Protein AF-A0A4U0XTA6-F1 (afdb_monomer_lite)

Structure (mmCIF, N/CA/C/O backbone):
data_AF-A0A4U0XTA6-F1
#
_entry.id   AF-A0A4U0XTA6-F1
#
loop_
_atom_site.group_PDB
_atom_site.id
_atom_site.type_symbol
_atom_site.label_atom_id
_atom_site.label_alt_id
_atom_site.label_comp_id
_atom_site.label_asym_id
_atom_site.label_entity_id
_atom_site.label_seq_id
_atom_site.pdbx_PDB_ins_code
_atom_site.Cartn_x
_atom_site.Cartn_y
_atom_site.Cartn_z
_atom_site.occupancy
_atom_site.B_iso_or_equiv
_atom_site.auth_seq_id
_atom_site.auth_comp_id
_atom_site.auth_asym_id
_atom_site.auth_atom_id
_atom_site.pdbx_PDB_model_num
ATOM 1 N N . MET A 1 1 ? -24.189 -21.232 44.451 1.00 81.25 1 MET A N 1
ATOM 2 C CA . MET A 1 1 ? -23.775 -22.317 43.530 1.00 81.25 1 MET A CA 1
ATOM 3 C C . MET A 1 1 ? -22.870 -21.786 42.425 1.00 81.25 1 MET A C 1
ATOM 5 O O . MET A 1 1 ? -21.719 -22.190 42.386 1.00 81.25 1 MET A O 1
ATOM 9 N N . LEU A 1 2 ? -23.329 -20.846 41.589 1.00 87.31 2 LEU A N 1
ATOM 10 C CA . LEU A 1 2 ? -22.527 -20.268 40.496 1.00 87.31 2 LEU A CA 1
ATOM 11 C C . LEU A 1 2 ? -21.192 -19.651 40.963 1.00 87.31 2 LEU A C 1
ATOM 13 O O . LEU A 1 2 ? -20.152 -19.949 40.386 1.00 87.31 2 LEU A O 1
ATOM 17 N N . SER A 1 3 ? -21.190 -18.903 42.074 1.00 89.94 3 SER A N 1
ATOM 18 C CA . SER A 1 3 ? -19.958 -18.363 42.677 1.00 89.94 3 SER A CA 1
ATOM 19 C C . SER A 1 3 ? -18.941 -19.439 43.090 1.00 89.94 3 SER A C 1
ATOM 21 O O . SER A 1 3 ? -17.740 -19.189 43.048 1.00 89.94 3 SER A O 1
ATOM 23 N N . ALA A 1 4 ? -19.397 -20.651 43.430 1.00 89.00 4 ALA A N 1
ATOM 24 C CA . ALA A 1 4 ? -18.523 -21.782 43.742 1.00 89.00 4 ALA A CA 1
ATOM 25 C C . ALA A 1 4 ? -17.889 -22.380 42.478 1.00 89.00 4 ALA A C 1
ATOM 27 O O . ALA A 1 4 ? -16.714 -22.726 42.490 1.00 89.00 4 ALA A O 1
ATOM 28 N N . ILE A 1 5 ? -18.649 -22.469 41.380 1.00 89.69 5 ILE A N 1
ATOM 29 C CA . ILE A 1 5 ? -18.156 -22.979 40.092 1.00 89.69 5 ILE A CA 1
ATOM 30 C C . ILE A 1 5 ? -17.034 -22.075 39.566 1.00 89.69 5 ILE A C 1
ATOM 32 O O . ILE A 1 5 ? -15.959 -22.573 39.241 1.00 89.69 5 ILE A O 1
ATOM 36 N N . VAL A 1 6 ? -17.244 -20.753 39.564 1.00 91.50 6 VAL A N 1
ATOM 37 C CA . VAL A 1 6 ? -16.234 -19.760 39.141 1.00 91.50 6 VAL A CA 1
ATOM 38 C C . VAL A 1 6 ? -14.964 -19.865 39.991 1.00 91.50 6 VAL A C 1
ATOM 40 O O . VAL A 1 6 ? -13.862 -19.911 39.448 1.00 91.50 6 VAL A O 1
ATOM 43 N N . LEU A 1 7 ? -15.103 -19.989 41.315 1.00 92.62 7 LEU A N 1
ATOM 44 C CA . LEU A 1 7 ? -13.967 -20.166 42.223 1.00 92.62 7 LEU A CA 1
ATOM 45 C C . LEU A 1 7 ? -13.195 -21.470 41.948 1.00 92.62 7 LEU A C 1
ATOM 47 O O . LEU A 1 7 ? -11.966 -21.465 41.940 1.00 92.62 7 LEU A O 1
ATOM 51 N N . ILE A 1 8 ? -13.891 -22.581 41.688 1.00 91.50 8 ILE A N 1
ATOM 52 C CA . ILE A 1 8 ? -13.255 -23.867 41.363 1.00 91.50 8 ILE A CA 1
ATOM 53 C C . ILE A 1 8 ? -12.500 -23.788 40.032 1.00 91.50 8 ILE A C 1
ATOM 55 O O . ILE A 1 8 ? -11.383 -24.300 39.945 1.00 91.50 8 ILE A O 1
ATOM 59 N N . ILE A 1 9 ? -13.073 -23.148 39.007 1.00 91.12 9 ILE A N 1
ATOM 60 C CA . ILE A 1 9 ? -12.408 -22.984 37.705 1.00 91.12 9 ILE A CA 1
ATOM 61 C C . ILE A 1 9 ? -11.150 -22.127 37.856 1.00 91.12 9 ILE A C 1
ATOM 63 O O . ILE A 1 9 ? -10.099 -22.521 37.351 1.00 91.12 9 ILE A O 1
ATOM 67 N N . ALA A 1 10 ? -11.228 -21.020 38.603 1.00 92.19 10 ALA A N 1
ATOM 68 C CA . ALA A 1 10 ? -10.068 -20.188 38.907 1.00 92.19 10 ALA A CA 1
ATOM 69 C C . ALA A 1 10 ? -8.959 -21.013 39.582 1.00 92.19 10 ALA A C 1
ATOM 71 O O . ALA A 1 10 ? -7.831 -21.030 39.107 1.00 92.19 10 ALA A O 1
ATOM 72 N N . LEU A 1 11 ? -9.282 -21.766 40.642 1.00 91.00 11 LEU A N 1
ATOM 73 C CA . LEU A 1 11 ? -8.295 -22.553 41.394 1.00 91.00 11 LEU A CA 1
ATOM 74 C C . LEU A 1 11 ? -7.689 -23.705 40.586 1.00 91.00 11 LEU A C 1
ATOM 76 O O . LEU A 1 11 ? -6.507 -24.010 40.734 1.00 91.00 11 LEU A O 1
ATOM 80 N N . ARG A 1 12 ? -8.497 -24.378 39.760 1.00 90.31 12 ARG A N 1
ATOM 81 C CA . ARG A 1 12 ? -8.040 -25.523 38.965 1.00 90.31 12 ARG A CA 1
ATOM 82 C C . ARG A 1 12 ? -7.239 -25.091 37.739 1.00 90.31 12 ARG A C 1
ATOM 84 O O . ARG A 1 12 ? -6.388 -25.856 37.295 1.00 90.31 12 ARG A O 1
ATOM 91 N N . GLY A 1 13 ? -7.533 -23.914 37.184 1.00 89.00 13 GLY A N 1
ATOM 92 C CA . GLY A 1 13 ? -6.906 -23.391 35.973 1.00 89.00 13 GLY A CA 1
ATOM 93 C C . GLY A 1 13 ? -6.897 -24.391 34.811 1.00 89.00 13 GLY A C 1
ATOM 94 O O . GLY A 1 13 ? -5.815 -24.735 34.323 1.00 89.00 13 GLY A O 1
ATOM 95 N N . PRO A 1 14 ? -8.063 -24.942 34.405 1.00 89.56 14 PRO A N 1
ATOM 96 C CA . PRO A 1 14 ? -8.117 -25.925 33.333 1.00 89.56 14 PRO A CA 1
ATOM 97 C C . PRO A 1 14 ? -7.529 -25.355 32.039 1.00 89.56 14 PRO A C 1
ATOM 99 O O . PRO A 1 14 ? -7.710 -24.182 31.711 1.00 89.56 14 PRO A O 1
ATOM 102 N N . ARG A 1 15 ? -6.823 -26.218 31.308 1.00 87.88 15 ARG A N 1
ATOM 103 C CA . ARG A 1 15 ? -6.346 -25.954 29.950 1.00 87.88 15 ARG A CA 1
ATOM 104 C C . ARG A 1 15 ? -7.394 -26.453 28.973 1.00 87.88 15 ARG A C 1
ATOM 106 O O . ARG A 1 15 ? -7.881 -27.572 29.129 1.00 87.88 15 ARG A O 1
ATOM 113 N N . TYR A 1 16 ? -7.722 -25.635 27.986 1.00 85.75 16 TYR A N 1
ATOM 114 C CA . TYR A 1 16 ? -8.823 -25.922 27.075 1.00 85.75 16 TYR A CA 1
ATOM 115 C C . TYR A 1 16 ? -8.363 -26.679 25.823 1.00 85.75 16 TYR A C 1
ATOM 117 O O . TYR A 1 16 ? -9.127 -27.469 25.270 1.00 85.75 16 TYR A O 1
ATOM 125 N N . GLY A 1 17 ? -7.094 -26.557 25.419 1.00 81.06 17 GLY A N 1
ATOM 126 C CA . GLY A 1 17 ? -6.573 -27.265 24.246 1.00 81.06 17 GLY A CA 1
ATOM 127 C C . GLY A 1 17 ? -7.493 -27.062 23.037 1.00 81.06 17 GLY A C 1
ATOM 128 O O . GLY A 1 17 ? -7.861 -25.936 22.729 1.00 81.06 17 GLY A O 1
ATOM 129 N N . LYS A 1 18 ? -7.938 -28.150 22.394 1.00 77.88 18 LYS A N 1
ATOM 130 C CA . LYS A 1 18 ? -8.824 -28.093 21.215 1.00 77.88 18 LYS A CA 1
ATOM 131 C C . LYS A 1 18 ? -10.286 -27.706 21.505 1.00 77.88 18 LYS A C 1
ATOM 133 O O . LYS A 1 18 ? -11.083 -27.686 20.576 1.00 77.88 18 LYS A O 1
ATOM 138 N N . THR A 1 19 ? -10.695 -27.421 22.745 1.00 83.69 19 THR A N 1
ATOM 139 C CA . THR A 1 19 ? -12.064 -26.912 22.982 1.00 83.69 19 THR A CA 1
ATOM 140 C C . THR A 1 19 ? -12.185 -25.411 22.756 1.00 83.69 19 THR A C 1
ATOM 142 O O . THR A 1 19 ? -13.241 -24.983 22.303 1.00 83.69 19 THR A O 1
ATOM 145 N N . ILE A 1 20 ? -11.122 -24.637 23.009 1.00 84.69 20 ILE A N 1
ATOM 146 C CA . ILE A 1 20 ? -11.091 -23.187 22.769 1.00 84.69 20 ILE A CA 1
ATOM 147 C C . ILE A 1 20 ? -9.981 -22.869 21.775 1.00 84.69 20 ILE A C 1
ATOM 149 O O . ILE A 1 20 ? -8.809 -22.859 22.144 1.00 84.69 20 ILE A O 1
ATOM 153 N N . HIS A 1 21 ? -10.369 -22.665 20.519 1.00 84.56 21 HIS A N 1
ATOM 154 C CA . HIS A 1 21 ? -9.490 -22.350 19.390 1.00 84.56 21 HIS A CA 1
ATOM 155 C C . HIS A 1 21 ? -10.343 -21.767 18.243 1.00 84.56 21 HIS A C 1
ATOM 157 O O . HIS A 1 21 ? -11.571 -21.866 18.299 1.00 84.56 21 HIS A O 1
ATOM 163 N N . THR A 1 22 ? -9.731 -21.163 17.224 1.00 81.50 22 THR A N 1
ATOM 164 C CA . THR A 1 22 ? -10.423 -20.386 16.171 1.00 81.50 22 THR A CA 1
ATOM 165 C C . THR A 1 22 ? -11.502 -21.184 15.437 1.00 81.50 22 THR A C 1
ATOM 167 O O . THR A 1 22 ? -12.612 -20.698 15.252 1.00 81.50 22 THR A O 1
ATOM 170 N N . ASN A 1 23 ? -11.215 -22.446 15.106 1.00 79.69 23 ASN A N 1
ATOM 171 C CA . ASN A 1 23 ? -12.141 -23.356 14.414 1.00 79.69 23 ASN A CA 1
ATOM 172 C C . ASN A 1 23 ? -12.866 -24.325 15.368 1.00 79.69 23 ASN A C 1
ATOM 174 O O . ASN A 1 23 ? -13.412 -25.348 14.953 1.00 79.69 23 ASN A O 1
ATOM 178 N N . GLY A 1 24 ? -12.822 -24.039 16.670 1.00 77.81 24 GLY A N 1
ATOM 179 C CA . GLY A 1 24 ? -13.351 -24.906 17.709 1.00 77.81 24 GLY A CA 1
ATOM 180 C C . GLY A 1 24 ? -14.828 -24.716 18.017 1.00 77.81 24 GLY A C 1
ATOM 181 O O . GLY A 1 24 ? -15.467 -23.786 17.533 1.00 77.81 24 GLY A O 1
ATOM 182 N N . PRO A 1 25 ? -15.376 -25.566 18.904 1.00 81.81 25 PRO A N 1
ATOM 183 C CA . PRO A 1 25 ? -16.745 -25.408 19.390 1.00 81.81 25 PRO A CA 1
ATOM 184 C C . PRO A 1 25 ? -16.955 -24.091 20.160 1.00 81.81 25 PRO A C 1
ATOM 186 O O . PRO A 1 25 ? -18.089 -23.637 20.285 1.00 81.81 25 PRO A O 1
ATOM 189 N N . LEU A 1 26 ? -15.883 -23.486 20.685 1.00 85.06 26 LEU A N 1
ATOM 190 C CA . LEU A 1 26 ? -15.876 -22.169 21.317 1.00 85.06 26 LEU A CA 1
ATOM 191 C C . LEU A 1 26 ? -14.652 -21.379 20.836 1.00 85.06 26 LEU A C 1
ATOM 193 O O . LEU A 1 26 ? -13.523 -21.834 21.002 1.00 85.06 26 LEU A O 1
ATOM 197 N N . THR A 1 27 ? -14.862 -20.175 20.304 1.00 87.56 27 THR A N 1
ATOM 198 C CA . THR A 1 27 ? -13.766 -19.234 20.023 1.00 87.56 27 THR A CA 1
ATOM 199 C C . THR A 1 27 ? -13.294 -18.554 21.312 1.00 87.56 27 THR A C 1
ATOM 201 O O . THR A 1 27 ? -14.035 -18.491 22.302 1.00 87.56 27 THR A O 1
ATOM 204 N N . ALA A 1 28 ? -12.073 -18.009 21.321 1.00 84.25 28 ALA A N 1
ATOM 205 C CA . ALA A 1 28 ? -11.547 -17.283 22.479 1.00 84.25 28 ALA A CA 1
ATOM 206 C C . ALA A 1 28 ? -12.430 -16.076 22.847 1.00 84.25 28 ALA A C 1
ATOM 208 O O . ALA A 1 28 ? -12.752 -15.872 24.021 1.00 84.25 28 ALA A O 1
ATOM 209 N N . SER A 1 29 ? -12.906 -15.339 21.837 1.00 85.50 29 SER A N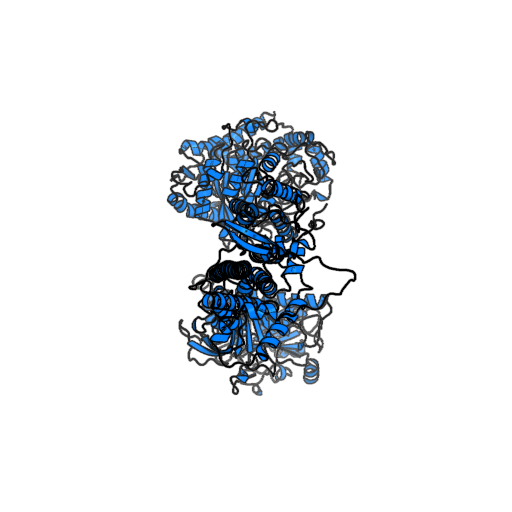 1
ATOM 210 C CA . SER A 1 29 ? -13.852 -14.229 21.996 1.00 85.50 29 SER A CA 1
ATOM 211 C C . SER A 1 29 ? -15.192 -14.676 22.594 1.00 85.50 29 SER A C 1
ATOM 213 O O . SER A 1 29 ? -15.672 -14.066 23.551 1.00 85.50 29 SER A O 1
ATOM 215 N N . SER A 1 30 ? -15.761 -15.786 22.114 1.00 87.06 30 SER A N 1
ATOM 216 C CA . SER A 1 30 ? -17.017 -16.343 22.641 1.00 87.06 30 SER A CA 1
ATOM 217 C C . SER A 1 30 ? -16.875 -16.799 24.093 1.00 87.06 30 SER A C 1
ATOM 219 O O . SER A 1 30 ? -17.759 -16.560 24.918 1.00 87.06 30 SER A O 1
ATOM 221 N N . ALA A 1 31 ? -15.748 -17.425 24.440 1.00 87.44 31 ALA A N 1
ATOM 222 C CA . ALA A 1 31 ? -15.479 -17.867 25.803 1.00 87.44 31 ALA A CA 1
ATOM 223 C C . ALA A 1 31 ? -15.239 -16.691 26.767 1.00 87.44 31 ALA A C 1
ATOM 225 O O . ALA A 1 31 ? -15.689 -16.731 27.918 1.00 87.44 31 ALA A O 1
ATOM 226 N N . ALA A 1 32 ? -14.582 -15.624 26.303 1.00 87.38 32 ALA A N 1
ATOM 227 C CA . ALA A 1 32 ? -14.429 -14.385 27.061 1.00 87.38 32 ALA A CA 1
ATOM 228 C C . ALA A 1 32 ? -15.777 -13.688 27.294 1.00 87.38 32 ALA A C 1
ATOM 230 O O . ALA A 1 32 ? -16.089 -13.298 28.425 1.00 87.38 32 ALA A O 1
ATOM 231 N N . PHE A 1 33 ? -16.616 -13.612 26.257 1.00 88.69 33 PHE A N 1
ATOM 232 C CA . PHE A 1 33 ? -17.972 -13.082 26.360 1.00 88.69 33 PHE A CA 1
ATOM 233 C C . PHE A 1 33 ? -18.814 -13.878 27.367 1.00 88.69 33 PHE A C 1
ATOM 235 O O . PHE A 1 33 ? -19.369 -13.297 28.301 1.00 88.69 33 PHE A O 1
ATOM 242 N N . LEU A 1 34 ? -18.835 -15.212 27.255 1.00 88.44 34 LEU A N 1
ATOM 243 C CA . LEU A 1 34 ? -19.572 -16.086 28.173 1.00 88.44 34 LEU A CA 1
ATOM 244 C C . LEU A 1 34 ? -19.110 -15.912 29.626 1.00 88.44 34 LEU A C 1
ATOM 246 O O . LEU A 1 34 ? -19.936 -15.835 30.537 1.00 88.44 34 LEU A O 1
ATOM 250 N N . THR A 1 35 ? -17.797 -15.809 29.846 1.00 89.38 35 THR A N 1
ATOM 251 C CA . THR A 1 35 ? -17.225 -15.583 31.181 1.00 89.38 35 THR A CA 1
ATOM 252 C C . THR A 1 35 ? -17.678 -14.244 31.758 1.00 89.38 35 THR A C 1
ATOM 254 O O . THR A 1 35 ? -18.075 -14.182 32.922 1.00 89.38 35 THR A O 1
ATOM 257 N N . SER A 1 36 ? -17.681 -13.191 30.940 1.00 90.06 36 SER A N 1
ATOM 258 C CA . SER A 1 36 ? -18.083 -11.838 31.343 1.00 90.06 36 SER A CA 1
ATOM 259 C C . SER A 1 36 ? -19.576 -11.758 31.680 1.00 90.06 36 SER A C 1
ATOM 261 O O . SER A 1 36 ? -19.951 -11.200 32.712 1.00 90.06 36 SER A O 1
ATOM 263 N N . VAL A 1 37 ? -20.433 -12.386 30.867 1.00 88.50 37 VAL A N 1
ATOM 264 C CA . VAL A 1 37 ? -21.881 -12.478 31.122 1.00 88.50 37 VAL A CA 1
ATOM 265 C C . VAL A 1 37 ? -22.162 -13.237 32.421 1.00 88.50 37 VAL A C 1
ATOM 267 O O . VAL A 1 37 ? -22.907 -12.747 33.272 1.00 88.50 37 VAL A O 1
ATOM 270 N N . LEU A 1 38 ? -21.539 -14.405 32.620 1.00 89.88 38 LEU A N 1
ATOM 271 C CA . LEU A 1 38 ? -21.697 -15.186 33.852 1.00 89.88 38 LEU A CA 1
ATOM 272 C C . LEU A 1 38 ? -21.199 -14.419 35.080 1.00 89.88 38 LEU A C 1
ATOM 274 O O . LEU A 1 38 ? -21.866 -14.429 36.116 1.00 89.88 38 LEU A O 1
ATOM 278 N N . ALA A 1 39 ? -20.063 -13.729 34.969 1.00 92.25 39 ALA A N 1
ATOM 279 C CA . ALA A 1 39 ? -19.526 -12.910 36.046 1.00 92.25 39 ALA A CA 1
ATOM 280 C C . ALA A 1 39 ? -20.498 -11.792 36.442 1.00 92.25 39 ALA A C 1
ATOM 282 O O . ALA A 1 39 ? -20.789 -11.632 37.630 1.00 92.25 39 ALA A O 1
ATOM 283 N N . LYS A 1 40 ? -21.079 -11.088 35.461 1.00 92.31 40 LYS A N 1
ATOM 284 C CA . LYS A 1 40 ? -22.016 -9.994 35.730 1.00 92.31 40 LYS A CA 1
ATOM 285 C C . LYS A 1 40 ? -23.337 -10.475 36.325 1.00 92.31 40 LYS A C 1
ATOM 287 O O . LYS A 1 40 ? -23.860 -9.846 37.243 1.00 92.31 40 LYS A O 1
ATOM 292 N N . LEU A 1 41 ? -23.852 -11.616 35.865 1.00 91.19 41 LEU A N 1
ATOM 293 C CA . LEU A 1 41 ? -25.031 -12.251 36.460 1.00 91.19 41 LEU A CA 1
ATOM 294 C C . LEU A 1 41 ? -24.791 -12.613 37.929 1.00 91.19 41 LEU A C 1
ATOM 296 O O . LEU A 1 41 ? -25.642 -12.348 38.781 1.00 91.19 41 LEU A O 1
ATOM 300 N N . ILE A 1 42 ? -23.622 -13.179 38.244 1.00 91.94 42 ILE A N 1
ATOM 301 C CA . ILE A 1 42 ? -23.268 -13.509 39.626 1.00 91.94 42 ILE A CA 1
ATOM 302 C C . ILE A 1 42 ? -23.133 -12.235 40.460 1.00 91.94 42 ILE A C 1
ATOM 304 O O . ILE A 1 42 ? -23.688 -12.197 41.553 1.00 91.94 42 ILE A O 1
ATOM 308 N N . GLU A 1 43 ? -22.475 -11.194 39.951 1.00 93.19 43 GLU A N 1
ATOM 309 C CA . GLU A 1 43 ? -22.327 -9.906 40.639 1.00 93.19 43 GLU A CA 1
ATOM 310 C C . GLU A 1 43 ? -23.686 -9.283 40.998 1.00 93.19 43 GLU A C 1
ATOM 312 O O . GLU A 1 43 ? -23.937 -8.977 42.164 1.00 93.19 43 GLU A O 1
ATOM 317 N N . LEU A 1 44 ? -24.602 -9.167 40.029 1.00 90.69 44 LEU A N 1
ATOM 318 C CA . LEU A 1 44 ? -25.938 -8.597 40.247 1.00 90.69 44 LEU A CA 1
ATOM 319 C C . LEU A 1 44 ? -26.777 -9.458 41.206 1.00 90.69 44 LEU A C 1
ATOM 321 O O . LEU A 1 44 ? -27.453 -8.938 42.101 1.00 90.69 44 LEU A O 1
ATOM 325 N N . SER A 1 45 ? -26.703 -10.787 41.072 1.00 92.25 45 SER A N 1
ATOM 326 C CA . SER A 1 45 ? -27.377 -11.706 41.999 1.00 92.25 45 SER A CA 1
ATOM 327 C C . SER A 1 45 ? -26.800 -11.625 43.419 1.00 92.25 45 SER A C 1
ATOM 329 O O . SER A 1 45 ? -27.531 -11.699 44.400 1.00 92.25 45 SER A O 1
ATOM 331 N N . PHE A 1 46 ? -25.492 -11.409 43.552 1.00 93.81 46 PHE A N 1
ATOM 332 C CA . PHE A 1 46 ? -24.827 -11.254 44.837 1.00 93.81 46 PHE A CA 1
ATOM 333 C C . PHE A 1 46 ? -25.243 -9.951 45.527 1.00 93.81 46 PHE A C 1
ATOM 335 O O . PHE A 1 46 ? -25.596 -9.978 46.705 1.00 93.81 46 PHE A O 1
ATOM 342 N N . VAL A 1 47 ? -25.272 -8.833 44.792 1.00 92.44 47 VAL A N 1
ATOM 343 C CA . VAL A 1 47 ? -25.734 -7.530 45.301 1.00 92.44 47 VAL A CA 1
ATOM 344 C C . VAL A 1 47 ? -27.163 -7.628 45.832 1.00 92.44 47 VAL A C 1
ATOM 346 O O . VAL A 1 47 ? -27.429 -7.210 46.958 1.00 92.44 47 VAL A O 1
ATOM 349 N N . THR A 1 48 ? -28.075 -8.230 45.068 1.00 90.56 48 THR A N 1
ATOM 350 C CA . THR A 1 48 ? -29.484 -8.376 45.474 1.00 90.56 48 THR A CA 1
ATOM 351 C C . THR A 1 48 ? -29.646 -9.254 46.717 1.00 90.56 48 THR A C 1
ATOM 353 O O . THR A 1 48 ? -30.328 -8.854 47.662 1.00 90.56 48 THR A O 1
ATOM 356 N N . VAL A 1 49 ? -28.969 -10.406 46.768 1.00 91.00 49 VAL A N 1
ATOM 357 C CA . VAL A 1 49 ? -28.976 -11.305 47.936 1.00 91.00 49 VAL A CA 1
ATOM 358 C C . VAL A 1 49 ? -28.405 -10.615 49.176 1.00 91.00 49 VAL A C 1
ATOM 360 O O . VAL A 1 49 ? -28.961 -10.747 50.268 1.00 91.00 49 VAL A O 1
ATOM 363 N N . LEU A 1 50 ? -27.315 -9.859 49.024 1.00 91.38 50 LEU A N 1
ATOM 364 C CA . LEU A 1 50 ? -26.659 -9.186 50.141 1.00 91.38 50 LEU A CA 1
ATOM 365 C C . LEU A 1 50 ? -27.482 -8.004 50.674 1.00 91.38 50 LEU A C 1
ATOM 367 O O . LEU A 1 50 ? -27.591 -7.836 51.890 1.00 91.38 50 LEU A O 1
ATOM 371 N N . VAL A 1 51 ? -28.102 -7.223 49.785 1.00 90.88 51 VAL A N 1
ATOM 372 C CA . VAL A 1 51 ? -29.030 -6.146 50.161 1.00 90.88 51 VAL A CA 1
ATOM 373 C C . VAL A 1 51 ? -30.235 -6.718 50.904 1.00 90.88 51 VAL A C 1
ATOM 375 O O . VAL A 1 51 ? -30.561 -6.226 51.981 1.00 90.88 51 VAL A O 1
ATOM 378 N N . ALA A 1 52 ? -30.839 -7.799 50.399 1.00 89.44 52 ALA A N 1
ATOM 379 C CA . ALA A 1 52 ? -31.942 -8.471 51.083 1.00 89.44 52 ALA A CA 1
ATOM 380 C C . ALA A 1 52 ? -31.524 -8.980 52.473 1.00 89.44 52 ALA A C 1
ATOM 382 O O . ALA A 1 52 ? -32.255 -8.811 53.446 1.00 89.44 52 ALA A O 1
ATOM 383 N N . PHE A 1 53 ? -30.326 -9.557 52.595 1.00 90.75 53 PHE A N 1
ATOM 384 C CA . PHE A 1 53 ? -29.784 -10.015 53.875 1.00 90.75 53 PHE A CA 1
ATOM 385 C C . PHE A 1 53 ? -29.628 -8.866 54.885 1.00 90.75 53 PHE A C 1
ATOM 387 O O . PHE A 1 53 ? -30.036 -9.008 56.041 1.00 90.75 53 PHE A O 1
ATOM 394 N N . ILE A 1 54 ? -29.087 -7.718 54.463 1.00 89.56 54 ILE A N 1
ATOM 395 C CA . ILE A 1 54 ? -28.945 -6.537 55.328 1.00 89.56 54 ILE A CA 1
ATOM 396 C C . ILE A 1 54 ? -30.310 -5.966 55.702 1.00 89.56 54 ILE A C 1
ATOM 398 O O . ILE A 1 54 ? -30.536 -5.692 56.880 1.00 89.56 54 ILE A O 1
ATOM 402 N N . GLY A 1 55 ? -31.231 -5.859 54.743 1.00 87.25 55 GLY A N 1
ATOM 403 C CA . GLY A 1 55 ? -32.598 -5.401 54.975 1.00 87.25 55 GLY A CA 1
ATOM 404 C C . GLY A 1 55 ? -33.331 -6.250 56.013 1.00 87.25 55 GLY A C 1
ATOM 405 O O . GLY A 1 55 ? -33.859 -5.721 56.989 1.00 87.25 55 GLY A O 1
ATOM 406 N N . GLN A 1 56 ? -33.268 -7.581 55.888 1.00 87.00 56 GLN A N 1
ATOM 407 C CA . GLN A 1 56 ? -33.843 -8.505 56.874 1.00 87.00 56 GLN A CA 1
ATOM 408 C C . GLN A 1 56 ? -33.165 -8.382 58.249 1.00 87.00 56 GLN A C 1
ATOM 410 O O . GLN A 1 56 ? -33.837 -8.379 59.285 1.00 87.00 56 GLN A O 1
ATOM 415 N N . ALA A 1 57 ? -31.837 -8.232 58.283 1.00 85.88 57 ALA A N 1
ATOM 416 C CA . ALA A 1 57 ? -31.094 -8.071 59.529 1.00 85.88 57 ALA A CA 1
ATOM 417 C C . ALA A 1 57 ? -31.435 -6.762 60.262 1.00 85.88 57 ALA A C 1
ATOM 419 O O . ALA A 1 57 ? -31.556 -6.774 61.491 1.00 85.88 57 ALA A O 1
ATOM 420 N N . LEU A 1 58 ? -31.602 -5.655 59.532 1.00 85.75 58 LEU A N 1
ATOM 421 C CA . LEU A 1 58 ? -31.985 -4.353 60.083 1.00 85.75 58 LEU A CA 1
ATOM 422 C C . LEU A 1 58 ? -33.465 -4.319 60.474 1.00 85.75 58 LEU A C 1
ATOM 424 O O . LEU A 1 58 ? -33.772 -3.945 61.604 1.00 85.75 58 LEU A O 1
ATOM 428 N N . GLY A 1 59 ? -34.369 -4.791 59.610 1.00 82.56 59 GLY A N 1
ATOM 429 C CA . GLY A 1 59 ? -35.805 -4.862 59.896 1.00 82.56 59 GLY A CA 1
ATOM 430 C C . GLY A 1 59 ? -36.085 -5.659 61.169 1.00 82.56 59 GLY A C 1
ATOM 431 O O . GLY A 1 59 ? -36.747 -5.180 62.089 1.00 82.56 59 GLY A O 1
ATOM 432 N N . ARG A 1 60 ? -35.455 -6.829 61.316 1.00 81.81 60 ARG A N 1
ATOM 433 C CA . ARG A 1 60 ? -35.587 -7.641 62.531 1.00 81.81 60 ARG A CA 1
ATOM 434 C C . ARG A 1 60 ? -35.029 -6.967 63.788 1.00 81.81 60 ARG A C 1
ATOM 436 O O . ARG A 1 60 ? -35.533 -7.209 64.887 1.00 81.81 60 ARG A O 1
ATOM 443 N N . ARG A 1 61 ? -33.978 -6.147 63.663 1.00 81.19 61 ARG A N 1
ATOM 444 C CA . ARG A 1 61 ? -33.455 -5.346 64.787 1.00 81.19 61 ARG A CA 1
ATOM 445 C C . ARG A 1 61 ? -34.413 -4.225 65.172 1.00 81.19 61 ARG A C 1
ATOM 447 O O . ARG A 1 61 ? -34.559 -3.972 66.364 1.00 81.19 61 ARG A O 1
ATOM 454 N N . ALA A 1 62 ? -35.079 -3.614 64.198 1.00 79.19 62 ALA A N 1
ATOM 455 C CA . ALA A 1 62 ? -36.018 -2.526 64.426 1.00 79.19 62 ALA A CA 1
ATOM 456 C C . ALA A 1 62 ? -37.312 -2.975 65.142 1.00 79.19 62 ALA A C 1
ATOM 458 O O . ALA A 1 62 ? -37.835 -2.207 65.945 1.00 79.19 62 ALA A O 1
ATOM 459 N N . PHE A 1 63 ? -37.792 -4.212 64.933 1.00 75.62 63 PHE A N 1
ATOM 460 C CA . PHE A 1 63 ? -39.037 -4.730 65.544 1.00 75.62 63 PHE A CA 1
ATOM 461 C C . PHE A 1 63 ? -38.903 -5.370 66.941 1.00 75.62 63 PHE A C 1
ATOM 463 O O . PHE A 1 63 ? -39.911 -5.635 67.601 1.00 75.62 63 PHE A O 1
ATOM 470 N N . LYS A 1 64 ? -37.694 -5.671 67.436 1.00 72.94 64 LYS A N 1
ATOM 471 C CA . LYS A 1 64 ? -37.532 -6.367 68.732 1.00 72.94 64 LYS A CA 1
ATOM 472 C C . LYS A 1 64 ? -37.821 -5.445 69.930 1.00 72.94 64 LYS A C 1
ATOM 474 O O . LYS A 1 64 ? -36.918 -4.799 70.456 1.00 72.94 64 LYS A O 1
ATOM 479 N N . ARG A 1 65 ? -39.069 -5.483 70.420 1.00 56.84 65 ARG A N 1
ATOM 480 C CA . ARG A 1 65 ? -39.639 -4.616 71.477 1.00 56.84 65 ARG A CA 1
ATOM 481 C C . ARG A 1 65 ? -38.978 -4.648 72.871 1.00 56.84 65 ARG A C 1
ATOM 483 O O . ARG A 1 65 ? -39.174 -3.696 73.611 1.00 56.84 65 ARG A O 1
ATOM 490 N N . GLN A 1 66 ? -38.231 -5.689 73.262 1.00 49.34 66 GLN A N 1
ATOM 491 C CA . GLN A 1 66 ? -37.799 -5.864 74.670 1.00 49.34 66 GLN A CA 1
ATOM 492 C C . GLN A 1 66 ? -36.276 -5.915 74.929 1.00 49.34 66 GLN A C 1
ATOM 494 O O . GLN A 1 66 ? -35.881 -6.009 76.085 1.00 49.34 66 GLN A O 1
ATOM 499 N N . ALA A 1 67 ? -35.401 -5.842 73.910 1.00 51.06 67 ALA A N 1
ATOM 500 C CA . ALA A 1 67 ? -33.937 -5.898 74.131 1.00 51.06 67 ALA A CA 1
ATOM 501 C C . ALA A 1 67 ? -33.052 -5.355 72.976 1.00 51.06 67 ALA A C 1
ATOM 503 O O . ALA A 1 67 ? -31.866 -5.679 72.902 1.00 51.06 67 ALA A O 1
ATOM 504 N N . GLY A 1 68 ? -33.601 -4.602 72.015 1.00 55.81 68 GLY A N 1
ATOM 505 C CA . GLY A 1 68 ? -32.854 -4.128 70.842 1.00 55.81 68 GLY A CA 1
ATOM 506 C C . GLY A 1 68 ? -32.299 -2.709 71.005 1.00 55.81 68 GLY A C 1
ATOM 507 O O . GLY A 1 68 ? -33.018 -1.820 71.436 1.00 55.81 68 GLY A O 1
ATOM 508 N N . ARG A 1 69 ? -31.053 -2.469 70.568 1.00 68.88 69 ARG A N 1
ATOM 509 C CA . ARG A 1 69 ? -30.401 -1.136 70.484 1.00 68.88 69 ARG A CA 1
ATOM 510 C C . ARG A 1 69 ? -31.070 -0.171 69.474 1.00 68.88 69 ARG A C 1
ATOM 512 O O . ARG A 1 69 ? -30.579 0.937 69.285 1.00 68.88 69 ARG A O 1
ATOM 519 N N . GLY A 1 70 ? -32.134 -0.599 68.790 1.00 74.69 70 GLY A N 1
ATOM 520 C CA . GLY A 1 70 ? -32.682 0.082 67.615 1.00 74.69 70 GLY A CA 1
ATOM 521 C C . GLY A 1 70 ? -31.764 -0.004 66.385 1.00 74.69 70 GLY A C 1
ATOM 522 O O . GLY A 1 70 ? -30.750 -0.708 66.399 1.00 74.69 70 GLY A O 1
ATOM 523 N N . VAL A 1 71 ? -32.143 0.703 65.322 1.00 84.38 71 VAL A N 1
ATOM 524 C CA . VAL A 1 71 ? -31.398 0.886 64.063 1.00 84.38 71 VAL A CA 1
ATOM 525 C C . VAL A 1 71 ? -31.025 2.362 63.943 1.00 84.38 71 VAL A C 1
ATOM 527 O O . VAL A 1 71 ? -31.841 3.219 64.271 1.00 84.38 71 VAL A O 1
ATOM 530 N N . THR A 1 72 ? -29.807 2.681 63.501 1.00 86.25 72 THR A N 1
ATOM 531 C CA . THR A 1 72 ? -29.382 4.080 63.304 1.00 86.25 72 THR A CA 1
ATOM 532 C C . THR A 1 72 ? -29.483 4.541 61.848 1.00 86.25 72 THR A C 1
ATOM 534 O O . THR A 1 72 ? -29.442 3.734 60.921 1.00 86.25 72 THR A O 1
ATOM 537 N N . LEU A 1 73 ? -29.531 5.861 61.628 1.00 81.62 73 LEU A N 1
ATOM 538 C CA . LEU A 1 73 ? -29.457 6.472 60.289 1.00 81.62 73 LEU A CA 1
ATOM 539 C C . LEU A 1 73 ? -28.192 6.045 59.520 1.00 81.62 73 LEU A C 1
ATOM 541 O O . LEU A 1 73 ? -28.257 5.764 58.325 1.00 81.62 73 LEU A O 1
ATOM 545 N N . ALA A 1 74 ? -27.050 5.921 60.208 1.00 84.94 74 ALA A N 1
ATOM 546 C CA . ALA A 1 74 ? -25.830 5.387 59.601 1.00 84.94 74 ALA A CA 1
ATOM 547 C C . ALA A 1 74 ? -25.981 3.916 59.165 1.00 84.94 74 ALA A C 1
ATOM 549 O O . ALA A 1 74 ? -25.485 3.538 58.108 1.00 84.94 74 ALA A O 1
ATOM 550 N N . GLU A 1 75 ? -26.678 3.084 59.942 1.00 86.88 75 GLU A N 1
ATOM 551 C CA . GLU A 1 75 ? -26.914 1.676 59.598 1.00 86.88 75 GLU A CA 1
ATOM 552 C C . GLU A 1 75 ? -27.901 1.525 58.421 1.00 86.88 75 GLU A C 1
ATOM 554 O O . GLU A 1 75 ? -27.710 0.656 57.572 1.00 86.88 75 GLU A O 1
ATOM 559 N N . LEU A 1 76 ? -28.902 2.404 58.302 1.00 85.56 76 LEU A N 1
ATOM 560 C CA . LEU A 1 76 ? -29.838 2.418 57.166 1.00 85.56 76 LEU A CA 1
ATOM 561 C C . LEU A 1 76 ? -29.154 2.752 55.831 1.00 85.56 76 LEU A C 1
ATOM 563 O O . LEU A 1 76 ? -29.573 2.263 54.783 1.00 85.56 76 LEU A O 1
ATOM 567 N N . SER A 1 77 ? -28.058 3.515 55.864 1.00 86.69 77 SER A N 1
ATOM 568 C CA . SER A 1 77 ? -27.276 3.841 54.664 1.00 86.69 77 SER A CA 1
ATOM 569 C C . SER A 1 77 ? -26.473 2.659 54.094 1.00 86.69 77 SER A C 1
ATOM 571 O O . SER A 1 77 ? -26.050 2.714 52.946 1.00 86.69 77 SER A O 1
ATOM 573 N N . MET A 1 78 ? -26.314 1.546 54.828 1.00 89.50 78 MET A N 1
ATOM 574 C CA . MET A 1 78 ? -25.515 0.393 54.370 1.00 89.50 78 MET A CA 1
ATOM 575 C C . MET A 1 78 ? -26.035 -0.237 53.073 1.00 89.50 78 MET A C 1
ATOM 577 O O . MET A 1 78 ? -25.256 -0.802 52.305 1.00 89.50 78 MET A O 1
ATOM 581 N N . ARG A 1 79 ? -27.342 -0.121 52.803 1.00 88.69 79 ARG A N 1
ATOM 582 C CA . ARG A 1 79 ? -27.936 -0.534 51.527 1.00 88.69 79 ARG A CA 1
ATOM 583 C C . ARG A 1 79 ? -27.318 0.231 50.355 1.00 88.69 79 ARG A C 1
ATOM 585 O O . ARG A 1 79 ? -26.961 -0.390 49.355 1.00 88.69 79 ARG A O 1
ATOM 592 N N . SER A 1 80 ? -27.152 1.549 50.495 1.00 86.62 80 SER A N 1
ATOM 593 C CA . SER A 1 80 ? -26.618 2.398 49.428 1.00 86.62 80 SER A CA 1
ATOM 594 C C . SER A 1 80 ? -25.149 2.098 49.145 1.00 86.62 80 SER A C 1
ATOM 596 O O . SER A 1 80 ? -24.737 2.203 47.997 1.00 86.62 80 SER A O 1
ATOM 598 N N . TRP A 1 81 ? -24.374 1.653 50.140 1.00 88.75 81 TRP A N 1
ATOM 599 C CA . TRP A 1 81 ? -22.969 1.269 49.952 1.00 88.75 81 TRP A CA 1
ATOM 600 C C . TRP A 1 81 ? -22.807 0.079 49.002 1.00 88.75 81 TRP A C 1
ATOM 602 O O . TRP A 1 81 ? -21.802 -0.025 48.311 1.00 88.75 81 TRP A O 1
ATOM 612 N N . ILE A 1 82 ? -23.784 -0.829 48.957 1.00 88.06 82 ILE A N 1
ATOM 613 C CA . ILE A 1 82 ? -23.717 -2.030 48.114 1.00 88.06 82 ILE A CA 1
ATOM 614 C C . ILE A 1 82 ? -24.330 -1.759 46.743 1.00 88.06 82 ILE A C 1
ATOM 616 O O . ILE A 1 82 ? -23.772 -2.176 45.733 1.00 88.06 82 ILE A O 1
ATOM 620 N N . THR A 1 83 ? -25.463 -1.051 46.685 1.00 87.06 83 THR A N 1
ATOM 621 C CA . THR A 1 83 ? -26.116 -0.728 45.406 1.00 87.06 83 THR A CA 1
ATOM 622 C C . THR A 1 83 ? -25.392 0.371 44.635 1.00 87.06 83 THR A C 1
ATOM 624 O O . THR A 1 83 ? -25.459 0.409 43.412 1.00 87.06 83 THR A O 1
ATOM 627 N N . GLN A 1 84 ? -24.736 1.290 45.344 1.00 88.38 84 GLN A N 1
ATOM 628 C CA . GLN A 1 84 ? -24.037 2.451 44.795 1.00 88.38 84 GLN A CA 1
ATOM 629 C C . GLN A 1 84 ? -22.740 2.693 45.584 1.00 88.38 84 GLN A C 1
ATOM 631 O O . GLN A 1 84 ? -22.665 3.642 46.361 1.00 88.38 84 GLN A O 1
ATOM 636 N N . PRO A 1 85 ? -21.691 1.877 45.390 1.00 83.19 85 PRO A N 1
ATOM 637 C CA . PRO A 1 85 ? -20.467 1.950 46.195 1.00 83.19 85 PRO A CA 1
ATOM 638 C C . PRO A 1 85 ? -19.783 3.323 46.243 1.00 83.19 85 PRO A C 1
ATOM 640 O O . PRO A 1 85 ? -19.151 3.662 47.243 1.00 83.19 85 PRO A O 1
ATOM 643 N N . GLY A 1 86 ? -19.966 4.161 45.215 1.00 80.31 86 GLY A N 1
ATOM 644 C CA . GLY A 1 86 ? -19.501 5.553 45.222 1.00 80.31 86 GLY A CA 1
ATOM 645 C C . GLY A 1 86 ? -20.087 6.410 46.357 1.00 80.31 86 GLY A C 1
ATOM 646 O O . GLY A 1 86 ? -19.451 7.376 46.775 1.00 80.31 86 GLY A O 1
ATOM 647 N N . SER A 1 87 ? -21.240 6.033 46.924 1.00 82.56 87 SER A N 1
ATOM 648 C CA . SER A 1 87 ? -21.846 6.724 48.069 1.00 82.56 87 SER A CA 1
ATOM 649 C C . SER A 1 87 ? -20.976 6.673 49.325 1.00 82.56 87 SER A C 1
ATOM 651 O O . SER A 1 87 ? -21.051 7.572 50.157 1.00 82.56 87 SER A O 1
ATOM 653 N N . MET A 1 88 ? -20.098 5.674 49.459 1.00 86.56 88 MET A N 1
ATOM 654 C CA . MET A 1 88 ? -19.175 5.578 50.594 1.00 86.56 88 MET A CA 1
ATOM 655 C C . MET A 1 88 ? -18.165 6.731 50.609 1.00 86.56 88 MET A C 1
ATOM 657 O O . MET A 1 88 ? -17.758 7.172 51.684 1.00 86.56 88 MET A O 1
ATOM 661 N N . LEU A 1 89 ? -17.778 7.224 49.426 1.00 82.25 89 LEU A N 1
ATOM 662 C CA . LEU A 1 89 ? -16.869 8.361 49.275 1.00 82.25 89 LEU A CA 1
ATOM 663 C C . LEU A 1 89 ? -17.599 9.681 49.530 1.00 82.25 89 LEU A C 1
ATOM 665 O O . LEU A 1 89 ? -17.094 10.533 50.257 1.00 82.25 89 LEU A O 1
ATOM 669 N N . THR A 1 90 ? -18.806 9.839 48.979 1.00 83.19 90 THR A N 1
ATOM 670 C CA . THR A 1 90 ? -19.582 11.083 49.110 1.00 83.19 90 THR A CA 1
ATOM 671 C C . THR A 1 90 ? -20.261 11.228 50.475 1.00 83.19 90 THR A C 1
ATOM 673 O O . THR A 1 90 ? -20.470 12.344 50.939 1.00 83.19 90 THR A O 1
ATOM 676 N N . GLN A 1 91 ? -20.558 10.120 51.162 1.00 83.56 91 GLN A N 1
ATOM 677 C CA . GLN A 1 91 ? -21.216 10.074 52.474 1.00 83.56 91 GLN A CA 1
ATOM 678 C C . GLN A 1 91 ? -20.324 9.430 53.546 1.00 83.56 91 GLN A C 1
ATOM 680 O O . GLN A 1 91 ? -20.802 8.666 54.392 1.00 83.56 91 GLN A O 1
ATOM 685 N N . TRP A 1 92 ? -19.028 9.762 53.557 1.00 85.56 92 TRP A N 1
ATOM 686 C CA . TRP A 1 92 ? -18.028 9.198 54.481 1.00 85.56 92 TRP A CA 1
ATOM 687 C C . TRP A 1 92 ? -18.439 9.244 55.965 1.00 85.56 92 TRP A C 1
ATOM 689 O O . TRP A 1 92 ? -18.101 8.358 56.757 1.00 85.56 92 TRP A O 1
ATOM 699 N N . HIS A 1 93 ? -19.223 10.253 56.353 1.00 82.06 93 HIS A N 1
ATOM 700 C CA . HIS A 1 93 ? -19.755 10.389 57.708 1.00 82.06 93 HIS A CA 1
ATOM 701 C C . HIS A 1 93 ? -20.581 9.169 58.146 1.00 82.06 93 HIS A C 1
ATOM 703 O O . HIS A 1 93 ? -20.443 8.726 59.285 1.00 82.06 93 HIS A O 1
ATOM 709 N N . THR A 1 94 ? -21.370 8.566 57.255 1.00 84.06 94 THR A N 1
ATOM 710 C CA . THR A 1 94 ? -22.168 7.368 57.570 1.00 84.06 94 THR A CA 1
ATOM 711 C C . THR A 1 94 ? -21.289 6.130 57.774 1.00 84.06 94 THR A C 1
ATOM 713 O O . THR A 1 94 ? -21.468 5.384 58.744 1.00 84.06 94 THR A O 1
ATOM 716 N N . VAL A 1 95 ? -20.267 5.965 56.926 1.00 86.31 95 VAL A N 1
ATOM 717 C CA . VAL A 1 95 ? -19.282 4.875 56.991 1.00 86.31 95 VAL A CA 1
ATOM 718 C C . VAL A 1 95 ? -18.508 4.918 58.306 1.00 86.31 95 VAL A C 1
ATOM 720 O O . VAL A 1 95 ? -18.343 3.888 58.961 1.00 86.31 95 VAL A O 1
ATOM 723 N N . ARG A 1 96 ? -18.110 6.112 58.763 1.00 85.25 96 ARG A N 1
ATOM 724 C CA . ARG A 1 96 ? -17.398 6.304 60.038 1.00 85.25 96 ARG A CA 1
ATOM 725 C C . ARG A 1 96 ? -18.167 5.756 61.247 1.00 85.25 96 ARG A C 1
ATOM 727 O O . ARG A 1 96 ? -17.542 5.279 62.194 1.00 85.25 96 ARG A O 1
ATOM 734 N N . TYR A 1 97 ? -19.499 5.831 61.237 1.00 83.56 97 TYR A N 1
ATOM 735 C CA . TYR A 1 97 ? -20.331 5.414 62.370 1.00 83.56 97 TYR A CA 1
ATOM 736 C C . TYR A 1 97 ? -20.827 3.967 62.270 1.00 83.56 97 TYR A C 1
ATOM 738 O O . TYR A 1 97 ? -20.856 3.276 63.289 1.00 83.56 97 TYR A O 1
ATOM 746 N N . ALA A 1 98 ? -21.192 3.490 61.076 1.00 84.38 98 ALA A N 1
ATOM 747 C CA . ALA A 1 98 ? -21.729 2.138 60.892 1.00 84.38 98 ALA A CA 1
ATOM 748 C C . ALA A 1 98 ? -20.680 1.101 60.446 1.00 84.38 98 ALA A C 1
ATOM 750 O O . ALA A 1 98 ? -20.828 -0.079 60.768 1.00 84.38 98 ALA A O 1
ATOM 751 N N . GLY A 1 99 ? -19.587 1.511 59.792 1.00 81.31 99 GLY A N 1
ATOM 752 C CA . GLY A 1 99 ? -18.575 0.616 59.211 1.00 81.31 99 GLY A CA 1
ATOM 753 C C . GLY A 1 99 ? -17.788 -0.218 60.228 1.00 81.31 99 GLY A C 1
ATOM 754 O O . GLY A 1 99 ? -17.352 -1.321 59.918 1.00 81.31 99 GLY A O 1
ATOM 755 N N . ILE A 1 100 ? -17.672 0.254 61.474 1.00 82.19 100 ILE A N 1
ATOM 756 C CA . ILE A 1 100 ? -17.018 -0.479 62.577 1.00 82.19 100 ILE A CA 1
ATOM 757 C C . ILE A 1 100 ? -17.906 -1.563 63.212 1.00 82.19 100 ILE A C 1
ATOM 759 O O . ILE A 1 100 ? -17.459 -2.299 64.094 1.00 82.19 100 ILE A O 1
ATOM 763 N N . THR A 1 101 ? -19.176 -1.657 62.812 1.00 84.12 101 THR A N 1
ATOM 764 C CA . THR A 1 101 ? -20.083 -2.711 63.284 1.00 84.12 101 THR A CA 1
ATOM 765 C C . THR A 1 101 ? -19.871 -4.000 62.486 1.00 84.12 101 THR A C 1
ATOM 767 O O . THR A 1 101 ? -19.412 -3.962 61.351 1.00 84.12 101 THR A O 1
ATOM 770 N N . LEU A 1 102 ? -20.249 -5.160 63.038 1.00 81.69 102 LEU A N 1
ATOM 771 C CA . LEU A 1 102 ? -20.165 -6.437 62.308 1.00 81.69 102 LEU A CA 1
ATOM 772 C C . LEU A 1 102 ? -20.953 -6.397 60.985 1.00 81.69 102 LEU A C 1
ATOM 774 O O . LEU A 1 102 ? -20.481 -6.901 59.972 1.00 81.69 102 LEU A O 1
ATOM 778 N N . LEU A 1 103 ? -22.142 -5.784 60.997 1.00 84.00 103 LEU A N 1
ATOM 779 C CA . LEU A 1 103 ? -22.999 -5.682 59.813 1.00 84.00 103 LEU A CA 1
ATOM 780 C C . LEU A 1 103 ? -22.435 -4.669 58.803 1.00 84.00 103 LEU A C 1
ATOM 782 O O . LEU A 1 103 ? -22.442 -4.948 57.610 1.00 84.00 103 LEU A O 1
ATOM 786 N N . GLY A 1 104 ? -21.858 -3.561 59.282 1.00 84.75 104 GLY A N 1
ATOM 787 C CA . GLY A 1 104 ? -21.154 -2.588 58.444 1.00 84.75 104 GLY A CA 1
ATOM 788 C C . GLY A 1 104 ? -19.875 -3.134 57.821 1.00 84.75 104 GLY A C 1
ATOM 789 O O . GLY A 1 104 ? -19.645 -2.912 56.641 1.00 84.75 104 GLY A O 1
ATOM 790 N N . GLY A 1 105 ? -19.086 -3.923 58.554 1.00 85.12 105 GLY A N 1
ATOM 791 C CA . GLY A 1 105 ? -17.909 -4.601 58.007 1.00 85.12 105 GLY A CA 1
ATOM 792 C C . GLY A 1 105 ? -18.268 -5.612 56.912 1.00 85.12 105 GLY A C 1
ATOM 793 O O . GLY A 1 105 ? -17.595 -5.669 55.886 1.00 85.12 105 GLY A O 1
ATOM 794 N N . LEU A 1 106 ? -19.364 -6.364 57.087 1.00 87.75 106 LEU A N 1
ATOM 795 C CA . LEU A 1 106 ? -19.896 -7.253 56.046 1.00 87.75 106 LEU A CA 1
ATOM 796 C C . LEU A 1 106 ? -20.421 -6.472 54.832 1.00 87.75 106 LEU A C 1
ATOM 798 O O . LEU A 1 106 ? -20.195 -6.901 53.703 1.00 87.75 106 LEU A O 1
ATOM 802 N N . ALA A 1 107 ? -21.076 -5.327 55.049 1.00 88.38 107 ALA A N 1
ATOM 803 C CA . ALA A 1 107 ? -21.555 -4.460 53.975 1.00 88.38 107 ALA A CA 1
ATOM 804 C C . ALA A 1 107 ? -20.399 -3.833 53.176 1.00 88.38 107 ALA A C 1
ATOM 806 O O . ALA A 1 107 ? -20.443 -3.839 51.951 1.00 88.38 107 ALA A O 1
ATOM 807 N N . LEU A 1 108 ? -19.336 -3.373 53.847 1.00 89.75 108 LEU A N 1
ATOM 808 C CA . LEU A 1 108 ? -18.127 -2.840 53.207 1.00 89.75 108 LEU A CA 1
ATOM 809 C C . LEU A 1 108 ? -17.386 -3.912 52.403 1.00 89.75 108 LEU A C 1
ATOM 811 O O . LEU A 1 108 ? -17.048 -3.691 51.241 1.00 89.75 108 LEU A O 1
ATOM 815 N N . LEU A 1 109 ? -17.175 -5.095 52.991 1.00 89.50 109 LEU A N 1
ATOM 816 C CA . LEU A 1 109 ? -16.568 -6.221 52.280 1.00 89.50 109 LEU A CA 1
ATOM 817 C C . LEU A 1 109 ? -17.418 -6.622 51.071 1.00 89.50 109 LEU A C 1
ATOM 819 O O . LEU A 1 109 ? -16.877 -6.903 50.005 1.00 89.50 109 LEU A O 1
ATOM 823 N N . GLY A 1 110 ? -18.742 -6.623 51.226 1.00 90.00 110 GLY A N 1
ATOM 824 C CA . GLY A 1 110 ? -19.683 -6.900 50.152 1.00 90.00 110 GLY A CA 1
ATOM 825 C C . GLY A 1 110 ? -19.665 -5.861 49.035 1.00 90.00 110 GLY A C 1
ATOM 826 O O . GLY A 1 110 ? -19.655 -6.247 47.873 1.00 90.00 110 GLY A O 1
ATOM 827 N N . ALA A 1 111 ? -19.580 -4.571 49.365 1.00 89.94 111 ALA A N 1
ATOM 828 C CA . ALA A 1 111 ? -19.461 -3.489 48.390 1.00 89.94 111 ALA A CA 1
ATOM 829 C C . ALA A 1 111 ? -18.169 -3.610 47.566 1.00 89.94 111 ALA A C 1
ATOM 831 O O . ALA A 1 111 ? -18.224 -3.629 46.340 1.00 89.94 111 ALA A O 1
ATOM 832 N N . ILE A 1 112 ? -17.018 -3.795 48.226 1.00 90.12 112 ILE A N 1
ATOM 833 C CA . ILE A 1 112 ? -15.722 -4.006 47.552 1.00 90.12 112 ILE A CA 1
ATOM 834 C C . ILE A 1 112 ? -15.765 -5.266 46.684 1.00 90.12 112 ILE A C 1
ATOM 836 O O . ILE A 1 112 ? -15.312 -5.263 45.539 1.00 90.12 112 ILE A O 1
ATOM 840 N N . SER A 1 113 ? -16.337 -6.346 47.220 1.00 91.31 113 SER A N 1
ATOM 841 C CA . SER A 1 113 ? -16.448 -7.607 46.496 1.00 91.31 113 SER A CA 1
ATOM 842 C C . SER A 1 113 ? -17.341 -7.469 45.265 1.00 91.31 113 SER A C 1
ATOM 844 O O . SER A 1 113 ? -16.981 -7.990 44.221 1.00 91.31 113 SER A O 1
ATOM 846 N N . ALA A 1 114 ? -18.459 -6.742 45.354 1.00 90.00 114 ALA A N 1
ATOM 847 C CA . ALA A 1 114 ? -19.341 -6.473 44.222 1.00 90.00 114 ALA A CA 1
ATOM 848 C C . ALA A 1 114 ? -18.651 -5.617 43.150 1.00 90.00 114 ALA A C 1
ATOM 850 O O . ALA A 1 114 ? -18.720 -5.959 41.977 1.00 90.00 114 ALA A O 1
ATOM 851 N N . MET A 1 115 ? -17.925 -4.565 43.546 1.00 89.88 115 MET A N 1
ATOM 852 C CA . MET A 1 115 ? -17.188 -3.705 42.608 1.00 89.88 115 MET A CA 1
ATOM 853 C C . MET A 1 115 ? -16.127 -4.463 41.808 1.00 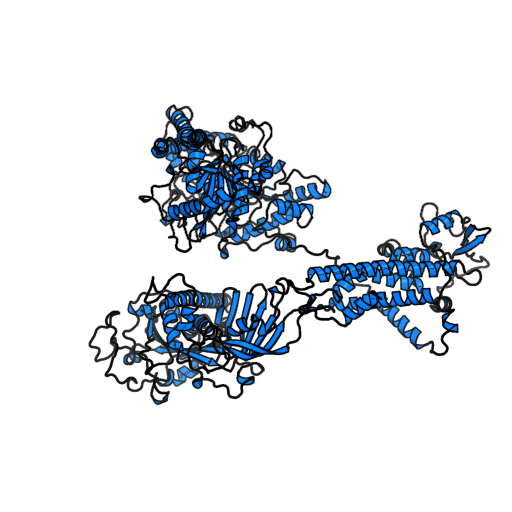89.88 115 MET A C 1
ATOM 855 O O . MET A 1 115 ? -15.900 -4.161 40.641 1.00 89.88 115 MET A O 1
ATOM 859 N N . LEU A 1 116 ? -15.445 -5.415 42.448 1.00 92.06 116 LEU A N 1
ATOM 860 C CA . LEU A 1 116 ? -14.286 -6.092 41.870 1.00 92.06 116 LEU A CA 1
ATOM 861 C C . LEU A 1 116 ? -14.600 -7.494 41.340 1.00 92.06 116 LEU A C 1
ATOM 863 O O . LEU A 1 116 ? -13.707 -8.120 40.775 1.00 92.06 116 LEU A O 1
ATOM 867 N N . TYR A 1 117 ? -15.821 -8.017 41.512 1.00 93.56 117 TYR A N 1
ATOM 868 C CA . TYR A 1 117 ? -16.122 -9.409 41.166 1.00 93.56 117 TYR A CA 1
ATOM 869 C C . TYR A 1 117 ? -15.976 -9.684 39.672 1.00 93.56 117 TYR A C 1
ATOM 871 O O . TYR A 1 117 ? -15.316 -10.657 39.305 1.00 93.56 117 TYR A O 1
ATOM 879 N N . THR A 1 118 ? -16.551 -8.834 38.813 1.00 91.94 118 THR A N 1
ATOM 880 C CA . THR A 1 118 ? -16.424 -9.017 37.361 1.00 91.94 118 THR A CA 1
ATOM 881 C C . THR A 1 118 ? -14.959 -8.967 36.936 1.00 91.94 118 THR A C 1
ATOM 883 O O . THR A 1 118 ? -14.508 -9.882 36.255 1.00 91.94 118 THR A O 1
ATOM 886 N N . SER A 1 119 ? -14.185 -7.998 37.434 1.00 92.50 119 SER A N 1
ATOM 887 C CA . SER A 1 119 ? -12.742 -7.901 37.167 1.00 92.50 119 SER A CA 1
ATOM 888 C C . SER A 1 119 ? -11.957 -9.110 37.687 1.00 92.50 119 SER A C 1
ATOM 890 O O . SER A 1 119 ? -11.035 -9.588 37.034 1.00 92.50 119 SER A O 1
ATOM 892 N N . ALA A 1 120 ? -12.330 -9.650 38.850 1.00 92.25 120 ALA A N 1
ATOM 893 C CA . ALA A 1 120 ? -11.706 -10.841 39.416 1.00 92.25 120 ALA A CA 1
ATOM 894 C C . ALA A 1 120 ? -11.991 -12.094 38.577 1.00 92.25 120 ALA A C 1
ATOM 896 O O . ALA A 1 120 ? -11.102 -12.920 38.358 1.00 92.25 120 ALA A O 1
ATOM 897 N N . ALA A 1 121 ? -13.228 -12.240 38.103 1.00 92.06 121 ALA A N 1
ATOM 898 C CA . ALA A 1 121 ? -13.640 -13.352 37.260 1.00 92.06 121 ALA A CA 1
ATOM 899 C C . ALA A 1 121 ? -13.014 -13.267 35.859 1.00 92.06 121 ALA A C 1
ATOM 901 O O . ALA A 1 121 ? -12.531 -14.282 35.362 1.00 92.06 121 ALA A O 1
ATOM 902 N N . THR A 1 122 ? -12.938 -12.086 35.240 1.00 90.00 122 THR A N 1
ATOM 903 C CA . THR A 1 122 ? -12.244 -11.923 33.952 1.00 90.00 122 THR A CA 1
ATOM 904 C C . THR A 1 122 ? -10.742 -12.159 34.097 1.00 90.00 122 THR A C 1
ATOM 906 O O . THR A 1 122 ? -10.157 -12.880 33.297 1.00 90.00 122 THR A O 1
ATOM 909 N N . ALA A 1 123 ? -10.110 -11.678 35.170 1.00 91.06 123 ALA A N 1
ATOM 910 C CA . ALA A 1 123 ? -8.682 -11.896 35.396 1.00 91.06 123 ALA A CA 1
ATOM 911 C C . ALA A 1 123 ? -8.310 -13.376 35.615 1.00 91.06 123 ALA A C 1
ATOM 913 O O . ALA A 1 123 ? -7.246 -13.809 35.174 1.00 91.06 123 ALA A O 1
ATOM 914 N N . LEU A 1 124 ? -9.155 -14.153 36.307 1.00 93.12 124 LEU A N 1
ATOM 915 C CA . LEU A 1 124 ? -8.803 -15.508 36.758 1.00 93.12 124 LEU A CA 1
ATOM 916 C C . LEU A 1 124 ? -9.527 -16.644 36.037 1.00 93.12 124 LEU A C 1
ATOM 918 O O . LEU A 1 124 ? -9.018 -17.762 36.020 1.00 93.12 124 LEU A O 1
ATOM 922 N N . VAL A 1 125 ? -10.709 -16.411 35.475 1.00 92.56 125 VAL A N 1
ATOM 923 C CA . VAL A 1 125 ? -11.527 -17.464 34.851 1.00 92.56 125 VAL A CA 1
ATOM 924 C C . VAL A 1 125 ? -11.532 -17.357 33.336 1.00 92.56 125 VAL A C 1
ATOM 926 O O . VAL A 1 125 ? -11.573 -18.397 32.679 1.00 92.56 125 VAL A O 1
ATOM 929 N N . GLN A 1 126 ? -11.410 -16.154 32.774 1.00 92.56 126 GLN A N 1
ATOM 930 C CA . GLN A 1 126 ? -11.343 -15.984 31.325 1.00 92.56 126 GLN A CA 1
ATOM 931 C C . GLN A 1 126 ? -10.164 -16.784 30.745 1.00 92.56 126 GLN A C 1
ATOM 933 O O . GLN A 1 126 ? -9.064 -16.727 31.303 1.00 92.56 126 GLN A O 1
ATOM 938 N N . PRO A 1 127 ? -10.364 -17.530 29.645 1.00 90.38 127 PRO A N 1
ATOM 939 C CA . PRO A 1 127 ? -9.273 -18.231 28.984 1.00 90.38 127 PRO A CA 1
ATOM 940 C C . PRO A 1 127 ? -8.226 -17.238 28.463 1.00 90.38 127 PRO A C 1
ATOM 942 O O . PRO A 1 127 ? -8.550 -16.333 27.699 1.00 90.38 127 PRO A O 1
ATOM 945 N N . GLN A 1 128 ? -6.970 -17.418 28.868 1.00 89.88 128 GLN A N 1
ATOM 946 C CA . GLN A 1 128 ? -5.823 -16.608 28.443 1.00 89.88 128 GLN A CA 1
ATOM 947 C C . GLN A 1 128 ? -4.708 -17.528 27.926 1.00 89.88 128 GLN A C 1
ATOM 949 O O . GLN A 1 128 ? -4.588 -18.670 28.381 1.00 89.88 128 GLN A O 1
ATOM 954 N N . LEU A 1 129 ? -3.900 -17.059 26.969 1.00 88.94 129 LEU A N 1
ATOM 955 C CA . LEU A 1 129 ? -2.780 -17.838 26.430 1.00 88.94 129 LEU A CA 1
ATOM 956 C C . LEU A 1 129 ? -1.715 -18.052 27.508 1.00 88.94 129 LEU A C 1
ATOM 958 O O . LEU A 1 129 ? -1.233 -17.105 28.127 1.00 88.94 129 LEU A O 1
ATOM 962 N N . LYS A 1 130 ? -1.341 -19.312 27.739 1.00 87.94 130 LYS A N 1
ATOM 963 C CA . LYS A 1 130 ? -0.369 -19.681 28.770 1.00 87.94 130 LYS A CA 1
ATOM 964 C C . LYS A 1 130 ? 0.653 -20.673 28.241 1.00 87.94 130 LYS A C 1
ATOM 966 O O . LYS A 1 130 ? 0.301 -21.675 27.617 1.00 87.94 130 LYS A O 1
ATOM 971 N N . TRP A 1 131 ? 1.918 -20.434 28.579 1.00 85.81 131 TRP A N 1
ATOM 972 C CA . TRP A 1 131 ? 2.996 -21.380 28.314 1.00 85.81 131 TRP A CA 1
ATOM 973 C C . TRP A 1 131 ? 2.822 -22.660 29.139 1.00 85.81 131 TRP A C 1
ATOM 975 O O . TRP A 1 131 ? 2.731 -22.597 30.375 1.00 85.81 131 TRP A O 1
ATOM 985 N N . PRO A 1 132 ? 2.795 -23.847 28.507 1.00 84.81 132 PRO A N 1
ATOM 986 C CA . PRO A 1 132 ? 2.970 -25.084 29.240 1.00 84.81 132 PRO A CA 1
ATOM 987 C C . PRO A 1 132 ? 4.438 -25.254 29.651 1.00 84.81 132 PRO A C 1
ATOM 989 O O . PRO A 1 132 ? 5.341 -24.580 29.153 1.00 84.81 132 PRO A O 1
ATOM 992 N N . LYS A 1 133 ? 4.672 -26.191 30.574 1.00 87.44 133 LYS A N 1
ATOM 993 C CA . LYS A 1 133 ? 6.027 -26.680 30.835 1.00 87.44 133 LYS A CA 1
ATOM 994 C C . LYS A 1 133 ? 6.522 -27.422 29.590 1.00 87.44 133 LYS A C 1
ATOM 996 O O . LYS A 1 133 ? 5.710 -27.896 28.798 1.00 87.44 133 LYS A O 1
ATOM 1001 N N . TRP A 1 134 ? 7.836 -27.526 29.441 1.00 89.06 134 TRP A N 1
ATOM 1002 C CA . TRP A 1 134 ? 8.435 -28.383 28.424 1.00 89.06 134 TRP A CA 1
ATOM 1003 C C . TRP A 1 134 ? 7.998 -29.835 28.628 1.00 89.06 134 TRP A C 1
ATOM 1005 O O . TRP A 1 134 ? 7.957 -30.323 29.762 1.00 89.06 134 TRP A O 1
ATOM 1015 N N . HIS A 1 135 ? 7.644 -30.501 27.532 1.00 89.69 135 HIS A N 1
ATOM 1016 C CA . HIS A 1 135 ? 7.242 -31.898 27.525 1.00 89.69 135 HIS A CA 1
ATOM 1017 C C . HIS A 1 135 ? 8.055 -32.655 26.475 1.00 89.69 135 HIS A C 1
ATOM 1019 O O . HIS A 1 135 ? 7.953 -32.357 25.285 1.00 89.69 135 HIS A O 1
ATOM 1025 N N . SER A 1 136 ? 8.831 -33.645 26.917 1.00 91.00 136 SER A N 1
ATOM 1026 C CA . SER A 1 136 ? 9.542 -34.561 26.024 1.00 91.00 136 SER A CA 1
ATOM 1027 C C . SER A 1 136 ? 8.547 -35.466 25.298 1.00 91.00 136 SER A C 1
ATOM 1029 O O . SER A 1 136 ? 7.630 -36.020 25.913 1.00 91.00 136 SER A O 1
ATOM 1031 N N . ARG A 1 137 ? 8.711 -35.606 23.984 1.00 90.62 137 ARG A N 1
ATOM 1032 C CA . ARG A 1 137 ? 7.846 -36.395 23.111 1.00 90.62 137 ARG A CA 1
ATOM 1033 C C . ARG A 1 137 ? 8.618 -36.869 21.881 1.00 90.62 137 ARG A C 1
ATOM 1035 O O . ARG A 1 137 ? 9.477 -36.163 21.374 1.00 90.62 137 ARG A O 1
ATOM 1042 N N . VAL A 1 138 ? 8.265 -38.044 21.371 1.00 93.38 138 VAL A N 1
ATOM 1043 C CA . VAL A 1 138 ? 8.739 -38.514 20.064 1.00 93.38 138 VAL A CA 1
ATOM 1044 C C . VAL A 1 138 ? 7.873 -37.885 18.972 1.00 93.38 138 VAL A C 1
ATOM 1046 O O . VAL A 1 138 ? 6.644 -38.014 19.013 1.00 93.38 138 VAL A O 1
ATOM 1049 N N . MET A 1 139 ? 8.506 -37.183 18.036 1.00 94.44 139 MET A N 1
ATOM 1050 C CA . MET A 1 139 ? 7.870 -36.606 16.852 1.00 94.44 139 MET A CA 1
ATOM 1051 C C . MET A 1 139 ? 8.154 -37.470 15.625 1.00 94.44 139 MET A C 1
ATOM 1053 O O . MET A 1 139 ? 9.130 -38.215 15.602 1.00 94.44 139 MET A O 1
ATOM 1057 N N . ALA A 1 140 ? 7.284 -37.382 14.624 1.00 93.94 140 ALA A N 1
ATOM 1058 C CA . ALA A 1 140 ? 7.457 -38.034 13.332 1.00 93.94 140 ALA A CA 1
ATOM 1059 C C . ALA A 1 140 ? 7.569 -36.982 12.227 1.00 93.94 140 ALA A C 1
ATOM 1061 O O . ALA A 1 140 ? 6.794 -36.029 12.222 1.00 93.94 140 ALA A O 1
ATOM 1062 N N . GLY A 1 141 ? 8.491 -37.152 11.290 1.00 93.00 141 GLY A N 1
ATOM 1063 C CA . GLY A 1 141 ? 8.571 -36.331 10.085 1.00 93.00 141 GLY A CA 1
ATOM 1064 C C . GLY A 1 141 ? 8.588 -37.208 8.840 1.00 93.00 141 GLY A C 1
ATOM 1065 O O . GLY A 1 141 ? 9.000 -38.370 8.897 1.00 93.00 141 GLY A O 1
ATOM 1066 N N . LEU A 1 142 ? 8.100 -36.663 7.731 1.00 92.69 142 LEU A N 1
ATOM 1067 C CA . LEU A 1 142 ? 8.052 -37.363 6.457 1.00 92.69 142 LEU A CA 1
ATOM 1068 C C . LEU A 1 142 ? 9.401 -37.241 5.740 1.00 92.69 142 LEU A C 1
ATOM 1070 O O . LEU A 1 142 ? 9.915 -36.141 5.584 1.00 92.69 142 LEU A O 1
ATOM 1074 N N . VAL A 1 143 ? 9.945 -38.369 5.294 1.00 93.19 143 VAL A N 1
ATOM 1075 C CA . VAL A 1 143 ? 11.211 -38.461 4.555 1.00 93.19 143 VAL A CA 1
ATOM 1076 C C . VAL A 1 143 ? 10.925 -39.012 3.164 1.00 93.19 143 VAL A C 1
ATOM 1078 O O . VAL A 1 143 ? 10.138 -39.955 3.023 1.00 93.19 143 VAL A O 1
ATOM 1081 N N . LYS A 1 144 ? 11.541 -38.430 2.133 1.00 92.75 144 LYS A N 1
ATOM 1082 C CA . LYS A 1 144 ? 11.316 -38.807 0.730 1.00 92.75 144 LYS A CA 1
ATOM 1083 C C . LYS A 1 144 ? 12.588 -38.953 -0.091 1.00 92.75 144 LYS A C 1
ATOM 1085 O O . LYS A 1 144 ? 12.552 -39.702 -1.057 1.00 92.75 144 LYS A O 1
ATOM 1090 N N . THR A 1 145 ? 13.685 -38.300 0.267 1.00 92.50 145 THR A N 1
ATOM 1091 C CA . THR A 1 145 ? 14.924 -38.347 -0.520 1.00 92.50 145 THR A CA 1
ATOM 1092 C C . THR A 1 145 ? 16.138 -38.494 0.377 1.00 92.50 145 THR A C 1
ATOM 1094 O O . THR A 1 145 ? 16.073 -38.159 1.558 1.00 92.50 145 THR A O 1
ATOM 1097 N N . GLU A 1 146 ? 17.242 -38.988 -0.168 1.00 90.62 146 GLU A N 1
ATOM 1098 C CA . GLU A 1 146 ? 18.540 -38.858 0.485 1.00 90.62 146 GLU A CA 1
ATOM 1099 C C . GLU A 1 146 ? 19.018 -37.397 0.513 1.00 90.62 146 GLU A C 1
ATOM 1101 O O . GLU A 1 146 ? 18.550 -36.552 -0.256 1.00 90.62 146 GLU A O 1
ATOM 1106 N N . PHE A 1 147 ? 19.924 -37.098 1.443 1.00 91.06 147 PHE A N 1
ATOM 1107 C CA . PHE A 1 147 ? 20.495 -35.764 1.618 1.00 91.06 147 PHE A CA 1
ATOM 1108 C C . PHE A 1 147 ? 21.347 -35.367 0.403 1.00 91.06 147 PHE A C 1
ATOM 1110 O O . PHE A 1 147 ? 22.139 -36.172 -0.073 1.00 91.06 147 PHE A O 1
ATOM 1117 N N . ALA A 1 148 ? 21.229 -34.111 -0.044 1.00 88.81 148 ALA A N 1
ATOM 1118 C CA . ALA A 1 148 ? 21.962 -33.560 -1.196 1.00 88.81 148 ALA A CA 1
ATOM 1119 C C . ALA A 1 148 ? 21.679 -34.253 -2.550 1.00 88.81 148 ALA A C 1
ATOM 1121 O O . ALA A 1 148 ? 22.546 -34.286 -3.419 1.00 88.81 148 ALA A O 1
ATOM 1122 N N . ASN A 1 149 ? 20.458 -34.761 -2.754 1.00 88.88 149 ASN A N 1
ATOM 1123 C CA . ASN A 1 149 ? 20.009 -35.314 -4.035 1.00 88.88 149 ASN A CA 1
ATOM 1124 C C . ASN A 1 149 ? 19.510 -34.196 -4.985 1.00 88.88 149 ASN A C 1
ATOM 1126 O O . ASN A 1 149 ? 18.396 -33.698 -4.783 1.00 88.88 149 ASN A O 1
ATOM 1130 N N . PRO A 1 150 ? 20.276 -33.803 -6.024 1.00 85.38 150 PRO A N 1
ATOM 1131 C CA . PRO A 1 150 ? 19.889 -32.713 -6.922 1.00 85.38 150 PRO A CA 1
ATOM 1132 C C . PRO A 1 150 ? 18.628 -33.035 -7.723 1.00 85.38 150 PRO A C 1
ATOM 1134 O O . PRO A 1 150 ? 17.739 -32.196 -7.797 1.00 85.38 150 PRO A O 1
ATOM 1137 N N . VAL A 1 151 ? 18.488 -34.268 -8.219 1.00 85.50 151 VAL A N 1
ATOM 1138 C CA . VAL A 1 151 ? 17.354 -34.690 -9.059 1.00 85.50 151 VAL A CA 1
ATOM 1139 C C . VAL A 1 151 ? 16.029 -34.513 -8.319 1.00 85.50 151 VAL A C 1
ATOM 1141 O O . VAL A 1 151 ? 15.036 -34.062 -8.888 1.00 85.50 151 VAL A O 1
ATOM 1144 N N . TYR A 1 152 ? 15.999 -34.844 -7.025 1.00 88.19 152 TYR A N 1
ATOM 1145 C CA . TYR A 1 152 ? 14.806 -34.638 -6.210 1.00 88.19 152 TYR A CA 1
ATOM 1146 C C . TYR A 1 152 ? 14.504 -33.153 -5.992 1.00 88.19 152 TYR A C 1
ATOM 1148 O O . TYR A 1 152 ? 13.343 -32.748 -6.066 1.00 88.19 152 TYR A O 1
ATOM 1156 N N . ILE A 1 153 ? 15.520 -32.341 -5.694 1.00 87.69 153 ILE A N 1
ATOM 1157 C CA . ILE A 1 153 ? 15.333 -30.910 -5.424 1.00 87.69 153 ILE A CA 1
ATOM 1158 C C . ILE A 1 153 ? 14.845 -30.202 -6.691 1.00 87.69 153 ILE A C 1
ATOM 1160 O O . ILE A 1 153 ? 13.867 -29.460 -6.631 1.00 87.69 153 ILE A O 1
ATOM 1164 N N . GLU A 1 154 ? 15.455 -30.502 -7.836 1.00 85.88 154 GLU A N 1
ATOM 1165 C CA . GLU A 1 154 ? 15.070 -29.990 -9.150 1.00 85.88 154 GLU A CA 1
ATOM 1166 C C . GLU A 1 154 ? 13.619 -30.345 -9.498 1.00 85.88 154 GLU A C 1
ATOM 1168 O O . GLU A 1 154 ? 12.815 -29.452 -9.760 1.00 85.88 154 GLU A O 1
ATOM 1173 N N . ALA A 1 155 ? 13.232 -31.621 -9.370 1.00 83.19 155 ALA A N 1
ATOM 1174 C CA . ALA A 1 155 ? 11.875 -32.078 -9.679 1.00 83.19 155 ALA A CA 1
ATOM 1175 C C . ALA A 1 155 ? 10.785 -31.459 -8.779 1.00 83.19 155 ALA A C 1
ATOM 1177 O O . ALA A 1 155 ? 9.611 -31.409 -9.156 1.00 83.19 155 ALA A O 1
ATOM 1178 N N . ASN A 1 156 ? 11.144 -31.012 -7.570 1.00 83.81 156 ASN A N 1
ATOM 1179 C CA . ASN A 1 156 ? 10.226 -30.328 -6.655 1.00 83.81 156 ASN A CA 1
ATOM 1180 C C . ASN A 1 156 ? 10.293 -28.795 -6.765 1.00 83.81 156 ASN A C 1
ATOM 1182 O O . ASN A 1 156 ? 9.459 -28.107 -6.163 1.00 83.81 156 ASN A O 1
ATOM 1186 N N . CYS A 1 157 ? 11.233 -28.256 -7.543 1.00 81.56 157 CYS A N 1
ATOM 1187 C CA . CYS A 1 157 ? 11.376 -26.829 -7.779 1.00 81.56 157 CYS A CA 1
ATOM 1188 C C . CYS A 1 157 ? 10.345 -26.359 -8.818 1.00 81.56 157 CYS A C 1
ATOM 1190 O O . CYS A 1 157 ? 10.194 -26.924 -9.900 1.00 81.56 157 CYS A O 1
ATOM 1192 N N . LYS A 1 158 ? 9.571 -25.320 -8.488 1.00 79.88 158 LYS A N 1
ATOM 1193 C CA . LYS A 1 158 ? 8.461 -24.860 -9.337 1.00 79.88 158 LYS A CA 1
ATOM 1194 C C . LYS A 1 158 ? 8.930 -23.797 -10.325 1.00 79.88 158 LYS A C 1
ATOM 1196 O O . LYS A 1 158 ? 9.014 -22.625 -9.972 1.00 79.88 158 LYS A O 1
ATOM 1201 N N . THR A 1 159 ? 9.128 -24.189 -11.580 1.00 77.88 159 THR A N 1
ATOM 1202 C CA . THR A 1 159 ? 9.425 -23.273 -12.690 1.00 77.88 159 THR A CA 1
ATOM 1203 C C . THR A 1 159 ? 8.415 -23.426 -13.836 1.00 77.88 159 THR A C 1
ATOM 1205 O O . THR A 1 159 ? 7.945 -24.532 -14.103 1.00 77.88 159 THR A O 1
ATOM 1208 N N . PRO A 1 160 ? 8.045 -22.336 -14.540 1.00 75.88 160 PRO A N 1
ATOM 1209 C CA . PRO A 1 160 ? 7.260 -22.426 -15.772 1.00 75.88 160 PRO A CA 1
ATOM 1210 C C . PRO A 1 160 ? 8.075 -22.965 -16.967 1.00 75.88 160 PRO A C 1
ATOM 1212 O O . PRO A 1 160 ? 7.504 -23.211 -18.034 1.00 75.88 160 PRO A O 1
ATOM 1215 N N . VAL A 1 161 ? 9.400 -23.118 -16.826 1.00 76.56 161 VAL A N 1
ATOM 1216 C CA . VAL A 1 161 ? 10.275 -23.707 -17.849 1.00 76.56 161 VAL A CA 1
ATOM 1217 C C . VAL A 1 161 ? 10.095 -25.222 -17.831 1.00 76.56 161 VAL A C 1
ATOM 1219 O O . VAL A 1 161 ? 10.391 -25.885 -16.849 1.00 76.56 161 VAL A O 1
ATOM 1222 N N . THR A 1 162 ? 9.567 -25.764 -18.925 1.00 80.38 162 THR A N 1
ATOM 1223 C CA . THR A 1 162 ? 9.344 -27.207 -19.087 1.00 80.38 162 THR A CA 1
ATOM 1224 C C . THR A 1 162 ? 10.479 -27.833 -19.889 1.00 80.38 162 THR A C 1
ATOM 1226 O O . THR A 1 162 ? 11.126 -27.135 -20.672 1.00 80.38 162 THR A O 1
ATOM 1229 N N . GLU A 1 163 ? 10.647 -29.152 -19.785 1.00 80.44 163 GLU A N 1
ATOM 1230 C CA . GLU A 1 163 ? 11.576 -29.950 -20.607 1.00 80.44 163 GLU A CA 1
ATOM 1231 C C . GLU A 1 163 ? 11.435 -29.664 -22.113 1.00 80.44 163 GLU A C 1
ATOM 1233 O O . GLU A 1 163 ? 12.413 -29.614 -22.849 1.00 80.44 163 GLU A O 1
ATOM 1238 N N . LEU A 1 164 ? 10.218 -29.377 -22.591 1.00 83.88 164 LEU A N 1
ATOM 1239 C CA . LEU A 1 164 ? 9.974 -29.009 -23.992 1.00 83.88 164 LEU A CA 1
ATOM 1240 C C . LEU A 1 164 ? 10.613 -27.672 -24.402 1.00 83.88 164 LEU A C 1
ATOM 1242 O O . LEU A 1 164 ? 10.889 -27.471 -25.584 1.00 83.88 164 LEU A O 1
ATOM 1246 N N . ARG A 1 165 ? 10.775 -26.733 -23.462 1.00 83.94 165 ARG A N 1
ATOM 1247 C CA . ARG A 1 165 ? 11.355 -25.404 -23.720 1.00 83.94 165 ARG A CA 1
ATOM 1248 C C . ARG A 1 165 ? 12.864 -25.390 -23.533 1.00 83.94 165 ARG A C 1
ATOM 1250 O O . ARG A 1 165 ? 13.544 -24.733 -24.315 1.00 83.94 165 ARG A O 1
ATOM 1257 N N . ASP A 1 166 ? 13.357 -26.099 -22.526 1.00 82.31 166 ASP A N 1
ATOM 1258 C CA . ASP A 1 166 ? 14.783 -26.283 -22.289 1.00 82.31 166 ASP A CA 1
ATOM 1259 C C . ASP A 1 166 ? 15.068 -27.761 -21.994 1.00 82.31 166 ASP A C 1
ATOM 1261 O O . ASP A 1 166 ? 15.090 -28.167 -20.836 1.00 82.31 166 ASP A O 1
ATOM 1265 N N . PRO A 1 167 ? 15.304 -28.589 -23.021 1.00 81.88 167 PRO A N 1
ATOM 1266 C CA . PRO A 1 167 ? 15.514 -30.022 -22.828 1.00 81.88 167 PRO A CA 1
ATOM 1267 C C . PRO A 1 167 ? 16.826 -30.351 -22.108 1.00 81.88 167 PRO A C 1
ATOM 1269 O O . PRO A 1 167 ? 17.082 -31.517 -21.832 1.00 81.88 167 PRO A O 1
ATOM 1272 N N . THR A 1 168 ? 17.683 -29.355 -21.855 1.00 79.19 168 THR A N 1
ATOM 1273 C CA . THR A 1 168 ? 19.017 -29.567 -21.281 1.00 79.19 168 THR A CA 1
ATOM 1274 C C . THR A 1 168 ? 19.092 -29.108 -19.826 1.00 79.19 168 THR A C 1
ATOM 1276 O O . THR A 1 168 ? 19.752 -29.774 -19.036 1.00 79.19 168 THR A O 1
ATOM 1279 N N . TYR A 1 169 ? 18.418 -28.009 -19.461 1.00 81.12 169 TYR A N 1
ATOM 1280 C CA . TYR A 1 169 ? 18.552 -27.383 -18.136 1.00 81.12 169 TYR A CA 1
ATOM 1281 C C . TYR A 1 169 ? 17.225 -26.995 -17.462 1.00 81.12 169 TYR A C 1
ATOM 1283 O O . TYR A 1 169 ? 17.249 -26.246 -16.483 1.00 81.12 169 TYR A O 1
ATOM 1291 N N . TYR A 1 170 ? 16.059 -27.454 -17.943 1.00 73.12 170 TYR A N 1
ATOM 1292 C CA . TYR A 1 170 ? 14.763 -27.060 -17.358 1.00 73.12 170 TYR A CA 1
ATOM 1293 C C . TYR A 1 170 ? 14.671 -27.308 -15.841 1.00 73.12 170 TYR A C 1
ATOM 1295 O O . TYR A 1 170 ? 14.219 -26.428 -15.108 1.00 73.12 170 TYR A O 1
ATOM 1303 N N . ASP A 1 171 ? 15.146 -28.469 -15.390 1.00 72.75 171 ASP A N 1
ATOM 1304 C CA . ASP A 1 171 ? 15.129 -28.912 -13.994 1.00 72.75 171 ASP A CA 1
ATOM 1305 C C . ASP A 1 171 ? 16.168 -28.147 -13.142 1.00 72.75 171 ASP A C 1
ATOM 1307 O O . ASP A 1 171 ? 15.844 -27.636 -12.065 1.00 72.75 171 ASP A O 1
ATOM 1311 N N . SER A 1 172 ? 17.384 -27.937 -13.665 1.00 81.31 172 SER A N 1
ATOM 1312 C CA . SER A 1 172 ? 18.473 -27.268 -12.934 1.00 81.31 172 SER A CA 1
ATOM 1313 C C . SER A 1 172 ? 18.369 -25.734 -12.897 1.00 81.31 172 SER A C 1
ATOM 1315 O O . SER A 1 172 ? 18.860 -25.080 -11.974 1.00 81.31 172 SER A O 1
ATOM 1317 N N . THR A 1 173 ? 17.675 -25.115 -13.858 1.00 85.50 173 THR A N 1
ATOM 1318 C CA . THR A 1 173 ? 17.505 -23.650 -13.911 1.00 85.50 173 THR A CA 1
ATOM 1319 C C . THR A 1 173 ? 16.829 -23.118 -12.647 1.00 85.50 173 THR A C 1
ATOM 1321 O O . THR A 1 173 ? 17.243 -22.098 -12.095 1.00 85.50 173 THR A O 1
ATOM 1324 N N . CYS A 1 174 ? 15.797 -23.814 -12.167 1.00 85.62 174 CYS A N 1
ATOM 1325 C CA . CYS A 1 174 ? 15.017 -23.386 -11.008 1.00 85.62 174 CYS A CA 1
ATOM 1326 C C . CYS A 1 174 ? 15.868 -23.355 -9.731 1.00 85.62 174 CYS A C 1
ATOM 1328 O O . CYS A 1 174 ? 15.908 -22.340 -9.031 1.00 85.62 174 CYS A O 1
ATOM 1330 N N . ILE A 1 175 ? 16.614 -24.431 -9.473 1.00 87.88 175 ILE A N 1
ATOM 1331 C CA . ILE A 1 175 ? 17.474 -24.524 -8.294 1.00 87.88 175 ILE A CA 1
ATOM 1332 C C . ILE A 1 175 ? 18.647 -23.538 -8.361 1.00 87.88 175 ILE A C 1
ATOM 1334 O O . ILE A 1 175 ? 18.986 -22.919 -7.352 1.00 87.88 175 ILE A O 1
ATOM 1338 N N . GLN A 1 176 ? 19.232 -23.309 -9.542 1.00 89.19 176 GLN A N 1
ATOM 1339 C CA . GLN A 1 176 ? 20.279 -22.299 -9.705 1.00 89.19 176 GLN A CA 1
ATOM 1340 C C . GLN A 1 176 ? 19.758 -20.888 -9.392 1.00 89.19 176 GLN A C 1
ATOM 1342 O O . GLN A 1 176 ? 20.446 -20.111 -8.728 1.00 89.19 176 GLN A O 1
ATOM 1347 N N . MET A 1 177 ? 18.532 -20.549 -9.806 1.00 87.88 177 MET A N 1
ATOM 1348 C CA . MET A 1 177 ? 17.917 -19.267 -9.444 1.00 87.88 177 MET A CA 1
ATOM 1349 C C . MET A 1 177 ? 17.749 -19.123 -7.926 1.00 87.88 177 MET A C 1
ATOM 1351 O O . MET A 1 177 ? 18.073 -18.069 -7.375 1.00 87.88 177 MET A O 1
ATOM 1355 N N . GLU A 1 178 ? 17.293 -20.175 -7.243 1.00 87.75 178 GLU A N 1
ATOM 1356 C CA . GLU A 1 178 ? 17.133 -20.184 -5.785 1.00 87.75 178 GLU A CA 1
ATOM 1357 C C . GLU A 1 178 ? 18.485 -20.050 -5.063 1.00 87.75 178 GLU A C 1
ATOM 1359 O O . GLU A 1 178 ? 18.642 -19.196 -4.187 1.00 87.75 178 GLU A O 1
ATOM 1364 N N . HIS A 1 179 ? 19.500 -20.810 -5.488 1.00 91.06 179 HIS A N 1
ATOM 1365 C CA . HIS A 1 179 ? 20.863 -20.715 -4.963 1.00 91.06 179 HIS A CA 1
ATOM 1366 C C . HIS A 1 179 ? 21.467 -19.319 -5.156 1.00 91.06 179 HIS A C 1
ATOM 1368 O O . HIS A 1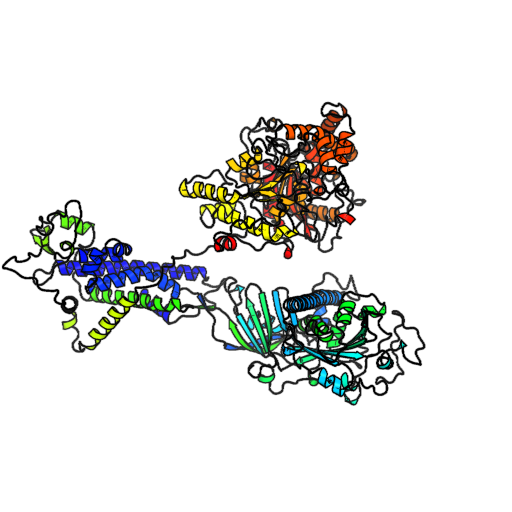 179 ? 22.097 -18.797 -4.235 1.00 91.06 179 HIS A O 1
ATOM 1374 N N . ALA A 1 180 ? 21.270 -18.692 -6.320 1.00 91.50 180 ALA A N 1
ATOM 1375 C CA . ALA A 1 180 ? 21.734 -17.331 -6.565 1.00 91.50 180 ALA A CA 1
ATOM 1376 C C . ALA A 1 180 ? 21.015 -16.323 -5.655 1.00 91.50 180 ALA A C 1
ATOM 1378 O O . ALA A 1 180 ? 21.668 -15.540 -4.964 1.00 91.50 180 ALA A O 1
ATOM 1379 N N . ALA A 1 181 ? 19.681 -16.368 -5.602 1.00 88.94 181 ALA A N 1
ATOM 1380 C CA . ALA A 1 181 ? 18.884 -15.440 -4.804 1.00 88.94 181 ALA A CA 1
ATOM 1381 C C . ALA A 1 181 ? 19.209 -15.543 -3.304 1.00 88.94 181 ALA A C 1
ATOM 1383 O O . ALA A 1 181 ? 19.551 -14.545 -2.665 1.00 88.94 181 ALA A O 1
ATOM 1384 N N . MET A 1 182 ? 19.156 -16.755 -2.746 1.00 89.50 182 MET A N 1
ATOM 1385 C CA . MET A 1 182 ? 19.369 -16.985 -1.317 1.00 89.50 182 MET A CA 1
ATOM 1386 C C . MET A 1 182 ? 20.841 -16.877 -0.924 1.00 89.50 182 MET A C 1
ATOM 1388 O O . MET A 1 182 ? 21.153 -16.300 0.117 1.00 89.50 182 MET A O 1
ATOM 1392 N N . GLY A 1 183 ? 21.759 -17.382 -1.752 1.00 90.31 183 GLY A N 1
ATOM 1393 C CA . GLY A 1 183 ? 23.196 -17.313 -1.493 1.00 90.31 183 GLY A CA 1
ATOM 1394 C C . GLY A 1 183 ? 23.688 -15.869 -1.411 1.00 90.31 183 GLY A C 1
ATOM 1395 O O . GLY A 1 183 ? 24.402 -15.511 -0.468 1.00 90.31 183 GLY A O 1
ATOM 1396 N N . TYR A 1 184 ? 23.247 -15.006 -2.337 1.00 90.94 184 TYR A N 1
ATOM 1397 C CA . TYR A 1 184 ? 23.563 -13.578 -2.282 1.00 90.94 184 TYR A CA 1
ATOM 1398 C C . TYR A 1 184 ? 22.850 -12.858 -1.144 1.00 90.94 184 TYR A C 1
ATOM 1400 O O . TYR A 1 184 ? 23.481 -12.033 -0.484 1.00 90.94 184 TYR A O 1
ATOM 1408 N N . HIS A 1 185 ? 21.585 -13.181 -0.864 1.00 91.19 185 HIS A N 1
ATOM 1409 C CA . HIS A 1 185 ? 20.870 -12.601 0.272 1.00 91.19 185 HIS A CA 1
ATOM 1410 C C . HIS A 1 185 ? 21.577 -12.903 1.602 1.00 91.19 185 HIS A C 1
ATOM 1412 O O . HIS A 1 185 ? 21.859 -11.990 2.378 1.00 91.19 185 HIS A O 1
ATOM 1418 N N . ASN A 1 186 ? 21.933 -14.168 1.841 1.00 92.12 186 ASN A N 1
ATOM 1419 C CA . ASN A 1 186 ? 22.626 -14.596 3.053 1.00 92.12 186 ASN A CA 1
ATOM 1420 C C . ASN A 1 186 ? 23.972 -13.885 3.203 1.00 92.12 186 ASN A C 1
ATOM 1422 O O . ASN A 1 186 ? 24.290 -13.368 4.276 1.00 92.12 186 ASN A O 1
ATOM 1426 N N . TYR A 1 187 ? 24.745 -13.821 2.117 1.00 92.44 187 TYR A N 1
ATOM 1427 C CA . TYR A 1 187 ? 26.045 -13.164 2.128 1.00 92.44 187 TYR A CA 1
ATOM 1428 C C . TYR A 1 187 ? 25.933 -11.659 2.364 1.00 92.44 187 TYR A C 1
ATOM 1430 O O . TYR A 1 187 ? 26.657 -11.115 3.195 1.00 92.44 187 TYR A O 1
ATOM 1438 N N . PHE A 1 188 ? 24.994 -10.989 1.696 1.00 92.44 188 PHE A N 1
ATOM 1439 C CA . PHE A 1 188 ? 24.775 -9.557 1.859 1.00 92.44 188 PHE A CA 1
ATOM 1440 C C . PHE A 1 188 ? 24.330 -9.206 3.286 1.00 92.44 188 PHE A C 1
ATOM 1442 O O . PHE A 1 188 ? 24.902 -8.308 3.899 1.00 92.44 188 PHE A O 1
ATOM 1449 N N . SER A 1 189 ? 23.388 -9.960 3.859 1.00 92.88 189 SER A N 1
ATOM 1450 C CA . SER A 1 189 ? 22.946 -9.790 5.253 1.00 92.88 189 SER A CA 1
ATOM 1451 C C . SER A 1 189 ? 24.081 -10.028 6.257 1.00 92.88 189 SER A C 1
ATOM 1453 O O . SER A 1 189 ? 24.237 -9.288 7.234 1.00 92.88 189 SER A O 1
ATOM 1455 N N . TYR A 1 190 ? 24.931 -11.023 5.994 1.00 93.50 190 TYR A N 1
ATOM 1456 C CA . TYR A 1 190 ? 26.114 -11.292 6.808 1.00 93.50 190 TYR A CA 1
ATOM 1457 C C . TYR A 1 190 ? 27.134 -10.144 6.741 1.00 93.50 190 TYR A C 1
ATOM 1459 O O . TYR A 1 190 ? 27.628 -9.697 7.776 1.00 93.50 190 TYR A O 1
ATOM 1467 N N . LEU A 1 191 ? 27.396 -9.595 5.550 1.00 92.69 191 LEU A N 1
ATOM 1468 C CA . LEU A 1 191 ? 28.243 -8.410 5.372 1.00 92.69 191 LEU A CA 1
ATOM 1469 C C . LEU A 1 191 ? 27.645 -7.149 6.016 1.00 92.69 191 LEU A C 1
ATOM 1471 O O . LEU A 1 191 ? 28.391 -6.327 6.549 1.00 92.69 191 LEU A O 1
ATOM 1475 N N . GLY A 1 192 ? 26.318 -7.003 6.020 1.00 92.31 192 GLY A N 1
ATOM 1476 C CA . GLY A 1 192 ? 25.621 -5.941 6.753 1.00 92.31 192 GLY A CA 1
ATOM 1477 C C . GLY A 1 192 ? 25.919 -6.000 8.253 1.00 92.31 192 GLY A C 1
ATOM 1478 O O . GLY A 1 192 ? 26.326 -5.003 8.842 1.00 92.31 192 GLY A O 1
ATOM 1479 N N . THR A 1 193 ? 25.867 -7.200 8.841 1.00 91.50 193 THR A N 1
ATOM 1480 C CA . THR A 1 193 ? 26.229 -7.413 10.256 1.00 91.50 193 THR A CA 1
ATOM 1481 C C . THR A 1 193 ? 27.689 -7.035 10.531 1.00 91.50 193 THR A C 1
ATOM 1483 O O . THR A 1 193 ? 28.002 -6.409 11.544 1.00 91.50 193 THR A O 1
ATOM 1486 N N . TRP A 1 194 ? 28.600 -7.375 9.615 1.00 92.88 194 TRP A N 1
ATOM 1487 C CA . TRP A 1 194 ? 29.998 -6.943 9.695 1.00 92.88 194 TRP A CA 1
ATOM 1488 C C . TRP A 1 194 ? 30.151 -5.422 9.600 1.00 92.88 194 TRP A C 1
ATOM 1490 O O . TRP A 1 194 ? 30.925 -4.846 10.360 1.00 92.88 194 TRP A O 1
ATOM 1500 N N . THR A 1 195 ? 29.383 -4.761 8.735 1.00 90.75 195 THR A N 1
ATOM 1501 C CA . THR A 1 195 ? 29.374 -3.294 8.607 1.00 90.75 195 THR A CA 1
ATOM 1502 C C . THR A 1 195 ? 28.975 -2.623 9.923 1.00 90.75 195 THR A C 1
ATOM 1504 O O . THR A 1 195 ? 29.634 -1.679 10.362 1.00 90.75 195 THR A O 1
ATOM 1507 N N . ASP A 1 196 ? 27.960 -3.154 10.606 1.00 89.19 196 ASP A N 1
ATOM 1508 C CA . ASP A 1 196 ? 27.535 -2.653 11.916 1.00 89.19 196 ASP A CA 1
ATOM 1509 C C . ASP A 1 196 ? 28.618 -2.842 12.988 1.00 89.19 196 ASP A C 1
ATOM 1511 O O . ASP A 1 196 ? 28.867 -1.938 13.791 1.00 89.19 196 ASP A O 1
ATOM 1515 N N . LEU A 1 197 ? 29.316 -3.984 12.988 1.00 88.06 197 LEU A N 1
ATOM 1516 C CA . LEU A 1 197 ? 30.436 -4.225 13.904 1.00 88.06 197 LEU A CA 1
ATOM 1517 C C . LEU A 1 197 ? 31.615 -3.280 13.661 1.00 88.06 197 LEU A C 1
ATOM 1519 O O . LEU A 1 197 ? 32.229 -2.827 14.630 1.00 88.06 197 LEU A O 1
ATOM 1523 N N . ILE A 1 198 ? 31.925 -2.976 12.396 1.00 86.69 198 ILE A N 1
ATOM 1524 C CA . ILE A 1 198 ? 32.965 -2.005 12.028 1.00 86.69 198 ILE A CA 1
ATOM 1525 C C . ILE A 1 198 ? 32.598 -0.626 12.578 1.00 86.69 198 ILE A C 1
ATOM 1527 O O . ILE A 1 198 ? 33.421 0.008 13.236 1.00 86.69 198 ILE A O 1
ATOM 1531 N N . ASN A 1 199 ? 31.356 -0.186 12.358 1.00 87.25 199 ASN A N 1
ATOM 1532 C CA . ASN A 1 199 ? 30.877 1.121 12.809 1.00 87.25 199 ASN A CA 1
ATOM 1533 C C . ASN A 1 199 ? 30.886 1.254 14.340 1.00 87.25 199 ASN A C 1
ATOM 1535 O O . ASN A 1 199 ? 31.195 2.323 14.865 1.00 87.25 199 ASN A O 1
ATOM 1539 N N . ASN A 1 200 ? 30.594 0.166 15.057 1.00 86.69 200 ASN A N 1
ATOM 1540 C CA . ASN A 1 200 ? 30.565 0.141 16.520 1.00 86.69 200 ASN A CA 1
ATOM 1541 C C . ASN A 1 200 ? 31.930 -0.163 17.164 1.00 86.69 200 ASN A C 1
ATOM 1543 O O . ASN A 1 200 ? 32.079 -0.014 18.377 1.00 86.69 200 ASN A O 1
ATOM 1547 N N . GLY A 1 201 ? 32.925 -0.598 16.384 1.00 84.56 201 GLY A N 1
ATOM 1548 C CA . GLY A 1 201 ? 34.256 -0.963 16.879 1.00 84.56 201 GLY A CA 1
ATOM 1549 C C . GLY A 1 201 ? 34.280 -2.212 17.772 1.00 84.56 201 GLY A C 1
ATOM 1550 O O . GLY A 1 201 ? 35.195 -2.364 18.578 1.00 84.56 201 GLY A O 1
ATOM 1551 N N . THR A 1 202 ? 33.288 -3.100 17.658 1.00 87.19 202 THR A N 1
ATOM 1552 C CA . THR A 1 202 ? 33.106 -4.287 18.523 1.00 87.19 202 THR A CA 1
ATOM 1553 C C . THR A 1 202 ? 33.523 -5.604 17.857 1.00 87.19 202 THR A C 1
ATOM 1555 O O . THR A 1 202 ? 33.073 -6.675 18.256 1.00 87.19 202 THR A O 1
ATOM 1558 N N . GLY A 1 203 ? 34.338 -5.539 16.806 1.00 86.56 203 GLY A N 1
ATOM 1559 C CA . GLY A 1 203 ? 34.831 -6.711 16.085 1.00 86.56 203 GLY A CA 1
ATOM 1560 C C . GLY A 1 203 ? 35.826 -7.562 16.889 1.00 86.56 203 GLY A C 1
ATOM 1561 O O . GLY A 1 203 ? 36.486 -7.066 17.803 1.00 86.56 203 GLY A O 1
ATOM 1562 N N . SER A 1 204 ? 35.951 -8.848 16.545 1.00 88.38 204 SER A N 1
ATOM 1563 C CA . SER A 1 204 ? 36.822 -9.805 17.247 1.00 88.38 204 SER A CA 1
ATOM 1564 C C . SER A 1 204 ? 37.585 -10.708 16.278 1.00 88.38 204 SER A C 1
ATOM 1566 O O . SER A 1 204 ? 37.041 -11.147 15.261 1.00 88.38 204 SER A O 1
ATOM 1568 N N . SER A 1 205 ? 38.842 -11.011 16.607 1.00 87.50 205 SER A N 1
ATOM 1569 C CA . SER A 1 205 ? 39.658 -12.028 15.928 1.00 87.50 205 SER A CA 1
ATOM 1570 C C . SER A 1 205 ? 39.412 -13.449 16.458 1.00 87.50 205 SER A C 1
ATOM 1572 O O . SER A 1 205 ? 39.898 -14.407 15.866 1.00 87.50 205 SER A O 1
ATOM 1574 N N . ASP A 1 206 ? 38.647 -13.603 17.544 1.00 87.50 206 ASP A N 1
ATOM 1575 C CA . ASP A 1 206 ? 38.232 -14.903 18.081 1.00 87.50 206 ASP A CA 1
ATOM 1576 C C . ASP A 1 206 ? 37.009 -15.439 17.324 1.00 87.50 206 ASP A C 1
ATOM 1578 O O . ASP A 1 206 ? 35.946 -14.813 17.349 1.00 87.50 206 ASP A O 1
ATOM 1582 N N . GLN A 1 207 ? 37.144 -16.615 16.698 1.00 83.88 207 GLN A N 1
ATOM 1583 C CA . GLN A 1 207 ? 36.093 -17.258 15.903 1.00 83.88 207 GLN A CA 1
ATOM 1584 C C . GLN A 1 207 ? 34.780 -17.445 16.678 1.00 83.88 207 GLN A C 1
ATOM 1586 O O . GLN A 1 207 ? 33.705 -17.271 16.102 1.00 83.88 207 GLN A O 1
ATOM 1591 N N . ALA A 1 208 ? 34.841 -17.716 17.986 1.00 82.88 208 ALA A N 1
ATOM 1592 C CA . ALA A 1 208 ? 33.655 -17.936 18.814 1.00 82.88 208 ALA A CA 1
ATOM 1593 C C . ALA A 1 208 ? 32.814 -16.665 19.028 1.00 82.88 208 ALA A C 1
ATOM 1595 O O . ALA A 1 208 ? 31.610 -16.750 19.277 1.00 82.88 208 ALA A O 1
ATOM 1596 N N . GLN A 1 209 ? 33.447 -15.489 18.963 1.00 86.88 209 GLN A N 1
ATOM 1597 C CA . GLN A 1 209 ? 32.818 -14.187 19.223 1.00 86.88 209 GLN A CA 1
ATOM 1598 C C . GLN A 1 209 ? 32.405 -13.458 17.939 1.00 86.88 209 GLN A C 1
ATOM 1600 O O . GLN A 1 209 ? 31.846 -12.362 17.999 1.00 86.88 209 GLN A O 1
ATOM 1605 N N . ARG A 1 210 ? 32.693 -14.038 16.771 1.00 90.31 210 ARG A N 1
ATOM 1606 C CA . ARG A 1 210 ? 32.335 -13.466 15.470 1.00 90.31 210 ARG A CA 1
ATOM 1607 C C . ARG A 1 210 ? 30.850 -13.691 15.160 1.00 90.31 210 ARG A C 1
ATOM 1609 O O . ARG A 1 210 ? 30.235 -14.608 15.713 1.00 90.31 210 ARG A O 1
ATOM 1616 N N . PRO A 1 211 ? 30.250 -12.876 14.271 1.00 92.44 211 PRO A N 1
ATOM 1617 C CA . PRO A 1 211 ? 28.878 -13.072 13.821 1.00 92.44 211 PRO A CA 1
ATOM 1618 C C . PRO A 1 211 ? 28.619 -14.508 13.380 1.00 92.44 211 PRO A C 1
ATOM 1620 O O . PRO A 1 211 ? 29.386 -15.079 12.600 1.00 92.44 211 PRO A O 1
ATOM 1623 N N . LYS A 1 212 ? 27.520 -15.076 13.875 1.00 92.19 212 LYS A N 1
ATOM 1624 C CA . LYS A 1 212 ? 27.017 -16.386 13.456 1.00 92.19 212 LYS A CA 1
ATOM 1625 C C . LYS A 1 212 ? 26.557 -16.332 12.000 1.00 92.19 212 LYS A C 1
ATOM 1627 O O . LYS A 1 212 ? 26.196 -15.265 11.503 1.00 92.19 212 LYS A O 1
ATOM 1632 N N . GLY A 1 213 ? 26.542 -17.482 11.333 1.00 90.50 213 GLY A N 1
ATOM 1633 C CA . GLY A 1 213 ? 25.991 -17.578 9.988 1.00 90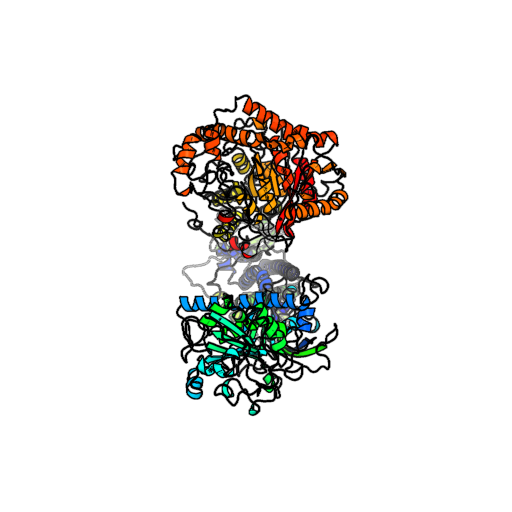.50 213 GLY A CA 1
ATOM 1634 C C . GLY A 1 213 ? 24.504 -17.227 9.981 1.00 90.50 213 GLY A C 1
ATOM 1635 O O . GLY A 1 213 ? 23.761 -17.588 10.900 1.00 90.50 213 GLY A O 1
ATOM 1636 N N . TYR A 1 214 ? 24.091 -16.518 8.937 1.00 90.44 214 TYR A N 1
ATOM 1637 C CA . TYR A 1 214 ? 22.715 -16.099 8.714 1.00 90.44 214 TYR A CA 1
ATOM 1638 C C . TYR A 1 214 ? 22.162 -16.797 7.475 1.00 90.44 214 TYR A C 1
ATOM 1640 O O . TYR A 1 214 ? 22.845 -16.879 6.453 1.00 90.44 214 TYR A O 1
ATOM 1648 N N . ALA A 1 215 ? 20.924 -17.272 7.567 1.00 92.00 215 ALA A N 1
ATOM 1649 C CA . ALA A 1 215 ? 20.167 -17.722 6.412 1.00 92.00 215 ALA A CA 1
ATOM 1650 C C . ALA A 1 215 ? 18.675 -17.408 6.569 1.00 92.00 215 ALA A C 1
ATOM 1652 O O . ALA A 1 215 ? 18.191 -17.143 7.671 1.00 92.00 215 ALA A O 1
ATOM 1653 N N . MET A 1 216 ? 17.945 -17.468 5.463 1.00 87.75 216 MET A N 1
ATOM 1654 C CA . MET A 1 216 ? 16.485 -17.416 5.436 1.00 87.75 216 MET A CA 1
ATOM 1655 C C . MET A 1 216 ? 15.930 -18.705 4.839 1.00 87.75 216 MET A C 1
ATOM 1657 O O . MET A 1 216 ? 16.583 -19.342 4.019 1.00 87.75 216 MET A O 1
ATOM 1661 N N . LEU A 1 217 ? 14.724 -19.088 5.253 1.00 86.00 217 LEU A N 1
ATOM 1662 C CA . LEU A 1 217 ? 13.960 -20.179 4.655 1.00 86.00 217 LEU A CA 1
ATOM 1663 C C . LEU A 1 217 ? 12.503 -19.740 4.478 1.00 86.00 217 LEU A C 1
ATOM 1665 O O . LEU A 1 217 ? 11.865 -19.295 5.439 1.00 86.00 217 LEU A O 1
ATOM 1669 N N . ASN A 1 218 ? 11.978 -19.891 3.258 1.00 78.69 218 ASN A N 1
ATOM 1670 C CA . ASN A 1 218 ? 10.610 -19.523 2.869 1.00 78.69 218 ASN A CA 1
ATOM 1671 C C . ASN A 1 218 ? 10.224 -18.066 3.216 1.00 78.69 218 ASN A C 1
ATOM 1673 O O . ASN A 1 218 ? 9.086 -17.823 3.607 1.00 78.69 218 ASN A O 1
ATOM 1677 N N . ASP A 1 219 ? 11.174 -17.123 3.170 1.00 77.25 219 ASP A N 1
ATOM 1678 C CA . ASP A 1 219 ? 11.024 -15.671 3.427 1.00 77.25 219 ASP A CA 1
ATOM 1679 C C . ASP A 1 219 ? 10.501 -15.228 4.810 1.00 77.25 219 ASP A C 1
ATOM 1681 O O . ASP A 1 219 ? 10.586 -14.053 5.159 1.00 77.25 219 ASP A O 1
ATOM 1685 N N . ILE A 1 220 ? 10.017 -16.152 5.643 1.00 82.12 220 ILE A N 1
ATOM 1686 C CA . ILE A 1 220 ? 9.421 -15.863 6.960 1.00 82.12 220 ILE A CA 1
ATOM 1687 C C . ILE A 1 220 ? 10.179 -16.507 8.123 1.00 82.12 220 ILE A C 1
ATOM 1689 O O . ILE A 1 220 ? 9.916 -16.187 9.285 1.00 82.12 220 ILE A O 1
ATOM 1693 N N . THR A 1 221 ? 11.084 -17.454 7.843 1.00 89.06 221 THR A N 1
ATOM 1694 C CA . THR A 1 221 ? 11.867 -18.138 8.879 1.00 89.06 221 THR A CA 1
ATOM 1695 C C . THR A 1 221 ? 13.320 -17.705 8.816 1.00 89.06 221 THR A C 1
ATOM 1697 O O . THR A 1 221 ? 14.038 -18.035 7.876 1.00 89.06 221 THR A O 1
ATOM 1700 N N . THR A 1 222 ? 13.758 -17.003 9.857 1.00 92.62 222 THR A N 1
ATOM 1701 C CA . THR A 1 222 ? 15.164 -16.617 10.028 1.00 92.62 222 THR A CA 1
ATOM 1702 C C . THR A 1 222 ? 15.959 -17.773 10.618 1.00 92.62 222 THR A C 1
ATOM 1704 O O . THR A 1 222 ? 15.490 -18.476 11.521 1.00 92.62 222 THR A O 1
ATOM 1707 N N . ILE A 1 223 ? 17.170 -17.975 10.108 1.00 93.88 223 ILE A N 1
ATOM 1708 C CA . ILE A 1 223 ? 18.059 -19.060 10.507 1.00 93.88 223 ILE A CA 1
ATOM 1709 C C . ILE A 1 223 ? 19.342 -18.495 11.093 1.00 93.88 223 ILE A C 1
ATOM 1711 O O . ILE A 1 223 ? 19.978 -17.610 10.524 1.00 93.88 223 ILE A O 1
ATOM 1715 N N . THR A 1 224 ? 19.728 -19.031 12.249 1.00 91.94 224 THR A N 1
ATOM 1716 C CA . THR A 1 224 ? 21.007 -18.728 12.896 1.00 91.94 224 THR A CA 1
ATOM 1717 C C . THR A 1 224 ? 21.846 -19.994 13.003 1.00 91.94 224 THR A C 1
ATOM 1719 O O . THR A 1 224 ? 21.436 -20.969 13.638 1.00 91.94 224 THR A O 1
ATOM 1722 N N . ALA A 1 225 ? 23.040 -19.954 12.420 1.00 92.44 225 ALA A N 1
ATOM 1723 C CA . ALA A 1 225 ? 23.955 -21.083 12.331 1.00 92.44 225 ALA A CA 1
ATOM 1724 C C . ALA A 1 225 ? 25.237 -20.812 13.140 1.00 92.44 225 ALA A C 1
ATOM 1726 O O . ALA A 1 225 ? 25.947 -19.844 12.851 1.00 92.44 225 ALA A O 1
ATOM 1727 N N . PRO A 1 226 ? 25.539 -21.590 14.196 1.00 93.19 226 PRO A N 1
ATOM 1728 C CA . PRO A 1 226 ? 26.776 -21.432 14.951 1.00 93.19 226 PRO A CA 1
ATOM 1729 C C . PRO A 1 226 ? 27.993 -21.962 14.178 1.00 93.19 226 PRO A C 1
ATOM 1731 O O . PRO A 1 226 ? 27.896 -22.930 13.420 1.00 93.19 226 PRO A O 1
ATOM 1734 N N . TRP A 1 227 ? 29.151 -21.348 14.432 1.00 92.62 227 TRP A N 1
ATOM 1735 C CA . TRP A 1 227 ? 30.453 -21.905 14.063 1.00 92.62 227 TRP A CA 1
ATOM 1736 C C . TRP A 1 227 ? 30.784 -23.081 14.983 1.00 92.62 227 TRP A C 1
ATOM 1738 O O . TRP A 1 227 ? 30.656 -22.957 16.201 1.00 92.62 227 TRP A O 1
ATOM 1748 N N . VAL A 1 228 ? 31.214 -24.196 14.401 1.00 90.56 228 VAL A N 1
ATOM 1749 C CA . VAL A 1 228 ? 31.603 -25.428 15.103 1.00 90.56 228 VAL A CA 1
ATOM 1750 C C . VAL A 1 228 ? 33.008 -25.847 14.681 1.00 90.56 228 VAL A C 1
ATOM 1752 O O . VAL A 1 228 ? 33.524 -25.354 13.679 1.00 90.56 228 VAL A O 1
ATOM 1755 N N . GLU A 1 229 ? 33.634 -26.747 15.441 1.00 85.75 229 GLU A N 1
ATOM 1756 C CA . GLU A 1 229 ? 34.954 -27.318 15.109 1.00 85.75 229 GLU A CA 1
ATOM 1757 C C . GLU A 1 229 ? 36.028 -26.239 14.868 1.00 85.75 229 GLU A C 1
ATOM 1759 O O . GLU A 1 229 ? 36.811 -26.288 13.919 1.00 85.75 229 GLU A O 1
ATOM 1764 N N . GLN A 1 230 ? 36.037 -25.220 15.727 1.00 81.00 230 GLN A N 1
ATOM 1765 C CA . GLN A 1 230 ? 36.876 -24.035 15.561 1.00 81.00 230 GLN A CA 1
ATOM 1766 C C . GLN A 1 230 ? 38.368 -24.388 15.647 1.00 81.00 230 GLN A C 1
ATOM 1768 O O . GLN A 1 230 ? 38.811 -25.080 16.567 1.00 81.00 230 GLN A O 1
ATOM 1773 N N . THR A 1 231 ? 39.163 -23.870 14.709 1.00 83.31 231 THR A N 1
ATOM 1774 C CA . THR A 1 231 ? 40.608 -24.124 14.638 1.00 83.31 231 THR A CA 1
ATOM 1775 C C . THR A 1 231 ? 41.425 -22.859 14.894 1.00 83.31 231 THR A C 1
ATOM 1777 O O . THR A 1 231 ? 41.014 -21.747 14.568 1.00 83.31 231 THR A O 1
ATOM 1780 N N . ASN A 1 232 ? 42.608 -23.015 15.498 1.00 85.88 232 ASN A N 1
ATOM 1781 C CA . ASN A 1 232 ? 43.515 -21.898 15.756 1.00 85.88 232 ASN A CA 1
ATOM 1782 C C . ASN A 1 232 ? 44.493 -21.716 14.582 1.00 85.88 232 ASN A C 1
ATOM 1784 O O . ASN A 1 232 ? 45.426 -22.506 14.413 1.00 85.88 232 ASN A O 1
ATOM 1788 N N . ILE A 1 233 ? 44.296 -20.649 13.803 1.00 89.44 233 ILE A N 1
ATOM 1789 C CA . ILE A 1 233 ? 45.081 -20.335 12.596 1.00 89.44 233 ILE A CA 1
ATOM 1790 C C . ILE A 1 233 ? 46.572 -20.180 12.906 1.00 89.44 233 ILE A C 1
ATOM 1792 O O . ILE A 1 233 ? 47.416 -20.677 12.161 1.00 89.44 233 ILE A O 1
ATOM 1796 N N . THR A 1 234 ? 46.922 -19.541 14.023 1.00 88.00 234 THR A N 1
ATOM 1797 C CA . THR A 1 234 ? 48.321 -19.317 14.406 1.00 88.00 234 THR A CA 1
ATOM 1798 C C . THR A 1 234 ? 49.041 -20.638 14.692 1.00 88.00 234 THR A C 1
ATOM 1800 O O . THR A 1 234 ? 50.204 -20.806 14.322 1.00 88.00 234 THR A O 1
ATOM 1803 N N . ALA A 1 235 ? 48.345 -21.610 15.291 1.00 87.31 235 ALA A N 1
ATOM 1804 C CA . ALA A 1 235 ? 48.885 -22.949 15.531 1.00 87.31 235 ALA A CA 1
ATOM 1805 C C . ALA A 1 235 ? 49.053 -23.758 14.228 1.00 87.31 235 ALA A C 1
ATOM 1807 O O . ALA A 1 235 ? 50.067 -24.439 14.048 1.00 87.31 235 ALA A O 1
ATOM 1808 N N . LEU A 1 236 ? 48.096 -23.650 13.299 1.00 87.81 236 LEU A N 1
ATOM 1809 C CA . LEU A 1 236 ? 48.186 -24.287 11.979 1.00 87.81 236 LEU A CA 1
ATOM 1810 C C . LEU A 1 236 ? 49.330 -23.701 11.143 1.00 87.81 236 LEU A C 1
ATOM 1812 O O . LEU A 1 236 ? 50.099 -24.454 10.547 1.00 87.81 236 LEU A O 1
ATOM 1816 N N . TYR A 1 237 ? 49.507 -22.377 11.169 1.00 89.81 237 TYR A N 1
ATOM 1817 C CA . TYR A 1 237 ? 50.612 -21.707 10.484 1.00 89.81 237 TYR A CA 1
ATOM 1818 C C . TYR A 1 237 ? 51.978 -22.163 11.009 1.00 89.81 237 TYR A C 1
ATOM 1820 O O . TYR A 1 237 ? 52.880 -22.439 10.220 1.00 89.81 237 TYR A O 1
ATOM 1828 N N . ALA A 1 238 ? 52.123 -22.318 12.331 1.00 89.12 238 ALA A N 1
ATOM 1829 C CA . ALA A 1 238 ? 53.353 -22.829 12.937 1.00 89.12 238 ALA A CA 1
ATOM 1830 C C . ALA A 1 238 ? 53.693 -24.267 12.498 1.00 89.12 238 ALA A C 1
ATOM 1832 O O . ALA A 1 238 ? 54.864 -24.640 12.487 1.00 89.12 238 ALA A O 1
ATOM 1833 N N . THR A 1 239 ? 52.682 -25.060 12.131 1.00 87.00 239 THR A N 1
ATOM 1834 C CA . THR A 1 239 ? 52.849 -26.463 11.725 1.00 87.00 239 THR A CA 1
ATOM 1835 C C . THR A 1 239 ? 53.126 -26.592 10.227 1.00 87.00 239 THR A C 1
ATOM 1837 O O . THR A 1 239 ? 54.056 -27.288 9.832 1.00 87.00 239 THR A O 1
ATOM 1840 N N . HIS A 1 240 ? 52.354 -25.898 9.387 1.00 85.31 240 HIS A N 1
ATOM 1841 C CA . HIS A 1 240 ? 52.383 -26.081 7.932 1.00 85.31 240 HIS A CA 1
ATOM 1842 C C . HIS A 1 240 ? 53.163 -24.998 7.174 1.00 85.31 240 HIS A C 1
ATOM 1844 O O . HIS A 1 240 ? 53.394 -25.140 5.978 1.00 85.31 240 HIS A O 1
ATOM 1850 N N . SER A 1 241 ? 53.578 -23.912 7.841 1.00 87.88 241 SER A N 1
ATOM 1851 C CA . SER A 1 241 ? 54.213 -22.736 7.211 1.00 87.88 241 SER A CA 1
ATOM 1852 C C . SER A 1 241 ? 53.374 -22.091 6.091 1.00 87.88 241 SER A C 1
ATOM 1854 O O . SER A 1 241 ? 53.902 -21.398 5.223 1.00 87.88 241 SER A O 1
ATOM 1856 N N . VAL A 1 242 ? 52.059 -22.320 6.112 1.00 90.00 242 VAL A N 1
ATOM 1857 C CA . VAL A 1 242 ? 51.055 -21.805 5.172 1.00 90.00 242 VAL A CA 1
ATOM 1858 C C . VAL A 1 242 ? 49.883 -21.282 5.997 1.00 90.00 242 VAL A C 1
ATOM 1860 O O . VAL A 1 242 ? 49.529 -21.881 7.014 1.00 90.00 242 VAL A O 1
ATOM 1863 N N . VAL A 1 243 ? 49.296 -20.143 5.612 1.00 92.50 243 VAL A N 1
ATOM 1864 C CA . VAL A 1 243 ? 48.118 -19.605 6.312 1.00 92.50 243 VAL A CA 1
ATOM 1865 C C . VAL A 1 243 ? 46.922 -20.475 5.950 1.00 92.50 243 VAL A C 1
ATOM 1867 O O . VAL A 1 243 ? 46.505 -20.495 4.794 1.00 92.50 243 VAL A O 1
ATOM 1870 N N . VAL A 1 244 ? 46.398 -21.201 6.935 1.00 93.31 244 VAL A N 1
ATOM 1871 C CA . VAL A 1 244 ? 45.267 -22.119 6.777 1.00 93.31 244 VAL A CA 1
ATOM 1872 C C . VAL A 1 244 ? 44.120 -21.648 7.655 1.00 93.31 244 VAL A C 1
ATOM 1874 O O . VAL A 1 244 ? 44.276 -21.496 8.865 1.00 93.31 244 VAL A O 1
ATOM 1877 N N . ASN A 1 245 ? 42.963 -21.443 7.039 1.00 93.38 245 ASN A N 1
ATOM 1878 C CA . ASN A 1 245 ? 41.727 -21.100 7.715 1.00 93.38 245 ASN A CA 1
ATOM 1879 C C . ASN A 1 245 ? 40.712 -22.223 7.523 1.00 93.38 245 ASN A C 1
ATOM 1881 O O . ASN A 1 245 ? 40.290 -22.480 6.395 1.00 93.38 245 ASN A O 1
ATOM 1885 N N . ASN A 1 246 ? 40.354 -22.893 8.615 1.00 93.75 246 ASN A N 1
ATOM 1886 C CA . ASN A 1 246 ? 39.417 -24.007 8.620 1.00 93.75 246 ASN A CA 1
ATOM 1887 C C . ASN A 1 246 ? 38.212 -23.647 9.491 1.00 93.75 246 ASN A C 1
ATOM 1889 O O . ASN A 1 246 ? 38.335 -23.569 10.719 1.00 93.75 246 ASN A O 1
ATOM 1893 N N . VAL A 1 247 ? 37.070 -23.415 8.843 1.00 93.38 247 VAL A N 1
ATOM 1894 C CA . VAL A 1 247 ? 35.815 -23.045 9.501 1.00 93.38 247 VAL A CA 1
ATOM 1895 C C . VAL A 1 247 ? 34.726 -24.045 9.159 1.00 93.38 247 VAL A C 1
ATOM 1897 O O . VAL A 1 247 ? 34.606 -24.484 8.013 1.00 93.38 247 VAL A O 1
ATOM 1900 N N . SER A 1 248 ? 33.896 -24.357 10.149 1.00 93.94 248 SER A N 1
ATOM 1901 C CA . SER A 1 248 ? 32.736 -25.222 9.963 1.00 93.94 248 SER A CA 1
ATOM 1902 C C . SER A 1 248 ? 31.477 -24.520 10.461 1.00 93.94 248 SER A C 1
ATOM 1904 O O . SER A 1 248 ? 31.470 -23.941 11.548 1.00 93.94 248 SER A O 1
ATOM 1906 N N . LEU A 1 249 ? 30.412 -24.543 9.662 1.00 94.06 249 LEU A N 1
ATOM 1907 C CA . LEU A 1 249 ? 29.144 -23.877 9.965 1.00 94.06 249 LEU A CA 1
ATOM 1908 C C . LEU A 1 249 ? 28.021 -24.911 10.033 1.00 94.06 249 LEU A C 1
ATOM 1910 O O . LEU A 1 249 ? 27.748 -25.587 9.042 1.00 94.06 249 LEU A O 1
ATOM 1914 N N . ALA A 1 250 ? 27.364 -25.021 11.190 1.00 94.44 250 ALA A N 1
ATOM 1915 C CA . ALA A 1 250 ? 26.288 -25.984 11.407 1.00 94.44 250 ALA A CA 1
ATOM 1916 C C . ALA A 1 250 ? 24.913 -25.362 11.132 1.00 94.44 250 ALA A C 1
ATOM 1918 O O . ALA A 1 250 ? 24.485 -24.433 11.820 1.00 94.44 250 ALA A O 1
ATOM 1919 N N . MET A 1 251 ? 24.194 -25.902 10.152 1.00 95.31 251 MET A N 1
ATOM 1920 C CA . MET A 1 251 ? 22.822 -25.516 9.839 1.00 95.31 251 MET A CA 1
ATOM 1921 C C . MET A 1 251 ? 21.818 -26.399 10.607 1.00 95.31 251 MET A C 1
ATOM 1923 O O . MET A 1 251 ? 22.062 -27.585 10.848 1.00 95.31 251 MET A O 1
ATOM 1927 N N . PRO A 1 252 ? 20.676 -25.847 11.051 1.00 95.62 252 PRO A N 1
ATOM 1928 C CA . PRO A 1 252 ? 19.606 -26.648 11.639 1.00 95.62 252 PRO A CA 1
ATOM 1929 C C . PRO A 1 252 ? 18.900 -27.504 10.584 1.00 95.62 252 PRO A C 1
ATOM 1931 O O . PRO A 1 252 ? 18.869 -27.146 9.410 1.00 95.62 252 PRO A O 1
ATOM 1934 N N . HIS A 1 253 ? 18.264 -28.597 11.008 1.00 94.88 253 HIS A N 1
ATOM 1935 C CA . HIS A 1 253 ? 17.520 -29.465 10.096 1.00 94.88 253 HIS A CA 1
ATOM 1936 C C . HIS A 1 253 ? 16.122 -28.874 9.786 1.00 94.88 253 HIS A C 1
ATOM 1938 O O . HIS A 1 253 ? 15.251 -28.859 10.666 1.00 94.88 253 HIS A O 1
ATOM 1944 N N . PRO A 1 254 ? 15.832 -28.426 8.549 1.00 93.25 254 PRO A N 1
ATOM 1945 C CA . PRO A 1 254 ? 14.583 -27.740 8.204 1.00 93.25 254 PRO A CA 1
ATOM 1946 C C . PRO A 1 254 ? 13.355 -28.659 8.242 1.00 93.25 254 PRO A C 1
ATOM 1948 O O . PRO A 1 254 ? 12.253 -28.191 8.525 1.00 93.25 254 PRO A O 1
ATOM 1951 N N . GLY A 1 255 ? 13.530 -29.977 8.075 1.00 92.31 255 GLY A N 1
ATOM 1952 C CA . GLY A 1 255 ? 12.456 -30.969 8.250 1.00 92.31 255 GLY A CA 1
ATOM 1953 C C . GLY A 1 255 ? 11.732 -30.916 9.610 1.00 92.31 255 GLY A C 1
ATOM 1954 O O . GLY A 1 255 ? 10.592 -31.368 9.719 1.00 92.31 255 GLY A O 1
ATOM 1955 N N . VAL A 1 256 ? 12.328 -30.304 10.646 1.00 94.06 256 VAL A N 1
ATOM 1956 C CA . VAL A 1 256 ? 11.651 -30.064 11.938 1.00 94.06 256 VAL A CA 1
ATOM 1957 C C . VAL A 1 256 ? 10.434 -29.146 11.776 1.00 94.06 256 VAL A C 1
ATOM 1959 O O . VAL A 1 256 ? 9.435 -29.338 12.468 1.00 94.06 256 VAL A O 1
ATOM 1962 N N . ILE A 1 257 ? 10.481 -28.191 10.841 1.00 92.69 257 ILE A N 1
ATOM 1963 C CA . ILE A 1 257 ? 9.364 -27.284 10.541 1.00 92.69 257 ILE A CA 1
ATOM 1964 C C . ILE A 1 257 ? 8.199 -28.072 9.941 1.00 92.69 257 ILE A C 1
ATOM 1966 O O . ILE A 1 257 ? 7.070 -27.972 10.418 1.00 92.69 257 ILE A O 1
ATOM 1970 N N . GLN A 1 258 ? 8.476 -28.913 8.942 1.00 90.25 258 GLN A N 1
ATOM 1971 C CA . GLN A 1 258 ? 7.454 -29.757 8.324 1.00 90.25 258 GLN A CA 1
ATOM 1972 C C . GLN A 1 258 ? 6.839 -30.724 9.345 1.00 90.25 258 GLN A C 1
ATOM 1974 O O . GLN A 1 258 ? 5.618 -30.831 9.440 1.00 90.25 258 GLN A O 1
ATOM 1979 N N . ALA A 1 259 ? 7.665 -31.359 10.187 1.00 92.81 259 ALA A N 1
ATOM 1980 C CA . ALA A 1 259 ? 7.180 -32.205 11.275 1.00 92.81 259 ALA A CA 1
ATOM 1981 C C . ALA A 1 259 ? 6.311 -31.417 12.276 1.00 92.81 259 ALA A C 1
ATOM 1983 O O . ALA A 1 259 ? 5.324 -31.940 12.791 1.00 92.81 259 ALA A O 1
ATOM 1984 N N . ALA A 1 260 ? 6.633 -30.150 12.551 1.00 91.81 260 ALA A N 1
ATOM 1985 C CA . ALA A 1 260 ? 5.833 -29.305 13.434 1.00 91.81 260 ALA A CA 1
ATOM 1986 C C . ALA A 1 260 ? 4.435 -29.001 12.873 1.00 91.81 260 ALA A C 1
ATOM 1988 O O . ALA A 1 260 ? 3.474 -28.913 13.643 1.00 91.81 260 ALA A O 1
ATOM 1989 N N . MET A 1 261 ? 4.331 -28.855 11.551 1.00 89.94 261 MET A N 1
ATOM 1990 C CA . MET A 1 261 ? 3.083 -28.585 10.833 1.00 89.94 261 MET A CA 1
ATOM 1991 C C . MET A 1 261 ? 2.269 -29.858 10.546 1.00 89.94 261 MET A C 1
ATOM 1993 O O . MET A 1 261 ? 1.062 -29.770 10.324 1.00 89.94 261 MET A O 1
ATOM 1997 N N . ASP A 1 262 ? 2.891 -31.042 10.591 1.00 90.88 262 ASP A N 1
ATOM 1998 C CA . ASP A 1 262 ? 2.213 -32.306 10.301 1.00 90.88 262 ASP A CA 1
ATOM 1999 C C . ASP A 1 262 ? 1.141 -32.656 11.366 1.00 90.88 262 ASP A C 1
ATOM 2001 O O . ASP A 1 262 ? 1.437 -32.734 12.574 1.00 90.88 262 ASP A O 1
ATOM 2005 N N . PRO A 1 263 ? -0.113 -32.938 10.952 1.00 88.38 263 PRO A N 1
ATOM 2006 C CA . PRO A 1 263 ? -1.194 -33.330 11.853 1.00 88.38 263 PRO A CA 1
ATOM 2007 C C . PRO A 1 263 ? -0.884 -34.532 12.763 1.00 88.38 263 PRO A C 1
ATOM 2009 O O . PRO A 1 263 ? -1.460 -34.624 13.857 1.00 88.38 263 PRO A O 1
ATOM 2012 N N . ILE A 1 264 ? 0.020 -35.440 12.367 1.00 90.06 264 ILE A N 1
ATOM 2013 C CA . ILE A 1 264 ? 0.412 -36.628 13.145 1.00 90.06 264 ILE A CA 1
ATOM 2014 C C . ILE A 1 264 ? 0.979 -36.248 14.518 1.00 90.06 264 ILE A C 1
ATOM 2016 O O . ILE A 1 264 ? 0.704 -36.909 15.530 1.00 90.06 264 ILE A O 1
ATOM 2020 N N . ASN A 1 265 ? 1.695 -35.122 14.588 1.00 91.06 265 ASN A N 1
ATOM 2021 C CA . ASN A 1 265 ? 2.327 -34.647 15.811 1.00 91.06 265 ASN A CA 1
ATOM 2022 C C . ASN A 1 265 ? 1.352 -33.901 16.724 1.00 91.06 265 ASN A C 1
ATOM 2024 O O . ASN A 1 265 ? 1.626 -33.759 17.917 1.00 91.06 265 ASN A O 1
ATOM 2028 N N . LYS A 1 266 ? 0.157 -33.533 16.245 1.00 88.75 266 LYS A N 1
ATOM 2029 C CA . LYS A 1 266 ? -0.909 -32.900 17.046 1.00 88.75 266 LYS A CA 1
ATOM 2030 C C . LYS A 1 266 ? -0.430 -31.640 17.789 1.00 88.75 266 LYS A C 1
ATOM 2032 O O . LYS A 1 266 ? -0.809 -31.434 18.944 1.00 88.75 266 LYS A O 1
ATOM 2037 N N . ILE A 1 267 ? 0.420 -30.836 17.152 1.00 88.62 267 ILE A N 1
ATOM 2038 C CA . ILE A 1 267 ? 0.870 -29.538 17.669 1.00 88.62 267 ILE A CA 1
ATOM 2039 C C . ILE A 1 267 ? -0.125 -28.475 17.210 1.00 88.62 267 ILE A C 1
ATOM 2041 O O . ILE A 1 267 ? -0.547 -28.470 16.056 1.00 88.62 267 ILE A O 1
ATOM 2045 N N . MET A 1 268 ? -0.542 -27.619 18.139 1.00 85.25 268 MET A N 1
ATOM 2046 C CA . MET A 1 268 ? -1.449 -26.513 17.848 1.00 85.25 268 MET A CA 1
ATOM 2047 C C . MET A 1 268 ? -0.683 -25.411 17.127 1.00 85.25 268 MET A C 1
ATOM 2049 O O . MET A 1 268 ? 0.359 -24.975 17.620 1.00 85.25 268 MET A O 1
ATOM 2053 N N . GLN A 1 269 ? -1.190 -24.988 15.975 1.00 88.38 269 GLN A N 1
ATOM 2054 C CA . GLN A 1 269 ? -0.529 -23.979 15.161 1.00 88.38 269 GLN A CA 1
ATOM 2055 C C . GLN A 1 269 ? -0.933 -22.568 15.618 1.00 88.38 269 GLN A C 1
ATOM 2057 O O . GLN A 1 269 ? -2.022 -22.392 16.167 1.00 88.38 269 GLN A O 1
ATOM 2062 N N . PRO A 1 270 ? -0.101 -21.537 15.374 1.00 85.75 270 PRO A N 1
ATOM 2063 C CA . PRO A 1 270 ? -0.449 -20.138 15.624 1.00 85.75 270 PRO A CA 1
ATOM 2064 C C . PRO A 1 270 ? -1.811 -19.730 15.053 1.00 85.75 270 PRO A C 1
ATOM 2066 O O . PRO A 1 270 ? -2.580 -19.040 15.722 1.00 85.75 270 PRO A O 1
ATOM 2069 N N . ALA A 1 271 ? -2.131 -20.219 13.851 1.00 82.31 271 ALA A N 1
ATOM 2070 C CA . ALA A 1 271 ? -3.401 -19.978 13.169 1.00 82.31 271 ALA A CA 1
ATOM 2071 C C . ALA A 1 271 ? -4.618 -20.578 13.897 1.00 82.31 271 ALA A C 1
ATOM 2073 O O . ALA A 1 271 ? -5.716 -20.046 13.777 1.00 82.31 271 ALA A O 1
ATOM 2074 N N . ASP A 1 272 ? -4.438 -21.636 14.697 1.00 82.56 272 ASP A N 1
ATOM 2075 C CA . ASP A 1 272 ? -5.522 -22.211 15.504 1.00 82.56 272 ASP A CA 1
ATOM 2076 C C . ASP A 1 272 ? -5.882 -21.319 16.710 1.00 82.56 272 ASP A C 1
ATOM 2078 O O . ASP A 1 272 ? -6.898 -21.540 17.364 1.00 82.56 272 ASP A O 1
ATOM 2082 N N . LEU A 1 273 ? -5.046 -20.333 17.047 1.00 84.19 273 LEU A N 1
ATOM 2083 C CA . LEU A 1 273 ? -5.159 -19.487 18.239 1.00 84.19 273 LEU A CA 1
ATOM 2084 C C . LEU A 1 273 ? -5.328 -18.006 17.869 1.00 84.19 273 LEU A C 1
ATOM 2086 O O . LEU A 1 273 ? -4.656 -17.145 18.433 1.00 84.19 273 LEU A O 1
ATOM 2090 N N . ASP A 1 274 ? -6.190 -17.725 16.891 1.00 76.75 274 ASP A N 1
ATOM 2091 C CA . ASP A 1 274 ? -6.489 -16.387 16.352 1.00 76.75 274 ASP A CA 1
ATOM 2092 C C . ASP A 1 274 ? -5.229 -15.636 15.876 1.00 76.75 274 ASP A C 1
ATOM 2094 O O . ASP A 1 274 ? -5.138 -14.415 15.968 1.00 76.75 274 ASP A O 1
ATOM 2098 N N . GLY A 1 275 ? -4.209 -16.369 15.412 1.00 74.25 275 GLY A N 1
ATOM 2099 C CA . GLY A 1 275 ? -2.933 -15.779 15.000 1.00 74.25 275 GLY A CA 1
ATOM 2100 C C . GLY A 1 275 ? -2.102 -15.219 16.160 1.00 74.25 275 GLY A C 1
ATOM 2101 O O . GLY A 1 275 ? -1.139 -14.500 15.927 1.00 74.25 275 GLY A O 1
ATOM 2102 N N . LEU A 1 276 ? -2.432 -15.535 17.413 1.00 79.06 276 LEU A N 1
ATOM 2103 C CA . LEU A 1 276 ? -1.665 -15.123 18.597 1.00 79.06 276 LEU A CA 1
ATOM 2104 C C . LEU A 1 276 ? -0.859 -16.276 19.209 1.00 79.06 276 LEU A C 1
ATOM 2106 O O . LEU A 1 276 ? -0.066 -16.072 20.128 1.00 79.06 276 LEU A O 1
ATOM 2110 N N . GLY A 1 277 ? -1.075 -17.502 18.727 1.00 80.44 277 GLY A N 1
ATOM 2111 C CA . GLY A 1 277 ? -0.394 -18.685 19.231 1.00 80.44 277 GLY A CA 1
ATOM 2112 C C . GLY A 1 277 ? 1.095 -18.695 18.903 1.00 80.44 277 GLY A C 1
ATOM 2113 O O . GLY A 1 277 ? 1.521 -18.275 17.831 1.00 80.44 277 GLY A O 1
ATOM 2114 N N . THR A 1 278 ? 1.886 -19.240 19.820 1.00 89.19 278 THR A N 1
ATOM 2115 C CA . THR A 1 278 ? 3.309 -19.508 19.597 1.00 89.19 278 THR A CA 1
ATOM 2116 C C . THR A 1 278 ? 3.673 -20.897 20.111 1.00 89.19 278 THR A C 1
ATOM 2118 O O . THR A 1 278 ? 3.071 -21.406 21.068 1.00 89.19 278 THR A O 1
ATOM 2121 N N . TYR A 1 279 ? 4.661 -21.532 19.483 1.00 92.06 279 TYR A N 1
ATOM 2122 C CA . TYR A 1 279 ? 5.219 -22.792 19.967 1.00 92.06 279 TYR A CA 1
ATOM 2123 C C . TYR A 1 279 ? 6.733 -22.849 19.804 1.00 92.06 279 TYR A C 1
ATOM 2125 O O . TYR A 1 279 ? 7.315 -22.201 18.937 1.00 92.06 279 TYR A O 1
ATOM 2133 N N . ASN A 1 280 ? 7.364 -23.657 20.655 1.00 94.38 280 ASN A N 1
ATOM 2134 C CA . ASN A 1 280 ? 8.795 -23.907 20.633 1.00 94.38 280 ASN A CA 1
ATOM 2135 C C . ASN A 1 280 ? 9.036 -25.413 20.634 1.00 94.38 280 ASN A C 1
ATOM 2137 O O . ASN A 1 280 ? 8.422 -26.155 21.412 1.00 94.38 280 ASN A O 1
ATOM 2141 N N . ILE A 1 281 ? 9.967 -25.839 19.795 1.00 94.94 281 ILE A N 1
ATOM 2142 C CA . ILE A 1 281 ? 10.385 -27.223 19.619 1.00 94.94 281 ILE A CA 1
ATOM 2143 C C . ILE A 1 281 ? 11.901 -27.263 19.740 1.00 94.94 281 ILE A C 1
ATOM 2145 O O . ILE A 1 281 ? 12.597 -26.445 19.150 1.00 94.94 281 ILE A O 1
ATOM 2149 N N . ARG A 1 282 ? 12.411 -28.226 20.500 1.00 94.50 282 ARG A N 1
ATOM 2150 C CA . ARG A 1 282 ? 13.813 -28.643 20.459 1.00 94.50 282 ARG A CA 1
ATOM 2151 C C . ARG A 1 282 ? 13.848 -30.085 19.991 1.00 94.50 282 ARG A C 1
ATOM 2153 O O . ARG A 1 282 ? 13.210 -30.924 20.619 1.00 94.50 282 ARG A O 1
ATOM 2160 N N . ALA A 1 283 ? 14.522 -30.358 18.888 1.00 95.00 283 ALA A N 1
ATOM 2161 C CA . ALA A 1 283 ? 14.539 -31.647 18.219 1.00 95.00 283 ALA A CA 1
ATOM 2162 C C . ALA A 1 283 ? 15.956 -32.224 18.200 1.00 95.00 283 ALA A C 1
ATOM 2164 O O . ALA A 1 283 ? 16.920 -31.527 17.888 1.00 95.00 283 ALA A O 1
ATOM 2165 N N . SER A 1 284 ? 16.047 -33.510 18.515 1.00 94.62 284 SER A N 1
ATOM 2166 C CA . SER A 1 284 ? 17.264 -34.308 18.463 1.00 94.62 284 SER A CA 1
ATOM 2167 C C . SER A 1 284 ? 17.364 -34.934 17.076 1.00 94.62 284 SER A C 1
ATOM 2169 O O . SER A 1 284 ? 16.825 -36.014 16.837 1.00 94.62 284 SER A O 1
ATOM 2171 N N . VAL A 1 285 ? 17.975 -34.199 16.147 1.00 94.00 285 VAL A N 1
ATOM 2172 C CA . VAL A 1 285 ? 18.121 -34.544 14.723 1.00 94.00 285 VAL A CA 1
ATOM 2173 C C . VAL A 1 285 ? 19.522 -34.138 14.254 1.00 94.00 285 VAL A C 1
ATOM 2175 O O . VAL A 1 285 ? 20.047 -33.154 14.783 1.00 94.00 285 VAL A O 1
ATOM 2178 N N . PRO A 1 286 ? 20.138 -34.868 13.307 1.00 92.00 286 PRO A N 1
ATOM 2179 C CA . PRO A 1 286 ? 21.467 -34.530 12.811 1.00 92.00 286 PRO A CA 1
ATOM 2180 C C . PRO A 1 286 ? 21.439 -33.183 12.082 1.00 92.00 286 PRO A C 1
ATOM 2182 O O . PRO A 1 286 ? 20.484 -32.870 11.369 1.00 92.00 286 PRO A O 1
ATOM 2185 N N . SER A 1 287 ? 22.489 -32.386 12.264 1.00 93.56 287 SER A N 1
ATOM 2186 C CA . SER A 1 287 ? 22.625 -31.076 11.621 1.00 93.56 287 SER A CA 1
ATOM 2187 C C . SER A 1 287 ? 23.592 -31.156 10.439 1.00 93.56 287 SER A C 1
ATOM 2189 O O . SER A 1 287 ? 24.701 -31.656 10.624 1.00 93.56 287 SER A O 1
ATOM 2191 N N . PRO A 1 288 ? 23.240 -30.649 9.247 1.00 94.31 288 PRO A N 1
ATOM 2192 C CA . PRO A 1 288 ? 24.204 -30.493 8.160 1.00 94.31 288 PRO A CA 1
ATOM 2193 C C . PRO A 1 288 ? 25.261 -29.437 8.506 1.00 94.31 288 PRO A C 1
ATOM 2195 O O . PRO A 1 288 ? 24.940 -28.341 8.968 1.00 94.31 288 PRO A O 1
ATOM 2198 N N . VAL A 1 289 ? 26.528 -29.762 8.268 1.00 94.12 289 VAL A N 1
ATOM 2199 C CA . VAL A 1 289 ? 27.682 -28.895 8.524 1.00 94.12 289 VAL A CA 1
ATOM 2200 C C . VAL A 1 289 ? 28.474 -28.728 7.242 1.00 94.12 289 VAL A C 1
ATOM 2202 O O . VAL A 1 289 ? 28.874 -29.715 6.629 1.00 94.12 289 VAL A O 1
ATOM 2205 N N . VAL A 1 290 ? 28.729 -27.481 6.849 1.00 94.75 290 VAL A N 1
ATOM 2206 C CA . VAL A 1 290 ? 29.664 -27.174 5.763 1.00 94.75 290 VAL A CA 1
ATOM 2207 C C . VAL A 1 290 ? 31.022 -26.872 6.361 1.00 94.75 290 VAL A C 1
ATOM 2209 O O . VAL A 1 290 ? 31.135 -26.024 7.243 1.00 94.75 290 VAL A O 1
ATOM 2212 N N . HIS A 1 291 ? 32.040 -27.570 5.876 1.00 94.56 291 HIS A N 1
ATOM 2213 C CA . HIS A 1 291 ? 33.433 -27.365 6.233 1.00 94.56 291 HIS A CA 1
ATOM 2214 C C . HIS A 1 291 ? 34.121 -26.663 5.068 1.00 94.56 291 HIS A C 1
ATOM 2216 O O . HIS A 1 291 ? 34.134 -27.182 3.947 1.00 94.56 291 HIS A O 1
ATOM 2222 N N . VAL A 1 292 ? 34.691 -25.491 5.336 1.00 95.50 292 VAL A N 1
ATOM 2223 C CA . VAL A 1 292 ? 35.443 -24.710 4.357 1.00 95.50 292 VAL A CA 1
ATOM 2224 C C . VAL A 1 292 ? 36.869 -24.537 4.854 1.00 95.50 292 VAL A C 1
ATOM 2226 O O . VAL A 1 292 ? 37.124 -23.875 5.861 1.00 95.50 292 VAL A O 1
ATOM 2229 N N . LEU A 1 293 ? 37.799 -25.125 4.111 1.00 95.62 293 LEU A N 1
ATOM 2230 C CA . LEU A 1 293 ? 39.227 -25.071 4.379 1.00 95.62 293 LEU A CA 1
ATOM 2231 C C . LEU A 1 293 ? 39.903 -24.255 3.283 1.00 95.62 293 LEU A C 1
ATOM 2233 O O . LEU A 1 293 ? 39.936 -24.698 2.142 1.00 95.62 293 LEU A O 1
ATOM 2237 N N . CYS A 1 294 ? 40.458 -23.093 3.615 1.00 96.06 294 CYS A N 1
ATOM 2238 C CA . CYS A 1 294 ? 41.188 -22.243 2.674 1.00 96.06 294 CYS A CA 1
ATOM 2239 C C . CYS A 1 294 ? 42.661 -22.116 3.072 1.00 96.06 294 CYS A C 1
ATOM 2241 O O . CYS A 1 294 ? 42.962 -21.745 4.207 1.00 96.06 294 CYS A O 1
ATOM 2243 N N . ALA A 1 295 ? 43.570 -22.361 2.127 1.00 95.31 295 ALA A N 1
ATOM 2244 C CA . ALA A 1 295 ? 45.008 -22.157 2.286 1.00 95.31 295 ALA A CA 1
ATOM 2245 C C . ALA A 1 295 ? 45.507 -21.032 1.366 1.00 95.31 295 ALA A C 1
ATOM 2247 O O . ALA A 1 295 ? 45.190 -21.017 0.173 1.00 95.31 295 ALA A O 1
ATOM 2248 N N . THR A 1 296 ? 46.304 -20.108 1.907 1.00 94.69 296 THR A N 1
ATOM 2249 C CA . THR A 1 296 ? 46.911 -19.011 1.136 1.00 94.69 296 THR A CA 1
ATOM 2250 C C . THR A 1 296 ? 48.259 -19.437 0.564 1.00 94.69 296 THR A C 1
ATOM 2252 O O . THR A 1 296 ? 49.187 -19.741 1.308 1.00 94.69 296 THR A O 1
ATOM 2255 N N . LEU A 1 297 ? 48.380 -19.436 -0.761 1.00 93.62 297 LEU A N 1
ATOM 2256 C CA . LEU A 1 297 ? 49.488 -20.025 -1.509 1.00 93.62 297 LEU A CA 1
ATOM 2257 C C . LEU A 1 297 ? 50.167 -19.003 -2.424 1.00 93.62 297 LEU A C 1
ATOM 2259 O O . LEU A 1 297 ? 49.568 -18.020 -2.867 1.00 93.62 297 LEU A O 1
ATOM 2263 N N . THR A 1 298 ? 51.427 -19.271 -2.752 1.00 91.69 298 THR A N 1
ATOM 2264 C CA . THR A 1 298 ? 52.171 -18.574 -3.811 1.00 91.69 298 THR A CA 1
ATOM 2265 C C . THR A 1 298 ? 52.018 -19.296 -5.150 1.00 91.69 298 THR A C 1
ATOM 2267 O O . THR A 1 298 ? 51.707 -20.486 -5.201 1.00 91.69 298 THR A O 1
ATOM 2270 N N . GLN A 1 299 ? 52.300 -18.603 -6.257 1.00 90.06 299 GLN A N 1
ATOM 2271 C CA . GLN A 1 299 ? 52.242 -19.203 -7.595 1.00 90.06 299 GLN A CA 1
ATOM 2272 C C . GLN A 1 299 ? 53.138 -20.448 -7.737 1.00 90.06 299 GLN A C 1
ATOM 2274 O O . GLN A 1 299 ? 52.744 -21.413 -8.385 1.00 90.06 299 GLN A O 1
ATOM 2279 N N . ALA A 1 300 ? 54.318 -20.455 -7.104 1.00 87.69 300 ALA A N 1
ATOM 2280 C CA . ALA A 1 300 ? 55.236 -21.595 -7.147 1.00 87.69 300 ALA A CA 1
ATOM 2281 C C . ALA A 1 300 ? 54.641 -22.850 -6.486 1.00 87.69 300 ALA A C 1
ATOM 2283 O O . ALA A 1 300 ? 54.820 -23.955 -6.989 1.00 87.69 300 ALA A O 1
ATOM 2284 N N . GLN A 1 301 ? 53.891 -22.678 -5.395 1.00 89.00 301 GLN A N 1
ATOM 2285 C CA . GLN A 1 301 ? 53.222 -23.777 -4.690 1.00 89.00 301 GLN A CA 1
ATOM 2286 C C . GLN A 1 301 ? 52.009 -24.322 -5.458 1.00 89.00 301 GLN A C 1
ATOM 2288 O O . GLN A 1 301 ? 51.604 -25.455 -5.222 1.00 89.00 301 GLN A O 1
ATOM 2293 N N . LEU A 1 302 ? 51.442 -23.540 -6.383 1.00 89.19 302 LEU A N 1
ATOM 2294 C CA . LEU A 1 302 ? 50.323 -23.955 -7.233 1.00 89.19 302 LEU A CA 1
ATOM 2295 C C . LEU A 1 302 ? 50.748 -24.723 -8.487 1.00 89.19 302 LEU A C 1
ATOM 2297 O O . LEU A 1 302 ? 49.889 -25.292 -9.156 1.00 89.19 302 LEU A O 1
ATOM 2301 N N . GLN A 1 303 ? 52.045 -24.754 -8.805 1.00 87.69 303 GLN A N 1
ATOM 2302 C CA . GLN A 1 303 ? 52.569 -25.394 -10.012 1.00 87.69 303 GLN A CA 1
ATOM 2303 C C . GLN A 1 303 ? 52.062 -26.839 -10.210 1.00 87.69 303 GLN A C 1
ATOM 2305 O O . GLN A 1 303 ? 51.642 -27.134 -11.328 1.00 87.69 303 GLN A O 1
ATOM 2310 N N . PRO A 1 304 ? 51.985 -27.712 -9.181 1.00 85.44 304 PRO A N 1
ATOM 2311 C CA . PRO A 1 304 ? 51.471 -29.073 -9.358 1.00 85.44 304 PRO A CA 1
ATOM 2312 C C . PRO A 1 304 ? 49.982 -29.123 -9.730 1.00 85.44 304 PRO A C 1
ATOM 2314 O O . PRO A 1 304 ? 49.558 -30.021 -10.447 1.00 85.44 304 PRO A O 1
ATOM 2317 N N . PHE A 1 305 ? 49.190 -28.138 -9.303 1.00 84.81 305 PHE A N 1
ATOM 2318 C CA . PHE A 1 305 ? 47.725 -28.145 -9.405 1.00 84.81 305 PHE A CA 1
ATOM 2319 C C . PHE A 1 305 ? 47.186 -27.375 -10.611 1.00 84.81 305 PHE A C 1
ATOM 2321 O O . PHE A 1 305 ? 45.978 -27.371 -10.837 1.00 84.81 305 PHE A O 1
ATOM 2328 N N . VAL A 1 306 ? 48.045 -26.690 -11.371 1.00 86.25 306 VAL A N 1
ATOM 2329 C CA . VAL A 1 306 ? 47.633 -25.856 -12.505 1.00 86.25 306 VAL A CA 1
ATOM 2330 C C . VAL A 1 306 ? 48.312 -26.333 -13.781 1.00 86.25 306 VAL A C 1
ATOM 2332 O O . VAL A 1 306 ? 49.515 -26.145 -13.949 1.00 86.25 306 VAL A O 1
ATOM 2335 N N . TYR A 1 307 ? 47.527 -26.896 -14.702 1.00 81.00 307 TYR A N 1
ATOM 2336 C CA . TYR A 1 307 ? 48.023 -27.524 -15.931 1.00 81.00 307 TYR A CA 1
ATOM 2337 C C . TYR A 1 307 ? 48.905 -26.591 -16.776 1.00 81.00 307 TYR A C 1
ATOM 2339 O O . TYR A 1 307 ? 49.964 -27.003 -17.238 1.00 81.00 307 TYR A O 1
ATOM 2347 N N . GLU A 1 308 ? 48.525 -25.318 -16.936 1.00 83.81 308 GLU A N 1
ATOM 2348 C CA . GLU A 1 308 ? 49.314 -24.308 -17.667 1.00 83.81 308 GLU A CA 1
ATOM 2349 C C . GLU A 1 308 ? 50.751 -24.136 -17.133 1.00 83.81 308 GLU A C 1
ATOM 2351 O O . GLU A 1 308 ? 51.649 -23.755 -17.882 1.00 83.81 308 GLU A O 1
ATOM 2356 N N . LEU A 1 309 ? 50.990 -24.426 -15.850 1.00 84.94 309 LEU A N 1
ATOM 2357 C CA . LEU A 1 309 ? 52.305 -24.291 -15.222 1.00 84.94 309 LEU A CA 1
ATOM 2358 C C . LEU A 1 309 ? 53.167 -25.559 -15.349 1.00 84.94 309 LEU A C 1
ATOM 2360 O O . LEU A 1 309 ? 54.299 -25.588 -14.855 1.00 84.94 309 LEU A O 1
ATOM 2364 N N . TRP A 1 310 ? 52.661 -26.630 -15.963 1.00 83.56 310 TRP A N 1
ATOM 2365 C CA . TRP A 1 310 ? 53.395 -27.884 -16.119 1.00 83.56 310 TRP A CA 1
ATOM 2366 C C . TRP A 1 310 ? 54.432 -27.794 -17.238 1.00 83.56 310 TRP A C 1
ATOM 2368 O O . TRP A 1 310 ? 54.168 -27.287 -18.325 1.00 83.56 310 TRP A O 1
ATOM 2378 N N . VAL A 1 311 ? 55.611 -28.374 -17.004 1.00 76.69 311 VAL A N 1
ATOM 2379 C CA . VAL A 1 311 ? 56.733 -28.369 -17.966 1.00 76.69 311 VAL A CA 1
ATOM 2380 C C . VAL A 1 311 ? 56.358 -29.029 -19.307 1.00 76.69 311 VAL A C 1
ATOM 2382 O O . VAL A 1 311 ? 56.920 -28.682 -20.342 1.00 76.69 311 VAL A O 1
ATOM 2385 N N . ASN A 1 312 ? 55.368 -29.932 -19.301 1.00 71.44 312 ASN A N 1
ATOM 2386 C CA . ASN A 1 312 ? 54.898 -30.689 -20.466 1.00 71.44 312 ASN A CA 1
ATOM 2387 C C . ASN A 1 312 ? 53.528 -30.212 -21.003 1.00 71.44 312 ASN A C 1
ATOM 2389 O O . ASN A 1 312 ? 52.873 -30.953 -21.740 1.00 71.44 312 ASN A O 1
ATOM 2393 N N . ALA A 1 313 ? 53.061 -29.012 -20.639 1.00 67.50 313 ALA A N 1
ATOM 2394 C CA . ALA A 1 313 ? 51.802 -28.467 -21.150 1.00 67.50 313 ALA A CA 1
ATOM 2395 C C . ALA A 1 313 ? 51.920 -28.154 -22.656 1.00 67.50 313 ALA A C 1
ATOM 2397 O O . ALA A 1 313 ? 52.567 -27.192 -23.066 1.00 67.50 313 ALA A O 1
ATOM 2398 N N . THR A 1 314 ? 51.324 -28.994 -23.506 1.00 63.59 314 THR A N 1
ATOM 2399 C CA . THR A 1 314 ? 51.441 -28.898 -24.977 1.00 63.59 314 THR A CA 1
ATOM 2400 C C . THR A 1 314 ? 50.273 -28.170 -25.639 1.00 63.59 314 THR A C 1
ATOM 2402 O O . THR A 1 314 ? 50.366 -27.801 -26.810 1.00 63.59 314 THR A O 1
ATOM 2405 N N . THR A 1 315 ? 49.178 -27.942 -24.907 1.00 64.69 315 THR A N 1
ATOM 2406 C CA . THR A 1 315 ? 47.959 -27.315 -25.429 1.00 64.69 315 THR A CA 1
ATOM 2407 C C . THR A 1 315 ? 47.622 -26.037 -24.656 1.00 64.69 315 THR A C 1
ATOM 2409 O O . THR A 1 315 ? 47.534 -26.075 -23.429 1.00 64.69 315 THR A O 1
ATOM 2412 N N . PRO A 1 316 ? 47.422 -24.891 -25.339 1.00 63.31 316 PRO A N 1
ATOM 2413 C CA . PRO A 1 316 ? 46.875 -23.699 -24.705 1.00 63.31 316 PRO A CA 1
ATOM 2414 C C . PRO A 1 316 ? 45.454 -23.984 -24.221 1.00 63.31 316 PRO A C 1
ATOM 2416 O O . PRO A 1 316 ? 44.575 -24.331 -25.016 1.00 63.31 316 PRO A O 1
ATOM 2419 N N . VAL A 1 317 ? 45.227 -23.828 -22.921 1.00 64.81 317 VAL A N 1
ATOM 2420 C CA . VAL A 1 317 ? 43.911 -24.039 -22.324 1.00 64.81 317 VAL A CA 1
ATOM 2421 C C . VAL A 1 317 ? 43.011 -22.851 -22.653 1.00 64.81 317 VAL A C 1
ATOM 2423 O O . VAL A 1 317 ? 43.271 -21.719 -22.250 1.00 64.81 317 VAL A O 1
ATOM 2426 N N . ASN A 1 318 ? 41.918 -23.122 -23.359 1.00 59.56 318 ASN A N 1
ATOM 2427 C CA . ASN A 1 318 ? 40.814 -22.186 -23.562 1.00 59.56 318 ASN A CA 1
ATOM 2428 C C . ASN A 1 318 ? 39.507 -22.846 -23.099 1.00 59.56 318 ASN A C 1
ATOM 2430 O O . ASN A 1 318 ? 39.466 -24.063 -22.932 1.00 59.56 318 ASN A O 1
ATOM 2434 N N . MET A 1 319 ? 38.432 -22.074 -22.932 1.00 55.47 319 MET A N 1
ATOM 2435 C CA . MET A 1 319 ? 37.124 -22.571 -22.474 1.00 55.47 319 MET A CA 1
ATOM 2436 C C . MET A 1 319 ? 36.598 -23.738 -23.330 1.00 55.47 319 MET A C 1
ATOM 2438 O O . MET A 1 319 ? 35.936 -24.632 -22.820 1.00 55.47 319 MET A O 1
ATOM 2442 N N . SER A 1 320 ? 36.947 -23.752 -24.620 1.00 53.09 320 SER A N 1
ATOM 2443 C CA . SER A 1 320 ? 36.571 -24.784 -25.597 1.00 53.09 320 SER A CA 1
ATOM 2444 C C . SER A 1 320 ? 37.488 -26.016 -25.607 1.00 53.09 320 SER A C 1
ATOM 2446 O O . SER A 1 320 ? 37.122 -27.032 -26.188 1.00 53.09 320 SER A O 1
ATOM 2448 N N . ASN A 1 321 ? 38.680 -25.920 -25.006 1.00 56.84 321 ASN A N 1
ATOM 2449 C CA . ASN A 1 321 ? 39.765 -26.904 -25.105 1.00 56.84 321 ASN A CA 1
ATOM 2450 C C . ASN A 1 321 ? 40.290 -27.310 -23.717 1.00 56.84 321 ASN A C 1
ATOM 2452 O O . ASN A 1 321 ? 41.477 -27.600 -23.571 1.00 56.84 321 ASN A O 1
ATOM 2456 N N . LEU A 1 322 ? 39.438 -27.276 -22.687 1.00 56.22 322 LEU A N 1
ATOM 2457 C CA . LEU A 1 322 ? 39.782 -27.772 -21.355 1.00 56.22 322 LEU A CA 1
ATOM 2458 C C . LEU A 1 322 ? 40.230 -29.240 -21.486 1.00 56.22 322 LEU A C 1
ATOM 2460 O O . LEU A 1 322 ? 39.423 -30.068 -21.911 1.00 56.22 322 LEU A O 1
ATOM 2464 N N . PRO A 1 323 ? 41.498 -29.580 -21.189 1.00 50.94 323 PRO A N 1
ATOM 2465 C CA . PRO A 1 323 ? 41.995 -30.933 -21.377 1.00 50.94 323 PRO A CA 1
ATOM 2466 C C . PRO A 1 323 ? 41.381 -31.838 -20.309 1.00 50.94 323 PRO A C 1
ATOM 2468 O O . PRO A 1 323 ? 41.871 -31.917 -19.187 1.00 50.94 323 PRO A O 1
ATOM 2471 N N . LEU A 1 324 ? 40.293 -32.520 -20.660 1.00 54.91 324 LEU A N 1
ATOM 2472 C CA . LEU A 1 324 ? 39.797 -33.685 -19.938 1.00 54.91 324 LEU A CA 1
ATOM 2473 C C . LEU A 1 324 ? 39.487 -34.798 -20.951 1.00 54.91 324 LEU A C 1
ATOM 2475 O O . LEU A 1 324 ? 38.845 -34.512 -21.965 1.00 54.91 324 LEU A O 1
ATOM 2479 N N . PRO A 1 325 ? 39.922 -36.051 -20.702 1.00 54.03 325 PRO A N 1
ATOM 2480 C CA . PRO A 1 325 ? 40.672 -36.540 -19.537 1.00 54.03 325 PRO A CA 1
ATOM 2481 C C . PRO A 1 325 ? 42.201 -36.517 -19.748 1.00 54.03 325 PRO A C 1
ATOM 2483 O O . PRO A 1 325 ? 42.701 -36.928 -20.795 1.00 54.03 325 PRO A O 1
ATOM 2486 N N . LEU A 1 326 ? 42.958 -36.123 -18.717 1.00 54.75 326 LEU A N 1
ATOM 2487 C CA . LEU A 1 326 ? 44.406 -36.369 -18.617 1.00 54.75 326 LEU A CA 1
ATOM 2488 C C . LEU A 1 326 ? 44.639 -37.848 -18.243 1.00 54.75 326 LEU A C 1
ATOM 2490 O O . LEU A 1 326 ? 44.944 -38.168 -17.102 1.00 54.75 326 LEU A O 1
ATOM 2494 N N . GLY A 1 327 ? 44.423 -38.757 -19.197 1.00 47.16 327 GLY A N 1
ATOM 2495 C CA . GLY A 1 327 ? 44.379 -40.212 -18.976 1.00 47.16 327 GLY A CA 1
ATOM 2496 C C . GLY A 1 327 ? 45.701 -40.919 -18.636 1.00 47.16 327 GLY A C 1
ATOM 2497 O O . GLY A 1 327 ? 45.671 -42.126 -18.440 1.00 47.16 327 GLY A O 1
ATOM 2498 N N . ASP A 1 328 ? 46.828 -40.206 -18.542 1.00 50.88 328 ASP A N 1
ATOM 2499 C CA . ASP A 1 328 ? 48.171 -40.792 -18.344 1.00 50.88 328 ASP A CA 1
ATOM 2500 C C . ASP A 1 328 ? 48.992 -40.124 -17.211 1.00 50.88 328 ASP A C 1
ATOM 2502 O O . ASP A 1 328 ? 50.197 -40.352 -17.106 1.00 50.88 328 ASP A O 1
ATOM 2506 N N . TYR A 1 329 ? 48.385 -39.277 -16.366 1.00 57.06 329 TYR A N 1
ATOM 2507 C CA . TYR A 1 329 ? 49.096 -38.572 -15.283 1.00 57.06 329 TYR A CA 1
ATOM 2508 C C . TYR A 1 329 ? 48.873 -39.249 -13.921 1.00 57.06 329 TYR A C 1
ATOM 2510 O O . TYR A 1 329 ? 47.761 -39.698 -13.643 1.00 57.06 329 TYR A O 1
ATOM 2518 N N . ASP A 1 330 ? 49.903 -39.308 -13.064 1.00 61.25 330 ASP A N 1
ATOM 2519 C CA . ASP A 1 330 ? 49.745 -39.773 -11.678 1.00 61.25 330 ASP A CA 1
ATOM 2520 C C . ASP A 1 330 ? 48.723 -38.868 -10.960 1.00 61.25 330 ASP A C 1
ATOM 2522 O O . ASP A 1 330 ? 48.962 -37.657 -10.852 1.00 61.25 330 ASP A O 1
ATOM 2526 N N . PRO A 1 331 ? 47.585 -39.407 -10.481 1.00 61.50 331 PRO A N 1
ATOM 2527 C CA . PRO A 1 331 ? 46.542 -38.603 -9.857 1.00 61.50 331 PRO A CA 1
ATOM 2528 C C . PRO A 1 331 ? 46.980 -37.958 -8.534 1.00 61.50 331 PRO A C 1
ATOM 2530 O O . PRO A 1 331 ? 46.268 -37.087 -8.047 1.00 61.50 331 PRO A O 1
ATOM 2533 N N . TYR A 1 332 ? 48.116 -38.355 -7.948 1.00 67.19 332 TYR A N 1
ATOM 2534 C CA . TYR A 1 332 ? 48.577 -37.902 -6.630 1.00 67.19 332 TYR A CA 1
ATOM 2535 C C . TYR A 1 332 ? 49.746 -36.901 -6.659 1.00 67.19 332 TYR A C 1
ATOM 2537 O O . TYR A 1 332 ? 50.193 -36.476 -5.596 1.00 67.19 332 TYR A O 1
ATOM 2545 N N . LEU A 1 333 ? 50.214 -36.484 -7.843 1.00 70.31 333 LEU A N 1
ATOM 2546 C CA . LEU A 1 333 ? 51.173 -35.376 -8.028 1.00 70.31 333 LEU A CA 1
ATOM 2547 C C . LEU A 1 333 ? 52.483 -35.469 -7.196 1.00 70.31 333 LEU A C 1
ATOM 2549 O O . LEU A 1 333 ? 53.029 -34.440 -6.800 1.00 70.31 333 LEU A O 1
ATOM 2553 N N . ASP A 1 334 ? 53.005 -36.679 -6.953 1.00 65.06 334 ASP A N 1
ATOM 2554 C CA . ASP A 1 334 ? 54.304 -36.954 -6.297 1.00 65.06 334 ASP A CA 1
ATOM 2555 C C . ASP A 1 334 ? 54.509 -36.386 -4.868 1.00 65.06 334 ASP A C 1
ATOM 2557 O O . ASP A 1 334 ? 55.646 -36.261 -4.406 1.00 65.06 334 ASP A O 1
ATOM 2561 N N . GLY A 1 335 ? 53.436 -36.105 -4.118 1.00 68.06 335 GLY A N 1
ATOM 2562 C CA . GLY A 1 335 ? 53.521 -35.722 -2.703 1.00 68.06 335 GLY A CA 1
ATOM 2563 C C . GLY A 1 335 ? 53.847 -34.241 -2.487 1.00 68.06 335 GLY A C 1
ATOM 2564 O O . GLY A 1 335 ? 55.008 -33.827 -2.512 1.00 68.06 335 GLY A O 1
ATOM 2565 N N . THR A 1 336 ? 52.828 -33.425 -2.216 1.00 77.88 336 THR A N 1
ATOM 2566 C CA . THR A 1 336 ? 52.984 -31.990 -1.930 1.00 77.88 336 THR A CA 1
ATOM 2567 C C . THR A 1 336 ? 52.817 -31.678 -0.437 1.00 77.88 336 THR A C 1
ATOM 2569 O O . THR A 1 336 ? 52.092 -32.380 0.264 1.00 77.88 336 THR A O 1
ATOM 2572 N N . PRO A 1 337 ? 53.387 -30.571 0.084 1.00 76.81 337 PRO A N 1
ATOM 2573 C CA . PRO A 1 337 ? 53.116 -30.121 1.457 1.00 76.81 337 PRO A CA 1
ATOM 2574 C C . PRO A 1 337 ? 51.639 -29.794 1.749 1.00 76.81 337 PRO A C 1
ATOM 2576 O O . PRO A 1 337 ? 51.284 -29.570 2.905 1.00 76.81 337 PRO A O 1
ATOM 2579 N N . LEU A 1 338 ? 50.788 -29.709 0.717 1.00 86.31 338 LEU A N 1
ATOM 2580 C CA . LEU A 1 338 ? 49.355 -29.437 0.844 1.00 86.31 338 LEU A CA 1
ATOM 2581 C C . LEU A 1 338 ? 48.522 -30.714 0.995 1.00 86.31 338 LEU A C 1
ATOM 2583 O O . LEU A 1 338 ? 47.375 -30.628 1.433 1.00 86.31 338 LEU A O 1
ATOM 2587 N N . ASP A 1 339 ? 49.095 -31.877 0.686 1.00 86.69 339 ASP A N 1
ATOM 2588 C CA . ASP A 1 339 ? 48.396 -33.162 0.728 1.00 86.69 339 ASP A CA 1
ATOM 2589 C C . ASP A 1 339 ? 47.902 -33.465 2.145 1.00 86.69 339 ASP A C 1
ATOM 2591 O O . ASP A 1 339 ? 46.734 -33.800 2.334 1.00 86.69 339 ASP A O 1
ATOM 2595 N N . ASP A 1 340 ? 48.739 -33.216 3.157 1.00 86.81 340 ASP A N 1
ATOM 2596 C CA . ASP A 1 340 ? 48.369 -33.395 4.563 1.00 86.81 340 ASP A CA 1
ATOM 2597 C C . ASP A 1 340 ? 47.319 -32.373 5.039 1.00 86.81 340 ASP A C 1
ATOM 2599 O O . ASP A 1 340 ? 46.539 -32.661 5.948 1.00 86.81 340 ASP A O 1
ATOM 2603 N N . ILE A 1 341 ? 47.286 -31.175 4.436 1.00 89.50 341 ILE A N 1
ATOM 2604 C CA . ILE A 1 341 ? 46.352 -30.095 4.800 1.00 89.50 341 ILE A CA 1
ATOM 2605 C C . ILE A 1 341 ? 44.949 -30.416 4.280 1.00 89.50 341 ILE A C 1
ATOM 2607 O O . ILE A 1 341 ? 43.978 -30.338 5.031 1.00 89.50 341 ILE A O 1
ATOM 2611 N N . PHE A 1 342 ? 44.840 -30.782 3.001 1.00 89.25 342 PHE A N 1
ATOM 2612 C CA . PHE A 1 342 ? 43.561 -31.056 2.337 1.00 89.25 342 PHE A CA 1
ATOM 2613 C C . PHE A 1 342 ? 43.140 -32.534 2.389 1.00 89.25 342 PHE A C 1
ATOM 2615 O O . PHE A 1 342 ? 42.023 -32.870 1.980 1.00 89.25 342 PHE A O 1
ATOM 2622 N N . GLY A 1 343 ? 44.004 -33.409 2.912 1.00 87.69 343 GLY A N 1
ATOM 2623 C CA . GLY A 1 343 ? 43.771 -34.846 3.031 1.00 87.69 343 GLY A CA 1
ATOM 2624 C C . GLY A 1 343 ? 43.784 -35.562 1.682 1.00 87.69 343 GLY A C 1
ATOM 2625 O O . GLY A 1 343 ? 42.881 -36.355 1.404 1.00 87.69 343 GLY A O 1
ATOM 2626 N N . TRP A 1 344 ? 44.763 -35.256 0.830 1.00 86.44 344 TRP A N 1
ATOM 2627 C CA . TRP A 1 344 ? 44.969 -35.905 -0.467 1.00 86.44 344 TRP A CA 1
ATOM 2628 C C . TRP A 1 344 ? 45.991 -37.030 -0.367 1.00 86.44 344 TRP A C 1
ATOM 2630 O O . TRP A 1 344 ? 46.956 -36.943 0.382 1.00 86.44 344 TRP A O 1
ATOM 2640 N N . GLY A 1 345 ? 45.796 -38.094 -1.140 1.00 80.62 345 GLY A N 1
ATOM 2641 C CA . GLY A 1 345 ? 46.698 -39.240 -1.138 1.00 80.62 345 GLY A CA 1
ATOM 2642 C C . GLY A 1 345 ? 46.037 -40.536 -0.674 1.00 80.62 345 GLY A C 1
ATOM 2643 O O . GLY A 1 345 ? 45.026 -40.523 0.033 1.00 80.62 345 GLY A O 1
ATOM 2644 N N . PRO A 1 346 ? 46.632 -41.688 -1.025 1.00 76.06 346 PRO A N 1
ATOM 2645 C CA . PRO A 1 346 ? 46.080 -43.003 -0.704 1.00 76.06 346 PRO A CA 1
ATOM 2646 C C . PRO A 1 346 ? 45.987 -43.272 0.807 1.00 76.06 346 PRO A C 1
ATOM 2648 O O . PRO A 1 346 ? 45.193 -44.107 1.230 1.00 76.06 346 PRO A O 1
ATOM 2651 N N . ILE A 1 347 ? 46.754 -42.552 1.636 1.00 81.81 347 ILE A N 1
ATOM 2652 C CA . ILE A 1 347 ? 46.711 -42.681 3.102 1.00 81.81 347 ILE A CA 1
ATOM 2653 C C . ILE A 1 347 ? 45.442 -42.082 3.731 1.00 81.81 347 ILE A C 1
ATOM 2655 O O . ILE A 1 347 ? 45.089 -42.457 4.847 1.00 81.81 347 ILE A O 1
ATOM 2659 N N . TYR A 1 348 ? 44.747 -41.184 3.024 1.00 78.12 348 TYR A N 1
ATOM 2660 C CA . TYR A 1 348 ? 43.528 -40.517 3.499 1.00 78.12 348 TYR A CA 1
ATOM 2661 C C . TYR A 1 348 ? 42.237 -41.149 2.956 1.00 78.12 348 TYR A C 1
ATOM 2663 O O . TYR A 1 348 ? 41.145 -40.800 3.412 1.00 78.12 348 TYR A O 1
ATOM 2671 N N . GLY A 1 349 ? 42.351 -42.092 2.015 1.00 73.75 349 GLY A N 1
ATOM 2672 C CA . GLY A 1 349 ? 41.240 -42.858 1.447 1.00 73.75 349 GLY A CA 1
ATOM 2673 C C . GLY A 1 349 ? 41.305 -42.991 -0.077 1.00 73.75 349 GLY A C 1
ATOM 2674 O O . GLY A 1 349 ? 42.013 -42.254 -0.764 1.00 73.75 349 GLY A O 1
ATOM 2675 N N . GLU A 1 350 ? 40.541 -43.938 -0.621 1.00 70.00 350 GLU A N 1
ATOM 2676 C CA . GLU A 1 350 ? 40.352 -44.074 -2.071 1.00 70.00 350 GLU A CA 1
ATOM 2677 C C . GLU A 1 350 ? 39.607 -42.847 -2.636 1.00 70.00 350 GLU A C 1
ATOM 2679 O O . GLU A 1 350 ? 38.712 -42.306 -1.988 1.00 70.00 350 GLU A O 1
ATOM 2684 N N . GLY A 1 351 ? 40.001 -42.371 -3.826 1.00 68.50 351 GLY A N 1
ATOM 2685 C CA . GLY A 1 351 ? 39.386 -41.202 -4.483 1.00 68.50 351 GLY A CA 1
ATOM 2686 C C . GLY A 1 351 ? 39.781 -39.827 -3.914 1.00 68.50 351 GLY A C 1
ATOM 2687 O O . GLY A 1 351 ? 39.250 -38.803 -4.344 1.00 68.50 351 GLY A O 1
ATOM 2688 N N . LYS A 1 352 ? 40.722 -39.764 -2.960 1.00 79.06 352 LYS A N 1
ATOM 2689 C CA . LYS A 1 352 ? 41.235 -38.515 -2.366 1.00 79.06 352 LYS A CA 1
ATOM 2690 C C . LYS A 1 352 ? 42.304 -37.852 -3.228 1.00 79.06 352 LYS A C 1
ATOM 2692 O O . LYS A 1 352 ? 43.488 -37.864 -2.892 1.00 79.06 352 LYS A O 1
ATOM 2697 N N . TRP A 1 353 ? 41.877 -37.298 -4.356 1.00 78.88 353 TRP A N 1
ATOM 2698 C CA . TRP A 1 353 ? 42.772 -36.683 -5.333 1.00 78.88 353 TRP A CA 1
ATOM 2699 C C . TRP A 1 353 ? 42.806 -35.153 -5.223 1.00 78.88 353 TRP A C 1
ATOM 2701 O O . TRP A 1 353 ? 41.755 -34.537 -4.991 1.00 78.88 353 TRP A O 1
ATOM 2711 N N . PRO A 1 354 ? 43.980 -34.531 -5.427 1.00 82.88 354 PRO A N 1
ATOM 2712 C CA . PRO A 1 354 ? 44.094 -33.087 -5.559 1.00 82.88 354 PRO A CA 1
ATOM 2713 C C . PRO A 1 354 ? 43.323 -32.546 -6.778 1.00 82.88 354 PRO A C 1
ATOM 2715 O O . PRO A 1 354 ? 43.171 -33.242 -7.786 1.00 82.88 354 PRO A O 1
ATOM 2718 N N . PRO A 1 355 ? 42.817 -31.299 -6.727 1.00 84.06 355 PRO A N 1
ATOM 2719 C CA . PRO A 1 355 ? 42.187 -30.664 -7.877 1.00 84.06 355 PRO A CA 1
ATOM 2720 C C . PRO A 1 355 ? 43.224 -30.253 -8.925 1.00 84.06 355 PRO A C 1
ATOM 2722 O O . PRO A 1 355 ? 44.294 -29.747 -8.592 1.00 84.06 355 PRO A O 1
ATOM 2725 N N . ILE A 1 356 ? 42.862 -30.392 -10.202 1.00 81.38 356 ILE A N 1
ATOM 2726 C CA . ILE A 1 356 ? 43.650 -29.872 -11.324 1.00 81.38 356 ILE A CA 1
ATOM 2727 C C . ILE A 1 356 ? 42.870 -28.725 -11.967 1.00 81.38 356 ILE A C 1
ATOM 2729 O O . ILE A 1 356 ? 41.810 -28.923 -12.561 1.00 81.38 356 ILE A O 1
ATOM 2733 N N . PHE A 1 357 ? 43.388 -27.508 -11.846 1.00 83.94 357 PHE A N 1
ATOM 2734 C CA . PHE A 1 357 ? 42.871 -26.329 -12.527 1.00 83.94 357 PHE A CA 1
ATOM 2735 C C . PHE A 1 357 ? 43.564 -26.169 -13.872 1.00 83.94 357 PHE A C 1
ATOM 2737 O O . PHE A 1 357 ? 44.750 -26.447 -14.034 1.00 83.94 357 PHE A O 1
ATOM 2744 N N . ALA A 1 358 ? 42.822 -25.698 -14.863 1.00 79.38 358 ALA A N 1
ATOM 2745 C CA . ALA A 1 358 ? 43.346 -25.667 -16.216 1.00 79.38 358 ALA A CA 1
ATOM 2746 C C . ALA A 1 358 ? 44.302 -24.476 -16.462 1.00 79.38 358 ALA A C 1
ATOM 2748 O O . ALA A 1 358 ? 45.249 -24.598 -17.234 1.00 79.38 358 ALA A O 1
ATOM 2749 N N . LYS A 1 359 ? 44.097 -23.350 -15.766 1.00 85.69 359 LYS A N 1
ATOM 2750 C CA . LYS A 1 359 ? 44.934 -22.138 -15.822 1.00 85.69 359 LYS A CA 1
ATOM 2751 C C . LYS A 1 359 ? 44.917 -21.387 -14.486 1.00 85.69 359 LYS A C 1
ATOM 2753 O O . LYS A 1 359 ? 44.099 -21.706 -13.622 1.00 85.69 359 LYS A O 1
ATOM 2758 N N . LEU A 1 360 ? 45.761 -20.366 -14.329 1.00 89.12 360 LEU A N 1
ATOM 2759 C CA . LEU A 1 360 ? 45.668 -19.449 -13.183 1.00 89.12 360 LEU A CA 1
ATOM 2760 C C . LEU A 1 360 ? 44.504 -18.446 -13.351 1.00 89.12 360 LEU A C 1
ATOM 2762 O O . LEU A 1 360 ? 44.268 -17.958 -14.462 1.00 89.12 360 LEU A O 1
ATOM 2766 N N . PRO A 1 361 ? 43.785 -18.087 -12.269 1.00 91.31 361 PRO A N 1
ATOM 2767 C CA . PRO A 1 361 ? 42.829 -16.987 -12.313 1.00 91.31 361 PRO A CA 1
ATOM 2768 C C . PRO A 1 361 ? 43.556 -15.638 -12.402 1.00 91.31 361 PRO A C 1
ATOM 2770 O O . PRO A 1 361 ? 44.570 -15.428 -11.736 1.00 91.31 361 PRO A O 1
ATOM 2773 N N . GLY A 1 362 ? 43.018 -14.700 -13.189 1.00 90.19 362 GLY A N 1
ATOM 2774 C CA . GLY A 1 362 ? 43.473 -13.307 -13.179 1.00 90.19 362 GLY A CA 1
ATOM 2775 C C . GLY A 1 362 ? 43.134 -12.580 -11.870 1.00 90.19 362 GLY A C 1
ATOM 2776 O O . GLY A 1 362 ? 42.384 -13.086 -11.036 1.00 90.19 362 GLY A O 1
ATOM 2777 N N . ASN A 1 363 ? 43.651 -11.361 -11.694 1.00 92.62 363 ASN A N 1
ATOM 2778 C CA . ASN A 1 363 ? 43.386 -10.544 -10.502 1.00 92.62 363 ASN A CA 1
ATOM 2779 C C . ASN A 1 363 ? 41.886 -10.421 -10.213 1.00 92.62 363 ASN A C 1
ATOM 2781 O O . ASN A 1 363 ? 41.102 -10.152 -11.123 1.00 92.62 363 ASN A O 1
ATOM 2785 N N . TYR A 1 364 ? 41.510 -10.604 -8.946 1.00 92.56 364 TYR A N 1
ATOM 2786 C CA . TYR A 1 364 ? 40.132 -10.545 -8.457 1.00 92.56 364 TYR A CA 1
ATOM 2787 C C . TYR A 1 364 ? 39.162 -11.583 -9.056 1.00 92.56 364 TYR A C 1
ATOM 2789 O O . TYR A 1 364 ? 37.945 -11.399 -9.005 1.00 92.56 364 TYR A O 1
ATOM 2797 N N . ASN A 1 365 ? 39.677 -12.672 -9.631 1.00 93.12 365 ASN A N 1
ATOM 2798 C CA . ASN A 1 365 ? 38.864 -13.741 -10.209 1.00 93.12 365 ASN A CA 1
ATOM 2799 C C . ASN A 1 365 ? 38.995 -15.058 -9.429 1.00 93.12 365 ASN A C 1
ATOM 2801 O O . ASN A 1 365 ? 39.936 -15.269 -8.658 1.00 93.12 365 ASN A O 1
ATOM 2805 N N . THR A 1 366 ? 38.030 -15.950 -9.662 1.00 93.94 366 THR A N 1
ATOM 2806 C CA . THR A 1 366 ? 37.941 -17.285 -9.052 1.00 93.94 366 THR A CA 1
ATOM 2807 C C . THR A 1 366 ? 37.721 -18.356 -10.124 1.00 93.94 366 THR A C 1
ATOM 2809 O O . THR A 1 366 ? 37.162 -18.069 -11.182 1.00 93.94 366 THR A O 1
ATOM 2812 N N . LEU A 1 367 ? 38.229 -19.563 -9.880 1.00 91.31 367 LEU A N 1
ATOM 2813 C CA . LEU A 1 367 ? 38.069 -20.760 -10.705 1.00 91.31 367 LEU A CA 1
ATOM 2814 C C . LEU A 1 367 ? 37.558 -21.903 -9.832 1.00 91.31 367 LEU A C 1
ATOM 2816 O O . LEU A 1 367 ? 38.031 -22.071 -8.710 1.00 91.31 367 LEU A O 1
ATOM 2820 N N . ILE A 1 368 ? 36.650 -22.713 -10.364 1.00 89.75 368 ILE A N 1
ATOM 2821 C CA . ILE A 1 368 ? 36.088 -23.882 -9.684 1.00 89.75 368 ILE A CA 1
ATOM 2822 C C . ILE A 1 368 ? 36.606 -25.162 -10.336 1.00 89.75 368 ILE A C 1
ATOM 2824 O O . ILE A 1 368 ? 36.754 -25.250 -11.553 1.00 89.75 368 ILE A O 1
ATOM 2828 N N . ASN A 1 369 ? 36.859 -26.169 -9.505 1.00 87.06 369 ASN A N 1
ATOM 2829 C CA . ASN A 1 369 ? 37.006 -27.553 -9.917 1.00 87.06 369 ASN A CA 1
ATOM 2830 C C . ASN A 1 369 ? 35.957 -28.389 -9.167 1.00 87.06 369 ASN A C 1
ATOM 2832 O O . ASN A 1 369 ? 36.119 -28.720 -7.991 1.00 87.06 369 ASN A O 1
ATOM 2836 N N . ASP A 1 370 ? 34.872 -28.684 -9.876 1.00 79.50 370 ASP A N 1
ATOM 2837 C CA . ASP A 1 370 ? 33.715 -29.472 -9.448 1.00 79.50 370 ASP A CA 1
ATOM 2838 C C . ASP A 1 370 ? 33.664 -30.839 -10.156 1.00 79.50 370 ASP A C 1
ATOM 2840 O O . ASP A 1 370 ? 32.639 -31.508 -10.118 1.00 79.50 370 ASP A O 1
ATOM 2844 N N . THR A 1 371 ? 34.740 -31.265 -10.839 1.00 68.94 371 THR A N 1
ATOM 2845 C CA . THR A 1 371 ? 34.685 -32.422 -11.746 1.00 68.94 371 THR A CA 1
ATOM 2846 C C . THR A 1 371 ? 34.341 -33.732 -11.023 1.00 68.94 371 THR A C 1
ATOM 2848 O O . THR A 1 371 ? 35.137 -34.270 -10.249 1.00 68.94 371 THR A O 1
ATOM 2851 N N . THR A 1 372 ? 33.168 -34.272 -11.346 1.00 59.38 372 THR A N 1
ATOM 2852 C CA . THR A 1 372 ? 32.617 -35.562 -10.910 1.00 59.38 372 THR A CA 1
ATOM 2853 C C . THR A 1 372 ? 32.548 -36.518 -12.111 1.00 59.38 372 THR A C 1
ATOM 2855 O O . THR A 1 372 ? 31.481 -36.859 -12.606 1.00 59.38 372 THR A O 1
ATOM 2858 N N . TYR A 1 373 ? 33.694 -36.898 -12.687 1.00 48.94 373 TYR A N 1
ATOM 2859 C CA . TYR A 1 373 ? 33.687 -37.857 -13.801 1.00 48.94 373 TYR A CA 1
ATOM 2860 C C . TYR A 1 373 ? 33.342 -39.253 -13.277 1.00 48.94 373 TYR A C 1
ATOM 2862 O O . TYR A 1 373 ? 34.139 -39.792 -12.531 1.00 48.94 373 TYR A O 1
ATOM 2870 N N . ASP A 1 374 ? 32.213 -39.812 -13.721 1.00 47.12 374 ASP A N 1
ATOM 2871 C CA . ASP A 1 374 ? 31.740 -41.196 -13.526 1.00 47.12 374 ASP A CA 1
ATOM 2872 C C . ASP A 1 374 ? 31.551 -41.652 -12.058 1.00 47.12 374 ASP A C 1
ATOM 2874 O O . ASP A 1 374 ? 32.330 -41.331 -11.160 1.00 47.12 374 ASP A O 1
ATOM 2878 N N . GLU A 1 375 ? 30.522 -42.463 -11.800 1.00 44.41 375 GLU A N 1
ATOM 2879 C CA . GLU A 1 375 ? 30.126 -42.950 -10.458 1.00 44.41 375 GLU A CA 1
ATOM 2880 C C . GLU A 1 375 ? 31.256 -43.710 -9.717 1.00 44.41 375 GLU A C 1
ATOM 2882 O O . GLU A 1 375 ? 31.164 -43.986 -8.520 1.00 44.41 375 GLU A O 1
ATOM 2887 N N . GLN A 1 376 ? 32.354 -44.029 -10.413 1.00 40.91 376 GLN A N 1
ATOM 2888 C CA . GLN A 1 376 ? 33.546 -44.697 -9.890 1.00 40.91 376 GLN A CA 1
ATOM 2889 C C . GLN A 1 376 ? 34.622 -43.780 -9.284 1.00 40.91 376 GLN A C 1
ATOM 2891 O O . GLN A 1 376 ? 35.477 -44.294 -8.561 1.00 40.91 376 GLN A O 1
ATOM 2896 N N . TYR A 1 377 ? 34.614 -42.462 -9.528 1.00 48.59 377 TYR A N 1
ATOM 2897 C CA . TYR A 1 377 ? 35.747 -41.580 -9.174 1.00 48.59 377 TYR A CA 1
ATOM 2898 C C . TYR A 1 377 ? 35.399 -40.420 -8.216 1.00 48.59 377 TYR A C 1
ATOM 2900 O O . TYR A 1 377 ? 36.170 -39.468 -8.071 1.00 48.59 377 TYR A O 1
ATOM 2908 N N . GLY A 1 378 ? 34.238 -40.485 -7.556 1.00 56.28 378 GLY A N 1
ATOM 2909 C CA . GLY A 1 378 ? 33.633 -39.380 -6.802 1.00 56.28 378 GLY A CA 1
ATOM 2910 C C . GLY A 1 378 ? 34.467 -38.855 -5.627 1.00 56.28 378 GLY A C 1
ATOM 2911 O O . GLY A 1 378 ? 34.528 -39.470 -4.562 1.00 56.28 378 GLY A O 1
ATOM 2912 N N . ARG A 1 379 ? 35.062 -37.668 -5.802 1.00 74.19 379 ARG A N 1
ATOM 2913 C CA . ARG A 1 379 ? 35.550 -36.833 -4.693 1.00 74.19 379 ARG A CA 1
ATOM 2914 C C . ARG A 1 379 ? 34.363 -36.405 -3.829 1.00 74.19 379 ARG A C 1
ATOM 2916 O O . ARG A 1 379 ? 33.258 -36.290 -4.327 1.00 74.19 379 ARG A O 1
ATOM 2923 N N . ASP A 1 380 ? 34.601 -36.120 -2.553 1.00 81.69 380 ASP A N 1
ATOM 2924 C CA . ASP A 1 380 ? 33.587 -35.655 -1.589 1.00 81.69 380 ASP A CA 1
ATOM 2925 C C . ASP A 1 380 ? 33.610 -34.131 -1.375 1.00 81.69 380 ASP A C 1
ATOM 2927 O O . ASP A 1 380 ? 33.010 -33.603 -0.439 1.00 81.69 380 ASP A O 1
ATOM 2931 N N . SER A 1 381 ? 34.367 -33.419 -2.210 1.00 87.62 381 SER A N 1
ATOM 2932 C CA . SER A 1 381 ? 34.644 -31.994 -2.056 1.00 87.62 381 SER A CA 1
ATOM 2933 C C . SER A 1 381 ? 34.696 -31.295 -3.411 1.00 87.62 381 SER A C 1
ATOM 2935 O O . SER A 1 381 ? 35.185 -31.874 -4.384 1.00 87.62 381 SER A O 1
ATOM 2937 N N . ILE A 1 382 ? 34.286 -30.027 -3.442 1.00 90.12 382 ILE A N 1
ATOM 2938 C CA . ILE A 1 382 ? 34.577 -29.107 -4.552 1.00 90.12 382 ILE A CA 1
ATOM 2939 C C . ILE A 1 382 ? 35.711 -28.161 -4.157 1.00 90.12 382 ILE A C 1
ATOM 2941 O O . ILE A 1 382 ? 35.914 -27.887 -2.969 1.00 90.12 382 ILE A O 1
ATOM 2945 N N . TYR A 1 383 ? 36.441 -27.651 -5.148 1.00 92.44 383 TYR A N 1
ATOM 2946 C CA . TYR A 1 383 ? 37.580 -26.765 -4.913 1.00 92.44 383 TYR A CA 1
ATOM 2947 C C . TYR A 1 383 ? 37.423 -25.434 -5.639 1.00 92.44 383 TYR A C 1
ATOM 2949 O O . TYR A 1 383 ? 36.982 -25.391 -6.786 1.00 92.44 383 TYR A O 1
ATOM 2957 N N . LEU A 1 384 ? 37.841 -24.356 -4.981 1.00 94.81 384 LEU A N 1
ATOM 2958 C CA . LEU A 1 384 ? 37.846 -22.998 -5.512 1.00 94.81 384 LEU A CA 1
ATOM 2959 C C . LEU A 1 384 ? 39.259 -22.422 -5.420 1.00 94.81 384 LEU A C 1
ATOM 2961 O O . LEU A 1 384 ? 39.844 -22.384 -4.341 1.00 94.81 384 LEU A O 1
ATOM 2965 N N . LEU A 1 385 ? 39.794 -21.944 -6.541 1.00 95.19 385 LEU A N 1
ATOM 2966 C CA . LEU A 1 385 ? 41.058 -21.217 -6.617 1.00 95.19 385 LEU A CA 1
ATOM 2967 C C . LEU A 1 385 ? 40.791 -19.735 -6.901 1.00 95.19 385 LEU A C 1
ATOM 2969 O O . LEU A 1 385 ? 40.258 -19.389 -7.952 1.00 95.19 385 LEU A O 1
ATOM 2973 N N . GLY A 1 386 ? 41.157 -18.852 -5.975 1.00 95.00 386 GLY A N 1
ATOM 2974 C CA . GLY A 1 386 ? 40.975 -17.403 -6.090 1.00 95.00 386 GLY A CA 1
ATOM 2975 C C . GLY A 1 386 ? 42.297 -16.643 -6.116 1.00 95.00 386 GLY A C 1
ATOM 2976 O O . GLY A 1 386 ? 43.262 -17.049 -5.470 1.00 95.00 386 GLY A O 1
ATOM 2977 N N . LYS A 1 387 ? 42.342 -15.516 -6.833 1.00 94.31 387 LYS A N 1
ATOM 2978 C CA . LYS A 1 387 ? 43.521 -14.643 -6.909 1.00 94.31 387 LYS A CA 1
ATOM 2979 C C . LYS A 1 387 ? 43.246 -13.276 -6.283 1.00 94.31 387 LYS A C 1
ATOM 2981 O O . LYS A 1 387 ? 42.379 -12.538 -6.753 1.00 94.31 387 LYS A O 1
ATOM 2986 N N . SER A 1 388 ? 44.027 -12.922 -5.257 1.00 92.38 388 SER A N 1
ATOM 2987 C CA . SER A 1 388 ? 44.050 -11.561 -4.707 1.00 92.38 388 SER A CA 1
ATOM 2988 C C . SER A 1 388 ? 44.470 -10.557 -5.782 1.00 92.38 388 SER A C 1
ATOM 2990 O O . SER A 1 388 ? 45.320 -10.854 -6.622 1.00 92.38 388 SER A O 1
ATOM 2992 N N . GLY A 1 389 ? 43.864 -9.371 -5.788 1.00 84.75 389 GLY A N 1
ATOM 2993 C CA . GLY A 1 389 ? 44.130 -8.387 -6.834 1.00 84.75 389 GLY A CA 1
ATOM 2994 C C . GLY A 1 389 ? 45.271 -7.408 -6.557 1.00 84.75 389 GLY A C 1
ATOM 2995 O O . GLY A 1 389 ? 45.765 -6.807 -7.508 1.00 84.75 389 GLY A O 1
ATOM 2996 N N . THR A 1 390 ? 45.707 -7.255 -5.302 1.00 74.50 390 THR A N 1
ATOM 2997 C CA . THR A 1 390 ? 46.828 -6.366 -4.928 1.00 74.50 390 THR A CA 1
ATOM 2998 C C . THR A 1 390 ? 48.106 -7.121 -4.581 1.00 74.50 390 THR A C 1
ATOM 3000 O O . THR A 1 390 ? 49.192 -6.578 -4.741 1.00 74.50 390 THR A O 1
ATOM 3003 N N . GLU A 1 391 ? 47.982 -8.367 -4.130 1.00 74.38 391 GLU A N 1
ATOM 3004 C CA . GLU A 1 391 ? 49.092 -9.177 -3.631 1.00 74.38 391 GLU A CA 1
ATOM 3005 C C . GLU A 1 391 ? 49.389 -10.356 -4.562 1.00 74.38 391 GLU A C 1
ATOM 3007 O O . GLU A 1 391 ? 48.507 -10.839 -5.275 1.00 74.38 391 GLU A O 1
ATOM 3012 N N . GLU A 1 392 ? 50.603 -10.911 -4.504 1.00 83.44 392 GLU A N 1
ATOM 3013 C CA . GLU A 1 392 ? 50.973 -12.106 -5.281 1.00 83.44 392 GLU A CA 1
ATOM 3014 C C . GLU A 1 392 ? 50.337 -13.420 -4.772 1.00 83.44 392 GLU A C 1
ATOM 3016 O O . GLU A 1 392 ? 50.534 -14.475 -5.374 1.00 83.44 392 GLU A O 1
ATOM 3021 N N . TYR A 1 393 ? 49.482 -13.359 -3.747 1.00 90.75 393 TYR A N 1
ATOM 3022 C CA . TYR A 1 393 ? 48.846 -14.525 -3.132 1.00 90.75 393 TYR A CA 1
ATOM 3023 C C . TYR A 1 393 ? 47.606 -15.046 -3.869 1.00 90.75 393 TYR A C 1
ATOM 3025 O O . TYR A 1 393 ? 46.834 -14.296 -4.477 1.00 90.75 393 TYR A O 1
ATOM 3033 N N . TYR A 1 394 ? 47.402 -16.352 -3.741 1.00 94.81 394 TYR A N 1
ATOM 3034 C CA . TYR A 1 394 ? 46.231 -17.100 -4.178 1.00 94.81 394 TYR A CA 1
ATOM 3035 C C . TYR A 1 394 ? 45.597 -17.787 -2.968 1.00 94.81 394 TYR A C 1
ATOM 3037 O O . TYR A 1 394 ? 46.289 -18.083 -1.999 1.00 94.81 394 TYR A O 1
ATOM 3045 N N . ALA A 1 395 ? 44.302 -18.074 -3.023 1.00 95.25 395 ALA A N 1
ATOM 3046 C CA . ALA A 1 395 ? 43.625 -18.901 -2.031 1.00 95.25 395 ALA A CA 1
ATOM 3047 C C . ALA A 1 395 ? 43.072 -20.152 -2.701 1.00 95.25 395 ALA A C 1
ATOM 3049 O O . ALA A 1 395 ? 42.302 -20.045 -3.655 1.00 95.25 395 ALA A O 1
ATOM 3050 N N . LEU A 1 396 ? 43.458 -21.321 -2.195 1.00 95.75 396 LEU A N 1
ATOM 3051 C CA . LEU A 1 396 ? 42.852 -22.594 -2.562 1.00 95.75 396 LEU A CA 1
ATOM 3052 C C . LEU A 1 396 ? 41.905 -23.016 -1.443 1.00 95.75 396 LEU A C 1
ATOM 3054 O O . LEU A 1 396 ? 42.346 -23.229 -0.316 1.00 95.75 396 LEU A O 1
ATOM 3058 N N . CYS A 1 397 ? 40.617 -23.111 -1.751 1.00 96.50 397 CYS A N 1
ATOM 3059 C CA . CYS A 1 397 ? 39.565 -23.466 -0.810 1.00 96.50 397 CYS A CA 1
ATOM 3060 C C . CYS A 1 397 ? 38.939 -24.815 -1.173 1.00 96.50 397 CYS A C 1
ATOM 3062 O O . CYS A 1 397 ? 38.588 -25.040 -2.327 1.00 96.50 397 CYS A O 1
ATOM 3064 N N . GLN A 1 398 ? 38.765 -25.687 -0.185 1.00 94.75 398 GLN A N 1
ATOM 3065 C CA . GLN A 1 398 ? 38.040 -26.954 -0.265 1.00 94.75 398 GLN A CA 1
ATOM 3066 C C . GLN A 1 398 ? 36.723 -26.813 0.498 1.00 94.75 398 GLN A C 1
ATOM 3068 O O . GLN A 1 398 ? 36.724 -26.344 1.638 1.00 94.75 398 GLN A O 1
ATOM 3073 N N . LEU A 1 399 ? 35.613 -27.223 -0.119 1.00 94.38 399 LEU A N 1
ATOM 3074 C CA . LEU A 1 399 ? 34.295 -27.252 0.511 1.00 94.38 399 LEU A CA 1
ATOM 3075 C C . LEU A 1 399 ? 33.772 -28.687 0.541 1.00 94.38 399 LEU A C 1
ATOM 3077 O O . LEU A 1 399 ? 33.606 -29.303 -0.514 1.00 94.38 399 LEU A O 1
ATOM 3081 N N . LYS A 1 400 ? 33.460 -29.185 1.739 1.00 91.81 400 LYS A N 1
ATOM 3082 C CA . LYS A 1 400 ? 32.836 -30.498 1.970 1.00 91.81 400 LYS A CA 1
ATOM 3083 C C . LYS A 1 400 ? 31.723 -30.392 3.002 1.00 91.81 400 LYS A C 1
ATOM 3085 O O . LYS A 1 400 ? 31.737 -29.480 3.829 1.00 91.81 400 LYS A O 1
ATOM 3090 N N . VAL A 1 401 ? 30.783 -31.329 2.984 1.00 92.88 401 VAL A N 1
ATOM 3091 C CA . VAL A 1 401 ? 29.642 -31.331 3.909 1.00 92.88 401 VAL A CA 1
ATOM 3092 C C . VAL A 1 401 ? 29.554 -32.644 4.667 1.00 92.88 401 VAL A C 1
ATOM 3094 O O . VAL A 1 401 ? 29.766 -33.713 4.099 1.00 92.88 401 VAL A O 1
ATOM 3097 N N . SER A 1 402 ? 29.225 -32.556 5.953 1.00 92.19 402 SER A N 1
ATOM 3098 C CA . SER A 1 402 ? 28.927 -33.702 6.809 1.00 92.19 402 SER A CA 1
ATOM 3099 C C . SER A 1 402 ? 27.591 -33.527 7.531 1.00 92.19 402 SER A C 1
ATOM 3101 O O . SER A 1 402 ? 27.046 -32.425 7.604 1.00 92.19 402 SER A O 1
ATOM 3103 N N . LEU A 1 403 ? 27.058 -34.615 8.080 1.00 91.31 403 LEU A N 1
ATOM 3104 C CA . LEU A 1 403 ? 25.966 -34.573 9.053 1.00 91.31 403 LEU A CA 1
ATOM 3105 C C . LEU A 1 403 ? 26.559 -34.774 10.453 1.00 91.31 403 LEU A C 1
ATOM 3107 O O . LEU A 1 403 ? 27.190 -35.797 10.715 1.00 91.31 403 LEU A O 1
ATOM 3111 N N . THR A 1 404 ? 26.393 -33.804 11.357 1.00 90.25 404 THR A N 1
ATOM 3112 C CA . THR A 1 404 ? 26.937 -33.892 12.720 1.00 90.25 404 THR A CA 1
ATOM 3113 C C . THR A 1 404 ? 25.884 -34.342 13.736 1.00 90.25 404 THR A C 1
ATOM 3115 O O . THR A 1 404 ? 24.780 -33.781 13.776 1.00 90.25 404 THR A O 1
ATOM 3118 N N . PRO A 1 405 ? 26.221 -35.294 14.627 1.00 90.12 405 PRO A N 1
ATOM 3119 C CA . PRO A 1 405 ? 25.365 -35.671 15.744 1.00 90.12 405 PRO A CA 1
ATOM 3120 C C . PRO A 1 405 ? 25.537 -34.762 16.973 1.00 90.12 405 PRO A C 1
ATOM 3122 O O . PRO A 1 405 ? 24.845 -34.934 17.977 1.00 90.12 405 PRO A O 1
ATOM 3125 N N . ALA A 1 406 ? 26.474 -33.811 16.939 1.00 88.94 406 ALA A N 1
ATOM 3126 C CA . ALA A 1 406 ? 26.832 -32.984 18.093 1.00 88.94 406 ALA A CA 1
ATOM 3127 C C . ALA A 1 406 ? 25.840 -31.842 18.386 1.00 88.94 406 ALA A C 1
ATOM 3129 O O . ALA A 1 406 ? 26.018 -31.117 19.365 1.00 88.94 406 ALA A O 1
ATOM 3130 N N . CYS A 1 407 ? 24.819 -31.668 17.547 1.00 92.12 407 CYS A N 1
ATOM 3131 C CA . CYS A 1 407 ? 23.884 -30.553 17.623 1.00 92.12 407 CYS A CA 1
ATOM 3132 C C . CYS A 1 407 ? 22.444 -31.009 17.884 1.00 92.12 407 CYS A C 1
ATOM 3134 O O . CYS A 1 407 ? 22.078 -32.166 17.656 1.00 92.12 407 CYS A O 1
ATOM 3136 N N . SER A 1 408 ? 21.615 -30.069 18.332 1.00 93.69 408 SER A N 1
ATOM 3137 C CA . SER A 1 408 ? 20.156 -30.145 18.309 1.00 93.69 408 SER A CA 1
ATOM 3138 C C . SER A 1 408 ? 19.571 -28.987 17.495 1.00 93.69 408 SER A C 1
ATOM 3140 O O . SER A 1 408 ? 20.211 -27.954 17.286 1.00 93.69 408 SER A O 1
ATOM 3142 N N . THR A 1 409 ? 18.336 -29.145 17.019 1.00 95.31 409 THR A N 1
ATOM 3143 C CA . THR A 1 409 ? 17.620 -28.102 16.270 1.00 95.31 409 THR A CA 1
ATOM 3144 C C . THR A 1 409 ? 16.539 -27.470 17.142 1.00 95.31 409 THR A C 1
ATOM 3146 O O . THR A 1 409 ? 15.639 -28.154 17.628 1.00 95.31 409 THR A O 1
ATOM 3149 N N . SER A 1 410 ? 16.587 -26.152 17.321 1.00 95.25 410 SER A N 1
ATOM 3150 C CA . SER A 1 410 ? 15.569 -25.369 18.022 1.00 95.25 410 SER A CA 1
ATOM 3151 C C . SER A 1 410 ? 14.731 -24.577 17.026 1.00 95.25 410 SER A C 1
ATOM 3153 O O . SER A 1 410 ? 15.268 -23.775 16.269 1.00 95.25 410 SER A O 1
ATOM 3155 N N . TYR A 1 411 ? 13.412 -24.745 17.074 1.00 95.12 411 TYR A N 1
ATOM 3156 C CA . TYR A 1 411 ? 12.455 -24.019 16.247 1.00 95.12 411 TYR A CA 1
ATOM 3157 C C . TYR A 1 411 ? 11.448 -23.271 17.119 1.00 95.12 411 TYR A C 1
ATOM 3159 O O . TYR A 1 411 ? 10.803 -23.869 17.983 1.00 95.12 411 TYR A O 1
ATOM 3167 N N . ASN A 1 412 ? 11.300 -21.968 16.894 1.00 93.81 412 ASN A N 1
ATOM 3168 C CA . ASN A 1 412 ? 10.270 -21.142 17.511 1.00 93.81 412 ASN A CA 1
ATOM 3169 C C . ASN A 1 412 ? 9.376 -20.568 16.414 1.00 93.81 412 ASN A C 1
ATOM 3171 O O . ASN A 1 412 ? 9.882 -19.954 15.481 1.00 93.81 412 ASN A O 1
ATOM 3175 N N . ALA A 1 413 ? 8.064 -20.726 16.545 1.00 90.88 413 ALA A N 1
ATOM 3176 C CA . ALA A 1 413 ? 7.097 -20.242 15.568 1.00 90.88 413 ALA A CA 1
ATOM 3177 C C . ALA A 1 413 ? 6.086 -19.287 16.210 1.00 90.88 413 ALA A C 1
ATOM 3179 O O . ALA A 1 413 ? 5.581 -19.548 17.310 1.00 90.88 413 ALA A O 1
ATOM 3180 N N . SER A 1 414 ? 5.768 -18.212 15.492 1.00 88.06 414 SER A N 1
ATOM 3181 C CA . SER A 1 414 ? 4.650 -17.301 15.736 1.00 88.06 414 SER A CA 1
ATOM 3182 C C . SER A 1 414 ? 3.829 -17.129 14.453 1.00 88.06 414 SER A C 1
ATOM 3184 O O . SER A 1 414 ? 4.120 -17.726 13.419 1.00 88.06 414 SER A O 1
ATOM 3186 N N . SER A 1 415 ? 2.778 -16.315 14.507 1.00 79.25 415 SER A N 1
ATOM 3187 C CA . SER A 1 415 ? 2.003 -15.929 13.322 1.00 79.25 415 SER A CA 1
ATOM 3188 C C . SER A 1 415 ? 2.759 -15.031 12.344 1.00 79.25 415 SER A C 1
ATOM 3190 O O . SER A 1 415 ? 2.410 -14.996 11.171 1.00 79.25 415 SER A O 1
ATOM 3192 N N . SER A 1 416 ? 3.783 -14.317 12.814 1.00 78.50 416 SER A N 1
ATOM 3193 C CA . SER A 1 416 ? 4.576 -13.377 12.016 1.00 78.50 416 SER A CA 1
ATOM 3194 C C . SER A 1 416 ? 5.816 -14.011 11.377 1.00 78.50 416 SER A C 1
ATOM 3196 O O . SER A 1 416 ? 6.575 -13.308 10.719 1.00 78.50 416 SER A O 1
ATOM 3198 N N . GLY A 1 417 ? 6.068 -15.302 11.615 1.00 84.81 417 GLY A N 1
ATOM 3199 C CA . GLY A 1 417 ? 7.248 -16.008 11.121 1.00 84.81 417 GLY A CA 1
ATOM 3200 C C . GLY A 1 417 ? 7.850 -16.966 12.147 1.00 84.81 417 GLY A C 1
ATOM 3201 O O . GLY A 1 417 ? 7.254 -17.273 13.182 1.00 84.81 417 GLY A O 1
ATOM 3202 N N . GLY A 1 418 ? 9.050 -17.459 11.852 1.00 89.50 418 GLY A N 1
ATOM 3203 C CA . GLY A 1 418 ? 9.763 -18.398 12.713 1.00 89.50 418 GLY A CA 1
ATOM 3204 C C . GLY A 1 418 ? 11.239 -18.064 12.892 1.00 89.50 418 GLY A C 1
ATOM 3205 O O . GLY A 1 418 ? 11.844 -17.348 12.096 1.00 89.50 418 GLY A O 1
ATOM 3206 N N . THR A 1 419 ? 11.836 -18.619 13.942 1.00 94.12 419 THR A N 1
ATOM 3207 C CA . THR A 1 419 ? 13.289 -18.657 14.118 1.00 94.12 419 THR A CA 1
ATOM 3208 C C . THR A 1 419 ? 13.742 -20.102 14.259 1.00 94.12 419 THR A C 1
ATOM 3210 O O . THR A 1 419 ? 13.199 -20.858 15.069 1.00 94.12 419 THR A O 1
ATOM 3213 N N . LEU A 1 420 ? 14.714 -20.504 13.444 1.00 94.56 420 LEU A N 1
ATOM 3214 C CA . LEU A 1 420 ? 15.281 -21.848 13.437 1.00 94.56 420 LEU A CA 1
ATOM 3215 C C . LEU A 1 420 ? 16.788 -21.756 13.709 1.00 94.56 420 LEU A C 1
ATOM 3217 O O . LEU A 1 420 ? 17.507 -20.981 13.086 1.00 94.56 420 LEU A O 1
ATOM 3221 N N . GLN A 1 421 ? 17.281 -22.525 14.672 1.00 94.81 421 GLN A N 1
ATOM 3222 C CA . GLN A 1 421 ? 18.663 -22.428 15.134 1.00 94.81 421 GLN A CA 1
ATOM 3223 C C . GLN A 1 421 ? 19.239 -23.812 15.425 1.00 94.81 421 GLN A C 1
ATOM 3225 O O . GLN A 1 421 ? 18.569 -24.638 16.045 1.00 94.81 421 GLN A O 1
ATOM 3230 N N . ALA A 1 422 ? 20.498 -24.037 15.045 1.00 93.69 422 ALA A N 1
ATOM 3231 C CA . ALA A 1 422 ? 21.275 -25.167 15.545 1.00 93.69 422 ALA A CA 1
ATOM 3232 C C . ALA A 1 422 ? 21.950 -24.795 16.877 1.00 93.69 422 ALA A C 1
ATOM 3234 O O . ALA A 1 422 ? 22.536 -23.717 17.023 1.00 93.69 422 ALA A O 1
ATOM 3235 N N . ILE A 1 423 ? 21.834 -25.674 17.868 1.00 92.56 423 ILE A N 1
ATOM 3236 C CA . ILE A 1 423 ? 22.504 -25.564 19.165 1.00 92.56 423 ILE A CA 1
ATOM 3237 C C . ILE A 1 423 ? 23.554 -26.667 19.192 1.00 92.56 423 ILE A C 1
ATOM 3239 O O . ILE A 1 423 ? 23.212 -27.842 19.134 1.00 92.56 423 ILE A O 1
ATOM 3243 N N . CYS A 1 424 ? 24.822 -26.279 19.225 1.00 89.31 424 CYS A N 1
ATOM 3244 C CA . CYS A 1 424 ? 25.967 -27.178 19.134 1.00 89.31 424 CYS A CA 1
ATOM 3245 C C . CYS A 1 424 ? 26.953 -26.857 20.259 1.00 89.31 424 CYS A C 1
ATOM 3247 O O . CYS A 1 424 ? 26.953 -25.736 20.769 1.00 89.31 424 CYS A O 1
ATOM 3249 N N . GLU A 1 425 ? 27.798 -27.827 20.612 1.00 79.75 425 GLU A N 1
ATOM 3250 C CA . GLU A 1 425 ? 28.910 -27.657 21.566 1.00 79.75 425 GLU A CA 1
ATOM 3251 C C . GLU A 1 425 ? 28.487 -27.225 22.994 1.00 79.75 425 GLU A C 1
ATOM 3253 O O . GLU A 1 425 ? 29.325 -26.796 23.786 1.00 79.75 425 GLU A O 1
ATOM 3258 N N . ASP A 1 426 ? 27.209 -27.389 23.368 1.00 81.81 426 ASP A N 1
ATOM 3259 C CA . ASP A 1 426 ? 26.727 -27.225 24.749 1.00 81.81 426 ASP A CA 1
ATOM 3260 C C . ASP A 1 426 ? 26.725 -28.586 25.475 1.00 81.81 426 ASP A C 1
ATOM 3262 O O . ASP A 1 426 ? 25.904 -29.452 25.159 1.00 81.81 426 ASP A O 1
ATOM 3266 N N . PRO A 1 427 ? 27.596 -28.800 26.480 1.00 75.19 427 PRO A N 1
ATOM 3267 C CA . PRO A 1 427 ? 27.640 -30.058 27.222 1.00 75.19 427 PRO A CA 1
ATOM 3268 C C . PRO A 1 427 ? 26.380 -30.325 28.061 1.00 75.19 427 PRO A C 1
ATOM 3270 O O . PRO A 1 427 ? 26.206 -31.443 28.546 1.00 75.19 427 PRO A O 1
ATOM 3273 N N . ASN A 1 428 ? 25.510 -29.327 28.252 1.00 82.69 428 ASN A N 1
ATOM 3274 C CA . ASN A 1 428 ? 24.238 -29.468 28.959 1.00 82.69 428 ASN A CA 1
ATOM 3275 C C . ASN A 1 428 ? 23.044 -29.712 28.022 1.00 82.69 428 ASN A C 1
ATOM 3277 O O . ASN A 1 428 ? 21.915 -29.792 28.516 1.00 82.69 428 ASN A O 1
ATOM 3281 N N . ASP A 1 429 ? 23.258 -29.815 26.706 1.00 84.62 429 ASP A N 1
ATOM 3282 C CA . ASP A 1 429 ? 22.185 -30.113 25.758 1.00 84.62 429 ASP A CA 1
ATOM 3283 C C . ASP A 1 429 ? 21.829 -31.609 25.779 1.00 84.62 429 ASP A C 1
ATOM 3285 O O . ASP A 1 429 ? 22.459 -32.464 25.146 1.00 84.62 429 ASP A O 1
ATOM 3289 N N . ASP A 1 430 ? 20.771 -31.932 26.521 1.00 86.06 430 ASP A N 1
ATOM 3290 C CA . ASP A 1 430 ? 20.215 -33.279 26.628 1.00 86.06 430 ASP A CA 1
ATOM 3291 C C . ASP A 1 430 ? 19.551 -33.770 25.331 1.00 86.06 430 ASP A C 1
ATOM 3293 O O . ASP A 1 430 ? 19.261 -34.963 25.207 1.00 86.06 430 ASP A O 1
ATOM 3297 N N . LEU A 1 431 ? 19.343 -32.877 24.357 1.00 89.50 431 LEU A N 1
ATOM 3298 C CA . LEU A 1 431 ? 18.730 -33.162 23.062 1.00 89.50 431 LEU A CA 1
ATOM 3299 C C . LEU A 1 431 ? 19.713 -33.127 21.894 1.00 89.50 431 LEU A C 1
ATOM 3301 O O . LEU A 1 431 ? 19.276 -33.372 20.766 1.00 89.50 431 LEU A O 1
ATOM 3305 N N . ALA A 1 432 ? 21.011 -32.907 22.120 1.00 89.94 432 ALA A N 1
ATOM 3306 C CA . ALA A 1 432 ? 22.015 -33.157 21.086 1.00 89.94 432 ALA A CA 1
ATOM 3307 C C . ALA A 1 432 ? 21.822 -34.577 20.519 1.00 89.94 432 ALA A C 1
ATOM 3309 O O . ALA A 1 432 ? 21.539 -35.515 21.271 1.00 89.94 432 ALA A O 1
ATOM 3310 N N . TYR A 1 433 ? 21.907 -34.759 19.201 1.00 88.69 433 TYR A N 1
ATOM 3311 C CA . TYR A 1 433 ? 21.555 -36.041 18.573 1.00 88.69 433 TYR A CA 1
ATOM 3312 C C . TYR A 1 433 ? 22.358 -37.230 19.140 1.00 88.69 433 TYR A C 1
ATOM 3314 O O . TYR A 1 433 ? 21.795 -38.291 19.420 1.00 88.69 433 TYR A O 1
ATOM 3322 N N . ILE A 1 434 ? 23.635 -37.013 19.464 1.00 87.81 434 ILE A N 1
ATOM 3323 C CA . ILE A 1 434 ? 24.511 -37.984 20.135 1.00 87.81 434 ILE A CA 1
ATOM 3324 C C . ILE A 1 434 ? 24.022 -38.399 21.536 1.00 87.81 434 ILE A C 1
ATOM 3326 O O . ILE A 1 434 ? 24.246 -39.532 21.970 1.00 87.81 434 ILE A O 1
ATOM 3330 N N . SER A 1 435 ? 23.311 -37.516 22.244 1.00 84.62 435 SER A N 1
ATOM 3331 C CA . SER A 1 435 ? 22.704 -37.813 23.548 1.00 84.62 435 SER A CA 1
ATOM 3332 C C . SER A 1 435 ? 21.534 -38.794 23.406 1.00 84.62 435 SER A C 1
ATOM 3334 O O . SER A 1 435 ? 21.350 -39.659 24.267 1.00 84.62 435 SER A O 1
ATOM 3336 N N . SER A 1 436 ? 20.784 -38.714 22.299 1.00 80.50 436 SER A N 1
ATOM 3337 C CA . SER A 1 436 ? 19.707 -39.657 21.960 1.00 80.50 436 SER A CA 1
ATOM 3338 C C . SER A 1 436 ? 20.232 -40.982 21.393 1.00 80.50 436 SER A C 1
ATOM 3340 O O . SER A 1 436 ? 19.672 -42.039 21.690 1.00 80.50 436 SER A O 1
ATOM 3342 N N . LEU A 1 437 ? 21.310 -40.946 20.603 1.00 81.25 437 LEU A N 1
ATOM 3343 C CA . LEU A 1 437 ? 21.922 -42.101 19.940 1.00 81.25 437 LEU A CA 1
ATOM 3344 C C . LEU A 1 437 ? 23.433 -42.136 20.202 1.00 81.25 437 LEU A C 1
ATOM 3346 O O . LEU A 1 437 ? 24.231 -41.568 19.466 1.00 81.25 437 LEU A O 1
ATOM 3350 N N . ARG A 1 438 ? 23.846 -42.879 21.237 1.00 75.62 438 ARG A N 1
ATOM 3351 C CA . ARG A 1 438 ? 25.258 -42.953 21.670 1.00 75.62 438 ARG A CA 1
ATOM 3352 C C . ARG A 1 438 ? 26.228 -43.563 20.648 1.00 75.62 438 ARG A C 1
ATOM 3354 O O . ARG A 1 438 ? 27.429 -43.386 20.801 1.00 75.62 438 ARG A O 1
ATOM 3361 N N . ASN A 1 439 ? 25.720 -44.288 19.650 1.00 79.19 439 ASN A N 1
ATOM 3362 C CA . ASN A 1 439 ? 26.517 -44.906 18.582 1.00 79.19 439 ASN A CA 1
ATOM 3363 C C . ASN A 1 439 ? 26.516 -44.072 17.283 1.00 79.19 439 ASN A C 1
ATOM 3365 O O . ASN A 1 439 ? 26.859 -44.609 16.233 1.00 79.19 439 ASN A O 1
ATOM 3369 N N . ALA A 1 440 ? 26.078 -42.810 17.340 1.00 80.25 440 ALA A N 1
ATOM 3370 C CA . ALA A 1 440 ? 26.071 -41.905 16.194 1.00 80.25 440 ALA A CA 1
ATOM 3371 C C . ALA A 1 440 ? 27.491 -41.676 15.644 1.00 80.25 440 ALA A C 1
ATOM 3373 O O . ALA A 1 440 ? 28.460 -41.590 16.406 1.00 80.25 440 ALA A O 1
ATOM 3374 N N . THR A 1 441 ? 27.617 -41.613 14.321 1.00 78.75 441 THR A N 1
ATOM 3375 C CA . THR A 1 441 ? 28.905 -41.501 13.617 1.00 78.75 441 THR A CA 1
ATOM 3376 C C . THR A 1 441 ? 29.279 -40.044 13.384 1.00 78.75 441 THR A C 1
ATOM 3378 O O . THR A 1 441 ? 28.510 -39.307 12.795 1.00 78.75 441 THR A O 1
ATOM 3381 N N . SER A 1 442 ? 30.485 -39.616 13.753 1.00 76.06 442 SER A N 1
ATOM 3382 C CA . SER A 1 442 ? 30.920 -38.226 13.554 1.00 76.06 442 SER A CA 1
ATOM 3383 C C . SER A 1 442 ? 32.169 -38.099 12.677 1.00 76.06 442 SER A C 1
ATOM 3385 O O . SER A 1 442 ? 32.891 -39.070 12.422 1.00 76.06 442 SER A O 1
ATOM 3387 N N . GLY A 1 443 ? 32.431 -36.874 12.214 1.00 73.56 443 GLY A N 1
ATOM 3388 C CA . GLY A 1 443 ? 33.615 -36.528 11.429 1.00 73.56 443 GLY A CA 1
ATOM 3389 C C . GLY A 1 443 ? 33.597 -37.145 10.030 1.00 73.56 443 GLY A C 1
ATOM 3390 O O . GLY A 1 443 ? 32.579 -37.150 9.348 1.00 73.56 443 GLY A O 1
ATOM 3391 N N . ASN A 1 444 ? 34.729 -37.701 9.588 1.00 69.94 444 ASN A N 1
ATOM 3392 C CA . ASN A 1 444 ? 34.870 -38.198 8.213 1.00 69.94 444 ASN A CA 1
ATOM 3393 C C . ASN A 1 444 ? 33.903 -39.337 7.839 1.00 69.94 444 ASN A C 1
ATOM 3395 O O . ASN A 1 444 ? 33.676 -39.574 6.657 1.00 69.94 444 ASN A O 1
ATOM 3399 N N . SER A 1 445 ? 33.338 -40.050 8.820 1.00 70.75 445 SER A N 1
ATOM 3400 C CA . SER A 1 445 ? 32.385 -41.141 8.556 1.00 70.75 445 SER A CA 1
ATOM 3401 C C . SER A 1 445 ? 30.982 -40.645 8.196 1.00 70.75 445 SER A C 1
ATOM 3403 O O . SER A 1 445 ? 30.196 -41.430 7.677 1.00 70.75 445 SER A O 1
ATOM 3405 N N . SER A 1 446 ? 30.671 -39.369 8.451 1.00 81.94 446 SER A N 1
ATOM 3406 C CA . SER A 1 446 ? 29.384 -38.743 8.129 1.00 81.94 446 SER A CA 1
ATOM 3407 C C . SER A 1 446 ? 29.474 -37.733 6.977 1.00 81.94 446 SER A C 1
ATOM 3409 O O . SER A 1 446 ? 28.571 -36.915 6.798 1.00 81.94 446 SER A O 1
ATOM 3411 N N . LEU A 1 447 ? 30.562 -37.777 6.194 1.00 85.75 447 LEU A N 1
ATOM 3412 C CA . LEU A 1 447 ? 30.736 -36.958 4.993 1.00 85.75 447 LEU A CA 1
ATOM 3413 C C . LEU A 1 447 ? 29.750 -37.376 3.899 1.00 85.75 447 LEU A C 1
ATOM 3415 O O . LEU A 1 447 ? 29.634 -38.558 3.569 1.00 85.75 447 LEU A O 1
ATOM 3419 N N . SER A 1 448 ? 29.076 -36.389 3.312 1.00 86.38 448 SER A N 1
ATOM 3420 C CA . SER A 1 448 ? 28.192 -36.602 2.170 1.00 86.38 448 SER A CA 1
ATOM 3421 C C . SER A 1 448 ? 29.014 -36.728 0.891 1.00 86.38 448 SER A C 1
ATOM 3423 O O . SER A 1 448 ? 29.708 -35.791 0.494 1.00 86.38 448 SER A O 1
ATOM 3425 N N . LYS A 1 449 ? 28.918 -37.887 0.234 1.00 81.62 449 LYS A N 1
ATOM 3426 C CA . LYS A 1 449 ? 29.544 -38.122 -1.076 1.00 81.62 449 LYS A CA 1
ATOM 3427 C C . LYS A 1 449 ? 28.795 -37.431 -2.213 1.00 81.62 449 LYS A C 1
ATOM 3429 O O . LYS A 1 449 ? 29.407 -37.140 -3.232 1.00 81.62 449 LYS A O 1
ATOM 3434 N N . ASP A 1 450 ? 27.517 -37.126 -2.008 1.00 82.69 450 ASP A N 1
ATOM 3435 C CA . ASP A 1 450 ? 26.644 -36.507 -3.009 1.00 82.69 450 ASP A CA 1
ATOM 3436 C C . ASP A 1 450 ? 26.704 -34.976 -2.979 1.00 82.69 450 ASP A C 1
ATOM 3438 O O . ASP A 1 450 ? 26.236 -34.313 -3.902 1.00 82.69 450 ASP A O 1
ATOM 3442 N N . TRP A 1 451 ? 27.340 -34.393 -1.955 1.00 87.69 451 TRP A N 1
ATOM 3443 C CA . TRP A 1 451 ? 27.517 -32.946 -1.829 1.00 87.69 451 TRP A CA 1
ATOM 3444 C C . TRP A 1 451 ? 28.056 -32.266 -3.102 1.00 87.69 451 TRP A C 1
ATOM 3446 O O . TRP A 1 451 ? 27.502 -31.237 -3.489 1.00 87.69 451 TRP A O 1
ATOM 3456 N N . PRO A 1 452 ? 29.076 -32.793 -3.807 1.00 87.50 452 PRO A N 1
ATOM 3457 C CA . PRO A 1 452 ? 29.562 -32.161 -5.031 1.00 87.50 452 PRO A CA 1
ATOM 3458 C C . PRO A 1 452 ? 28.514 -32.048 -6.139 1.00 87.50 452 PRO A C 1
ATOM 3460 O O . PRO A 1 452 ? 28.598 -31.109 -6.925 1.00 87.50 452 PRO A O 1
ATOM 3463 N N . ASN A 1 453 ? 27.515 -32.938 -6.175 1.00 83.50 453 ASN A N 1
ATOM 3464 C CA . ASN A 1 453 ? 26.458 -32.913 -7.187 1.00 83.50 453 ASN A CA 1
ATOM 3465 C C . ASN A 1 453 ? 25.555 -31.683 -7.039 1.00 83.50 453 ASN A C 1
ATOM 3467 O O . ASN A 1 453 ? 25.133 -31.113 -8.035 1.00 83.50 453 ASN A O 1
ATOM 3471 N N . ILE A 1 454 ? 25.273 -31.258 -5.803 1.00 87.62 454 ILE A N 1
ATOM 3472 C CA . ILE A 1 454 ? 24.472 -30.054 -5.534 1.00 87.62 454 ILE A CA 1
ATOM 3473 C C . ILE A 1 454 ? 25.340 -28.790 -5.442 1.00 87.62 454 ILE A C 1
ATOM 3475 O O . ILE A 1 454 ? 24.917 -27.685 -5.790 1.00 87.62 454 ILE A O 1
ATOM 3479 N N . ALA A 1 455 ? 26.583 -28.943 -4.980 1.00 89.12 455 ALA A N 1
ATOM 3480 C CA . ALA A 1 455 ? 27.524 -27.843 -4.829 1.00 89.12 455 ALA A CA 1
ATOM 3481 C C . ALA A 1 455 ? 28.042 -27.327 -6.180 1.00 89.12 455 ALA A C 1
ATOM 3483 O O . ALA A 1 455 ? 28.355 -26.141 -6.294 1.00 89.12 455 ALA A O 1
ATOM 3484 N N . SER A 1 456 ? 28.106 -28.177 -7.210 1.00 86.44 456 SER A N 1
ATOM 3485 C CA . SER A 1 456 ? 28.394 -27.763 -8.587 1.00 86.44 456 SER A CA 1
ATOM 3486 C C . SER A 1 456 ? 27.335 -26.774 -9.091 1.00 86.44 456 SER A C 1
ATOM 3488 O O . SER A 1 456 ? 27.697 -25.667 -9.493 1.00 86.44 456 SER A O 1
ATOM 3490 N N . GLU A 1 457 ? 26.047 -27.101 -8.952 1.00 87.38 457 GLU A N 1
ATOM 3491 C CA . GLU A 1 457 ? 24.915 -26.237 -9.316 1.00 87.38 457 GLU A CA 1
ATOM 3492 C C . GLU A 1 457 ? 24.947 -24.904 -8.554 1.00 87.38 457 GLU A C 1
ATOM 3494 O O . GLU A 1 457 ? 24.820 -23.835 -9.152 1.00 87.38 457 GLU A O 1
ATOM 3499 N N . TRP A 1 458 ? 25.221 -24.944 -7.245 1.00 92.25 458 TRP A N 1
ATOM 3500 C CA . TRP A 1 458 ? 25.429 -23.747 -6.418 1.00 92.25 458 TRP A CA 1
ATOM 3501 C C . TRP A 1 458 ? 26.612 -22.884 -6.883 1.00 92.25 458 TRP A C 1
ATOM 3503 O O . TRP A 1 458 ? 26.514 -21.661 -6.975 1.00 92.25 458 TRP A O 1
ATOM 3513 N N . SER A 1 459 ? 27.755 -23.498 -7.189 1.00 90.00 459 SER A N 1
ATOM 3514 C CA . SER A 1 459 ? 28.949 -22.746 -7.588 1.00 90.00 459 SER A CA 1
ATOM 3515 C C . SER A 1 459 ? 28.778 -22.069 -8.953 1.00 90.00 459 SER A C 1
ATOM 3517 O O . SER A 1 459 ? 29.268 -20.953 -9.162 1.00 90.00 459 SER A O 1
ATOM 3519 N N . ARG A 1 460 ? 28.039 -22.719 -9.863 1.00 85.94 460 ARG A N 1
ATOM 3520 C CA . ARG A 1 460 ? 27.695 -22.205 -11.193 1.00 85.94 460 ARG A CA 1
ATOM 3521 C C . ARG A 1 460 ? 26.693 -21.065 -11.106 1.00 85.94 460 ARG A C 1
ATOM 3523 O O . ARG A 1 460 ? 26.928 -20.026 -11.717 1.00 85.94 460 ARG A O 1
ATOM 3530 N N . SER A 1 461 ? 25.643 -21.210 -10.297 1.00 90.94 461 SER A N 1
ATOM 3531 C CA . SER A 1 461 ? 24.630 -20.162 -10.121 1.00 90.94 461 SER A CA 1
ATOM 3532 C C . SER A 1 461 ? 25.203 -18.874 -9.532 1.00 90.94 461 SER A C 1
ATOM 3534 O O . SER A 1 461 ? 24.725 -17.776 -9.811 1.00 90.94 461 SER A O 1
ATOM 3536 N N . LEU A 1 462 ? 26.254 -19.004 -8.724 1.00 91.31 462 LEU A N 1
ATOM 3537 C CA . LEU A 1 462 ? 26.971 -17.884 -8.137 1.00 91.31 462 LEU A CA 1
ATOM 3538 C C . LEU A 1 462 ? 28.116 -17.369 -9.008 1.00 91.31 462 LEU A C 1
ATOM 3540 O O . LEU A 1 462 ? 28.860 -16.535 -8.521 1.00 91.31 462 LEU A O 1
ATOM 3544 N N . ALA A 1 463 ? 28.300 -17.827 -10.249 1.00 88.50 463 ALA A N 1
ATOM 3545 C CA . ALA A 1 463 ? 29.370 -17.355 -11.137 1.00 88.50 463 ALA A CA 1
ATOM 3546 C C . ALA A 1 463 ? 30.788 -17.428 -10.512 1.00 88.50 463 ALA A C 1
ATOM 3548 O O . ALA A 1 463 ? 31.637 -16.558 -10.718 1.00 88.50 463 ALA A O 1
ATOM 3549 N N . LEU A 1 464 ? 31.070 -18.468 -9.714 1.00 90.25 464 LEU A N 1
ATOM 3550 C CA . LEU A 1 464 ? 32.372 -18.638 -9.042 1.00 90.25 464 LEU A CA 1
ATOM 3551 C C . LEU A 1 464 ? 33.477 -19.174 -9.974 1.00 90.25 464 LEU A C 1
ATOM 3553 O O . LEU A 1 464 ? 34.629 -19.296 -9.563 1.00 90.25 464 LEU A O 1
ATOM 3557 N N . ASN A 1 465 ? 33.150 -19.494 -11.231 1.00 88.31 465 ASN A N 1
ATOM 3558 C CA . ASN A 1 465 ? 34.096 -20.019 -12.224 1.00 88.31 465 ASN A CA 1
ATOM 3559 C C . ASN A 1 465 ? 34.467 -19.007 -13.333 1.00 88.31 465 ASN A C 1
ATOM 3561 O O . ASN A 1 465 ? 35.120 -19.349 -14.321 1.00 88.31 465 ASN A O 1
ATOM 3565 N N . ASP A 1 466 ? 34.080 -17.742 -13.176 1.00 82.50 466 ASP A N 1
ATOM 3566 C CA . ASP A 1 466 ? 34.251 -16.688 -14.186 1.00 82.50 466 ASP A CA 1
ATOM 3567 C C . ASP A 1 466 ? 35.716 -16.315 -14.485 1.00 82.50 466 ASP A C 1
ATOM 3569 O O . ASP A 1 466 ? 36.020 -15.664 -15.493 1.00 82.50 466 ASP A O 1
ATOM 3573 N N . GLY A 1 467 ? 36.666 -16.772 -13.664 1.00 82.88 467 GLY A N 1
ATOM 3574 C CA . GLY A 1 467 ? 38.099 -16.680 -13.946 1.00 82.88 467 GLY A CA 1
ATOM 3575 C C . GLY A 1 467 ? 38.519 -17.428 -15.212 1.00 82.88 467 GLY A C 1
ATOM 3576 O O . GLY A 1 467 ? 39.569 -17.121 -15.781 1.00 82.88 467 GLY A O 1
ATOM 3577 N N . ALA A 1 468 ? 37.681 -18.335 -15.730 1.00 81.31 468 ALA A N 1
ATOM 3578 C CA . ALA A 1 468 ? 37.896 -18.990 -17.018 1.00 81.31 468 ALA A CA 1
ATOM 3579 C C . ALA A 1 468 ? 37.999 -17.969 -18.166 1.00 81.31 468 ALA A C 1
ATOM 3581 O O . ALA A 1 468 ? 38.820 -18.138 -19.071 1.00 81.31 468 ALA A O 1
ATOM 3582 N N . VAL A 1 469 ? 37.269 -16.854 -18.066 1.00 83.94 469 VAL A N 1
ATOM 3583 C CA . VAL A 1 469 ? 37.303 -15.727 -19.017 1.00 83.94 469 VAL A CA 1
ATOM 3584 C C . VAL A 1 469 ? 37.807 -14.420 -18.408 1.00 83.94 469 VAL A C 1
ATOM 3586 O O . VAL A 1 469 ? 37.898 -13.421 -19.114 1.00 83.94 469 VAL A O 1
ATOM 3589 N N . ASN A 1 470 ? 38.175 -14.424 -17.124 1.00 84.75 470 ASN A N 1
ATOM 3590 C CA . ASN A 1 470 ? 38.506 -13.227 -16.348 1.00 84.75 470 ASN A CA 1
ATOM 3591 C C . ASN A 1 470 ? 37.357 -12.194 -16.337 1.00 84.75 470 ASN A C 1
ATOM 3593 O O . ASN A 1 470 ? 37.601 -11.002 -16.527 1.00 84.75 470 ASN A O 1
ATOM 3597 N N . ALA A 1 471 ? 36.108 -12.639 -16.124 1.00 83.62 471 ALA A N 1
ATOM 3598 C CA . ALA A 1 471 ? 34.921 -11.771 -16.208 1.00 83.62 471 ALA A CA 1
ATOM 3599 C C . ALA A 1 471 ? 34.871 -10.671 -15.132 1.00 83.62 471 ALA A C 1
ATOM 3601 O O . ALA A 1 471 ? 34.137 -9.696 -15.280 1.00 83.62 471 ALA A O 1
ATOM 3602 N N . ASN A 1 472 ? 35.660 -10.804 -14.058 1.00 83.12 472 ASN A N 1
ATOM 3603 C CA . ASN A 1 472 ? 35.758 -9.823 -12.978 1.00 83.12 472 ASN A CA 1
ATOM 3604 C C . ASN A 1 472 ? 34.418 -9.564 -12.250 1.00 83.12 472 ASN A C 1
ATOM 3606 O O . ASN A 1 472 ? 34.088 -8.417 -11.911 1.00 83.12 472 ASN A O 1
ATOM 3610 N N . GLY A 1 473 ? 33.656 -10.640 -12.018 1.00 86.38 473 GLY A N 1
ATOM 3611 C CA . GLY A 1 473 ? 32.369 -10.635 -11.317 1.00 86.38 473 GLY A CA 1
ATOM 3612 C C . GLY A 1 473 ? 32.465 -10.069 -9.898 1.00 86.38 473 GLY A C 1
ATOM 3613 O O . GLY A 1 473 ? 33.442 -10.293 -9.183 1.00 86.38 473 GLY A O 1
ATOM 3614 N N . SER A 1 474 ? 31.460 -9.296 -9.479 1.00 88.31 474 SER A N 1
ATOM 3615 C CA . SER A 1 474 ? 31.459 -8.556 -8.204 1.00 88.31 474 SER A CA 1
ATOM 3616 C C . SER A 1 474 ? 31.677 -9.451 -6.979 1.00 88.31 474 SER A C 1
ATOM 3618 O O . SER A 1 474 ? 32.429 -9.086 -6.076 1.00 88.31 474 SER A O 1
ATOM 3620 N N . ASN A 1 475 ? 31.063 -10.628 -6.982 1.00 88.25 475 ASN A N 1
ATOM 3621 C CA . ASN A 1 475 ? 31.197 -11.690 -5.992 1.00 88.25 475 ASN A CA 1
ATOM 3622 C C . ASN A 1 475 ? 32.633 -12.242 -5.914 1.00 88.25 475 ASN A C 1
ATOM 3624 O O . ASN A 1 475 ? 33.213 -12.276 -4.830 1.00 88.25 475 ASN A O 1
ATOM 3628 N N . ALA A 1 476 ? 33.239 -12.599 -7.051 1.00 90.25 476 ALA A N 1
ATOM 3629 C CA . ALA A 1 476 ? 34.606 -13.102 -7.125 1.00 90.25 476 ALA A CA 1
ATOM 3630 C C . ALA A 1 476 ? 35.600 -12.038 -6.641 1.00 90.25 476 ALA A C 1
ATOM 3632 O O . ALA A 1 476 ? 36.506 -12.344 -5.861 1.00 90.25 476 ALA A O 1
ATOM 3633 N N . ARG A 1 477 ? 35.380 -10.766 -7.009 1.00 91.38 477 ARG A N 1
ATOM 3634 C CA . ARG A 1 477 ? 36.192 -9.649 -6.509 1.00 91.38 477 ARG A CA 1
ATOM 3635 C C . ARG A 1 477 ? 36.096 -9.489 -5.005 1.00 91.38 477 ARG A C 1
ATOM 3637 O O . ARG A 1 477 ? 37.104 -9.200 -4.368 1.00 91.38 477 ARG A O 1
ATOM 3644 N N . LEU A 1 478 ? 34.894 -9.595 -4.444 1.00 91.81 478 LEU A N 1
ATOM 3645 C CA . LEU A 1 478 ? 34.698 -9.407 -3.014 1.00 91.81 478 LEU A CA 1
ATOM 3646 C C . LEU A 1 478 ? 35.300 -10.575 -2.229 1.00 91.81 478 LEU A C 1
ATOM 3648 O O . LEU A 1 478 ? 36.082 -10.336 -1.319 1.00 91.81 478 LEU A O 1
ATOM 3652 N N . LEU A 1 479 ? 35.044 -11.820 -2.640 1.00 93.50 479 LEU A N 1
ATOM 3653 C CA . LEU A 1 479 ? 35.618 -13.016 -2.014 1.00 93.50 479 LEU A CA 1
ATOM 3654 C C . LEU A 1 479 ? 37.151 -12.999 -2.018 1.00 93.50 479 LEU A C 1
ATOM 3656 O O . LEU A 1 479 ? 37.776 -13.266 -0.994 1.00 93.50 479 LEU A O 1
ATOM 3660 N N . THR A 1 480 ? 37.767 -12.637 -3.146 1.00 93.56 480 THR A N 1
ATOM 3661 C CA . THR A 1 480 ? 39.235 -12.585 -3.274 1.00 93.56 480 THR A CA 1
ATOM 3662 C C . THR A 1 480 ? 39.885 -11.450 -2.480 1.00 93.56 480 THR A C 1
ATOM 3664 O O . THR A 1 480 ? 41.073 -11.528 -2.173 1.00 93.56 480 THR A O 1
ATOM 3667 N N . GLN A 1 481 ? 39.128 -10.421 -2.087 1.00 92.62 481 GLN A N 1
ATOM 3668 C CA . GLN A 1 481 ? 39.594 -9.398 -1.142 1.00 92.62 481 GLN A CA 1
ATOM 3669 C C . GLN A 1 481 ? 39.600 -9.889 0.313 1.00 92.62 481 GLN A C 1
ATOM 3671 O O . GLN A 1 481 ? 40.279 -9.296 1.145 1.00 92.62 481 GLN A O 1
ATOM 3676 N N . LEU A 1 482 ? 38.888 -10.979 0.624 1.00 94.12 482 LEU A N 1
ATOM 3677 C CA . LEU A 1 482 ? 38.834 -11.590 1.959 1.00 94.12 482 LEU A CA 1
ATOM 3678 C C . LEU A 1 482 ? 39.892 -12.693 2.156 1.00 94.12 482 LEU A C 1
ATOM 3680 O O . LEU A 1 482 ? 39.830 -13.455 3.128 1.00 94.12 482 LEU A O 1
ATOM 3684 N N . ILE A 1 483 ? 40.847 -12.816 1.227 1.00 94.06 483 ILE A N 1
ATOM 3685 C CA . ILE A 1 483 ? 41.973 -13.748 1.340 1.00 94.06 483 ILE A CA 1
ATOM 3686 C C . ILE A 1 483 ? 42.865 -13.307 2.502 1.00 94.06 483 ILE A C 1
ATOM 3688 O O . ILE A 1 483 ? 43.335 -12.171 2.552 1.00 94.06 483 ILE A O 1
ATOM 3692 N N . LEU A 1 484 ? 43.123 -14.226 3.431 1.00 92.50 484 LEU A N 1
ATOM 3693 C CA . LEU A 1 484 ? 43.985 -13.964 4.579 1.00 92.50 484 LEU A CA 1
ATOM 3694 C C . LEU A 1 484 ? 45.454 -13.982 4.155 1.00 92.50 484 LEU A C 1
ATOM 3696 O O . LEU A 1 484 ? 45.940 -14.974 3.617 1.00 92.50 484 LEU A O 1
ATOM 3700 N N . THR A 1 485 ? 46.174 -12.902 4.436 1.00 87.94 485 THR A N 1
ATOM 3701 C CA . THR A 1 485 ? 47.620 -12.789 4.177 1.00 87.94 485 THR A CA 1
ATOM 3702 C C . THR A 1 485 ? 48.461 -12.970 5.440 1.00 87.94 485 THR A C 1
ATOM 3704 O O . THR A 1 485 ? 49.646 -13.279 5.357 1.00 87.94 485 THR A O 1
ATOM 3707 N N . THR A 1 486 ? 47.848 -12.821 6.616 1.00 88.94 486 THR A N 1
ATOM 3708 C CA . THR A 1 486 ? 48.468 -12.988 7.935 1.00 88.94 486 THR A CA 1
ATOM 3709 C C . THR A 1 486 ? 47.875 -14.193 8.671 1.00 88.94 486 THR A C 1
ATOM 3711 O O . THR A 1 486 ? 46.704 -14.511 8.459 1.00 88.94 486 THR A O 1
ATOM 3714 N N . PRO A 1 487 ? 48.623 -14.852 9.577 1.00 89.62 487 PRO A N 1
ATOM 3715 C CA . PRO A 1 487 ? 48.150 -16.008 10.350 1.00 89.62 487 PRO A CA 1
ATOM 3716 C C . PRO A 1 487 ? 47.221 -15.625 11.524 1.00 89.62 487 PRO A C 1
ATOM 3718 O O . PRO A 1 487 ? 47.299 -16.208 12.608 1.00 89.62 487 PRO A O 1
ATOM 3721 N N . GLU A 1 488 ? 46.355 -14.631 11.312 1.00 90.50 488 GLU A N 1
ATOM 3722 C CA . GLU A 1 488 ? 45.389 -14.092 12.274 1.00 90.50 488 GLU A CA 1
ATOM 3723 C C . GLU A 1 488 ? 44.121 -13.629 11.536 1.00 90.50 488 GLU A C 1
ATOM 3725 O O . GLU A 1 488 ? 44.200 -13.114 10.417 1.00 90.50 488 GLU A O 1
ATOM 3730 N N . LEU A 1 489 ? 42.949 -13.796 12.163 1.00 92.00 489 LEU A N 1
ATOM 3731 C CA . LEU A 1 489 ? 41.674 -13.314 11.622 1.00 92.00 489 LEU A CA 1
ATOM 3732 C C . LEU A 1 489 ? 41.549 -11.797 11.780 1.00 92.00 489 LEU A C 1
ATOM 3734 O O . LEU A 1 489 ? 41.803 -11.244 12.851 1.00 92.00 489 LEU A O 1
ATOM 3738 N N . ASN A 1 490 ? 41.078 -11.125 10.729 1.00 90.50 490 ASN A N 1
ATOM 3739 C CA . ASN A 1 490 ? 40.827 -9.689 10.768 1.00 90.50 490 ASN A CA 1
ATOM 3740 C C . ASN A 1 490 ? 39.626 -9.385 11.688 1.00 90.50 490 ASN A C 1
ATOM 3742 O O . ASN A 1 490 ? 38.540 -9.911 11.438 1.00 90.50 490 ASN A O 1
ATOM 3746 N N . PRO A 1 491 ? 39.756 -8.529 12.718 1.00 89.38 491 PRO A N 1
ATOM 3747 C CA . PRO A 1 491 ? 38.642 -8.207 13.608 1.00 89.38 491 PRO A CA 1
ATOM 3748 C C . PRO A 1 491 ? 37.528 -7.401 12.928 1.00 89.38 491 PRO A C 1
ATOM 3750 O O . PRO A 1 491 ? 36.429 -7.358 13.460 1.00 89.38 491 PRO A O 1
ATOM 3753 N N . ALA A 1 492 ? 37.792 -6.764 11.786 1.00 88.38 492 ALA A N 1
ATOM 3754 C CA . ALA A 1 492 ? 36.861 -5.884 11.084 1.00 88.38 492 ALA A CA 1
ATOM 3755 C C . ALA A 1 492 ? 36.212 -6.523 9.846 1.00 88.38 492 ALA A C 1
ATOM 3757 O O . ALA A 1 492 ? 35.232 -5.987 9.346 1.00 88.38 492 ALA A O 1
ATOM 3758 N N . LEU A 1 493 ? 36.738 -7.635 9.325 1.00 92.19 493 LEU A N 1
ATOM 3759 C CA . LEU A 1 493 ? 36.253 -8.244 8.081 1.00 92.19 493 LEU A CA 1
ATOM 3760 C C . LEU A 1 493 ? 36.103 -9.763 8.224 1.00 92.19 493 LEU A C 1
ATOM 3762 O O . LEU A 1 493 ? 36.922 -10.385 8.910 1.00 92.19 493 LEU A O 1
ATOM 3766 N N . PRO A 1 494 ? 35.117 -10.382 7.546 1.00 94.81 494 PRO A N 1
ATOM 3767 C CA . PRO A 1 494 ? 35.059 -11.831 7.429 1.00 94.81 494 PRO A CA 1
ATOM 3768 C C . PRO A 1 494 ? 36.233 -12.362 6.606 1.00 94.81 494 PRO A C 1
ATOM 3770 O O . PRO A 1 494 ? 36.799 -11.669 5.765 1.00 94.81 494 PRO A O 1
ATOM 3773 N N . SER A 1 495 ? 36.580 -13.620 6.822 1.00 94.25 495 SER A N 1
ATOM 3774 C CA . SER A 1 495 ? 37.507 -14.354 5.966 1.00 94.25 495 SER A CA 1
ATOM 3775 C C . SER A 1 495 ? 36.791 -14.955 4.752 1.00 94.25 495 SER A C 1
ATOM 3777 O O . SER A 1 495 ? 35.580 -15.187 4.776 1.00 94.25 495 SER A O 1
ATOM 3779 N N . MET A 1 496 ? 37.544 -15.267 3.692 1.00 94.81 496 MET A N 1
ATOM 3780 C CA . MET A 1 496 ? 36.996 -15.936 2.504 1.00 94.81 496 MET A CA 1
ATOM 3781 C C . MET A 1 496 ? 36.305 -17.269 2.846 1.00 94.81 496 MET A C 1
ATOM 3783 O O . MET A 1 496 ? 35.274 -17.587 2.258 1.00 94.81 496 MET A O 1
ATOM 3787 N N . ALA A 1 497 ? 36.820 -18.017 3.830 1.00 95.12 497 ALA A N 1
ATOM 3788 C CA . ALA A 1 497 ? 36.222 -19.280 4.261 1.00 95.12 497 ALA A CA 1
ATOM 3789 C C . ALA A 1 497 ? 34.860 -19.072 4.953 1.00 95.12 497 ALA A C 1
ATOM 3791 O O . ALA A 1 497 ? 33.903 -19.781 4.648 1.00 95.12 497 ALA A O 1
ATOM 3792 N N . GLU A 1 498 ? 34.740 -18.056 5.822 1.00 95.00 498 GLU A N 1
ATOM 3793 C CA . GLU A 1 498 ? 33.466 -17.695 6.467 1.00 95.00 498 GLU A CA 1
ATOM 3794 C C . GLU A 1 498 ? 32.425 -17.242 5.437 1.00 95.00 498 GLU A C 1
ATOM 3796 O O . GLU A 1 498 ? 31.270 -17.661 5.493 1.00 95.00 498 GLU A O 1
ATOM 3801 N N . ALA A 1 499 ? 32.842 -16.421 4.469 1.00 95.25 499 ALA A N 1
ATOM 3802 C CA . ALA A 1 499 ? 31.973 -15.950 3.396 1.00 95.25 499 ALA A CA 1
ATOM 3803 C C . ALA A 1 499 ? 31.425 -17.114 2.554 1.00 95.25 499 ALA A C 1
ATOM 3805 O O . ALA A 1 499 ? 30.216 -17.201 2.340 1.00 95.25 499 ALA A O 1
ATOM 3806 N N . LEU A 1 500 ? 32.292 -18.044 2.138 1.00 95.38 500 LEU A N 1
ATOM 3807 C CA . LEU A 1 500 ? 31.894 -19.232 1.379 1.00 95.38 500 LEU A CA 1
ATOM 3808 C C . LEU A 1 500 ? 30.961 -20.150 2.182 1.00 95.38 500 LEU A C 1
ATOM 3810 O O . LEU A 1 500 ? 29.977 -20.638 1.630 1.00 95.38 500 LEU A O 1
ATOM 3814 N N . ALA A 1 501 ? 31.217 -20.344 3.480 1.00 95.38 501 ALA A N 1
ATOM 3815 C CA . ALA A 1 501 ? 30.358 -21.151 4.348 1.00 95.38 501 ALA A CA 1
ATOM 3816 C C . ALA A 1 501 ? 28.941 -20.561 4.469 1.00 95.38 501 ALA A C 1
ATOM 3818 O O . ALA A 1 501 ? 27.953 -21.290 4.374 1.00 95.38 501 ALA A O 1
ATOM 3819 N N . VAL A 1 502 ? 28.825 -19.237 4.626 1.00 95.31 502 VAL A N 1
ATOM 3820 C CA . VAL A 1 502 ? 27.525 -18.543 4.684 1.00 95.31 502 VAL A CA 1
ATOM 3821 C C . VAL A 1 502 ? 26.800 -18.599 3.336 1.00 95.31 502 VAL A C 1
ATOM 3823 O O . VAL A 1 502 ? 25.600 -18.876 3.303 1.00 95.31 502 VAL A O 1
ATOM 3826 N N . MET A 1 503 ? 27.517 -18.400 2.225 1.00 94.00 503 MET A N 1
ATOM 3827 C CA . MET A 1 503 ? 26.951 -18.505 0.873 1.00 94.00 503 MET A CA 1
ATOM 3828 C C . MET A 1 503 ? 26.437 -19.916 0.557 1.00 94.00 503 MET A C 1
ATOM 3830 O O . MET A 1 503 ? 25.411 -20.049 -0.104 1.00 94.00 503 MET A O 1
ATOM 3834 N N . ALA A 1 504 ? 27.119 -20.965 1.030 1.00 93.88 504 ALA A N 1
ATOM 3835 C CA . ALA A 1 504 ? 26.700 -22.361 0.862 1.00 93.88 504 ALA A CA 1
ATOM 3836 C C . ALA A 1 504 ? 25.555 -22.768 1.807 1.00 93.88 504 ALA A C 1
ATOM 3838 O O . ALA A 1 504 ? 24.909 -23.796 1.612 1.00 93.88 504 ALA A O 1
ATOM 3839 N N . GLY A 1 505 ? 25.282 -21.965 2.836 1.00 92.31 505 GLY A N 1
ATOM 3840 C CA . GLY A 1 505 ? 24.330 -22.283 3.891 1.00 92.31 505 GLY A CA 1
ATOM 3841 C C . GLY A 1 505 ? 22.898 -22.554 3.415 1.00 92.31 505 GLY A C 1
ATOM 3842 O O . GLY A 1 505 ? 22.240 -23.443 3.951 1.00 92.31 505 GLY A O 1
ATOM 3843 N N . CYS A 1 506 ? 22.417 -21.840 2.390 1.00 90.25 506 CYS A N 1
ATOM 3844 C CA . CYS A 1 506 ? 21.099 -22.101 1.796 1.00 90.25 506 CYS A CA 1
ATOM 3845 C C . CYS A 1 506 ? 21.042 -23.464 1.099 1.00 90.25 506 CYS A C 1
ATOM 3847 O O . CYS A 1 506 ? 20.058 -24.180 1.251 1.00 90.25 506 CYS A O 1
ATOM 3849 N N . THR A 1 507 ? 22.121 -23.854 0.419 1.00 91.94 507 THR A N 1
ATOM 3850 C CA . THR A 1 507 ? 22.245 -25.148 -0.261 1.00 91.94 507 THR A CA 1
ATOM 3851 C C . THR A 1 507 ? 22.192 -26.305 0.732 1.00 91.94 507 THR A C 1
ATOM 3853 O O . THR A 1 507 ? 21.615 -27.348 0.445 1.00 91.94 507 THR A O 1
ATOM 3856 N N . LEU A 1 508 ? 22.741 -26.130 1.940 1.00 92.81 508 LEU A N 1
ATOM 3857 C CA . LEU A 1 508 ? 22.637 -27.131 3.011 1.00 92.81 508 LEU A CA 1
ATOM 3858 C C . LEU A 1 508 ? 21.194 -27.301 3.492 1.00 92.81 508 LEU A C 1
ATOM 3860 O O . LEU A 1 508 ? 20.760 -28.418 3.780 1.00 92.81 508 LEU A O 1
ATOM 3864 N N . LEU A 1 509 ? 20.459 -26.194 3.593 1.00 92.44 509 LEU A N 1
ATOM 3865 C CA . LEU A 1 509 ? 19.061 -26.206 4.002 1.00 92.44 509 LEU A CA 1
ATOM 3866 C C . LEU A 1 509 ? 18.193 -26.868 2.932 1.00 92.44 509 LEU A C 1
ATOM 3868 O O . LEU A 1 509 ? 17.458 -27.789 3.273 1.00 92.44 509 LEU A O 1
ATOM 3872 N N . SER A 1 510 ? 18.321 -26.479 1.658 1.00 90.19 510 SER A N 1
ATOM 3873 C CA . SER A 1 510 ? 17.579 -27.107 0.553 1.00 90.19 510 SER A CA 1
ATOM 3874 C C . SER A 1 510 ? 17.891 -28.603 0.443 1.00 90.19 510 SER A C 1
ATOM 3876 O O . SER A 1 510 ? 16.975 -29.416 0.349 1.00 90.19 510 SER A O 1
ATOM 3878 N N . SER A 1 511 ? 19.162 -28.983 0.614 1.00 91.62 511 SER A N 1
ATOM 3879 C CA . SER A 1 511 ? 19.613 -30.384 0.642 1.00 91.62 511 SER A CA 1
ATOM 3880 C C . SER A 1 511 ? 19.041 -31.210 1.796 1.00 91.62 511 SER A C 1
ATOM 3882 O O . SER A 1 511 ? 19.079 -32.438 1.738 1.00 91.62 511 SER A O 1
ATOM 3884 N N . SER A 1 512 ? 18.531 -30.551 2.840 1.00 92.19 512 SER A N 1
ATOM 3885 C CA . SER A 1 512 ? 17.944 -31.189 4.024 1.00 92.19 512 SER A CA 1
ATOM 3886 C C . SER A 1 512 ? 16.408 -31.189 4.026 1.00 92.19 512 SER A C 1
ATOM 3888 O O . SER A 1 512 ? 15.775 -31.577 5.016 1.00 92.19 512 SER A O 1
ATOM 3890 N N . ILE A 1 513 ? 15.776 -30.685 2.962 1.00 89.69 513 ILE A N 1
ATOM 3891 C CA . ILE A 1 513 ? 14.322 -30.744 2.800 1.00 89.69 513 ILE A CA 1
ATOM 3892 C C . ILE A 1 513 ? 13.943 -32.178 2.426 1.00 89.69 513 ILE A C 1
ATOM 3894 O O . ILE A 1 513 ? 14.525 -32.771 1.525 1.00 89.69 513 ILE A O 1
ATOM 3898 N N . ASP A 1 514 ? 12.970 -32.745 3.140 1.00 91.69 514 ASP A N 1
ATOM 3899 C CA . ASP A 1 514 ? 12.508 -34.132 2.987 1.00 91.69 514 ASP A CA 1
ATOM 3900 C C . ASP A 1 514 ? 13.613 -35.211 3.145 1.00 91.69 514 ASP A C 1
ATOM 3902 O O . ASP A 1 514 ? 13.385 -36.381 2.808 1.00 91.69 514 ASP A O 1
ATOM 3906 N N . SER A 1 515 ? 14.785 -34.842 3.682 1.00 92.25 515 SER A N 1
ATOM 3907 C CA . SER A 1 515 ? 15.901 -35.747 3.977 1.00 92.25 515 SER A CA 1
ATOM 3908 C C . SER A 1 515 ? 15.698 -36.513 5.295 1.00 92.25 515 SER A C 1
ATOM 3910 O O . SER A 1 515 ? 14.841 -36.141 6.104 1.00 92.25 515 SER A O 1
ATOM 3912 N N . PRO A 1 516 ? 16.467 -37.588 5.559 1.00 91.94 516 PRO A N 1
ATOM 3913 C CA . PRO A 1 516 ? 16.331 -38.376 6.782 1.00 91.94 516 PRO A CA 1
ATOM 3914 C C . PRO A 1 516 ? 16.635 -37.592 8.058 1.00 91.94 516 PRO A C 1
ATOM 3916 O O . PRO A 1 516 ? 17.562 -36.792 8.100 1.00 91.94 516 PRO A O 1
ATOM 3919 N N . PHE A 1 517 ? 15.952 -37.947 9.149 1.00 92.31 517 PHE A N 1
ATOM 3920 C CA . PHE A 1 517 ? 16.263 -37.471 10.507 1.00 92.31 517 PHE A CA 1
ATOM 3921 C C . PHE A 1 517 ? 17.338 -38.328 11.199 1.00 92.31 517 PHE A C 1
ATOM 3923 O O . PHE A 1 517 ? 17.449 -38.336 12.426 1.00 92.31 517 PHE A O 1
ATOM 3930 N N . VAL A 1 518 ? 18.096 -39.085 10.408 1.00 89.25 518 VAL A N 1
ATOM 3931 C CA . VAL A 1 518 ? 19.200 -39.959 10.812 1.00 89.25 518 VAL A CA 1
ATOM 3932 C C . VAL A 1 518 ? 20.395 -39.708 9.891 1.00 89.25 518 VAL A C 1
ATOM 3934 O O . VAL A 1 518 ? 20.246 -39.128 8.823 1.00 89.25 518 VAL A O 1
ATOM 3937 N N . GLU A 1 519 ? 21.586 -40.139 10.293 1.00 85.94 519 GLU A N 1
ATOM 3938 C CA . GLU A 1 519 ? 22.850 -39.760 9.634 1.00 85.94 519 GLU A CA 1
ATOM 3939 C C . GLU A 1 519 ? 23.102 -40.448 8.283 1.00 85.94 519 GLU A C 1
ATOM 3941 O O . GLU A 1 519 ? 24.036 -40.085 7.577 1.00 85.94 519 GLU A O 1
ATOM 3946 N N . PHE A 1 520 ? 22.304 -41.454 7.920 1.00 83.31 520 PHE A N 1
ATOM 3947 C CA . PHE A 1 520 ? 22.505 -42.249 6.710 1.00 83.31 520 PHE A CA 1
ATOM 3948 C C . PHE A 1 520 ? 21.191 -42.527 5.983 1.00 83.31 520 PHE A C 1
ATOM 3950 O O . PHE A 1 520 ? 20.126 -42.663 6.591 1.00 83.31 520 PHE A O 1
ATOM 3957 N N . TRP A 1 521 ? 21.282 -42.680 4.663 1.00 88.06 521 TRP A N 1
ATOM 3958 C CA . TRP A 1 521 ? 20.177 -43.154 3.844 1.00 88.06 521 TRP A CA 1
ATOM 3959 C C . TRP A 1 521 ? 19.998 -44.665 4.024 1.00 88.06 521 TRP A C 1
ATOM 3961 O O . TRP A 1 521 ? 20.910 -45.449 3.771 1.00 88.06 521 TRP A O 1
ATOM 3971 N N . ASN A 1 522 ? 18.829 -45.088 4.510 1.00 85.50 522 ASN A N 1
ATOM 3972 C CA . ASN A 1 522 ? 18.540 -46.487 4.841 1.00 85.50 522 ASN A CA 1
ATOM 3973 C C . ASN A 1 522 ? 17.586 -47.172 3.846 1.00 85.50 522 ASN A C 1
ATOM 3975 O O . ASN A 1 522 ? 16.974 -48.188 4.186 1.00 85.50 522 ASN A O 1
ATOM 3979 N N . TYR A 1 523 ? 17.461 -46.633 2.631 1.00 86.25 523 TYR A N 1
ATOM 3980 C CA . TYR A 1 523 ? 16.591 -47.163 1.581 1.00 86.25 523 TYR A CA 1
ATOM 3981 C C . TYR A 1 523 ? 17.389 -47.550 0.331 1.00 86.25 523 TYR A C 1
ATOM 3983 O O . TYR A 1 523 ? 18.516 -47.114 0.130 1.00 86.25 523 TYR A O 1
ATOM 3991 N N . THR A 1 524 ? 16.805 -48.406 -0.510 1.00 83.94 524 THR A N 1
ATOM 3992 C CA . THR A 1 524 ? 17.480 -48.944 -1.705 1.00 83.94 524 THR A CA 1
ATOM 3993 C C . THR A 1 524 ? 17.454 -48.008 -2.910 1.00 83.94 524 THR A C 1
ATOM 3995 O O . THR A 1 524 ? 18.259 -48.182 -3.815 1.00 83.94 524 THR A O 1
ATOM 3998 N N . LEU A 1 525 ? 16.503 -47.073 -2.960 1.00 85.56 525 LEU A N 1
ATOM 3999 C CA . LEU A 1 525 ? 16.373 -46.075 -4.024 1.00 85.56 525 LEU A CA 1
ATOM 4000 C C . LEU A 1 525 ? 16.758 -44.699 -3.467 1.00 85.56 525 LEU A C 1
ATOM 4002 O O . LEU A 1 525 ? 16.401 -44.445 -2.320 1.00 85.56 525 LEU A O 1
ATOM 4006 N N . PRO A 1 526 ? 17.403 -43.814 -4.246 1.00 82.19 526 PRO A N 1
ATOM 4007 C CA . PRO A 1 526 ? 17.840 -42.477 -3.801 1.00 82.19 526 PRO A CA 1
ATOM 4008 C C . PRO A 1 526 ? 16.670 -41.520 -3.498 1.00 82.19 526 PRO A C 1
ATOM 4010 O O . PRO A 1 526 ? 16.815 -40.526 -2.784 1.00 82.19 526 PRO A O 1
ATOM 4013 N N . SER A 1 527 ? 15.473 -41.848 -3.992 1.00 86.94 527 SER A N 1
ATOM 4014 C CA . SER A 1 527 ? 14.215 -41.188 -3.641 1.00 86.94 527 SER A CA 1
ATOM 4015 C C . SER A 1 527 ? 13.089 -42.214 -3.489 1.00 86.94 527 SER A C 1
ATOM 4017 O O . SER A 1 527 ? 13.071 -43.265 -4.134 1.00 86.94 527 SER A O 1
ATOM 4019 N N . LEU A 1 528 ? 12.134 -41.915 -2.616 1.00 87.88 528 LEU A N 1
ATOM 4020 C CA . LEU A 1 528 ? 10.963 -42.729 -2.308 1.00 87.88 528 LEU A CA 1
ATOM 4021 C C . LEU A 1 528 ? 9.755 -42.263 -3.130 1.00 87.88 528 LEU A C 1
ATOM 4023 O O . LEU A 1 528 ? 9.650 -41.103 -3.521 1.00 87.88 528 LEU A O 1
ATOM 4027 N N . ASN A 1 529 ? 8.798 -43.169 -3.356 1.00 78.62 529 ASN A N 1
ATOM 4028 C CA . ASN A 1 529 ? 7.540 -42.854 -4.043 1.00 78.62 529 ASN A CA 1
ATOM 4029 C C . ASN A 1 529 ? 6.772 -41.716 -3.338 1.00 78.62 529 ASN A C 1
ATOM 4031 O O . ASN A 1 529 ? 6.945 -41.500 -2.140 1.00 78.62 529 ASN A O 1
ATOM 4035 N N . ALA A 1 530 ? 5.838 -41.070 -4.049 1.00 66.62 530 ALA A N 1
ATOM 4036 C CA . ALA A 1 530 ? 5.119 -39.852 -3.635 1.00 66.62 530 ALA A CA 1
ATOM 4037 C C . ALA A 1 530 ? 4.539 -39.824 -2.198 1.00 66.62 530 ALA A C 1
ATOM 4039 O O . ALA A 1 530 ? 4.320 -38.747 -1.648 1.00 66.62 530 ALA A O 1
ATOM 4040 N N . GLY A 1 531 ? 4.287 -40.983 -1.579 1.00 75.00 531 GLY A N 1
ATOM 4041 C CA . GLY A 1 531 ? 3.806 -41.086 -0.198 1.00 75.00 531 GLY A CA 1
ATOM 4042 C C . GLY A 1 531 ? 4.869 -40.918 0.899 1.00 75.00 531 GLY A C 1
ATOM 4043 O O . GLY A 1 531 ? 4.480 -40.726 2.046 1.00 75.00 531 GLY A O 1
ATOM 4044 N N . GLY A 1 532 ? 6.169 -40.987 0.580 1.00 87.00 532 GLY A N 1
ATOM 4045 C CA . GLY A 1 532 ? 7.274 -40.928 1.550 1.00 87.00 532 GLY A CA 1
ATOM 4046 C C . GLY A 1 532 ? 7.244 -42.031 2.621 1.00 87.00 532 GLY A C 1
ATOM 4047 O O . GLY A 1 532 ? 6.455 -42.976 2.557 1.00 87.00 532 GLY A O 1
ATOM 4048 N N . GLN A 1 533 ? 8.130 -41.927 3.613 1.00 90.31 533 GLN A N 1
ATOM 4049 C CA . GLN A 1 533 ? 8.154 -42.774 4.812 1.00 90.31 533 GLN A CA 1
ATOM 4050 C C . GLN A 1 533 ? 8.344 -41.912 6.063 1.00 90.31 533 GLN A C 1
ATOM 4052 O O . GLN A 1 533 ? 9.170 -41.002 6.077 1.00 90.31 533 GLN A O 1
ATOM 4057 N N . PHE A 1 534 ? 7.591 -42.193 7.128 1.00 92.12 534 PHE A N 1
ATOM 4058 C CA . PHE A 1 534 ? 7.742 -41.469 8.391 1.00 92.12 534 PHE A CA 1
ATOM 4059 C C . PHE A 1 534 ? 8.943 -41.992 9.182 1.00 92.12 534 PHE A C 1
ATOM 4061 O O . PHE A 1 534 ? 9.023 -43.182 9.488 1.00 92.12 534 PHE A O 1
ATOM 4068 N N . GLN A 1 535 ? 9.831 -41.084 9.578 1.00 93.00 535 GLN A N 1
ATOM 4069 C CA . GLN A 1 535 ? 10.901 -41.347 10.536 1.00 93.00 535 GLN A CA 1
ATOM 4070 C C . GLN A 1 535 ? 10.628 -40.611 11.849 1.00 93.00 535 GLN A C 1
ATOM 4072 O O . GLN A 1 535 ? 10.022 -39.539 11.870 1.00 93.00 535 GLN A O 1
ATOM 4077 N N . PHE A 1 536 ? 11.059 -41.212 12.956 1.00 92.50 536 PHE A N 1
ATOM 4078 C CA . PHE A 1 536 ? 10.774 -40.729 14.303 1.00 92.50 536 PHE A CA 1
ATOM 4079 C C . PHE A 1 536 ? 12.036 -40.191 14.968 1.00 92.50 536 PHE A C 1
ATOM 4081 O O . PHE A 1 536 ? 13.091 -40.816 14.882 1.00 92.50 536 PHE A O 1
ATOM 4088 N N . PHE A 1 537 ? 11.906 -39.079 15.685 1.00 93.25 537 PHE A N 1
ATOM 4089 C CA . PHE A 1 537 ? 12.999 -38.458 16.428 1.00 93.25 537 PHE A CA 1
ATOM 4090 C C . PHE A 1 537 ? 12.529 -37.929 17.787 1.00 93.25 537 PHE A C 1
ATOM 4092 O O . PHE A 1 537 ? 11.350 -37.624 18.001 1.00 93.25 537 PHE A O 1
ATOM 4099 N N . ASN A 1 538 ? 13.460 -37.834 18.736 1.00 94.25 538 ASN A N 1
ATOM 4100 C CA . ASN A 1 538 ? 13.179 -37.298 20.066 1.00 94.25 538 ASN A CA 1
ATOM 4101 C C . ASN A 1 538 ? 13.080 -35.773 20.010 1.00 94.25 538 ASN A C 1
ATOM 4103 O O . ASN A 1 538 ? 13.927 -35.111 19.418 1.00 94.25 538 ASN A O 1
ATOM 4107 N N . ALA A 1 539 ? 12.077 -35.202 20.669 1.00 94.44 539 ALA A N 1
ATOM 4108 C CA . ALA A 1 539 ? 11.913 -33.762 20.770 1.00 94.44 539 ALA A CA 1
ATOM 4109 C C . ALA A 1 539 ? 11.373 -33.343 22.144 1.00 94.44 539 ALA A C 1
ATOM 4111 O O . ALA A 1 539 ? 10.812 -34.134 22.903 1.00 94.44 539 ALA A O 1
ATOM 4112 N N . SER A 1 540 ? 11.505 -32.064 22.466 1.00 94.19 540 SER A N 1
ATOM 4113 C CA . SER A 1 540 ? 10.829 -31.407 23.578 1.00 94.19 540 SER A CA 1
ATOM 4114 C C . SER A 1 540 ? 10.010 -30.252 23.031 1.00 94.19 540 SER A C 1
ATOM 4116 O O . SER A 1 540 ? 10.524 -29.406 22.301 1.00 94.19 540 SER A O 1
ATOM 4118 N N . VAL A 1 541 ? 8.719 -30.232 23.356 1.00 93.06 541 VAL A N 1
ATOM 4119 C CA . VAL A 1 541 ? 7.757 -29.296 22.769 1.00 93.06 541 VAL A CA 1
ATOM 4120 C C . VAL A 1 541 ? 7.034 -28.530 23.867 1.00 93.06 541 VAL A C 1
ATOM 4122 O O . VAL A 1 541 ? 6.622 -29.094 24.886 1.00 93.06 541 VAL A O 1
ATOM 4125 N N . ARG A 1 542 ? 6.822 -27.236 23.635 1.00 91.62 542 ARG A N 1
ATOM 4126 C CA . ARG A 1 542 ? 5.844 -26.423 24.360 1.00 91.62 542 ARG A CA 1
ATOM 4127 C C . ARG A 1 542 ? 5.056 -25.585 23.357 1.00 91.62 542 ARG A C 1
ATOM 4129 O O . ARG A 1 542 ? 5.636 -24.844 22.577 1.00 91.62 542 ARG A O 1
ATOM 4136 N N . ALA A 1 543 ? 3.735 -25.689 23.388 1.00 89.62 543 ALA A N 1
ATOM 4137 C CA . ALA A 1 543 ? 2.843 -24.890 22.553 1.00 89.62 543 ALA A CA 1
ATOM 4138 C C . ALA A 1 543 ? 1.880 -24.124 23.454 1.00 89.62 543 ALA A C 1
ATOM 4140 O O . ALA A 1 543 ? 1.299 -24.715 24.374 1.00 89.62 543 ALA A O 1
ATOM 4141 N N . GLN A 1 544 ? 1.743 -22.817 23.237 1.00 89.44 544 GLN A N 1
ATOM 4142 C CA . GLN A 1 544 ? 0.772 -22.027 23.982 1.00 89.44 544 GLN A CA 1
ATOM 4143 C C . GLN A 1 544 ? -0.640 -22.569 23.759 1.00 89.44 544 GLN A C 1
ATOM 4145 O O . GLN A 1 544 ? -0.968 -23.110 22.711 1.00 89.44 544 GLN A O 1
ATOM 4150 N N . GLN A 1 545 ? -1.471 -22.450 24.787 1.00 89.06 545 GLN A N 1
ATOM 4151 C CA . GLN A 1 545 ? -2.885 -22.797 24.714 1.00 89.06 545 GLN A CA 1
ATOM 4152 C C . GLN A 1 545 ? -3.673 -21.929 25.686 1.00 89.06 545 GLN A C 1
ATOM 4154 O O . GLN A 1 545 ? -3.127 -21.464 26.694 1.00 89.06 545 GLN A O 1
ATOM 4159 N N . TYR A 1 546 ? -4.966 -21.759 25.420 1.00 89.31 546 TYR A N 1
ATOM 4160 C CA . TYR A 1 546 ? -5.859 -21.070 26.340 1.00 89.31 546 TYR A CA 1
ATOM 4161 C C . TYR A 1 546 ? -6.050 -21.870 27.635 1.00 89.31 546 TYR A C 1
ATOM 4163 O O . TYR A 1 546 ? -6.340 -23.073 27.623 1.00 89.31 546 TYR A O 1
ATOM 4171 N N . ALA A 1 547 ? -5.902 -21.192 28.771 1.00 90.00 547 ALA A N 1
ATOM 4172 C CA . ALA A 1 547 ? -6.116 -21.740 30.103 1.00 90.00 547 ALA A CA 1
ATOM 4173 C C . ALA A 1 547 ? -6.669 -20.677 31.061 1.00 90.00 547 ALA A C 1
ATOM 4175 O O . ALA A 1 547 ? -6.407 -19.487 30.896 1.00 90.00 547 ALA A O 1
ATOM 4176 N N . SER A 1 548 ? -7.402 -21.115 32.084 1.00 91.25 548 SER A N 1
ATOM 4177 C CA . SER A 1 548 ? -7.804 -20.252 33.207 1.00 91.25 548 SER A CA 1
ATOM 4178 C C . SER A 1 548 ? -6.763 -20.291 34.342 1.00 91.25 548 SER A C 1
ATOM 4180 O O . SER A 1 548 ? -5.778 -21.032 34.295 1.00 91.25 548 SER A O 1
ATOM 4182 N N . GLY A 1 549 ? -7.003 -19.527 35.407 1.00 86.25 549 GLY A N 1
ATOM 4183 C CA . GLY A 1 549 ? -6.216 -19.506 36.646 1.00 86.25 549 GLY A CA 1
ATOM 4184 C C . GLY A 1 549 ? -5.217 -18.352 36.753 1.00 86.25 549 GLY A C 1
ATOM 4185 O O . GLY A 1 549 ? -4.410 -18.330 37.686 1.00 86.25 549 GLY A O 1
ATOM 4186 N N . GLY A 1 550 ? -5.276 -17.408 35.813 1.00 85.94 550 GLY A N 1
ATOM 4187 C CA . GLY A 1 550 ? -4.359 -16.281 35.704 1.00 85.94 550 GLY A CA 1
ATOM 4188 C C . GLY A 1 550 ? -2.988 -16.657 35.126 1.00 85.94 550 GLY A C 1
ATOM 4189 O O . GLY A 1 550 ? -2.470 -17.776 35.288 1.00 85.94 550 GLY A O 1
ATOM 4190 N N . THR A 1 551 ? -2.402 -15.702 34.421 1.00 83.88 551 THR A N 1
ATOM 4191 C CA . THR A 1 551 ? -1.062 -15.762 33.826 1.00 83.88 551 THR A CA 1
ATOM 4192 C C . THR A 1 551 ? -0.092 -14.872 34.593 1.00 83.88 551 THR A C 1
ATOM 4194 O O . THR A 1 551 ? 1.034 -15.294 34.856 1.00 83.88 551 THR A O 1
ATOM 4197 N N . GLU A 1 552 ? -0.561 -13.710 35.051 1.00 85.94 552 GLU A N 1
ATOM 4198 C CA . GLU A 1 552 ? 0.283 -12.660 35.609 1.00 85.94 552 GLU A CA 1
ATOM 4199 C C . GLU A 1 552 ? 0.269 -12.609 37.148 1.00 85.94 552 GLU A C 1
ATOM 4201 O O . GLU A 1 552 ? -0.763 -12.857 37.786 1.00 85.94 552 GLU A O 1
ATOM 4206 N N . PRO A 1 553 ? 1.390 -12.236 37.799 1.00 84.69 553 PRO A N 1
ATOM 4207 C CA . PRO A 1 553 ? 1.471 -12.154 39.258 1.00 84.69 553 PRO A CA 1
ATOM 4208 C C . PRO A 1 553 ? 0.433 -11.220 39.898 1.00 84.69 553 PRO A C 1
ATOM 4210 O O . PRO A 1 553 ? -0.084 -11.546 40.970 1.00 84.69 553 PRO A O 1
ATOM 4213 N N . TYR A 1 554 ? 0.091 -10.102 39.242 1.00 85.06 554 TYR A N 1
ATOM 4214 C CA . TYR A 1 554 ? -0.870 -9.114 39.756 1.00 85.06 554 TYR A CA 1
ATOM 4215 C C . TYR A 1 554 ? -2.309 -9.641 39.811 1.00 85.06 554 TYR A C 1
ATOM 4217 O O . TYR A 1 554 ? -3.150 -9.037 40.468 1.00 85.06 554 TYR A O 1
ATOM 4225 N N . GLN A 1 555 ? -2.610 -10.761 39.145 1.00 90.56 555 GLN A N 1
ATOM 4226 C CA . GLN A 1 555 ? -3.950 -11.345 39.143 1.00 90.56 555 GLN A CA 1
ATOM 4227 C C . GLN A 1 555 ? -4.218 -12.170 40.417 1.00 90.56 555 GLN A C 1
ATOM 4229 O O . GLN A 1 555 ? -5.369 -12.403 40.780 1.00 90.56 555 GLN A O 1
ATOM 4234 N N . LYS A 1 556 ? -3.174 -12.586 41.153 1.00 88.00 556 LYS A N 1
ATOM 4235 C CA . LYS A 1 556 ? -3.301 -13.432 42.358 1.00 88.00 556 LYS A CA 1
ATOM 4236 C C . LYS A 1 556 ? -4.174 -12.833 43.482 1.00 88.00 556 LYS A C 1
ATOM 4238 O O . LYS A 1 556 ? -4.925 -13.591 44.095 1.00 88.00 556 LYS A O 1
ATOM 4243 N N . PRO A 1 557 ? -4.148 -11.521 43.780 1.00 91.06 557 PRO A N 1
ATOM 4244 C CA . PRO A 1 557 ? -5.041 -10.925 44.775 1.00 91.06 557 PRO A CA 1
ATOM 4245 C C . PRO A 1 557 ? -6.535 -11.101 44.460 1.00 91.06 557 PRO A C 1
ATOM 4247 O O . PRO A 1 557 ? -7.339 -11.186 45.387 1.00 91.06 557 PRO A O 1
ATOM 4250 N N . PHE A 1 558 ? -6.930 -11.245 43.190 1.00 92.75 558 PHE A N 1
ATOM 4251 C CA . PHE A 1 558 ? -8.338 -11.431 42.819 1.00 92.75 558 PHE A CA 1
ATOM 4252 C C . PHE A 1 558 ? -8.947 -12.744 43.328 1.00 92.75 558 PHE A C 1
ATOM 4254 O O . PHE A 1 558 ? -10.169 -12.829 43.473 1.00 92.75 558 PHE A O 1
ATOM 4261 N N . TYR A 1 559 ? -8.131 -13.739 43.704 1.00 92.88 559 TYR A N 1
ATOM 4262 C CA . TYR A 1 559 ? -8.637 -14.940 44.375 1.00 92.88 559 TYR A CA 1
ATOM 4263 C C . TYR A 1 559 ? -9.360 -14.576 45.677 1.00 92.88 559 TYR A C 1
ATOM 4265 O O . TYR A 1 559 ? -10.387 -15.176 45.990 1.00 92.88 559 TYR A O 1
ATOM 4273 N N . ILE A 1 560 ? -8.881 -13.557 46.401 1.00 92.75 560 ILE A N 1
ATOM 4274 C CA . ILE A 1 560 ? -9.485 -13.085 47.654 1.00 92.75 560 ILE A CA 1
ATOM 4275 C C . ILE A 1 560 ? -10.924 -12.618 47.410 1.00 92.75 560 ILE A C 1
ATOM 4277 O O . ILE A 1 560 ? -11.812 -12.959 48.189 1.00 92.75 560 ILE A O 1
ATOM 4281 N N . ILE A 1 561 ? -11.173 -11.907 46.307 1.00 93.69 561 ILE A N 1
ATOM 4282 C CA . ILE A 1 561 ? -12.510 -11.423 45.935 1.00 93.69 561 ILE A CA 1
ATOM 4283 C C . ILE A 1 561 ? -13.448 -12.593 45.620 1.00 93.69 561 ILE A C 1
ATOM 4285 O O . ILE A 1 561 ? -14.570 -12.638 46.129 1.00 93.69 561 ILE A O 1
ATOM 4289 N N . LEU A 1 562 ? -12.986 -13.585 44.847 1.00 92.81 562 LEU A N 1
ATOM 4290 C CA . LEU A 1 562 ? -13.786 -14.777 44.541 1.00 92.81 562 LEU A CA 1
ATOM 4291 C C . LEU A 1 562 ? -14.132 -15.573 45.813 1.00 92.81 562 LEU A C 1
ATOM 4293 O O . LEU A 1 562 ? -15.281 -15.993 45.987 1.00 92.81 562 LEU A O 1
ATOM 4297 N N . PHE A 1 563 ? -13.172 -15.729 46.731 1.00 93.81 563 PHE A N 1
ATOM 4298 C CA . PHE A 1 563 ? -13.407 -16.345 48.040 1.00 93.81 563 PHE A CA 1
ATOM 4299 C C . PHE A 1 563 ? -14.385 -15.530 48.899 1.00 93.81 563 PHE A C 1
ATOM 4301 O O . PHE A 1 563 ? -15.271 -16.117 49.523 1.00 93.81 563 PHE A O 1
ATOM 4308 N N . ALA A 1 564 ? -14.270 -14.198 48.914 1.00 91.69 564 ALA A N 1
ATOM 4309 C CA . ALA A 1 564 ? -15.136 -13.314 49.692 1.00 91.69 564 ALA A CA 1
ATOM 4310 C C . ALA A 1 564 ? -16.599 -13.386 49.228 1.00 91.69 564 ALA A C 1
ATOM 4312 O O . ALA A 1 564 ? -17.488 -13.588 50.057 1.00 91.69 564 ALA A O 1
ATOM 4313 N N . VAL A 1 565 ? -16.863 -13.319 47.916 1.00 93.62 565 VAL A N 1
ATOM 4314 C CA . VAL A 1 565 ? -18.227 -13.454 47.366 1.00 93.62 565 VAL A CA 1
ATOM 4315 C C . VAL A 1 565 ? -18.816 -14.831 47.662 1.00 93.62 565 VAL A C 1
ATOM 4317 O O . VAL A 1 565 ? -19.986 -14.937 48.040 1.00 93.62 565 VAL A O 1
ATOM 4320 N N . PHE A 1 566 ? -18.033 -15.904 47.523 1.00 93.44 566 PHE A N 1
ATOM 4321 C CA . PHE A 1 566 ? -18.499 -17.246 47.876 1.00 93.44 566 PHE A CA 1
ATOM 4322 C C . PHE A 1 566 ? -18.838 -17.355 49.374 1.00 93.44 566 PHE A C 1
ATOM 4324 O O . PHE A 1 566 ? -19.922 -17.826 49.726 1.00 93.44 566 PHE A O 1
ATOM 4331 N N . GLY A 1 567 ? -17.959 -16.856 50.247 1.00 91.50 567 GLY A N 1
ATOM 4332 C CA . GLY A 1 567 ? -18.155 -16.866 51.696 1.00 91.50 567 GLY A CA 1
ATOM 4333 C C . GLY A 1 567 ? -19.369 -16.049 52.146 1.00 91.50 567 GLY A C 1
ATOM 4334 O O . GLY A 1 567 ? -20.193 -16.548 52.911 1.00 91.50 567 GLY A O 1
ATOM 4335 N N . LEU A 1 568 ? -19.534 -14.825 51.635 1.00 91.62 568 LEU A N 1
ATOM 4336 C CA . LEU A 1 568 ? -20.666 -13.953 51.969 1.00 91.62 568 LEU A CA 1
ATOM 4337 C C . LEU A 1 568 ? -22.008 -14.541 51.514 1.00 91.62 568 LEU A C 1
ATOM 4339 O O . LEU A 1 568 ? -22.982 -14.486 52.263 1.00 91.62 568 LEU A O 1
ATOM 4343 N N . ASN A 1 569 ? -22.054 -15.176 50.339 1.00 92.50 569 ASN A N 1
ATOM 4344 C CA . ASN A 1 569 ? -23.247 -15.896 49.885 1.00 92.50 569 ASN A CA 1
ATOM 4345 C C . ASN A 1 569 ? -23.619 -17.054 50.822 1.00 92.50 569 ASN A C 1
ATOM 4347 O O . ASN A 1 569 ? -24.799 -17.280 51.085 1.00 92.50 569 ASN A O 1
ATOM 4351 N N . LEU A 1 570 ? -22.629 -17.781 51.348 1.00 90.81 570 LEU A N 1
ATOM 4352 C CA . LEU A 1 570 ? -22.864 -18.873 52.294 1.00 90.81 570 LEU A CA 1
ATOM 4353 C C . LEU A 1 570 ? -23.399 -18.348 53.635 1.00 90.81 570 LEU A C 1
ATOM 4355 O O . LEU A 1 570 ? -24.310 -18.945 54.208 1.00 90.81 570 LEU A O 1
ATOM 4359 N N . VAL A 1 571 ? -22.895 -17.199 54.097 1.00 89.19 571 VAL A N 1
ATOM 4360 C CA . VAL A 1 571 ? -23.405 -16.505 55.292 1.00 89.19 571 VAL A CA 1
ATOM 4361 C C . VAL A 1 571 ? -24.855 -16.050 55.096 1.00 89.19 571 VAL A C 1
ATOM 4363 O O . VAL A 1 571 ? -25.692 -16.325 55.956 1.00 89.19 571 VAL A O 1
ATOM 4366 N N . ALA A 1 572 ? -25.173 -15.403 53.971 1.00 88.12 572 ALA A N 1
ATOM 4367 C CA . ALA A 1 572 ? -26.534 -14.962 53.660 1.00 88.12 572 ALA A CA 1
ATOM 4368 C C . ALA A 1 572 ? -27.508 -16.150 53.553 1.00 88.12 572 ALA A C 1
ATOM 4370 O O . ALA A 1 572 ? -28.590 -16.124 54.138 1.00 88.12 572 ALA A O 1
ATOM 4371 N N . LEU A 1 573 ? -27.095 -17.235 52.887 1.00 88.44 573 LEU A N 1
ATOM 4372 C CA . LEU A 1 573 ? -27.883 -18.465 52.783 1.00 88.44 573 LEU A CA 1
ATOM 4373 C C . LEU A 1 573 ? -28.171 -19.078 54.161 1.00 88.44 573 LEU A C 1
ATOM 4375 O O . LEU A 1 573 ? -29.316 -19.409 54.465 1.00 88.44 573 LEU A O 1
ATOM 4379 N N . LEU A 1 574 ? -27.150 -19.200 55.015 1.00 88.19 574 LEU A N 1
ATOM 4380 C CA . LEU A 1 574 ? -27.318 -19.713 56.375 1.00 88.19 574 LEU A CA 1
ATOM 4381 C C . LEU A 1 574 ? -28.271 -18.826 57.190 1.00 88.19 574 LEU A C 1
ATOM 4383 O O . LEU A 1 574 ? -29.093 -19.336 57.954 1.00 88.19 574 LEU A O 1
ATOM 4387 N N . TYR A 1 575 ? -28.197 -17.506 57.015 1.00 87.25 575 TYR A N 1
ATOM 4388 C CA . TYR A 1 575 ? -29.093 -16.567 57.680 1.00 87.25 575 TYR A CA 1
ATOM 4389 C C . TYR A 1 575 ? -30.558 -16.780 57.282 1.00 87.25 575 TYR A C 1
ATOM 4391 O O . TYR A 1 575 ? -31.402 -16.901 58.169 1.00 87.25 575 TYR A O 1
ATOM 4399 N N . PHE A 1 576 ? -30.855 -16.896 55.984 1.00 87.31 576 PHE A N 1
ATOM 4400 C CA . PHE A 1 576 ? -32.221 -17.134 55.500 1.00 87.31 576 PHE A CA 1
ATOM 4401 C C . PHE A 1 576 ? -32.767 -18.512 55.897 1.00 87.31 576 PHE A C 1
ATOM 4403 O O . PHE A 1 576 ? -33.950 -18.648 56.188 1.00 87.31 576 PHE A O 1
ATOM 4410 N N . ILE A 1 577 ? -31.919 -19.542 55.980 1.00 86.62 577 ILE A N 1
ATOM 4411 C CA . ILE A 1 577 ? -32.345 -20.872 56.451 1.00 86.62 577 ILE A CA 1
ATOM 4412 C C . ILE A 1 577 ? -32.657 -20.856 57.956 1.00 86.62 577 ILE A C 1
ATOM 4414 O O . ILE A 1 577 ? -33.607 -21.503 58.405 1.00 86.62 577 ILE A O 1
ATOM 4418 N N . THR A 1 578 ? -31.860 -20.132 58.747 1.00 83.06 578 THR A N 1
ATOM 4419 C CA . THR A 1 578 ? -32.009 -20.075 60.212 1.00 83.06 578 THR A CA 1
ATOM 4420 C C . THR A 1 578 ? -33.134 -19.152 60.682 1.00 83.06 578 THR A C 1
ATOM 4422 O O . THR A 1 578 ? -33.611 -19.312 61.806 1.00 83.06 578 THR A O 1
ATOM 4425 N N . HIS A 1 579 ? -33.595 -18.223 59.841 1.00 78.12 579 HIS A N 1
ATOM 4426 C CA . HIS A 1 579 ? -34.625 -17.239 60.174 1.00 78.12 579 HIS A CA 1
ATOM 4427 C C . HIS A 1 579 ? -35.776 -17.278 59.166 1.00 78.12 579 HIS A C 1
ATOM 4429 O O . HIS A 1 579 ? -35.651 -16.780 58.056 1.00 78.12 579 HIS A O 1
ATOM 4435 N N . ARG A 1 580 ? -36.908 -17.872 59.571 1.00 72.38 580 ARG A N 1
ATOM 4436 C CA . ARG A 1 580 ? -38.086 -18.087 58.708 1.00 72.38 580 ARG A CA 1
ATOM 4437 C C . ARG A 1 580 ? -39.108 -16.943 58.709 1.00 72.38 580 ARG A C 1
ATOM 4439 O O . ARG A 1 580 ? -40.037 -16.972 57.911 1.00 72.38 580 ARG A O 1
ATOM 4446 N N . GLU A 1 581 ? -38.963 -15.976 59.610 1.00 76.62 581 GLU A N 1
ATOM 4447 C CA . GLU A 1 581 ? -39.831 -14.797 59.690 1.00 76.62 581 GLU A CA 1
ATOM 4448 C C . GLU A 1 581 ? -39.255 -13.681 58.816 1.00 76.62 581 GLU A C 1
ATOM 4450 O O . GLU A 1 581 ? -38.135 -13.224 59.054 1.00 76.62 581 GLU A O 1
ATOM 4455 N N . TRP A 1 582 ? -40.022 -13.264 57.810 1.00 79.75 582 TRP A N 1
ATOM 4456 C CA . TRP A 1 582 ? -39.655 -12.193 56.888 1.00 79.75 582 TRP A CA 1
ATOM 4457 C C . TRP A 1 582 ? -40.183 -10.860 57.411 1.00 79.75 582 TRP A C 1
ATOM 4459 O O . TRP A 1 582 ? -41.363 -10.743 57.739 1.00 79.75 582 TRP A O 1
ATOM 4469 N N . TYR A 1 583 ? -39.315 -9.856 57.473 1.00 79.88 583 TYR A N 1
ATOM 4470 C CA . TYR A 1 583 ? -39.671 -8.488 57.840 1.00 79.88 583 TYR A CA 1
ATOM 4471 C C . TYR A 1 583 ? -39.626 -7.593 56.602 1.00 79.88 583 TYR A C 1
ATOM 4473 O O . TYR A 1 583 ? -38.797 -7.795 55.714 1.00 79.88 583 TYR A O 1
ATOM 4481 N N . THR A 1 584 ? -40.493 -6.585 56.543 1.00 80.50 584 THR A N 1
ATOM 4482 C CA . THR A 1 584 ? -40.423 -5.558 55.496 1.00 80.50 584 THR A CA 1
ATOM 4483 C C . THR A 1 584 ? -39.086 -4.820 55.592 1.00 80.50 584 THR A C 1
ATOM 4485 O O . THR A 1 584 ? -38.659 -4.430 56.682 1.00 80.50 584 THR A O 1
ATOM 4488 N N . ASP A 1 585 ? -38.403 -4.649 54.459 1.00 83.31 585 ASP A N 1
ATOM 4489 C CA . ASP A 1 585 ? -37.127 -3.940 54.411 1.00 83.31 585 ASP A CA 1
ATOM 4490 C C . ASP A 1 585 ? -37.353 -2.422 54.444 1.00 83.31 585 ASP A C 1
ATOM 4492 O O . ASP A 1 585 ? -37.557 -1.768 53.421 1.00 83.31 585 ASP A O 1
ATOM 4496 N N . PHE A 1 586 ? -37.293 -1.851 55.644 1.00 78.25 586 PHE A N 1
ATOM 4497 C CA . PHE A 1 586 ? -37.427 -0.410 55.860 1.00 78.25 586 PHE A CA 1
ATOM 4498 C C . PHE A 1 586 ? -36.172 0.397 55.491 1.00 78.25 586 PHE A C 1
ATOM 4500 O O . PHE A 1 586 ? -36.177 1.613 55.651 1.00 78.25 586 PHE A O 1
ATOM 4507 N N . SER A 1 587 ? -35.108 -0.239 54.982 1.00 80.81 587 SER A N 1
ATOM 4508 C CA . SER A 1 587 ? -33.984 0.482 54.365 1.00 80.81 587 SER A CA 1
ATOM 4509 C C . SER A 1 587 ? -34.258 0.885 52.911 1.00 80.81 587 SER A C 1
ATOM 4511 O O . SER A 1 587 ? -33.515 1.680 52.335 1.00 80.81 587 SER A O 1
ATOM 4513 N N . GLU A 1 588 ? -35.323 0.361 52.298 1.00 85.38 588 GLU A N 1
ATOM 4514 C CA . GLU A 1 588 ? -35.753 0.766 50.963 1.00 85.38 588 GLU A CA 1
ATOM 4515 C C . GLU A 1 588 ? -36.340 2.192 50.976 1.00 85.38 588 GLU A C 1
ATOM 4517 O O . GLU A 1 588 ? -37.186 2.478 51.825 1.00 85.38 588 GLU A O 1
ATOM 4522 N N . PRO A 1 589 ? -35.964 3.086 50.037 1.00 83.69 589 PRO A N 1
ATOM 4523 C CA . PRO A 1 589 ? -36.381 4.492 50.068 1.00 83.69 589 PRO A CA 1
ATOM 4524 C C . PRO A 1 589 ? -37.896 4.717 50.150 1.00 83.69 589 PRO A C 1
ATOM 4526 O O . PRO A 1 589 ? -38.337 5.591 50.891 1.00 83.69 589 PRO A O 1
ATOM 4529 N N . ALA A 1 590 ? -38.699 3.919 49.436 1.00 84.31 590 ALA A N 1
ATOM 4530 C CA . ALA A 1 590 ? -40.159 4.034 49.465 1.00 84.31 590 ALA A CA 1
ATOM 4531 C C . ALA A 1 590 ? -40.736 3.677 50.846 1.00 84.31 590 ALA A C 1
ATOM 4533 O O . ALA A 1 590 ? -41.552 4.420 51.396 1.00 84.31 590 ALA A O 1
ATOM 4534 N N . ASN A 1 591 ? -40.248 2.586 51.444 1.00 85.25 591 ASN A N 1
ATOM 4535 C CA . ASN A 1 591 ? -40.659 2.158 52.779 1.00 85.25 591 ASN A CA 1
ATOM 4536 C C . ASN A 1 591 ? -40.185 3.167 53.831 1.00 85.25 591 ASN A C 1
ATOM 4538 O O . ASN A 1 591 ? -40.968 3.557 54.695 1.00 85.25 591 ASN A O 1
ATOM 4542 N N . LEU A 1 592 ? -38.947 3.656 53.721 1.00 83.25 592 LEU A N 1
ATOM 4543 C CA . LEU A 1 592 ? -38.380 4.652 54.629 1.00 83.25 592 LEU A CA 1
ATOM 4544 C C . LEU A 1 592 ? -39.137 5.988 54.569 1.00 83.25 592 LEU A C 1
ATOM 4546 O O . LEU A 1 592 ? -39.402 6.580 55.611 1.00 83.25 592 LEU A O 1
ATOM 4550 N N . PHE A 1 593 ? -39.538 6.438 53.376 1.00 82.56 593 PHE A N 1
ATOM 4551 C CA . PHE A 1 593 ? -40.362 7.637 53.201 1.00 82.56 593 PHE A CA 1
ATOM 4552 C C . PHE A 1 593 ? -41.746 7.468 53.836 1.00 82.56 593 PHE A C 1
ATOM 4554 O O . PHE A 1 593 ? -42.174 8.323 54.610 1.00 82.56 593 PHE A O 1
ATOM 4561 N N . SER A 1 594 ? -42.418 6.341 53.571 1.00 82.56 594 SER A N 1
ATOM 4562 C CA . SER A 1 594 ? -43.731 6.046 54.162 1.00 82.56 594 SER A CA 1
ATOM 4563 C C . SER A 1 594 ? -43.677 6.023 55.692 1.00 82.56 594 SER A C 1
ATOM 4565 O O . SER A 1 594 ? -44.568 6.530 56.371 1.00 82.56 594 SER A O 1
ATOM 4567 N N . LEU A 1 595 ? -42.582 5.499 56.238 1.00 81.25 595 LEU A N 1
ATOM 4568 C CA . LEU A 1 595 ? -42.336 5.427 57.664 1.00 81.25 595 LEU A CA 1
ATOM 4569 C C . LEU A 1 595 ? -42.051 6.815 58.255 1.00 81.25 595 LEU A C 1
ATOM 4571 O O . LEU A 1 595 ? -42.576 7.148 59.313 1.00 81.25 595 LEU A O 1
ATOM 4575 N N . ALA A 1 596 ? -41.265 7.642 57.560 1.00 78.81 596 ALA A N 1
ATOM 4576 C CA . ALA A 1 596 ? -40.942 9.002 57.984 1.00 78.81 596 ALA A CA 1
ATOM 4577 C C . ALA A 1 596 ? -42.187 9.902 58.053 1.00 78.81 596 ALA A C 1
ATOM 4579 O O . ALA A 1 596 ? -42.333 10.648 59.015 1.00 78.81 596 ALA A O 1
ATOM 4580 N N . VAL A 1 597 ? -43.103 9.794 57.083 1.00 81.38 597 VAL A N 1
ATOM 4581 C CA . VAL A 1 597 ? -44.361 10.569 57.057 1.00 81.38 597 VAL A CA 1
ATOM 4582 C C . VAL A 1 597 ? -45.296 10.185 58.207 1.00 81.38 597 VAL A C 1
ATOM 4584 O O . VAL A 1 597 ? -45.973 11.045 58.761 1.00 81.38 597 VAL A O 1
ATOM 4587 N N . ASN A 1 598 ? -45.312 8.907 58.591 1.00 79.62 598 ASN A N 1
ATOM 4588 C CA . ASN A 1 598 ? -46.164 8.400 59.669 1.00 79.62 598 ASN A CA 1
ATOM 4589 C C . ASN A 1 598 ? -45.563 8.584 61.075 1.00 79.62 598 ASN A C 1
ATOM 4591 O O . ASN A 1 598 ? -46.207 8.228 62.060 1.00 79.62 598 ASN A O 1
ATOM 4595 N N . SER A 1 599 ? -44.335 9.103 61.190 1.00 81.38 599 SER A N 1
ATOM 4596 C CA . SER A 1 599 ? -43.626 9.204 62.470 1.00 81.38 599 SER A CA 1
ATOM 4597 C C . SER A 1 599 ? -43.820 10.561 63.153 1.00 81.38 599 SER A C 1
ATOM 4599 O O . SER A 1 599 ? -43.781 11.594 62.483 1.00 81.38 599 SER A O 1
ATOM 4601 N N . PRO A 1 600 ? -43.999 10.600 64.489 1.00 77.19 600 PRO A N 1
ATOM 4602 C CA . PRO A 1 600 ? -44.109 11.855 65.224 1.00 77.19 600 PRO A CA 1
ATOM 4603 C C . PRO A 1 600 ? -42.783 12.648 65.204 1.00 77.19 600 PRO A C 1
ATOM 4605 O O . PRO A 1 600 ? -41.710 12.054 65.055 1.00 77.19 600 PRO A O 1
ATOM 4608 N N . PRO A 1 601 ? -42.814 13.986 65.383 1.00 70.75 601 PRO A N 1
ATOM 4609 C CA . PRO A 1 601 ? -41.607 14.810 65.385 1.00 70.75 601 PRO A CA 1
ATOM 4610 C C . PRO A 1 601 ? -40.660 14.404 66.519 1.00 70.75 601 PRO A C 1
ATOM 4612 O O . PRO A 1 601 ? -41.023 14.467 67.694 1.00 70.75 601 PRO A O 1
ATOM 4615 N N . SER A 1 602 ? -39.429 14.021 66.178 1.00 71.06 602 SER A N 1
ATOM 4616 C CA . SER A 1 602 ? -38.385 13.715 67.163 1.00 71.06 602 SER A CA 1
ATOM 4617 C C . SER A 1 602 ? -37.671 14.988 67.611 1.00 71.06 602 SER A C 1
ATOM 4619 O O . SER A 1 602 ? -37.251 15.812 66.793 1.00 71.06 602 SER A O 1
ATOM 4621 N N . LYS A 1 603 ? -37.489 15.128 68.929 1.00 70.31 603 LYS A N 1
ATOM 4622 C CA . LYS A 1 603 ? -36.696 16.215 69.518 1.00 70.31 603 LYS A CA 1
ATOM 4623 C C . LYS A 1 603 ? -35.206 16.082 69.185 1.00 70.31 603 LYS A C 1
ATOM 4625 O O . LYS A 1 603 ? -34.530 17.099 69.084 1.00 70.31 603 LYS A O 1
ATOM 4630 N N . GLU A 1 604 ? -34.703 14.864 68.966 1.00 71.69 604 GLU A N 1
ATOM 4631 C CA . GLU A 1 604 ? -33.288 14.608 68.657 1.00 71.69 604 GLU A CA 1
ATOM 4632 C C . GLU A 1 604 ? -32.883 14.949 67.212 1.00 71.69 604 GLU A C 1
ATOM 4634 O O . GLU A 1 604 ? -31.691 14.979 66.914 1.00 71.69 604 GLU A O 1
ATOM 4639 N N . LEU A 1 605 ? -33.846 15.209 66.319 1.00 69.75 605 LEU A N 1
ATOM 4640 C CA . LEU A 1 605 ? -33.611 15.674 64.942 1.00 69.75 605 LEU A CA 1
ATOM 4641 C C . LEU A 1 605 ? -34.054 17.131 64.709 1.00 69.75 605 LEU A C 1
ATOM 4643 O O . LEU A 1 605 ? -34.081 17.600 63.564 1.00 69.75 605 LEU A O 1
ATOM 4647 N N . ALA A 1 606 ? -34.392 17.863 65.774 1.00 64.88 606 ALA A N 1
ATOM 4648 C CA . ALA A 1 606 ? -34.773 19.267 65.682 1.00 64.88 606 ALA A CA 1
ATOM 4649 C C . ALA A 1 606 ? -33.638 20.097 65.047 1.00 64.88 606 ALA A C 1
ATOM 4651 O O . ALA A 1 606 ? -32.508 20.088 65.524 1.00 64.88 606 ALA A O 1
ATOM 4652 N N . GLY A 1 607 ? -33.940 20.805 63.951 1.00 63.81 607 GLY A N 1
ATOM 4653 C CA . GLY A 1 607 ? -32.962 21.602 63.195 1.00 63.81 607 GLY A CA 1
ATOM 4654 C C . GLY A 1 607 ? -32.435 20.959 61.905 1.00 63.81 607 GLY A C 1
ATOM 4655 O O . GLY A 1 607 ? -31.755 21.634 61.143 1.00 63.81 607 GLY A O 1
ATOM 4656 N N . CYS A 1 608 ? -32.799 19.708 61.589 1.00 66.38 608 CYS A N 1
ATOM 4657 C CA . CYS A 1 608 ? -32.414 19.060 60.319 1.00 66.38 608 CYS A CA 1
ATOM 4658 C C . CYS A 1 608 ? -33.193 19.573 59.085 1.00 66.38 608 CYS A C 1
ATOM 4660 O O . CYS A 1 608 ? -32.889 19.182 57.954 1.00 66.38 608 CYS A O 1
ATOM 4662 N N . CYS A 1 609 ? -34.214 20.417 59.277 1.00 58.00 609 CYS A N 1
ATOM 4663 C CA . CYS A 1 609 ? -35.068 20.929 58.204 1.00 58.00 609 CYS A CA 1
ATOM 4664 C C . CYS A 1 609 ? -34.281 21.871 57.276 1.00 58.00 609 CYS A C 1
ATOM 4666 O O . CYS A 1 609 ? -34.021 23.017 57.626 1.00 58.00 609 CYS A O 1
ATOM 4668 N N . GLY A 1 610 ? -33.919 21.378 56.087 1.00 58.03 610 GLY A N 1
ATOM 4669 C CA . GLY A 1 610 ? -33.269 22.144 55.014 1.00 58.03 610 GLY A CA 1
ATOM 4670 C C . GLY A 1 610 ? -31.792 21.807 54.770 1.00 58.03 610 GLY A C 1
ATOM 4671 O O . GLY A 1 610 ? -31.348 21.925 53.634 1.00 58.03 610 GLY A O 1
ATOM 4672 N N . GLY A 1 611 ? -31.055 21.338 55.787 1.00 65.19 611 GLY A N 1
ATOM 4673 C CA . GLY A 1 611 ? -29.623 20.985 55.686 1.00 65.19 611 GLY A CA 1
ATOM 4674 C C . GLY A 1 611 ? -29.307 19.481 55.704 1.00 65.19 611 GLY A C 1
ATOM 4675 O O . GLY A 1 611 ? -28.227 19.076 55.285 1.00 65.19 611 GLY A O 1
ATOM 4676 N N . GLY A 1 612 ? -30.252 18.636 56.139 1.00 77.81 612 GLY A N 1
ATOM 4677 C CA . GLY A 1 612 ? -30.024 17.199 56.334 1.00 77.81 612 GLY A CA 1
ATOM 4678 C C . GLY A 1 612 ? -29.386 16.857 57.694 1.00 77.81 612 GLY A C 1
ATOM 4679 O O . GLY A 1 612 ? -29.139 17.742 58.512 1.00 77.81 612 GLY A O 1
ATOM 4680 N N . PRO A 1 613 ? -29.182 15.561 58.001 1.00 77.88 613 PRO A N 1
ATOM 4681 C CA . PRO A 1 613 ? -28.595 15.129 59.269 1.00 77.88 613 PRO A CA 1
ATOM 4682 C C . PRO A 1 613 ? -27.078 15.386 59.327 1.00 77.88 613 PRO A C 1
ATOM 4684 O O . PRO A 1 613 ? -26.348 15.070 58.386 1.00 77.88 613 PRO A O 1
ATOM 4687 N N . GLU A 1 614 ? -26.584 15.867 60.473 1.00 79.31 614 GLU A N 1
ATOM 4688 C CA . GLU A 1 614 ? -25.167 16.162 60.724 1.00 79.31 614 GLU A CA 1
ATOM 4689 C C . GLU A 1 614 ? -24.695 15.586 62.074 1.00 79.31 614 GLU A C 1
ATOM 4691 O O . GLU A 1 614 ? -25.460 15.454 63.029 1.00 79.31 614 GLU A O 1
ATOM 4696 N N . GLY A 1 615 ? -23.411 15.224 62.170 1.00 80.56 615 GLY A N 1
ATOM 4697 C CA . GLY A 1 615 ? -22.765 14.847 63.436 1.00 80.56 615 GLY A CA 1
ATOM 4698 C C . GLY A 1 615 ? -23.445 13.703 64.206 1.00 80.56 615 GLY A C 1
ATOM 4699 O O . GLY A 1 615 ? -23.544 12.573 63.723 1.00 80.56 615 GLY A O 1
ATOM 4700 N N . GLU A 1 616 ? -23.871 13.979 65.444 1.00 76.06 616 GLU A N 1
ATOM 4701 C CA . GLU A 1 616 ? -24.481 12.988 66.346 1.00 76.06 616 GLU A CA 1
ATOM 4702 C C . GLU A 1 616 ? -25.864 12.497 65.870 1.00 76.06 616 GLU A C 1
ATOM 4704 O O . GLU A 1 616 ? -26.283 11.415 66.289 1.00 76.06 616 GLU A O 1
ATOM 4709 N N . HIS A 1 617 ? -26.525 13.198 64.934 1.00 81.12 617 HIS A N 1
ATOM 4710 C CA . HIS A 1 617 ? -27.820 12.783 64.369 1.00 81.12 617 HIS A CA 1
ATOM 4711 C C . HIS A 1 617 ? -27.753 11.388 63.714 1.00 81.12 617 HIS A C 1
ATOM 4713 O O . HIS A 1 617 ? -28.714 10.623 63.757 1.00 81.12 617 HIS A O 1
ATOM 4719 N N . TYR A 1 618 ? -26.587 10.980 63.195 1.00 82.44 618 TYR A N 1
ATOM 4720 C CA . TYR A 1 618 ? -26.380 9.655 62.593 1.00 82.44 618 TYR A CA 1
ATOM 4721 C C . TYR A 1 618 ? -26.337 8.487 63.593 1.00 82.44 618 TYR A C 1
ATOM 4723 O O . TYR A 1 618 ? -26.402 7.322 63.182 1.00 82.44 618 TYR A O 1
ATOM 4731 N N . LYS A 1 619 ? -26.194 8.772 64.895 1.00 79.31 619 LYS A N 1
ATOM 4732 C CA . LYS A 1 619 ? -26.063 7.762 65.958 1.00 79.31 619 LYS A CA 1
ATOM 4733 C C . LYS A 1 619 ? -27.354 7.507 66.729 1.00 79.31 619 LYS A C 1
ATOM 4735 O O . LYS A 1 619 ? -27.375 6.563 67.522 1.00 79.31 619 LYS A O 1
ATOM 4740 N N . VAL A 1 620 ? -28.384 8.326 66.516 1.00 81.06 620 VAL A N 1
ATOM 4741 C CA . VAL A 1 620 ? -29.690 8.170 67.165 1.00 81.06 620 VAL A CA 1
ATOM 4742 C C . VAL A 1 620 ? -30.256 6.798 66.796 1.00 81.06 620 VAL A C 1
ATOM 4744 O O . VAL A 1 620 ? -30.265 6.421 65.621 1.00 81.06 620 VAL A O 1
ATOM 4747 N N . GLY A 1 621 ? -30.630 6.021 67.813 1.00 80.00 621 GLY A N 1
ATOM 4748 C CA . GLY A 1 621 ? -31.202 4.689 67.651 1.00 80.00 621 GLY A CA 1
ATOM 4749 C C . GLY A 1 621 ? -32.721 4.763 67.584 1.00 80.00 621 GLY A C 1
ATOM 4750 O O . GLY A 1 621 ? -33.343 5.397 68.433 1.00 80.00 621 GLY A O 1
ATOM 4751 N N . TRP A 1 622 ? -33.298 4.084 66.596 1.00 79.94 622 TRP A N 1
ATOM 4752 C CA . TRP A 1 622 ? -34.733 4.082 66.332 1.00 79.94 622 TRP A CA 1
ATOM 4753 C C . TRP A 1 622 ? -35.309 2.675 66.441 1.00 79.94 622 TRP A C 1
ATOM 4755 O O . TRP A 1 622 ? -34.693 1.704 65.991 1.00 79.94 622 TRP A O 1
ATOM 4765 N N . LYS A 1 623 ? -36.504 2.558 67.015 1.00 84.00 623 LYS A N 1
ATOM 4766 C CA . LYS A 1 623 ? -37.292 1.317 67.028 1.00 84.00 623 LYS A CA 1
ATOM 4767 C C . LYS A 1 623 ? -38.580 1.524 66.233 1.00 84.00 623 LYS A C 1
ATOM 4769 O O . LYS A 1 623 ? -39.113 2.630 66.191 1.00 84.00 623 LYS A O 1
ATOM 4774 N N . LEU A 1 624 ? -39.066 0.457 65.609 1.00 79.75 624 LEU A N 1
ATOM 4775 C CA . LEU A 1 624 ? -40.381 0.443 64.974 1.00 79.75 624 LEU A CA 1
ATOM 4776 C C . LEU A 1 624 ? -41.423 0.110 66.036 1.00 79.75 624 LEU A C 1
ATOM 4778 O O . LEU A 1 624 ? -41.334 -0.935 66.690 1.00 79.75 624 LEU A O 1
ATOM 4782 N N . ASN A 1 625 ? -42.409 0.986 66.197 1.00 75.88 625 ASN A N 1
ATOM 4783 C CA . ASN A 1 625 ? -43.588 0.721 67.005 1.00 75.88 625 ASN A CA 1
ATOM 4784 C C . ASN A 1 625 ? -44.830 0.682 66.108 1.00 75.88 625 ASN A C 1
ATOM 4786 O O . ASN A 1 625 ? -44.816 1.178 64.982 1.00 75.88 625 ASN A O 1
ATOM 4790 N N . SER A 1 626 ? -45.883 0.023 66.579 1.00 75.75 626 SER A N 1
ATOM 4791 C CA . SER A 1 626 ? -47.121 -0.148 65.823 1.00 75.75 626 SER A CA 1
ATOM 4792 C C . SER A 1 626 ? -48.316 0.125 66.723 1.00 75.75 626 SER A C 1
ATOM 4794 O O . SER A 1 626 ? -48.431 -0.522 67.772 1.00 75.75 626 SER A O 1
ATOM 4796 N N . ASP A 1 627 ? -49.201 1.016 66.288 1.00 71.00 627 ASP A N 1
ATOM 4797 C CA . ASP A 1 627 ? -50.471 1.328 66.946 1.00 71.00 627 ASP A CA 1
ATOM 4798 C C . ASP A 1 627 ? -51.598 1.323 65.901 1.00 71.00 627 ASP A C 1
ATOM 4800 O O . ASP A 1 627 ? -51.461 1.952 64.855 1.00 71.00 627 ASP A O 1
ATOM 4804 N N . ASN A 1 628 ? -52.666 0.552 66.141 1.00 56.91 628 ASN A N 1
ATOM 4805 C CA . ASN A 1 628 ? -53.826 0.379 65.245 1.00 56.91 628 ASN A CA 1
ATOM 4806 C C . ASN A 1 628 ? -53.485 0.305 63.736 1.00 56.91 628 ASN A C 1
ATOM 4808 O O . ASN A 1 628 ? -53.970 1.105 62.945 1.00 56.91 628 ASN A O 1
ATOM 4812 N N . GLU A 1 629 ? -52.636 -0.654 63.347 1.00 68.62 629 GLU A N 1
ATOM 4813 C CA . GLU A 1 629 ? -52.150 -0.892 61.967 1.00 68.62 629 GLU A CA 1
ATOM 4814 C C . GLU A 1 629 ? -51.210 0.174 61.366 1.00 68.62 629 GLU A C 1
ATOM 4816 O O . GLU A 1 629 ? -50.652 -0.044 60.290 1.00 68.62 629 GLU A O 1
ATOM 4821 N N . HIS A 1 630 ? -50.917 1.266 62.076 1.00 72.25 630 HIS A N 1
ATOM 4822 C CA . HIS A 1 630 ? -49.906 2.241 61.668 1.00 72.25 630 HIS A CA 1
ATOM 4823 C C . HIS A 1 630 ? -48.543 1.918 62.283 1.00 72.25 630 HIS A C 1
ATOM 4825 O O . HIS A 1 630 ? -48.411 1.759 63.497 1.00 72.25 630 HIS A O 1
ATOM 4831 N N . VAL A 1 631 ? -47.511 1.835 61.438 1.00 79.56 631 VAL A N 1
ATOM 4832 C CA . VAL A 1 631 ? -46.120 1.611 61.856 1.00 79.56 631 VAL A CA 1
ATOM 4833 C C . VAL A 1 631 ? -45.357 2.933 61.803 1.00 79.56 631 VAL A C 1
ATOM 4835 O O . VAL A 1 631 ? -45.349 3.599 60.768 1.00 79.56 631 VAL A O 1
ATOM 4838 N N . PHE A 1 632 ? -44.693 3.294 62.899 1.00 82.00 632 PHE A N 1
ATOM 4839 C CA . PHE A 1 632 ? -43.927 4.536 63.019 1.00 82.00 632 PHE A CA 1
ATOM 4840 C C . PHE A 1 632 ? -42.587 4.327 63.739 1.00 82.00 632 PHE A C 1
ATOM 4842 O O . PHE A 1 632 ? -42.377 3.327 64.434 1.00 82.00 632 PHE A O 1
ATOM 4849 N N . LEU A 1 633 ? -41.659 5.268 63.548 1.00 79.50 633 LEU A N 1
ATOM 4850 C CA . LEU A 1 633 ? -40.371 5.321 64.236 1.00 79.50 633 LEU A CA 1
ATOM 4851 C C . LEU A 1 633 ? -40.511 6.043 65.574 1.00 79.50 633 LEU A C 1
ATOM 4853 O O . LEU A 1 633 ? -41.063 7.138 65.651 1.00 79.50 633 LEU A O 1
ATOM 4857 N N . GLU A 1 634 ? -39.931 5.455 66.611 1.00 79.25 634 GLU A N 1
ATOM 4858 C CA . GLU A 1 634 ? -39.800 6.057 67.935 1.00 79.25 634 GLU A CA 1
ATOM 4859 C C . GLU A 1 634 ? -38.304 6.131 68.280 1.00 79.25 634 GLU A C 1
ATOM 4861 O O . GLU A 1 634 ? -37.583 5.130 68.143 1.00 79.25 634 GLU A O 1
ATOM 4866 N N . SER A 1 635 ? -37.814 7.311 68.673 1.00 74.31 635 SER A N 1
ATOM 4867 C CA . SER A 1 635 ? -36.434 7.485 69.135 1.00 74.31 635 SER A CA 1
ATOM 4868 C C . SER A 1 635 ? -36.259 6.898 70.537 1.00 74.31 635 SER A C 1
ATOM 4870 O O . SER A 1 635 ? -37.186 6.846 71.344 1.00 74.31 635 SER A O 1
ATOM 4872 N N . LEU A 1 636 ? -35.066 6.381 70.823 1.00 70.88 636 LEU A N 1
ATOM 4873 C CA . LEU A 1 636 ? -34.710 5.914 72.162 1.00 70.88 636 LEU A CA 1
ATOM 4874 C C . LEU A 1 636 ? -34.227 7.115 72.992 1.00 70.88 636 LEU A C 1
ATOM 4876 O O . LEU A 1 636 ? -33.094 7.557 72.792 1.00 70.88 636 LEU A O 1
ATOM 4880 N N . GLU A 1 637 ? -35.071 7.622 73.901 1.00 58.75 637 GLU A N 1
ATOM 4881 C CA . GLU A 1 637 ? -34.740 8.750 74.787 1.00 58.75 637 GLU A CA 1
ATOM 4882 C C . GLU A 1 637 ? -33.431 8.505 75.559 1.00 58.75 637 GLU A C 1
ATOM 4884 O O . GLU A 1 637 ? -33.163 7.413 76.076 1.00 58.75 637 GLU A O 1
ATOM 4889 N N . ARG A 1 638 ? -32.598 9.547 75.640 1.00 51.75 638 ARG A N 1
ATOM 4890 C CA . ARG A 1 638 ? -31.459 9.610 76.559 1.00 51.75 638 ARG A CA 1
ATOM 4891 C C . ARG A 1 638 ? -31.977 10.211 77.867 1.00 51.75 638 ARG A C 1
ATOM 4893 O O . ARG A 1 638 ? -32.377 11.367 77.866 1.00 51.75 638 ARG A O 1
ATOM 4900 N N . ASP A 1 639 ? -31.987 9.429 78.946 1.00 39.28 639 ASP A N 1
ATOM 4901 C CA . ASP A 1 639 ? -32.288 9.926 80.296 1.00 39.28 639 ASP A CA 1
ATOM 4902 C C . ASP A 1 639 ? -31.303 11.051 80.659 1.00 39.28 639 ASP A C 1
ATOM 4904 O O . ASP A 1 639 ? -30.125 10.800 80.931 1.00 39.28 639 ASP A O 1
ATOM 4908 N N . ASP A 1 640 ? -31.783 12.293 80.650 1.00 36.78 640 ASP A N 1
ATOM 4909 C CA . ASP A 1 640 ? -31.054 13.454 81.149 1.00 36.78 640 ASP A CA 1
ATOM 4910 C C . ASP A 1 640 ? -31.340 13.606 82.651 1.00 36.78 640 ASP A C 1
ATOM 4912 O O . ASP A 1 640 ? -32.278 14.282 83.076 1.00 36.78 640 ASP A O 1
ATOM 4916 N N . GLY A 1 641 ? -30.500 12.962 83.465 1.00 32.31 641 GLY A N 1
ATOM 4917 C CA . GLY A 1 641 ? -30.455 13.118 84.916 1.00 32.31 641 GLY A CA 1
ATOM 4918 C C . GLY A 1 641 ? -29.013 13.158 85.432 1.00 32.31 641 GLY A C 1
ATOM 4919 O O . GLY A 1 641 ? -28.301 12.166 85.343 1.00 32.31 641 GLY A O 1
ATOM 4920 N N . GLU A 1 642 ? -28.642 14.308 86.008 1.00 29.08 642 GLU A N 1
ATOM 4921 C CA . GLU A 1 642 ? -27.447 14.615 86.824 1.00 29.08 642 GLU A CA 1
ATOM 4922 C C . GLU A 1 642 ? -26.077 14.869 86.141 1.00 29.08 642 GLU A C 1
ATOM 4924 O O . GLU A 1 642 ? -25.379 13.977 85.677 1.00 29.08 642 GLU A O 1
ATOM 4929 N N . GLY A 1 643 ? -25.647 16.141 86.209 1.00 29.41 643 GLY A N 1
ATOM 4930 C CA . GLY A 1 643 ? -24.371 16.569 86.810 1.00 29.41 643 GLY A CA 1
ATOM 4931 C C . GLY A 1 643 ? -23.024 16.107 86.224 1.00 29.41 643 GLY A C 1
ATOM 4932 O O . GLY A 1 643 ? -22.556 15.019 86.512 1.00 29.41 643 GLY A O 1
ATOM 4933 N N . ALA A 1 644 ? -22.327 17.053 85.578 1.00 32.12 644 ALA A N 1
ATOM 4934 C CA . ALA A 1 644 ? -20.864 17.238 85.510 1.00 32.12 644 ALA A CA 1
ATOM 4935 C C . ALA A 1 644 ? -19.926 16.059 85.131 1.00 32.12 644 ALA A C 1
ATOM 4937 O O . ALA A 1 644 ? -19.726 15.105 85.874 1.00 32.12 644 ALA A O 1
ATOM 4938 N N . GLY A 1 645 ? -19.143 16.285 84.065 1.00 26.80 645 GLY A N 1
ATOM 4939 C CA . GLY A 1 645 ? -17.813 15.690 83.874 1.00 26.80 645 GLY A CA 1
ATOM 4940 C C . GLY A 1 645 ? -17.693 14.764 82.664 1.00 26.80 645 GLY A C 1
ATOM 4941 O O . GLY A 1 645 ? -18.307 13.706 82.615 1.00 26.80 645 GLY A O 1
ATOM 4942 N N . SER A 1 646 ? -16.845 15.143 81.701 1.00 38.88 646 SER A N 1
ATOM 4943 C CA . SER A 1 646 ? -16.408 14.289 80.588 1.00 38.88 646 SER A CA 1
ATOM 4944 C C . SER A 1 646 ? -15.966 12.898 81.058 1.00 38.88 646 SER A C 1
ATOM 4946 O O . SER A 1 646 ? -15.052 12.808 81.880 1.00 38.88 646 SER A O 1
ATOM 4948 N N . PRO A 1 647 ? -16.460 11.812 80.433 1.00 29.95 647 PRO A N 1
ATOM 4949 C CA . PRO A 1 647 ? -15.763 10.537 80.451 1.00 29.95 647 PRO A CA 1
ATOM 4950 C C . PRO A 1 647 ? -15.409 10.085 79.032 1.00 29.95 647 PRO A C 1
ATOM 4952 O O . PRO A 1 647 ? -16.239 10.011 78.125 1.00 29.95 647 PRO A O 1
ATOM 4955 N N . GLY A 1 648 ? -14.132 9.748 78.868 1.00 26.53 648 GLY A N 1
ATOM 4956 C CA . GLY A 1 648 ? -13.549 9.243 77.638 1.00 26.53 648 GLY A CA 1
ATOM 4957 C C . GLY A 1 648 ? -14.228 7.996 77.065 1.00 26.53 648 GLY A C 1
ATOM 4958 O O . GLY A 1 648 ? -14.842 7.174 77.747 1.00 26.53 648 GLY A O 1
ATOM 4959 N N . MET A 1 649 ? -14.032 7.866 75.756 1.00 28.55 649 MET A N 1
ATOM 4960 C CA . MET A 1 649 ? -14.380 6.758 74.876 1.00 28.55 649 MET A CA 1
ATOM 4961 C C . MET A 1 649 ? -13.930 5.396 75.445 1.00 28.55 649 MET A C 1
ATOM 4963 O O . MET A 1 649 ? -12.838 4.907 75.160 1.00 28.55 649 MET A O 1
ATOM 4967 N N . LYS A 1 650 ? -14.784 4.737 76.240 1.00 25.50 650 LYS A N 1
ATOM 4968 C CA . LYS A 1 650 ? -14.611 3.317 76.582 1.00 25.50 650 LYS A CA 1
ATOM 4969 C C . LYS A 1 650 ? -14.838 2.468 75.326 1.00 25.50 650 LYS A C 1
ATOM 4971 O O . LYS A 1 650 ? -15.929 2.470 74.755 1.00 25.50 650 LYS A O 1
ATOM 4976 N N . ARG A 1 651 ? -13.798 1.725 74.920 1.00 36.97 651 ARG A N 1
ATOM 4977 C CA . ARG A 1 651 ? -13.819 0.646 73.911 1.00 36.97 651 ARG A CA 1
ATOM 4978 C C . ARG A 1 651 ? -15.063 -0.236 74.097 1.00 36.97 651 ARG A C 1
ATOM 4980 O O . ARG A 1 651 ? -15.123 -1.036 75.030 1.00 36.97 651 ARG A O 1
ATOM 4987 N N . ARG A 1 652 ? -16.044 -0.103 73.200 1.00 37.50 652 ARG A N 1
ATOM 4988 C CA . ARG A 1 652 ? -17.224 -0.979 73.131 1.00 37.50 652 ARG A CA 1
ATOM 4989 C C . ARG A 1 652 ? -16.834 -2.296 72.449 1.00 37.50 652 ARG A C 1
ATOM 4991 O O . ARG A 1 652 ? -16.236 -2.293 71.377 1.00 37.50 652 ARG A O 1
ATOM 4998 N N . ARG A 1 653 ? -17.103 -3.419 73.123 1.00 35.09 653 ARG A N 1
ATOM 4999 C CA . ARG A 1 653 ? -16.705 -4.781 72.725 1.00 35.09 653 ARG A CA 1
ATOM 5000 C C . ARG A 1 653 ? -17.504 -5.274 71.513 1.00 35.09 653 ARG A C 1
ATOM 5002 O O . ARG A 1 653 ? -18.725 -5.217 71.501 1.00 35.09 653 ARG A O 1
ATOM 5009 N N . PHE A 1 654 ? -16.799 -5.916 70.583 1.00 36.06 654 PHE A N 1
ATOM 5010 C CA . PHE A 1 654 ? -17.294 -6.669 69.417 1.00 36.06 654 PHE A CA 1
ATOM 5011 C C . PHE A 1 654 ? -18.254 -7.842 69.766 1.00 36.06 654 PHE A C 1
ATOM 5013 O O . PHE A 1 654 ? -18.749 -8.518 68.869 1.00 36.06 654 PHE A O 1
ATOM 5020 N N . SER A 1 655 ? -18.516 -8.129 71.054 1.00 36.00 655 SER A N 1
ATOM 5021 C CA . SER A 1 655 ? -19.213 -9.347 71.499 1.00 36.00 655 SER A CA 1
ATOM 5022 C C . SER A 1 655 ? -20.745 -9.277 71.482 1.00 36.00 655 SER A C 1
ATOM 5024 O O . SER A 1 655 ? -21.370 -10.320 71.330 1.00 36.00 655 SER A O 1
ATOM 5026 N N . GLU A 1 656 ? -21.366 -8.099 71.597 1.00 38.91 656 GLU A N 1
ATOM 5027 C CA . GLU A 1 656 ? -22.835 -7.986 71.735 1.00 38.91 656 GLU A CA 1
ATOM 5028 C C . GLU A 1 656 ? -23.600 -8.177 70.411 1.00 38.91 656 GLU A C 1
ATOM 5030 O O . GLU A 1 656 ? -24.711 -8.704 70.400 1.00 38.91 656 GLU A O 1
ATOM 5035 N N . GLY A 1 657 ? -22.995 -7.837 69.266 1.00 40.50 657 GLY A N 1
ATOM 5036 C CA . GLY A 1 657 ? -23.610 -8.048 67.946 1.00 40.50 657 GLY A CA 1
ATOM 5037 C C . GLY A 1 657 ? -23.657 -9.518 67.505 1.00 40.50 657 GLY A C 1
ATOM 5038 O O . GLY A 1 657 ? -24.497 -9.886 66.685 1.00 40.50 657 GLY A O 1
ATOM 5039 N N . PHE A 1 658 ? -22.781 -10.360 68.065 1.00 41.69 658 PHE A N 1
ATOM 5040 C CA . PHE A 1 658 ? -22.642 -11.773 67.700 1.00 41.69 658 PHE A CA 1
ATOM 5041 C C . PHE A 1 658 ? -23.700 -12.659 68.388 1.00 41.69 658 PHE A C 1
ATOM 5043 O O . PHE A 1 658 ? -24.220 -13.589 67.771 1.00 41.69 658 PHE A O 1
ATOM 5050 N N . ASP A 1 659 ? -24.081 -12.346 69.636 1.00 39.00 659 ASP A N 1
ATOM 5051 C CA . ASP A 1 659 ? -25.089 -13.106 70.401 1.00 39.00 659 ASP A CA 1
ATOM 5052 C C . ASP A 1 659 ? -26.523 -12.929 69.845 1.00 39.00 659 ASP A C 1
ATOM 5054 O O . ASP A 1 659 ? -27.344 -13.843 69.938 1.00 39.00 659 ASP A O 1
ATOM 5058 N N . LEU A 1 660 ? -26.819 -11.804 69.182 1.00 42.38 660 LEU A N 1
ATOM 5059 C CA . LEU A 1 660 ? -28.121 -11.530 68.548 1.00 42.38 660 LEU A CA 1
ATOM 5060 C C . LEU A 1 660 ? -28.302 -12.201 67.176 1.00 42.38 660 LEU A C 1
ATOM 5062 O O . LEU A 1 660 ? -29.437 -12.457 66.771 1.00 42.38 660 LEU A O 1
ATOM 5066 N N . MET A 1 661 ? -27.204 -12.495 66.472 1.00 39.62 661 MET A N 1
ATOM 5067 C CA . MET A 1 661 ? -27.213 -13.077 65.121 1.00 39.62 661 MET A CA 1
ATOM 5068 C C . MET A 1 661 ? -27.246 -14.618 65.137 1.00 39.62 661 MET A C 1
ATOM 5070 O O . MET A 1 661 ? -27.743 -15.228 64.196 1.00 39.62 661 MET A O 1
ATOM 5074 N N . MET A 1 662 ? -26.776 -15.243 66.226 1.00 39.28 662 MET A N 1
ATOM 5075 C CA . MET A 1 662 ? -26.608 -16.703 66.370 1.00 39.28 662 MET A CA 1
ATOM 5076 C C . MET A 1 662 ? -27.500 -17.346 67.451 1.00 39.28 662 MET A C 1
ATOM 5078 O O . MET A 1 662 ? -27.318 -18.514 67.800 1.00 39.28 662 MET A O 1
ATOM 5082 N N . SER A 1 663 ? -28.488 -16.615 67.977 1.00 41.69 663 SER A N 1
ATOM 5083 C CA . SER A 1 663 ? -29.412 -17.096 69.018 1.00 41.69 663 SER A CA 1
ATOM 5084 C C . SER A 1 663 ? -30.126 -18.432 68.697 1.00 41.69 663 SER A C 1
ATOM 5086 O O . SER A 1 663 ? -30.289 -19.220 69.633 1.00 41.69 663 SER A O 1
ATOM 5088 N N . PRO A 1 664 ? -30.468 -18.782 67.434 1.00 39.31 664 PRO A N 1
ATOM 5089 C CA . PRO A 1 664 ? -31.020 -20.107 67.129 1.00 39.31 664 PRO A CA 1
ATOM 5090 C C . PRO A 1 664 ? -29.957 -21.215 67.028 1.00 39.31 664 PRO A C 1
ATOM 5092 O O . PRO A 1 664 ? -30.255 -22.376 67.297 1.00 39.31 664 PRO A O 1
ATOM 5095 N N . VAL A 1 665 ? -28.703 -20.890 66.688 1.00 39.72 665 VAL A N 1
ATOM 5096 C CA . VAL A 1 665 ? -27.645 -21.894 66.437 1.00 39.72 665 VAL A CA 1
ATOM 5097 C C . VAL A 1 665 ? -27.131 -22.519 67.739 1.00 39.72 665 VAL A C 1
ATOM 5099 O O . VAL A 1 665 ? -26.766 -23.693 67.768 1.00 39.72 665 VAL A O 1
ATOM 5102 N N . ARG A 1 666 ? -27.223 -21.800 68.867 1.00 38.62 666 ARG A N 1
ATOM 5103 C CA . ARG A 1 666 ? -26.897 -22.350 70.198 1.00 38.62 666 ARG A CA 1
ATOM 5104 C C . ARG A 1 666 ? -27.797 -23.511 70.639 1.00 38.62 666 ARG A C 1
ATOM 5106 O O . ARG A 1 666 ? -27.383 -24.265 71.512 1.00 38.62 666 ARG A O 1
ATOM 5113 N N . LYS A 1 667 ? -28.992 -23.678 70.055 1.00 35.75 667 LYS A N 1
ATOM 5114 C CA . LYS A 1 667 ? -29.895 -24.799 70.375 1.00 35.75 667 LYS A CA 1
ATOM 5115 C C . LYS A 1 667 ? -29.728 -26.023 69.465 1.00 35.75 667 LYS A C 1
ATOM 5117 O O . LYS A 1 667 ? -30.297 -27.058 69.788 1.00 35.75 667 LYS A O 1
ATOM 5122 N N . ALA A 1 668 ? -28.943 -25.940 68.384 1.00 38.09 668 ALA A N 1
ATOM 5123 C CA . ALA A 1 668 ? -28.828 -27.021 67.395 1.00 38.09 668 ALA A CA 1
ATOM 5124 C C . ALA A 1 668 ? -27.455 -27.718 67.342 1.00 38.09 668 ALA A C 1
ATOM 5126 O O . ALA A 1 668 ? -27.358 -28.809 66.790 1.00 38.09 668 ALA A O 1
ATOM 5127 N N . THR A 1 669 ? -26.393 -27.156 67.928 1.00 36.53 669 THR A N 1
ATOM 5128 C CA . THR A 1 669 ? -25.057 -27.779 67.890 1.00 36.53 669 THR A CA 1
ATOM 5129 C C . THR A 1 669 ? -24.412 -27.797 69.271 1.00 36.53 669 THR A C 1
ATOM 5131 O O . THR A 1 669 ? -23.719 -26.861 69.676 1.00 36.53 669 THR A O 1
ATOM 5134 N N . GLY A 1 670 ? -24.638 -28.883 70.009 1.00 35.53 670 GLY A N 1
ATOM 5135 C CA . GLY A 1 670 ? -23.803 -29.240 71.149 1.00 35.53 670 GLY A CA 1
ATOM 5136 C C . GLY A 1 670 ? -22.417 -29.669 70.663 1.00 35.53 670 GLY A C 1
ATOM 5137 O O . GLY A 1 670 ? -22.321 -30.506 69.774 1.00 35.53 670 GLY A O 1
ATOM 5138 N N . ARG A 1 671 ? -21.372 -29.117 71.296 1.00 39.19 671 ARG A N 1
ATOM 5139 C CA . ARG A 1 671 ? -19.926 -29.340 71.073 1.00 39.19 671 ARG A CA 1
ATOM 5140 C C . ARG A 1 671 ? -19.323 -28.656 69.843 1.00 39.19 671 ARG A C 1
ATOM 5142 O O . ARG A 1 671 ? -19.158 -29.297 68.827 1.00 39.19 671 ARG A O 1
ATOM 5149 N N . PHE A 1 672 ? -18.854 -27.416 69.994 1.00 35.97 672 PHE A N 1
ATOM 5150 C CA . PHE A 1 672 ? -17.539 -26.984 69.484 1.00 35.97 672 PHE A CA 1
ATOM 5151 C C . PHE A 1 672 ? -17.074 -25.737 70.259 1.00 35.97 672 PHE A C 1
ATOM 5153 O O . PHE A 1 672 ? -17.853 -24.826 70.536 1.00 35.97 672 PHE A O 1
ATOM 5160 N N . SER A 1 673 ? -15.808 -25.743 70.683 1.00 37.78 673 SER A N 1
ATOM 5161 C CA . SER A 1 673 ? -15.183 -24.731 71.545 1.00 37.78 673 SER A CA 1
ATOM 5162 C C . SER A 1 673 ? -15.098 -23.355 70.867 1.00 37.78 673 SER A C 1
ATOM 5164 O O . SER A 1 673 ? -14.607 -23.214 69.749 1.00 37.78 673 SER A O 1
ATOM 5166 N N . SER A 1 674 ? -15.549 -22.319 71.579 1.00 38.34 674 SER A N 1
ATOM 5167 C CA . SER A 1 674 ? -15.742 -20.938 71.115 1.00 38.34 674 SER A CA 1
ATOM 5168 C C . SER A 1 674 ? -14.466 -20.094 70.957 1.00 38.34 674 SER A C 1
ATOM 5170 O O . SER A 1 674 ? -14.568 -18.893 70.704 1.00 38.34 674 SER A O 1
ATOM 5172 N N . ALA A 1 675 ? -13.273 -20.668 71.138 1.00 35.09 675 ALA A N 1
ATOM 5173 C CA . ALA A 1 675 ? -12.013 -19.916 71.146 1.00 35.09 675 ALA A CA 1
ATOM 5174 C C . ALA A 1 675 ? -11.339 -19.824 69.762 1.00 35.09 675 ALA A C 1
ATOM 5176 O O . ALA A 1 675 ? -10.820 -18.768 69.403 1.00 35.09 675 ALA A O 1
ATOM 5177 N N . SER A 1 676 ? -11.408 -20.877 68.943 1.00 38.25 676 SER A N 1
ATOM 5178 C CA . SER A 1 676 ? -10.635 -20.966 67.690 1.00 38.25 676 SER A CA 1
ATOM 5179 C C . SER A 1 676 ? -11.251 -20.177 66.525 1.00 38.25 676 SER A C 1
ATOM 5181 O O . SER A 1 676 ? -10.533 -19.612 65.706 1.00 38.25 676 SER A O 1
ATOM 5183 N N . LEU A 1 677 ? -12.583 -20.049 66.487 1.00 38.38 677 LEU A N 1
ATOM 5184 C CA . LEU A 1 677 ? -13.296 -19.289 65.447 1.00 38.38 677 LEU A CA 1
ATOM 5185 C C . LEU A 1 677 ? -13.173 -17.762 65.637 1.00 38.38 677 LEU A C 1
ATOM 5187 O O . LEU A 1 677 ? -13.259 -16.997 64.681 1.00 38.38 677 LEU A O 1
ATOM 5191 N N . ARG A 1 678 ? -12.950 -17.315 66.883 1.00 36.47 678 ARG A N 1
ATOM 5192 C CA . ARG A 1 678 ? -12.844 -15.891 67.249 1.00 36.47 678 ARG A CA 1
ATOM 5193 C C . ARG A 1 678 ? -11.490 -15.279 66.875 1.00 36.47 678 ARG A C 1
ATOM 5195 O O . ARG A 1 678 ? -11.449 -14.105 66.532 1.00 36.47 678 ARG A O 1
ATOM 5202 N N . MET A 1 679 ? -10.408 -16.059 66.898 1.00 38.59 679 MET A N 1
ATOM 5203 C CA . MET A 1 679 ? -9.061 -15.605 66.509 1.00 38.59 679 MET A CA 1
ATOM 5204 C C . MET A 1 679 ? -8.864 -15.562 64.986 1.00 38.59 679 MET A C 1
ATOM 5206 O O . MET A 1 679 ? -8.242 -14.630 64.482 1.00 38.59 679 MET A O 1
ATOM 5210 N N . ALA A 1 680 ? -9.455 -16.503 64.240 1.00 41.12 680 ALA A N 1
ATOM 5211 C CA . ALA A 1 680 ? -9.333 -16.551 62.781 1.00 41.12 680 ALA A CA 1
ATOM 5212 C C . ALA A 1 680 ? -10.060 -15.385 62.078 1.00 41.12 680 ALA A C 1
ATOM 5214 O O . ALA A 1 680 ? -9.508 -14.780 61.163 1.00 41.12 680 ALA A O 1
ATOM 5215 N N . LEU A 1 681 ? -11.258 -15.004 62.543 1.00 37.09 681 LEU A N 1
ATOM 5216 C CA . LEU A 1 681 ? -12.015 -13.886 61.960 1.00 37.09 681 LEU A CA 1
ATOM 5217 C C . LEU A 1 681 ? -11.440 -12.501 62.309 1.00 37.09 681 LEU A C 1
ATOM 5219 O O . LEU A 1 681 ? -11.518 -11.596 61.483 1.00 37.09 681 LEU A O 1
ATOM 5223 N N . LEU A 1 682 ? -10.845 -12.321 63.497 1.00 36.12 682 LEU A N 1
ATOM 5224 C CA . LEU A 1 682 ? -10.211 -11.049 63.878 1.00 36.12 682 LEU A CA 1
ATOM 5225 C C . LEU A 1 682 ? -8.852 -10.830 63.194 1.00 36.12 682 LEU A C 1
ATOM 5227 O O . LEU A 1 682 ? -8.503 -9.689 62.899 1.00 36.12 682 LEU A O 1
ATOM 5231 N N . SER A 1 683 ? -8.109 -11.904 62.904 1.00 38.62 683 SER A N 1
ATOM 5232 C CA . SER A 1 683 ? -6.860 -11.839 62.132 1.00 38.62 683 SER A CA 1
ATOM 5233 C C . SER A 1 683 ? -7.108 -11.490 60.657 1.00 38.62 683 SER A C 1
ATOM 5235 O O . SER A 1 683 ? -6.337 -10.722 60.080 1.00 38.62 683 SER A O 1
ATOM 5237 N N . PHE A 1 684 ? -8.220 -11.965 60.085 1.00 40.75 684 PHE A N 1
ATOM 5238 C CA . PHE A 1 684 ? -8.645 -11.665 58.712 1.00 40.75 684 PHE A CA 1
ATOM 5239 C C . PHE A 1 684 ? -9.157 -10.220 58.554 1.00 40.75 684 PHE A C 1
ATOM 5241 O O . PHE A 1 684 ? -8.890 -9.565 57.552 1.00 40.75 684 PHE A O 1
ATOM 5248 N N . LEU A 1 685 ? -9.837 -9.675 59.573 1.00 36.22 685 LEU A N 1
ATOM 5249 C CA . LEU A 1 685 ? -10.369 -8.303 59.539 1.00 36.22 685 LEU A CA 1
ATOM 5250 C C . LEU A 1 685 ? -9.277 -7.220 59.637 1.00 36.22 685 LEU A C 1
ATOM 5252 O O . LEU A 1 685 ? -9.429 -6.145 59.067 1.00 36.22 685 LEU A O 1
ATOM 5256 N N . MET A 1 686 ? -8.185 -7.490 60.363 1.00 35.75 686 MET A N 1
ATOM 5257 C CA . MET A 1 686 ? -7.081 -6.534 60.559 1.00 35.75 686 MET A CA 1
ATOM 5258 C C . MET A 1 686 ? -6.090 -6.496 59.388 1.00 35.75 686 MET A C 1
ATOM 5260 O O . MET A 1 686 ? -5.477 -5.460 59.146 1.00 35.75 686 MET A O 1
ATOM 5264 N N . THR A 1 687 ? -5.951 -7.585 58.627 1.00 39.75 687 THR A N 1
ATOM 5265 C CA . THR A 1 687 ? -5.075 -7.630 57.441 1.00 39.75 687 THR A CA 1
ATOM 5266 C C . THR A 1 687 ? -5.697 -6.938 56.223 1.00 39.75 687 THR A C 1
ATOM 5268 O O . THR A 1 687 ? -4.970 -6.346 55.431 1.00 39.75 687 THR A O 1
ATOM 5271 N N . CYS A 1 688 ? -7.029 -6.902 56.110 1.00 34.22 688 CYS A N 1
ATOM 5272 C CA . CYS A 1 688 ? -7.721 -6.198 55.023 1.00 34.22 688 CYS A CA 1
ATOM 5273 C C . CYS A 1 688 ? -7.687 -4.661 55.140 1.00 34.22 688 CYS A C 1
ATOM 5275 O O . CYS A 1 688 ? -7.802 -3.980 54.126 1.00 34.22 688 CYS A O 1
ATOM 5277 N N . ILE A 1 689 ? -7.511 -4.102 56.344 1.00 36.34 689 ILE A N 1
ATOM 5278 C CA . ILE A 1 689 ? -7.518 -2.640 56.561 1.00 36.34 689 ILE A CA 1
ATOM 5279 C C . ILE A 1 689 ? -6.150 -2.008 56.233 1.00 36.34 689 ILE A C 1
ATOM 5281 O O . ILE A 1 689 ? -6.083 -0.833 55.886 1.00 36.34 689 ILE A O 1
ATOM 5285 N N . ALA A 1 690 ? -5.060 -2.784 56.266 1.00 32.59 690 ALA A N 1
ATOM 5286 C CA . ALA A 1 690 ? -3.707 -2.286 56.001 1.00 32.59 690 ALA A CA 1
ATOM 5287 C C . ALA A 1 690 ? -3.325 -2.224 54.505 1.00 32.59 690 ALA A C 1
ATOM 5289 O O . ALA A 1 690 ? -2.353 -1.562 54.163 1.00 32.59 690 ALA A O 1
ATOM 5290 N N . ALA A 1 691 ? -4.084 -2.866 53.608 1.00 34.97 691 ALA A N 1
ATOM 5291 C CA . ALA A 1 691 ? -3.795 -2.891 52.166 1.00 34.97 691 ALA A CA 1
ATOM 5292 C C . ALA A 1 691 ? -4.527 -1.797 51.356 1.00 34.97 691 ALA A C 1
ATOM 5294 O O . ALA A 1 691 ? -4.406 -1.749 50.137 1.00 34.97 691 ALA A O 1
ATOM 5295 N N . ALA A 1 692 ? -5.290 -0.917 52.017 1.00 31.33 692 ALA A N 1
ATOM 5296 C CA . ALA A 1 692 ? -6.098 0.125 51.370 1.00 31.33 692 ALA A CA 1
ATOM 5297 C C . ALA A 1 692 ? -5.341 1.443 51.098 1.00 31.33 692 ALA A C 1
ATOM 5299 O O . ALA A 1 692 ? -5.950 2.429 50.688 1.00 31.33 692 ALA A O 1
ATOM 5300 N N . ALA A 1 693 ? -4.024 1.480 51.314 1.00 32.34 693 ALA A N 1
ATOM 5301 C CA . ALA A 1 693 ? -3.187 2.616 50.956 1.00 32.34 693 ALA A CA 1
ATOM 5302 C C . ALA A 1 693 ? -2.182 2.185 49.882 1.00 32.34 693 ALA A C 1
ATOM 5304 O O . ALA A 1 693 ? -1.349 1.320 50.129 1.00 32.34 693 ALA A O 1
ATOM 5305 N N . VAL A 1 694 ? -2.246 2.860 48.730 1.00 33.31 694 VAL A N 1
ATOM 5306 C CA . VAL A 1 694 ? -1.349 2.755 47.564 1.00 33.31 694 VAL A CA 1
ATOM 5307 C C . VAL A 1 694 ? -1.699 1.632 46.574 1.00 33.31 694 VAL A C 1
ATOM 5309 O O . VAL A 1 694 ? -1.203 0.516 46.651 1.00 33.31 694 VAL A O 1
ATOM 5312 N N . THR A 1 695 ? -2.534 1.948 45.582 1.00 29.05 695 THR A N 1
ATOM 5313 C CA . THR A 1 695 ? -2.163 2.005 44.147 1.00 29.05 695 THR A CA 1
ATOM 5314 C C . THR A 1 695 ? -3.395 2.343 43.300 1.00 29.05 695 THR A C 1
ATOM 5316 O O . THR A 1 695 ? -4.517 1.955 43.614 1.00 29.05 695 THR A O 1
ATOM 5319 N N . ALA A 1 696 ? -3.172 3.159 42.272 1.00 32.06 696 ALA A N 1
ATOM 5320 C CA . ALA A 1 696 ? -4.179 3.750 41.404 1.00 32.06 696 ALA A CA 1
ATOM 5321 C C . ALA A 1 696 ? -5.040 2.709 40.664 1.00 32.06 696 ALA A C 1
ATOM 5323 O O . ALA A 1 696 ? -4.577 1.638 40.279 1.00 32.06 696 ALA A O 1
ATOM 5324 N N . THR A 1 697 ? -6.301 3.067 40.446 1.00 34.31 697 THR A N 1
ATOM 5325 C CA . THR A 1 697 ? -7.287 2.350 39.630 1.00 34.31 697 THR A CA 1
ATOM 5326 C C . THR A 1 697 ? -6.838 2.196 38.173 1.00 34.31 697 THR A C 1
ATOM 5328 O O . THR A 1 697 ? -6.546 3.220 37.552 1.00 34.31 697 THR A O 1
ATOM 5331 N N . PRO A 1 698 ? -6.921 0.996 37.562 1.00 31.48 698 PRO A N 1
ATOM 5332 C CA . PRO A 1 698 ? -7.071 0.875 36.124 1.00 31.48 698 PRO A CA 1
ATOM 5333 C C . PRO A 1 698 ? -8.536 0.613 35.740 1.00 31.48 698 PRO A C 1
ATOM 5335 O O . PRO A 1 698 ? -9.241 -0.212 36.323 1.00 31.48 698 PRO A O 1
ATOM 5338 N N . SER A 1 699 ? -8.947 1.387 34.742 1.00 29.00 699 SER A N 1
ATOM 5339 C CA . SER A 1 699 ? -10.193 1.373 33.979 1.00 29.00 699 SER A CA 1
ATOM 5340 C C . SER A 1 699 ? -10.602 -0.024 33.472 1.00 29.00 699 SER A C 1
ATOM 5342 O O . SER A 1 699 ? -9.772 -0.804 33.008 1.00 29.00 699 SER A O 1
ATOM 5344 N N . THR A 1 700 ? -11.900 -0.331 33.535 1.00 30.52 700 THR A N 1
ATOM 5345 C CA . THR A 1 700 ? -12.550 -1.484 32.889 1.00 30.52 700 THR A CA 1
ATOM 5346 C C . THR A 1 700 ? -12.464 -1.379 31.360 1.00 30.52 700 THR A C 1
ATOM 5348 O O . THR A 1 700 ? -13.077 -0.481 30.787 1.00 30.52 700 THR A O 1
ATOM 5351 N N . GLN A 1 701 ? -11.756 -2.299 30.691 1.00 32.62 701 GLN A N 1
ATOM 5352 C CA . GLN A 1 701 ? -11.701 -2.361 29.222 1.00 32.62 701 GLN A CA 1
ATOM 5353 C C . GLN A 1 701 ? -12.923 -3.079 28.620 1.00 32.62 701 GLN A C 1
ATOM 5355 O O . GLN A 1 701 ? -13.260 -4.204 28.992 1.00 32.62 701 GLN A O 1
ATOM 5360 N N . ILE A 1 702 ? -13.563 -2.392 27.674 1.00 31.17 702 ILE A N 1
ATOM 5361 C CA . ILE A 1 702 ? -14.587 -2.873 26.734 1.00 31.17 702 ILE A CA 1
ATOM 5362 C C . ILE A 1 702 ? -13.900 -3.816 25.718 1.00 31.17 702 ILE A C 1
ATOM 5364 O O . ILE A 1 702 ? -12.747 -3.557 25.371 1.00 31.17 702 ILE A O 1
ATOM 5368 N N . PRO A 1 703 ? -14.537 -4.910 25.245 1.00 33.28 703 PRO A N 1
ATOM 5369 C CA . PRO A 1 703 ? -13.934 -5.813 24.260 1.00 33.28 703 PRO A CA 1
ATOM 5370 C C . PRO A 1 703 ? -13.515 -5.062 22.984 1.00 33.28 703 PRO A C 1
ATOM 5372 O O . PRO A 1 703 ? -14.330 -4.386 22.363 1.00 33.28 703 PRO A O 1
ATOM 5375 N N . PHE A 1 704 ? -12.238 -5.186 22.616 1.00 41.69 704 PHE A N 1
ATOM 5376 C CA . PHE A 1 704 ? -11.611 -4.511 21.477 1.00 41.69 704 PHE A CA 1
ATOM 5377 C C . PHE A 1 704 ? -12.066 -5.166 20.161 1.00 41.69 704 PHE A C 1
ATOM 5379 O O . PHE A 1 704 ? -11.726 -6.321 19.900 1.00 41.69 704 PHE A O 1
ATOM 5386 N N . GLN A 1 705 ? -12.850 -4.458 19.342 1.00 52.50 705 GLN A N 1
ATOM 5387 C CA . GLN A 1 705 ? -12.973 -4.801 17.921 1.00 52.50 705 GLN A CA 1
ATOM 5388 C C . GLN A 1 705 ? -11.671 -4.387 17.216 1.00 52.50 705 GLN A C 1
ATOM 5390 O O . GLN A 1 705 ? -11.192 -3.282 17.479 1.00 52.50 705 GLN A O 1
ATOM 5395 N N . PRO A 1 706 ? -11.073 -5.242 16.364 1.00 69.69 706 PRO A N 1
ATOM 5396 C CA . PRO A 1 706 ? -9.878 -4.866 15.622 1.00 69.69 706 PRO A CA 1
ATOM 5397 C C . PRO A 1 706 ? -10.201 -3.687 14.697 1.00 69.69 706 PRO A C 1
ATOM 5399 O O . PRO A 1 706 ? -11.200 -3.711 13.980 1.00 69.69 706 PRO A O 1
ATOM 5402 N N . LEU A 1 707 ? -9.366 -2.649 14.753 1.00 85.50 707 LEU A N 1
ATOM 5403 C CA . LEU A 1 707 ? -9.487 -1.468 13.901 1.00 85.50 707 LEU A CA 1
ATOM 5404 C C . LEU A 1 707 ? -9.209 -1.841 12.431 1.00 85.50 707 LEU A C 1
ATOM 5406 O O . LEU A 1 707 ? -8.369 -2.712 12.188 1.00 85.50 707 LEU A O 1
ATOM 5410 N N . PRO A 1 708 ? -9.882 -1.198 11.462 1.00 88.06 708 PRO A N 1
ATOM 5411 C CA . PRO A 1 708 ? -9.689 -1.475 10.038 1.00 88.06 708 PRO A CA 1
ATOM 5412 C C . PRO A 1 708 ? -8.280 -1.097 9.546 1.00 88.06 708 PRO A C 1
ATOM 5414 O O . PRO A 1 708 ? -7.658 -0.168 10.067 1.00 88.06 708 PRO A O 1
ATOM 5417 N N . ASP A 1 709 ? -7.794 -1.806 8.521 1.00 91.88 709 ASP A N 1
ATOM 5418 C CA . ASP A 1 709 ? -6.506 -1.537 7.867 1.00 91.88 709 ASP A CA 1
ATOM 5419 C C . ASP A 1 709 ? -6.598 -0.290 6.974 1.00 91.88 709 ASP A C 1
ATOM 5421 O O . ASP A 1 709 ? -7.457 -0.205 6.094 1.00 91.88 709 ASP A O 1
ATOM 5425 N N . LEU A 1 710 ? -5.689 0.670 7.168 1.00 94.25 710 LEU A N 1
ATOM 5426 C CA . LEU A 1 710 ? -5.611 1.916 6.398 1.00 94.25 710 LEU A CA 1
ATOM 5427 C C . LEU A 1 710 ? -5.360 1.705 4.895 1.00 94.25 710 LEU A C 1
ATOM 5429 O O . LEU A 1 710 ? -5.698 2.579 4.097 1.00 94.25 710 LEU A O 1
ATOM 5433 N N . PHE A 1 711 ? -4.804 0.562 4.487 1.00 94.12 711 PHE A N 1
ATOM 5434 C CA . PHE A 1 711 ? -4.624 0.217 3.075 1.00 94.12 711 PHE A CA 1
ATOM 5435 C C . PHE A 1 711 ? -5.949 -0.124 2.374 1.00 94.12 711 PHE A C 1
ATOM 5437 O O . PHE A 1 711 ? -6.121 0.175 1.188 1.00 94.12 711 PHE A O 1
ATOM 5444 N N . THR A 1 712 ? -6.901 -0.719 3.100 1.00 93.19 712 THR A N 1
ATOM 5445 C CA . THR A 1 712 ? -8.209 -1.138 2.567 1.00 93.19 712 THR A CA 1
ATOM 5446 C C . THR A 1 712 ? -9.368 -0.264 3.040 1.00 93.19 712 THR A C 1
ATOM 5448 O O . THR A 1 712 ? -10.485 -0.462 2.578 1.00 93.19 712 THR A O 1
ATOM 5451 N N . LEU A 1 713 ? -9.121 0.694 3.937 1.00 95.12 713 LEU A N 1
ATOM 5452 C CA . LEU A 1 713 ? -10.143 1.538 4.552 1.00 95.12 713 LEU A CA 1
ATOM 5453 C C . LEU A 1 713 ? -10.949 2.332 3.512 1.00 95.12 713 LEU A C 1
ATOM 5455 O O . LEU A 1 713 ? -10.375 3.100 2.730 1.00 95.12 713 LEU A O 1
ATOM 5459 N N . THR A 1 714 ? -12.274 2.195 3.553 1.00 97.19 714 THR A N 1
ATOM 5460 C CA . THR A 1 714 ? -13.228 2.963 2.732 1.00 97.19 714 THR A CA 1
ATOM 5461 C C . THR A 1 714 ? -13.866 4.111 3.523 1.00 97.19 714 THR A C 1
ATOM 5463 O O . THR A 1 714 ? -13.775 4.167 4.753 1.00 97.19 714 THR A O 1
ATOM 5466 N N . VAL A 1 715 ? -14.554 5.039 2.848 1.00 97.56 715 VAL A N 1
ATOM 5467 C CA . VAL A 1 715 ? -15.330 6.093 3.531 1.00 97.56 715 VAL A CA 1
ATOM 5468 C C . VAL A 1 715 ? -16.457 5.503 4.383 1.00 97.56 715 VAL A C 1
ATOM 5470 O O . VAL A 1 715 ? -16.702 5.996 5.483 1.00 97.56 715 VAL A O 1
ATOM 5473 N N . ASP A 1 716 ? -17.102 4.421 3.939 1.00 95.94 716 ASP A N 1
ATOM 5474 C CA . ASP A 1 716 ? -18.147 3.748 4.723 1.00 95.94 716 ASP A CA 1
ATOM 5475 C C . ASP A 1 716 ? -17.580 3.153 6.030 1.00 95.94 716 ASP A C 1
ATOM 5477 O O . ASP A 1 716 ? -18.209 3.260 7.091 1.00 95.94 716 ASP A O 1
ATOM 5481 N N . ASP A 1 717 ? -16.362 2.597 5.991 1.00 96.25 717 ASP A N 1
ATOM 5482 C CA . ASP A 1 717 ? -15.657 2.119 7.189 1.00 96.25 717 ASP A CA 1
ATOM 5483 C C . ASP A 1 717 ? -15.302 3.274 8.131 1.00 96.25 717 ASP A C 1
ATOM 5485 O O . ASP A 1 717 ? -15.460 3.154 9.347 1.00 96.25 717 ASP A O 1
ATOM 5489 N N . ILE A 1 718 ? -14.870 4.418 7.584 1.00 97.00 718 ILE A N 1
ATOM 5490 C CA . ILE A 1 718 ? -14.582 5.632 8.364 1.00 97.00 718 ILE A CA 1
ATOM 5491 C C . ILE A 1 718 ? -15.841 6.124 9.074 1.00 97.00 718 ILE A C 1
ATOM 5493 O O . ILE A 1 718 ? -15.816 6.369 10.280 1.00 97.00 718 ILE A O 1
ATOM 5497 N N . LEU A 1 719 ? -16.959 6.231 8.355 1.00 93.19 719 LEU A N 1
ATOM 5498 C CA . LEU A 1 719 ? -18.243 6.643 8.922 1.00 93.19 719 LEU A CA 1
ATOM 5499 C C . LEU A 1 719 ? -18.717 5.677 10.013 1.00 93.19 719 LEU A C 1
ATOM 5501 O O . LEU A 1 719 ? -19.218 6.104 11.061 1.00 93.19 719 LEU A O 1
ATOM 5505 N N . THR A 1 720 ? -18.507 4.378 9.808 1.00 93.44 720 THR A N 1
ATOM 5506 C CA . THR A 1 720 ? -18.794 3.349 10.811 1.00 93.44 720 THR A CA 1
ATOM 5507 C C . THR A 1 720 ? -17.900 3.519 12.041 1.00 93.44 720 THR A C 1
ATOM 5509 O O . THR A 1 720 ? -18.405 3.577 13.161 1.00 93.44 720 THR A O 1
ATOM 5512 N N . GLY A 1 721 ? -16.589 3.689 11.866 1.00 93.06 721 GLY A N 1
ATOM 5513 C CA . GLY A 1 721 ? -15.643 3.908 12.964 1.00 93.06 721 GLY A CA 1
ATOM 5514 C C . GLY A 1 721 ? -15.933 5.182 13.762 1.00 93.06 721 GLY A C 1
ATOM 5515 O O . GLY A 1 721 ? -15.912 5.170 14.994 1.00 93.06 721 GLY A O 1
ATOM 5516 N N . PHE A 1 722 ? -16.305 6.263 13.073 1.00 93.94 722 PHE A N 1
ATOM 5517 C CA . PHE A 1 722 ? -16.672 7.545 13.676 1.00 93.94 722 PHE A CA 1
ATOM 5518 C C . PHE A 1 722 ? -17.978 7.497 14.467 1.00 93.94 722 PHE A C 1
ATOM 5520 O O . PHE A 1 722 ? -18.068 8.141 15.516 1.00 93.94 722 PHE A O 1
ATOM 5527 N N . SER A 1 723 ? -18.988 6.781 13.965 1.00 89.00 723 SER A N 1
ATOM 5528 C CA . SER A 1 723 ? -20.301 6.649 14.614 1.00 89.00 723 SER A CA 1
ATOM 5529 C C . SER A 1 723 ? -20.297 5.643 15.765 1.00 89.00 723 SER A C 1
ATOM 5531 O O . SER A 1 723 ? -21.040 5.810 16.727 1.00 89.00 723 SER A O 1
ATOM 5533 N N . THR A 1 724 ? -19.430 4.631 15.701 1.00 88.12 724 THR A N 1
ATOM 5534 C CA . THR A 1 724 ? -19.230 3.642 16.773 1.00 88.12 724 THR A CA 1
ATOM 5535 C C . THR A 1 724 ? -18.165 4.058 17.792 1.00 88.12 724 THR A C 1
ATOM 5537 O O . THR A 1 724 ? -17.934 3.336 18.760 1.00 88.12 724 THR A O 1
ATOM 5540 N N . HIS A 1 725 ? -17.543 5.227 17.604 1.00 88.25 725 HIS A N 1
ATOM 5541 C CA . HIS A 1 725 ? -16.473 5.768 18.448 1.00 88.25 725 HIS A CA 1
ATOM 5542 C C . HIS A 1 725 ? -15.242 4.853 18.568 1.00 88.25 725 HIS A C 1
ATOM 5544 O O . HIS A 1 725 ? -14.559 4.867 19.590 1.00 88.25 725 HIS A O 1
ATOM 5550 N N . GLN A 1 726 ? -14.947 4.063 17.532 1.00 88.94 726 GLN A N 1
ATOM 5551 C CA . GLN A 1 726 ? -13.741 3.229 17.487 1.00 88.94 726 GLN A CA 1
ATOM 5552 C C . GLN A 1 726 ? -12.470 4.069 17.310 1.00 88.94 726 GLN A C 1
ATOM 5554 O O . GLN A 1 726 ? -11.439 3.757 17.899 1.00 88.94 726 GLN A O 1
ATOM 5559 N N . PHE A 1 727 ? -12.554 5.139 16.519 1.00 93.19 727 PHE A N 1
ATOM 5560 C CA . PHE A 1 727 ? -11.493 6.122 16.315 1.00 93.19 727 PHE A CA 1
ATOM 5561 C C . PHE A 1 727 ? -12.097 7.484 15.948 1.00 93.19 727 PHE A C 1
ATOM 5563 O O . PHE A 1 727 ? -13.256 7.588 15.534 1.00 93.19 727 PHE A O 1
ATOM 5570 N N . SER A 1 728 ? -11.319 8.546 16.137 1.00 94.31 728 SER A N 1
ATOM 5571 C CA . SER A 1 728 ? -11.690 9.927 15.817 1.00 94.31 728 SER A CA 1
ATOM 5572 C C . SER A 1 728 ? -11.095 10.398 14.483 1.00 94.31 728 SER A C 1
ATOM 5574 O O . SER A 1 728 ? -10.209 9.755 13.915 1.00 94.31 728 SER A O 1
ATOM 5576 N N . SER A 1 729 ? -11.569 11.541 13.980 1.00 96.56 729 SER A N 1
ATOM 5577 C CA . SER A 1 729 ? -10.986 12.220 12.816 1.00 96.56 729 SER A CA 1
ATOM 5578 C C . SER A 1 729 ? -9.525 12.578 13.089 1.00 96.56 729 SER A C 1
ATOM 5580 O O . SER A 1 729 ? -8.652 12.346 12.253 1.00 96.56 729 SER A O 1
ATOM 5582 N N . ALA A 1 730 ? -9.235 13.057 14.302 1.00 95.56 730 ALA A N 1
ATOM 5583 C CA . ALA A 1 730 ? -7.880 13.370 14.733 1.00 95.56 730 ALA A CA 1
ATOM 5584 C C . ALA A 1 730 ? -6.951 12.139 14.739 1.00 95.56 730 ALA A C 1
ATOM 5586 O O . ALA A 1 730 ? -5.784 12.262 14.365 1.00 95.56 730 ALA A O 1
ATOM 5587 N N . ASP A 1 731 ? -7.449 10.959 15.125 1.00 94.19 731 ASP A N 1
ATOM 5588 C CA . ASP A 1 731 ? -6.666 9.713 15.078 1.00 94.19 731 ASP A CA 1
ATOM 5589 C C . ASP A 1 731 ? -6.334 9.318 13.637 1.00 94.19 731 ASP A C 1
ATOM 5591 O O . ASP A 1 731 ? -5.193 8.967 13.334 1.00 94.19 731 ASP A O 1
ATOM 5595 N N . LEU A 1 732 ? -7.311 9.444 12.734 1.00 95.94 732 LEU A N 1
ATOM 5596 C CA . LEU A 1 732 ? -7.138 9.138 11.318 1.00 95.94 732 LEU A CA 1
ATOM 5597 C C . LEU A 1 732 ? -6.146 10.098 10.639 1.00 95.94 732 LEU A C 1
ATOM 5599 O O . LEU A 1 732 ? -5.280 9.657 9.886 1.00 95.94 732 LEU A O 1
ATOM 5603 N N . VAL A 1 733 ? -6.213 11.400 10.947 1.00 96.81 733 VAL A N 1
ATOM 5604 C CA . VAL A 1 733 ? -5.232 12.393 10.474 1.00 96.81 733 VAL A CA 1
ATOM 5605 C C . VAL A 1 733 ? -3.827 12.071 10.981 1.00 96.81 733 VAL A C 1
ATOM 5607 O O . VAL A 1 733 ? -2.893 12.057 10.180 1.00 96.81 733 VAL A O 1
ATOM 5610 N N . ARG A 1 734 ? -3.660 11.765 12.277 1.00 94.38 734 ARG A N 1
ATOM 5611 C CA . ARG A 1 734 ? -2.350 11.386 12.839 1.00 94.38 734 ARG A CA 1
ATOM 5612 C C . ARG A 1 734 ? -1.774 10.157 12.141 1.00 94.38 734 ARG A C 1
ATOM 5614 O O . ARG A 1 734 ? -0.610 10.174 11.747 1.00 94.38 734 ARG A O 1
ATOM 5621 N N . ALA A 1 735 ? -2.594 9.129 11.928 1.00 95.06 735 ALA A N 1
ATOM 5622 C CA . ALA A 1 735 ? -2.152 7.906 11.273 1.00 95.06 735 ALA A CA 1
ATOM 5623 C C . ALA A 1 735 ? -1.709 8.145 9.820 1.00 95.06 735 ALA A C 1
ATOM 5625 O O . ALA A 1 735 ? -0.667 7.642 9.408 1.00 95.06 735 ALA A O 1
ATOM 5626 N N . TYR A 1 736 ? -2.441 8.958 9.051 1.00 97.44 736 TYR A N 1
ATOM 5627 C CA . TYR A 1 736 ? -2.051 9.284 7.676 1.00 97.44 736 TYR A CA 1
ATOM 5628 C C . TYR A 1 736 ? -0.791 10.155 7.582 1.00 97.44 736 TYR A C 1
ATOM 5630 O O . TYR A 1 736 ? 0.028 9.936 6.684 1.00 97.44 736 TYR A O 1
ATOM 5638 N N . ILE A 1 737 ? -0.583 11.094 8.513 1.00 95.31 737 ILE A N 1
ATOM 5639 C CA . ILE A 1 737 ? 0.668 11.870 8.591 1.00 95.31 737 ILE A CA 1
ATOM 5640 C C . ILE A 1 737 ? 1.856 10.934 8.858 1.00 95.31 737 ILE A C 1
ATOM 5642 O O . ILE A 1 737 ? 2.869 11.017 8.162 1.00 95.31 737 ILE A O 1
ATOM 5646 N N . ALA A 1 738 ? 1.719 10.008 9.811 1.00 93.06 738 ALA A N 1
ATOM 5647 C CA . ALA A 1 738 ? 2.762 9.040 10.142 1.00 93.06 738 ALA A CA 1
ATOM 5648 C C . ALA A 1 738 ? 3.064 8.077 8.977 1.00 93.06 738 ALA A C 1
ATOM 5650 O O . ALA A 1 738 ? 4.224 7.933 8.593 1.00 93.06 738 ALA A O 1
ATOM 5651 N N . ARG A 1 739 ? 2.035 7.517 8.321 1.00 94.88 739 ARG A N 1
ATOM 5652 C CA . ARG A 1 739 ? 2.207 6.682 7.113 1.00 94.88 739 ARG A CA 1
ATOM 5653 C C . ARG A 1 739 ? 2.910 7.426 5.985 1.00 94.88 739 ARG A C 1
ATOM 5655 O O . ARG A 1 739 ? 3.737 6.850 5.284 1.00 94.88 739 ARG A O 1
ATOM 5662 N N . THR A 1 740 ? 2.583 8.705 5.797 1.00 95.44 740 THR A N 1
ATOM 5663 C CA . THR A 1 740 ? 3.238 9.541 4.785 1.00 95.44 740 THR A CA 1
ATOM 5664 C C . THR A 1 740 ? 4.735 9.649 5.068 1.00 95.44 740 THR A C 1
ATOM 5666 O O . THR A 1 740 ? 5.536 9.492 4.149 1.00 95.44 740 THR A O 1
ATOM 5669 N N . ALA A 1 741 ? 5.126 9.850 6.331 1.00 93.94 741 ALA A N 1
ATOM 5670 C CA . ALA A 1 741 ? 6.527 9.992 6.722 1.00 93.94 741 ALA A CA 1
ATOM 5671 C C . ALA A 1 741 ? 7.391 8.764 6.371 1.00 93.94 741 ALA A C 1
ATOM 5673 O O . ALA A 1 741 ? 8.535 8.943 5.955 1.00 93.94 741 ALA A O 1
ATOM 5674 N N . GLU A 1 742 ? 6.843 7.547 6.467 1.00 94.44 742 GLU A N 1
ATOM 5675 C CA . GLU A 1 742 ? 7.560 6.294 6.165 1.00 94.44 742 GLU A CA 1
ATOM 5676 C C . GLU A 1 742 ? 8.031 6.199 4.708 1.00 94.44 742 GLU A C 1
ATOM 5678 O O . GLU A 1 742 ? 9.107 5.671 4.433 1.00 94.44 742 GLU A O 1
ATOM 5683 N N . VAL A 1 743 ? 7.247 6.730 3.765 1.00 94.62 743 VAL A N 1
ATOM 5684 C CA . VAL A 1 743 ? 7.523 6.606 2.321 1.00 94.62 743 VAL A CA 1
ATOM 5685 C C . VAL A 1 743 ? 8.018 7.901 1.681 1.00 94.62 743 VAL A C 1
ATOM 5687 O O . VAL A 1 743 ? 8.509 7.887 0.547 1.00 94.62 743 VAL A O 1
ATOM 5690 N N . GLN A 1 744 ? 7.920 9.027 2.394 1.00 93.75 744 GLN A N 1
ATOM 5691 C CA . GLN A 1 744 ? 8.183 10.360 1.854 1.00 93.75 744 GLN A CA 1
ATOM 5692 C C . GLN A 1 744 ? 9.594 10.507 1.275 1.00 93.75 744 GLN A C 1
ATOM 5694 O O . GLN A 1 744 ? 9.760 11.164 0.251 1.00 93.75 744 GLN A O 1
ATOM 5699 N N . GLN A 1 745 ? 10.606 9.883 1.885 1.00 90.94 745 GLN A N 1
ATOM 5700 C CA . GLN A 1 745 ? 12.000 10.011 1.438 1.00 90.94 745 GLN A CA 1
ATOM 5701 C C . GLN A 1 745 ? 12.256 9.372 0.066 1.00 90.94 745 GLN A C 1
ATOM 5703 O O . GLN A 1 745 ? 13.130 9.836 -0.670 1.00 90.94 745 GLN A O 1
ATOM 5708 N N . VAL A 1 746 ? 11.482 8.341 -0.289 1.00 92.81 746 VAL A N 1
ATOM 5709 C CA . VAL A 1 746 ? 11.703 7.544 -1.503 1.00 92.81 746 VAL A CA 1
ATOM 5710 C C . VAL A 1 746 ? 10.686 7.873 -2.592 1.00 92.81 746 VAL A C 1
ATOM 5712 O O . VAL A 1 746 ? 11.079 8.131 -3.727 1.00 92.81 746 VAL A O 1
ATOM 5715 N N . LEU A 1 747 ? 9.393 7.894 -2.252 1.00 96.69 747 LEU A N 1
ATOM 5716 C CA . LEU A 1 747 ? 8.309 8.036 -3.231 1.00 96.69 747 LEU A CA 1
ATOM 5717 C C . LEU A 1 747 ? 7.779 9.465 -3.374 1.00 96.69 747 LEU A C 1
ATOM 5719 O O . LEU A 1 747 ? 7.120 9.759 -4.366 1.00 96.69 747 LEU A O 1
ATOM 5723 N N . ARG A 1 748 ? 8.025 10.334 -2.382 1.00 97.25 748 ARG A N 1
ATOM 5724 C CA . ARG A 1 748 ? 7.660 11.768 -2.357 1.00 97.25 748 ARG A CA 1
ATOM 5725 C C . ARG A 1 748 ? 6.217 12.123 -2.788 1.00 97.25 748 ARG A C 1
ATOM 5727 O O . ARG A 1 748 ? 6.029 13.138 -3.456 1.00 97.25 748 ARG A O 1
ATOM 5734 N N . PRO A 1 749 ? 5.167 11.358 -2.424 1.00 97.38 749 PRO A N 1
ATOM 5735 C CA . PRO A 1 749 ? 3.820 11.583 -2.959 1.00 97.38 749 PRO A CA 1
ATOM 5736 C C . PRO A 1 749 ? 3.134 12.851 -2.419 1.00 97.38 749 PRO A C 1
ATOM 5738 O O . PRO A 1 749 ? 2.209 13.367 -3.052 1.00 97.38 749 PRO A O 1
ATOM 5741 N N . VAL A 1 750 ? 3.572 13.372 -1.269 1.00 98.44 750 VAL A N 1
ATOM 5742 C CA . VAL A 1 750 ? 3.005 14.558 -0.610 1.00 98.44 750 VAL A CA 1
ATOM 5743 C C . VAL A 1 750 ? 4.033 15.686 -0.621 1.00 98.44 750 VAL A C 1
ATOM 5745 O O . VAL A 1 750 ? 5.161 15.491 -0.184 1.00 98.44 750 VAL A O 1
ATOM 5748 N N . ILE A 1 751 ? 3.670 16.867 -1.125 1.00 97.56 751 ILE A N 1
ATOM 5749 C CA . ILE A 1 751 ? 4.587 18.018 -1.179 1.00 97.56 751 ILE A CA 1
ATOM 5750 C C . ILE A 1 751 ? 4.501 18.879 0.085 1.00 97.56 751 ILE A C 1
ATOM 5752 O O . ILE A 1 751 ? 5.490 19.485 0.486 1.00 97.56 751 ILE A O 1
ATOM 5756 N N . GLU A 1 752 ? 3.338 18.918 0.739 1.00 97.12 752 GLU A N 1
ATOM 5757 C CA . GLU A 1 752 ? 3.110 19.748 1.923 1.00 97.12 752 GLU A CA 1
ATOM 5758 C C . GLU A 1 752 ? 1.982 19.172 2.784 1.00 97.12 752 GLU A C 1
ATOM 5760 O O . GLU A 1 752 ? 0.961 18.741 2.256 1.00 97.12 752 GLU A O 1
ATOM 5765 N N . ILE A 1 753 ? 2.142 19.171 4.108 1.00 98.00 753 ILE A N 1
ATOM 5766 C CA . ILE A 1 753 ? 1.090 18.789 5.064 1.00 98.00 753 ILE A CA 1
ATOM 5767 C C . ILE A 1 753 ? 0.477 20.057 5.652 1.00 98.00 753 ILE A C 1
ATOM 5769 O O . ILE A 1 753 ? 1.192 21.014 5.939 1.00 98.00 753 ILE A O 1
ATOM 5773 N N . ASN A 1 754 ? -0.841 20.059 5.849 1.00 97.25 754 ASN A N 1
ATOM 5774 C CA . ASN A 1 754 ? -1.533 21.184 6.462 1.00 97.25 754 ASN A CA 1
ATOM 5775 C C . ASN A 1 754 ? -1.205 21.243 7.958 1.00 97.25 754 ASN A C 1
ATOM 5777 O O . ASN A 1 754 ? -1.579 20.313 8.681 1.00 97.25 754 ASN A O 1
ATOM 5781 N N . PRO A 1 755 ? -0.562 22.316 8.454 1.00 93.81 755 PRO A N 1
ATOM 5782 C CA . PRO A 1 755 ? -0.251 22.430 9.878 1.00 93.81 755 PRO A CA 1
ATOM 5783 C C . PRO A 1 755 ? -1.515 22.452 10.752 1.00 93.81 755 PRO A C 1
ATOM 5785 O O . PRO A 1 755 ? -1.464 22.040 11.909 1.00 93.81 755 PRO A O 1
ATOM 5788 N N . ASP A 1 756 ? -2.659 22.857 10.192 1.00 94.50 756 ASP A N 1
ATOM 5789 C CA . ASP A 1 756 ? -3.941 22.920 10.894 1.00 94.50 756 ASP A CA 1
ATOM 5790 C C . ASP A 1 756 ? -4.794 21.650 10.720 1.00 94.50 756 ASP A C 1
ATOM 5792 O O . ASP A 1 756 ? -5.887 21.572 11.279 1.00 94.50 756 ASP A O 1
ATOM 5796 N N . ALA A 1 757 ? -4.341 20.628 9.974 1.00 96.25 757 ALA A N 1
ATOM 5797 C CA . ALA A 1 757 ? -5.149 19.425 9.719 1.00 96.25 757 ALA A CA 1
ATOM 5798 C C . ALA A 1 757 ? -5.650 18.777 11.017 1.00 96.25 757 ALA A C 1
ATOM 5800 O O . ALA A 1 757 ? -6.819 18.399 11.118 1.00 96.25 757 ALA A O 1
ATOM 5801 N N . LEU A 1 758 ? -4.778 18.676 12.024 1.00 94.94 758 LEU A N 1
ATOM 5802 C CA . LEU A 1 758 ? -5.114 18.038 13.292 1.00 94.94 758 LEU A CA 1
ATOM 5803 C C . LEU A 1 758 ? -6.107 18.867 14.118 1.00 94.94 758 LEU A C 1
ATOM 5805 O O . LEU A 1 758 ? -7.055 18.308 14.668 1.00 94.94 758 LEU A O 1
ATOM 5809 N N . SER A 1 759 ? -5.928 20.189 14.183 1.00 95.19 759 SER A N 1
ATOM 5810 C CA . SER A 1 759 ? -6.831 21.074 14.931 1.00 95.19 759 SER A CA 1
ATOM 5811 C C . SER A 1 759 ? -8.211 21.152 14.271 1.00 95.19 759 SER A C 1
ATOM 5813 O O . SER A 1 759 ? -9.234 21.110 14.957 1.00 95.19 759 SER A O 1
ATOM 5815 N N . ILE A 1 760 ? -8.261 21.165 12.935 1.00 96.94 760 ILE A N 1
ATOM 5816 C CA . ILE A 1 760 ? -9.506 21.085 12.161 1.00 96.94 760 ILE A CA 1
ATOM 5817 C C . ILE A 1 760 ? -10.208 19.745 12.414 1.00 96.94 760 ILE A C 1
ATOM 5819 O O . ILE A 1 760 ? -11.415 19.719 12.657 1.00 96.94 760 ILE A O 1
ATOM 5823 N N . ALA A 1 761 ? -9.467 18.635 12.406 1.00 97.94 761 ALA A N 1
ATOM 5824 C CA . ALA A 1 761 ? -10.014 17.314 12.697 1.00 97.94 761 ALA A CA 1
ATOM 5825 C C . ALA A 1 761 ? -10.639 17.240 14.100 1.00 97.94 761 ALA A C 1
ATOM 5827 O O . ALA A 1 761 ? -11.776 16.791 14.233 1.00 97.94 761 ALA A O 1
ATOM 5828 N N . GLN A 1 762 ? -9.955 17.776 15.117 1.00 95.94 762 GLN A N 1
ATOM 5829 C CA . GLN A 1 762 ? -10.464 17.869 16.491 1.00 95.94 762 GLN A CA 1
ATOM 5830 C C . GLN A 1 762 ? -11.719 18.750 16.605 1.00 95.94 762 GLN A C 1
ATOM 5832 O O . GLN A 1 762 ? -12.642 18.434 17.363 1.00 95.94 762 GLN A O 1
ATOM 5837 N N . ALA A 1 763 ? -11.791 19.848 15.848 1.00 96.75 763 ALA A N 1
ATOM 5838 C CA . ALA A 1 763 ? -12.984 20.690 15.799 1.00 96.75 763 ALA A CA 1
ATOM 5839 C C . ALA A 1 763 ? -14.179 19.931 15.197 1.00 96.75 763 ALA A C 1
ATOM 5841 O O . ALA A 1 763 ? -15.278 19.972 15.747 1.00 96.75 763 ALA A O 1
ATOM 5842 N N . LEU A 1 764 ? -13.963 19.161 14.128 1.00 97.44 764 LEU A N 1
ATOM 5843 C CA . LEU A 1 764 ? -15.000 18.325 13.514 1.00 97.44 764 LEU A CA 1
ATOM 5844 C C . LEU A 1 764 ? -15.403 17.139 14.405 1.00 97.44 764 LEU A C 1
ATOM 5846 O O . LEU A 1 764 ? -16.582 16.781 14.448 1.00 97.44 764 LEU A O 1
ATOM 5850 N N . ASP A 1 765 ? -14.464 16.555 15.152 1.00 96.75 765 ASP A N 1
ATOM 5851 C CA . ASP A 1 765 ? -14.771 15.591 16.214 1.00 96.75 765 ASP A CA 1
ATOM 5852 C C . ASP A 1 765 ? -15.672 16.232 17.282 1.00 96.75 765 ASP A C 1
ATOM 5854 O O . ASP A 1 765 ? -16.666 15.636 17.692 1.00 96.75 765 ASP A O 1
ATOM 5858 N N . THR A 1 766 ? -15.387 17.477 17.677 1.00 93.69 766 THR A N 1
ATOM 5859 C CA . THR A 1 766 ? -16.203 18.238 18.639 1.00 93.69 766 THR A CA 1
ATOM 5860 C C . THR A 1 766 ? -17.604 18.524 18.094 1.00 93.69 766 THR A C 1
ATOM 5862 O O . THR A 1 766 ? -18.588 18.315 18.804 1.00 93.69 766 THR A O 1
ATOM 5865 N N . GLU A 1 767 ? -17.735 18.929 16.828 1.00 95.06 767 GLU A N 1
ATOM 5866 C CA . GLU A 1 767 ? -19.040 19.101 16.171 1.00 95.06 767 GLU A CA 1
ATOM 5867 C C . GLU A 1 767 ? -19.876 17.818 16.205 1.00 95.06 767 GLU A C 1
ATOM 5869 O O . GLU A 1 767 ? -21.058 17.850 16.563 1.00 95.06 767 GLU A O 1
ATOM 5874 N N . ARG A 1 768 ? -19.244 16.676 15.916 1.00 94.44 768 ARG A N 1
ATOM 5875 C CA . ARG A 1 768 ? -19.907 15.371 15.936 1.00 94.44 768 ARG A CA 1
ATOM 5876 C C . ARG A 1 768 ? -20.293 14.940 17.352 1.00 94.44 768 ARG A C 1
ATOM 5878 O O . ARG A 1 768 ? -21.423 14.514 17.556 1.00 94.44 768 ARG A O 1
ATOM 5885 N N . LEU A 1 769 ? -19.388 15.044 18.325 1.00 90.69 769 LEU A N 1
ATOM 5886 C CA . LEU A 1 769 ? -19.580 14.486 19.671 1.00 90.69 769 LEU A CA 1
ATOM 5887 C C . LEU A 1 769 ? -20.363 15.404 20.613 1.00 90.69 769 LEU A C 1
ATOM 5889 O O . LEU A 1 769 ? -21.193 14.934 21.386 1.00 90.69 769 LEU A O 1
ATOM 5893 N N . VAL A 1 770 ? -20.086 16.708 20.576 1.00 87.19 770 VAL A N 1
ATOM 5894 C CA . VAL A 1 770 ? -20.642 17.686 21.523 1.00 87.19 770 VAL A CA 1
ATOM 5895 C C . VAL A 1 770 ? -21.884 18.354 20.950 1.00 87.19 770 VAL A C 1
ATOM 5897 O O . VAL A 1 770 ? -22.871 18.536 21.661 1.00 87.19 770 VAL A O 1
ATOM 5900 N N . HIS A 1 771 ? -21.857 18.711 19.665 1.00 84.88 771 HIS A N 1
ATOM 5901 C CA . HIS A 1 771 ? -22.977 19.390 19.008 1.00 84.88 771 HIS A CA 1
ATOM 5902 C C . HIS A 1 771 ? -23.935 18.424 18.301 1.00 84.88 771 HIS A C 1
ATOM 5904 O O . HIS A 1 771 ? -24.943 18.875 17.757 1.00 84.88 771 HIS A O 1
ATOM 5910 N N . ASN A 1 772 ? -23.644 17.115 18.310 1.00 88.25 772 ASN A N 1
ATOM 5911 C CA . ASN A 1 772 ? -24.413 16.072 17.624 1.00 88.25 772 ASN A CA 1
ATOM 5912 C C . ASN A 1 772 ? -24.761 16.456 16.172 1.00 88.25 772 ASN A C 1
ATOM 5914 O O . ASN A 1 772 ? -25.872 16.231 15.693 1.00 88.25 772 ASN A O 1
ATOM 5918 N N . THR A 1 773 ? -23.818 17.122 15.501 1.00 91.12 773 THR A N 1
ATOM 5919 C CA . THR A 1 773 ? -23.991 17.697 14.168 1.00 91.12 773 THR A CA 1
ATOM 5920 C C . THR A 1 773 ? -22.942 17.107 13.233 1.00 91.12 773 THR A C 1
ATOM 5922 O O . THR A 1 773 ? -21.761 17.049 13.565 1.00 91.12 773 THR A O 1
ATOM 5925 N N . THR A 1 774 ? -23.371 16.679 12.046 1.00 93.62 774 THR A N 1
ATOM 5926 C CA . THR A 1 774 ? -22.480 16.255 10.958 1.00 93.62 774 THR A CA 1
ATOM 5927 C C . THR A 1 774 ? -22.830 17.023 9.689 1.00 93.62 774 THR A C 1
ATOM 5929 O O . THR A 1 774 ? -23.988 17.381 9.471 1.00 93.62 774 THR A O 1
ATOM 5932 N N . ARG A 1 775 ? -21.822 17.308 8.862 1.00 94.81 775 ARG A N 1
ATOM 5933 C CA . ARG A 1 775 ? -21.968 18.093 7.623 1.00 94.81 775 ARG A CA 1
ATOM 5934 C C . ARG A 1 775 ? -22.235 17.242 6.377 1.00 94.81 775 ARG A C 1
ATOM 5936 O O . ARG A 1 775 ? -22.435 17.784 5.296 1.00 94.81 775 ARG A O 1
ATOM 5943 N N . GLY A 1 776 ? -22.252 15.920 6.532 1.00 93.06 776 GLY A N 1
ATOM 5944 C CA . GLY A 1 776 ? -22.461 14.953 5.459 1.00 93.06 776 GLY A CA 1
ATOM 5945 C C . GLY A 1 776 ? -21.504 13.759 5.556 1.00 93.06 776 GLY A C 1
ATOM 5946 O O . GLY A 1 776 ? -20.802 13.616 6.560 1.00 93.06 776 GLY A O 1
ATOM 5947 N N . PRO A 1 777 ? -21.446 12.914 4.509 1.00 94.50 777 PRO A N 1
ATOM 5948 C CA . PRO A 1 777 ? -20.620 11.700 4.482 1.00 94.50 777 PRO A CA 1
ATOM 5949 C C . PRO A 1 777 ? -19.104 11.934 4.575 1.00 94.50 777 PRO A C 1
ATOM 5951 O O . PRO A 1 777 ? -18.361 10.998 4.842 1.00 94.50 777 PRO A O 1
ATOM 5954 N N . LEU A 1 778 ? -18.625 13.165 4.362 1.00 97.94 778 LEU A N 1
ATOM 5955 C CA . LEU A 1 778 ? -17.198 13.500 4.446 1.00 97.94 778 LEU A CA 1
ATOM 5956 C C . LEU A 1 778 ? -16.806 14.198 5.756 1.00 97.94 778 LEU A C 1
ATOM 5958 O O . LEU A 1 778 ? -15.673 14.658 5.887 1.00 97.94 778 LEU A O 1
ATOM 5962 N N . HIS A 1 779 ? -17.706 14.269 6.742 1.00 98.19 779 HIS A N 1
ATOM 5963 C CA . HIS A 1 779 ? -17.448 14.941 8.018 1.00 98.19 779 HIS A CA 1
ATOM 5964 C C . HIS A 1 779 ? -16.303 14.276 8.799 1.00 98.19 779 HIS A C 1
ATOM 5966 O O . HIS A 1 779 ? -16.470 13.207 9.384 1.00 98.19 779 HIS A O 1
ATOM 5972 N N . GLY A 1 780 ? -15.147 14.938 8.852 1.00 97.75 780 GLY A N 1
ATOM 5973 C CA . GLY A 1 780 ? -13.918 14.436 9.467 1.00 97.75 780 GLY A CA 1
ATOM 5974 C C . GLY A 1 780 ? -13.071 13.533 8.562 1.00 97.75 780 GLY A C 1
ATOM 5975 O O . GLY A 1 780 ? -12.121 12.928 9.042 1.00 97.75 780 GLY A O 1
ATOM 5976 N N . VAL A 1 781 ? -13.389 13.403 7.271 1.00 98.62 781 VAL A N 1
ATOM 5977 C CA . VAL A 1 781 ? -12.631 12.541 6.346 1.00 98.62 781 VAL A CA 1
ATOM 5978 C C . VAL A 1 781 ? -11.417 13.302 5.781 1.00 98.62 781 VAL A C 1
ATOM 5980 O O . VAL A 1 781 ? -11.609 14.380 5.210 1.00 98.62 781 VAL A O 1
ATOM 5983 N N . PRO A 1 782 ? -10.174 12.788 5.906 1.00 98.44 782 PRO A N 1
ATOM 5984 C CA . PRO A 1 782 ? -8.980 13.442 5.364 1.00 98.44 782 PRO A CA 1
ATOM 5985 C C . PRO A 1 782 ? -8.880 13.351 3.837 1.00 98.44 782 PRO A C 1
ATOM 5987 O O . PRO A 1 782 ? -9.041 12.275 3.263 1.00 98.44 782 PRO A O 1
ATOM 5990 N N . VAL A 1 783 ? -8.554 14.470 3.189 1.00 98.81 783 VAL A N 1
ATOM 5991 C CA . VAL A 1 783 ? -8.434 14.591 1.729 1.00 98.81 783 VAL A CA 1
ATOM 5992 C C . VAL A 1 783 ? -7.132 15.298 1.354 1.00 98.81 783 VAL A C 1
ATOM 5994 O O . VAL A 1 783 ? -6.820 16.353 1.907 1.00 98.81 783 VAL A O 1
ATOM 5997 N N . LEU A 1 784 ? -6.376 14.748 0.400 1.00 98.69 784 LEU A N 1
ATOM 5998 C CA . LEU A 1 784 ? -5.240 15.435 -0.231 1.00 98.69 784 LEU A CA 1
ATOM 5999 C C . LEU A 1 784 ? -5.674 16.163 -1.504 1.00 98.69 784 LEU A C 1
ATOM 6001 O O . LEU A 1 784 ? -6.383 15.604 -2.338 1.00 98.69 784 LEU A O 1
ATOM 6005 N N . LEU A 1 785 ? -5.196 17.392 -1.689 1.00 98.88 785 LEU A N 1
ATOM 6006 C CA . LEU A 1 785 ? -5.433 18.168 -2.907 1.00 98.88 785 LEU A CA 1
ATOM 6007 C C . LEU A 1 785 ? -4.147 18.271 -3.720 1.00 98.88 785 LEU A C 1
ATOM 6009 O O . LEU A 1 785 ? -3.087 18.514 -3.157 1.00 98.88 785 LEU A O 1
ATOM 6013 N N . LYS A 1 786 ? -4.202 18.156 -5.044 1.00 98.81 786 LYS A N 1
ATOM 6014 C CA . LYS A 1 786 ? -3.043 18.480 -5.884 1.00 98.81 786 LYS A CA 1
ATOM 6015 C C . LYS A 1 786 ? -2.580 19.922 -5.659 1.00 98.81 786 LYS A C 1
ATOM 6017 O O . LYS A 1 786 ? -3.394 20.828 -5.492 1.00 98.81 786 LYS A O 1
ATOM 6022 N N . ASP A 1 787 ? -1.269 20.148 -5.674 1.00 98.69 787 ASP A N 1
ATOM 6023 C CA . ASP A 1 787 ? -0.657 21.441 -5.321 1.00 98.69 787 ASP A CA 1
ATOM 6024 C C . ASP A 1 787 ? -0.948 22.602 -6.299 1.00 98.69 787 ASP A C 1
ATOM 6026 O O . ASP A 1 787 ? -0.543 23.739 -6.075 1.00 98.69 787 ASP A O 1
ATOM 6030 N N . ASN A 1 788 ? -1.714 22.359 -7.363 1.00 98.44 788 ASN A N 1
ATOM 6031 C CA . ASN A 1 788 ? -2.256 23.415 -8.216 1.00 98.44 788 ASN A CA 1
ATOM 6032 C C . ASN A 1 788 ? -3.676 23.878 -7.829 1.00 98.44 788 ASN A C 1
ATOM 6034 O O . ASN A 1 788 ? -4.213 24.781 -8.465 1.00 98.44 788 ASN A O 1
ATOM 6038 N N . ILE A 1 789 ? -4.294 23.295 -6.797 1.00 98.75 789 ILE A N 1
ATOM 6039 C CA . ILE A 1 789 ? -5.643 23.647 -6.327 1.00 98.75 789 ILE A CA 1
ATOM 6040 C C . ILE A 1 789 ? -5.541 24.650 -5.174 1.00 98.75 789 ILE A C 1
ATOM 6042 O O . ILE A 1 789 ? -5.017 24.307 -4.120 1.00 98.75 789 ILE A O 1
ATOM 6046 N N . GLY A 1 790 ? -6.063 25.867 -5.333 1.00 97.88 790 GLY A N 1
ATOM 6047 C CA . GLY A 1 790 ? -5.959 26.932 -4.331 1.00 97.88 790 GLY A CA 1
ATOM 6048 C C . GLY A 1 790 ? -6.674 26.639 -3.009 1.00 97.88 790 GLY A C 1
ATOM 6049 O O . GLY A 1 790 ? -7.848 26.249 -3.012 1.00 97.88 790 GLY A O 1
ATOM 6050 N N . THR A 1 791 ? -5.991 26.897 -1.890 1.00 97.81 791 THR A N 1
ATOM 6051 C CA . THR A 1 791 ? -6.557 26.935 -0.529 1.00 97.81 791 THR A CA 1
ATOM 6052 C C . THR A 1 791 ? -6.135 28.225 0.176 1.00 97.81 791 THR A C 1
ATOM 6054 O O . THR A 1 791 ? -4.999 28.665 0.043 1.00 97.81 791 THR A O 1
ATOM 6057 N N . ALA A 1 792 ? -7.055 28.868 0.892 1.00 95.38 792 ALA A N 1
ATOM 6058 C CA . ALA A 1 792 ? -6.829 30.111 1.629 1.00 95.38 792 ALA A CA 1
ATOM 6059 C C . ALA A 1 792 ? -6.558 29.847 3.120 1.00 95.38 792 ALA A C 1
ATOM 6061 O O . ALA A 1 792 ? -7.142 30.488 3.995 1.00 95.38 792 ALA A O 1
ATOM 6062 N N . ASP A 1 793 ? -5.683 28.882 3.388 1.00 93.56 793 ASP A N 1
ATOM 6063 C CA . ASP A 1 793 ? -5.142 28.532 4.700 1.00 93.56 793 ASP A CA 1
ATOM 6064 C C . ASP A 1 793 ? -3.605 28.646 4.687 1.00 93.56 793 ASP A C 1
ATOM 6066 O O . ASP A 1 793 ? -3.044 29.373 3.870 1.00 93.56 793 ASP A O 1
ATOM 6070 N N . GLN A 1 794 ? -2.913 27.990 5.622 1.00 92.62 794 GLN A N 1
ATOM 6071 C CA . GLN A 1 794 ? -1.449 28.050 5.722 1.00 92.62 794 GLN A CA 1
ATOM 6072 C C . GLN A 1 794 ? -0.713 27.238 4.641 1.00 92.62 794 GLN A C 1
ATOM 6074 O O . GLN A 1 794 ? 0.515 27.257 4.612 1.00 92.62 794 GLN A O 1
ATOM 6079 N N . LEU A 1 795 ? -1.432 26.518 3.773 1.00 96.19 795 LEU A N 1
ATOM 6080 C CA . LEU A 1 795 ? -0.831 25.747 2.688 1.00 96.19 795 LEU A CA 1
ATOM 6081 C C . LEU A 1 795 ? -0.456 26.638 1.507 1.00 96.19 795 LEU A C 1
ATOM 6083 O O . LEU A 1 795 ? -1.176 27.570 1.145 1.00 96.19 795 LEU A O 1
ATOM 6087 N N . ASN A 1 796 ? 0.616 26.267 0.815 1.00 96.56 796 ASN A N 1
ATOM 6088 C CA . ASN A 1 796 ? 0.938 26.869 -0.468 1.00 96.56 796 ASN A CA 1
ATOM 6089 C C . ASN A 1 796 ? 0.100 26.261 -1.613 1.00 96.56 796 ASN A C 1
ATOM 6091 O O . ASN A 1 796 ? -0.547 25.217 -1.493 1.00 96.56 796 ASN A O 1
ATOM 6095 N N . THR A 1 797 ? 0.079 26.960 -2.749 1.00 97.62 797 THR A N 1
ATOM 6096 C CA . THR A 1 797 ? -0.451 26.458 -4.026 1.00 97.62 797 THR A CA 1
ATOM 6097 C C . THR A 1 797 ? 0.541 26.843 -5.107 1.00 97.62 797 THR A C 1
ATOM 6099 O O . THR A 1 797 ? 0.478 27.958 -5.630 1.00 97.62 797 THR A O 1
ATOM 6102 N N . THR A 1 798 ? 1.514 25.968 -5.371 1.00 97.62 798 THR A N 1
ATOM 6103 C CA . THR A 1 798 ? 2.699 26.356 -6.144 1.00 97.62 798 THR A CA 1
ATOM 6104 C C . THR A 1 798 ? 2.785 25.728 -7.525 1.00 97.62 798 THR A C 1
ATOM 6106 O O . THR A 1 798 ? 3.698 26.057 -8.281 1.00 97.62 798 THR A O 1
ATOM 6109 N N . ALA A 1 799 ? 1.865 24.815 -7.857 1.00 97.94 799 ALA A N 1
ATOM 6110 C CA . ALA A 1 799 ? 1.970 23.968 -9.044 1.00 97.94 799 ALA A CA 1
ATOM 6111 C C . ALA A 1 799 ? 3.354 23.287 -9.159 1.00 97.94 799 ALA A C 1
ATOM 6113 O O . ALA A 1 799 ? 3.830 23.017 -10.262 1.00 97.94 799 ALA A O 1
ATOM 6114 N N . GLY A 1 800 ? 4.000 23.013 -8.016 1.00 97.38 800 GLY A N 1
ATOM 6115 C CA . GLY A 1 800 ? 5.332 22.413 -7.932 1.00 97.38 800 GLY A CA 1
ATOM 6116 C C . GLY A 1 800 ? 6.524 23.369 -8.109 1.00 97.38 800 GLY A C 1
ATOM 6117 O O . GLY A 1 800 ? 7.650 22.965 -7.826 1.00 97.38 800 GLY A O 1
ATOM 6118 N N . SER A 1 801 ? 6.308 24.627 -8.504 1.00 97.56 801 SER A N 1
ATOM 6119 C CA . SER A 1 801 ? 7.383 25.586 -8.808 1.00 97.56 801 SER A CA 1
ATOM 6120 C C . SER A 1 801 ? 7.651 26.556 -7.655 1.00 97.56 801 SER A C 1
ATOM 6122 O O . SER A 1 801 ? 6.745 26.937 -6.911 1.00 97.56 801 SER A O 1
ATOM 6124 N N . TYR A 1 802 ? 8.893 27.022 -7.524 1.00 97.06 802 TYR A N 1
ATOM 6125 C CA . TYR A 1 802 ? 9.247 28.086 -6.582 1.00 97.06 802 TYR A CA 1
ATOM 6126 C C . TYR A 1 802 ? 8.744 29.468 -7.020 1.00 97.06 802 TYR A C 1
ATOM 6128 O O . TYR A 1 802 ? 8.674 30.373 -6.191 1.00 97.06 802 TYR A O 1
ATOM 6136 N N . ALA A 1 803 ? 8.333 29.640 -8.281 1.00 96.81 803 ALA A N 1
ATOM 6137 C CA . ALA A 1 803 ? 7.774 30.895 -8.789 1.00 96.81 803 ALA A CA 1
ATOM 6138 C C . ALA A 1 803 ? 6.488 31.324 -8.059 1.00 96.81 803 ALA A C 1
ATOM 6140 O O . ALA A 1 803 ? 6.209 32.515 -7.943 1.00 96.81 803 ALA A O 1
ATOM 6141 N N . LEU A 1 804 ? 5.718 30.360 -7.546 1.00 97.06 804 LEU A N 1
ATOM 6142 C CA . LEU A 1 804 ? 4.478 30.597 -6.805 1.00 97.06 804 LEU A CA 1
ATOM 6143 C C . LEU A 1 804 ? 4.620 30.376 -5.294 1.00 97.06 804 LEU A C 1
ATOM 6145 O O . LEU A 1 804 ? 3.655 30.581 -4.556 1.00 97.06 804 LEU A O 1
ATOM 6149 N N . HIS A 1 805 ? 5.793 29.969 -4.809 1.00 95.81 805 HIS A N 1
ATOM 6150 C CA . HIS A 1 805 ? 6.001 29.697 -3.391 1.00 95.81 805 HIS A CA 1
ATOM 6151 C C . HIS A 1 805 ? 5.805 30.968 -2.547 1.00 95.81 805 HIS A C 1
ATOM 6153 O O . HIS A 1 805 ? 6.359 32.021 -2.857 1.00 95.81 805 HIS A O 1
ATOM 6159 N N . GLY A 1 806 ? 4.975 30.883 -1.502 1.00 94.31 806 GLY A N 1
ATOM 6160 C CA . GLY A 1 806 ? 4.567 32.028 -0.684 1.00 94.31 806 GLY A CA 1
ATOM 6161 C C . GLY A 1 806 ? 3.485 32.928 -1.302 1.00 94.31 806 GLY A C 1
ATOM 6162 O O . GLY A 1 806 ? 3.142 33.952 -0.709 1.00 94.31 806 GLY A O 1
ATOM 6163 N N . SER A 1 807 ? 2.935 32.584 -2.473 1.00 96.38 807 SER A N 1
ATOM 6164 C CA . SER A 1 807 ? 1.790 33.305 -3.048 1.00 96.38 807 SER A CA 1
ATOM 6165 C C . SER A 1 807 ? 0.517 33.064 -2.241 1.00 96.38 807 SER A C 1
ATOM 6167 O O . SER A 1 807 ? 0.259 31.951 -1.787 1.00 96.38 807 SER A O 1
ATOM 6169 N N . ILE A 1 808 ? -0.321 34.095 -2.109 1.00 96.56 808 ILE A N 1
ATOM 6170 C CA . ILE A 1 808 ? -1.582 34.024 -1.360 1.00 96.56 808 ILE A CA 1
ATOM 6171 C C . ILE A 1 808 ? -2.756 34.131 -2.329 1.00 96.56 808 ILE A C 1
ATOM 6173 O O . ILE A 1 808 ? -2.970 35.165 -2.971 1.00 96.56 808 ILE A O 1
ATOM 6177 N N . VAL A 1 809 ? -3.557 33.070 -2.399 1.00 97.06 809 VAL A N 1
ATOM 6178 C CA . VAL A 1 809 ? -4.798 33.036 -3.181 1.00 97.06 809 VAL A CA 1
ATOM 6179 C C . VAL A 1 809 ? -5.895 33.906 -2.541 1.00 97.06 809 VAL A C 1
ATOM 6181 O O . VAL A 1 809 ? -5.901 34.131 -1.327 1.00 97.06 809 VAL A O 1
ATOM 6184 N N . PRO A 1 810 ? -6.863 34.428 -3.317 1.00 95.25 810 PRO A N 1
ATOM 6185 C CA . PRO A 1 810 ? -7.874 35.340 -2.779 1.00 95.25 810 PRO A CA 1
ATOM 6186 C C . PRO A 1 810 ? -8.866 34.665 -1.825 1.00 95.25 810 PRO A C 1
ATOM 6188 O O . PRO A 1 810 ? -9.399 35.320 -0.925 1.00 95.25 810 PRO A O 1
ATOM 6191 N N . ARG A 1 811 ? -9.118 33.376 -2.038 1.00 96.44 811 ARG A N 1
ATOM 6192 C CA . ARG A 1 811 ? -10.042 32.507 -1.307 1.00 96.44 811 ARG A CA 1
ATOM 6193 C C . ARG A 1 811 ? -9.715 31.053 -1.651 1.00 96.44 811 ARG A C 1
ATOM 6195 O O . ARG A 1 811 ? -8.948 30.817 -2.584 1.00 96.44 811 ARG A O 1
ATOM 6202 N N . ASP A 1 812 ? -10.347 30.111 -0.959 1.00 97.88 812 ASP A N 1
ATOM 6203 C CA . ASP A 1 812 ? -10.376 28.719 -1.404 1.00 97.88 812 ASP A CA 1
ATOM 6204 C C . ASP A 1 812 ? -10.873 28.628 -2.855 1.00 97.88 812 ASP A C 1
ATOM 6206 O O . ASP A 1 812 ? -11.787 29.357 -3.283 1.00 97.88 812 ASP A O 1
ATOM 6210 N N . SER A 1 813 ? -10.289 27.693 -3.605 1.00 97.94 813 SER A N 1
ATOM 6211 C CA . SER A 1 813 ? -10.925 27.186 -4.818 1.00 97.94 813 SER A CA 1
ATOM 6212 C C . SER A 1 813 ? -12.330 26.697 -4.488 1.00 97.94 813 SER A C 1
ATOM 6214 O O . SER A 1 813 ? -12.605 26.248 -3.374 1.00 97.94 813 SER A O 1
ATOM 6216 N N . THR A 1 814 ? -13.247 26.790 -5.449 1.00 97.00 814 THR A N 1
ATOM 6217 C CA . THR A 1 814 ? -14.641 26.400 -5.197 1.00 97.00 814 THR A CA 1
ATOM 6218 C C . THR A 1 814 ? -14.732 24.931 -4.769 1.00 97.00 814 THR A C 1
ATOM 6220 O O . THR A 1 814 ? -15.478 24.605 -3.853 1.00 97.00 814 THR A O 1
ATOM 6223 N N . VAL A 1 815 ? -13.894 24.060 -5.341 1.00 98.06 815 VAL A N 1
ATOM 6224 C CA . VAL A 1 815 ? -13.773 22.658 -4.919 1.00 98.06 815 VAL A CA 1
ATOM 6225 C C . VAL A 1 815 ? -13.312 22.538 -3.461 1.00 98.06 815 VAL A C 1
ATOM 6227 O O . VAL A 1 815 ? -13.964 21.846 -2.684 1.00 98.06 815 VAL A O 1
ATOM 6230 N N . ALA A 1 816 ? -12.238 23.224 -3.051 1.00 98.25 816 ALA A N 1
ATOM 6231 C CA . ALA A 1 816 ? -11.772 23.174 -1.661 1.00 98.25 816 ALA A CA 1
ATOM 6232 C C . ALA A 1 816 ? -12.814 23.732 -0.673 1.00 98.25 816 ALA A C 1
ATOM 6234 O O . ALA A 1 816 ? -13.019 23.159 0.399 1.00 98.25 816 ALA A O 1
ATOM 6235 N N . ALA A 1 817 ? -13.518 24.801 -1.056 1.00 97.94 817 ALA A N 1
ATOM 6236 C CA . ALA A 1 817 ? -14.600 25.377 -0.266 1.00 97.94 817 ALA A CA 1
ATOM 6237 C C . ALA A 1 817 ? -15.761 24.386 -0.087 1.00 97.94 817 ALA A C 1
ATOM 6239 O O . ALA A 1 817 ? -16.243 24.210 1.032 1.00 97.94 817 ALA A O 1
ATOM 6240 N N . ASN A 1 818 ? -16.172 23.696 -1.157 1.00 97.62 818 ASN A N 1
ATOM 6241 C CA . ASN A 1 818 ? -17.231 22.689 -1.089 1.00 97.62 818 ASN A CA 1
ATOM 6242 C C . ASN A 1 818 ? -16.823 21.496 -0.208 1.00 97.62 818 ASN A C 1
ATOM 6244 O O . ASN A 1 818 ? -17.614 21.041 0.617 1.00 97.62 818 ASN A O 1
ATOM 6248 N N . LEU A 1 819 ? -15.568 21.041 -0.298 1.00 98.50 819 LEU A N 1
ATOM 6249 C CA . LEU A 1 819 ? -15.044 19.969 0.556 1.00 98.50 819 LEU A CA 1
ATOM 6250 C C . LEU A 1 819 ? -15.041 20.363 2.041 1.00 98.50 819 LEU A C 1
ATOM 6252 O O . LEU A 1 819 ? -15.521 19.601 2.881 1.00 98.50 819 LEU A O 1
ATOM 6256 N N . ARG A 1 820 ? -14.579 21.575 2.376 1.00 97.75 820 ARG A N 1
ATOM 6257 C CA . ARG A 1 820 ? -14.654 22.109 3.750 1.00 97.75 820 ARG A CA 1
ATOM 6258 C C . ARG A 1 820 ? -16.102 22.255 4.228 1.00 97.75 820 ARG A C 1
ATOM 6260 O O . ARG A 1 820 ? -16.400 21.974 5.391 1.00 97.75 820 ARG A O 1
ATOM 6267 N N . ALA A 1 821 ? -17.016 22.664 3.346 1.00 97.00 821 ALA A N 1
ATOM 6268 C CA . ALA A 1 821 ? -18.442 22.751 3.654 1.00 97.00 821 ALA A CA 1
ATOM 6269 C C . ALA A 1 821 ? -19.051 21.370 3.952 1.00 97.00 821 ALA A C 1
ATOM 6271 O O . ALA A 1 821 ? -19.829 21.254 4.895 1.00 97.00 821 ALA A O 1
ATOM 6272 N N . ALA A 1 822 ? -18.624 20.322 3.239 1.00 97.12 822 ALA A N 1
ATOM 6273 C CA . ALA A 1 822 ? -18.989 18.926 3.500 1.00 97.12 822 ALA A CA 1
ATOM 6274 C C . ALA A 1 822 ? -18.315 18.326 4.755 1.00 97.12 822 ALA A C 1
ATOM 6276 O O . ALA A 1 822 ? -18.601 17.189 5.133 1.00 97.12 822 ALA A O 1
ATOM 6277 N N . GLY A 1 823 ? -17.432 19.085 5.416 1.00 97.75 823 GLY A N 1
ATOM 6278 C CA . GLY A 1 823 ? -16.723 18.678 6.626 1.00 97.75 823 GLY A CA 1
ATOM 6279 C C . GLY A 1 823 ? -15.456 17.861 6.382 1.00 97.75 823 GLY A C 1
ATOM 6280 O O . GLY A 1 823 ? -14.959 17.262 7.329 1.00 97.75 823 GLY A O 1
ATOM 6281 N N . ALA A 1 824 ? -14.918 17.832 5.161 1.00 98.50 824 ALA A N 1
ATOM 6282 C CA . ALA A 1 824 ? -13.650 17.164 4.879 1.00 98.50 824 ALA A CA 1
ATOM 6283 C C . ALA A 1 824 ? -12.461 17.909 5.514 1.00 98.50 824 ALA A C 1
ATOM 6285 O O . ALA A 1 824 ? -12.425 19.143 5.554 1.00 98.50 824 ALA A O 1
ATOM 6286 N N . VAL A 1 825 ? -11.455 17.159 5.967 1.00 98.69 825 VAL A N 1
ATOM 6287 C CA . VAL A 1 825 ? -10.188 17.709 6.469 1.00 98.69 825 VAL A CA 1
ATOM 6288 C C . VAL A 1 825 ? -9.192 17.759 5.318 1.00 98.69 825 VAL A C 1
ATOM 6290 O O . VAL A 1 825 ? -8.764 16.719 4.829 1.00 98.69 825 VAL A O 1
ATOM 6293 N N . ILE A 1 826 ? -8.781 18.952 4.889 1.00 98.69 826 ILE A N 1
ATOM 6294 C CA . ILE A 1 826 ? -7.699 19.081 3.902 1.00 98.69 826 ILE A CA 1
ATOM 6295 C C . ILE A 1 826 ? -6.381 18.713 4.593 1.00 98.69 826 ILE A C 1
ATOM 6297 O O . ILE A 1 826 ? -5.826 19.516 5.342 1.00 98.69 826 ILE A O 1
ATOM 6301 N N . LEU A 1 827 ? -5.899 17.494 4.343 1.00 98.56 827 LEU A N 1
ATOM 6302 C CA . LEU A 1 827 ? -4.698 16.924 4.961 1.00 98.56 827 LEU A CA 1
ATOM 6303 C C . LEU A 1 827 ? -3.425 17.650 4.508 1.00 98.56 827 LEU A C 1
ATOM 6305 O O . LEU A 1 827 ? -2.475 17.776 5.274 1.00 98.56 827 LEU A O 1
ATOM 6309 N N . GLY A 1 828 ? -3.404 18.125 3.265 1.00 98.38 828 GLY A N 1
ATOM 6310 C CA . GLY A 1 828 ? -2.230 18.731 2.652 1.00 98.38 828 GLY A CA 1
ATOM 6311 C C . GLY A 1 828 ? -2.307 18.763 1.129 1.00 98.38 828 GLY A C 1
ATOM 6312 O O . GLY A 1 828 ? -3.384 18.615 0.537 1.00 98.38 828 GLY A O 1
ATOM 6313 N N . LYS A 1 829 ? -1.142 18.942 0.505 1.00 98.69 829 LYS A N 1
ATOM 6314 C CA . LYS A 1 829 ? -0.941 19.038 -0.937 1.00 98.69 829 LYS A CA 1
ATOM 6315 C C . LYS A 1 829 ? -0.182 17.820 -1.458 1.00 98.69 829 LYS A C 1
ATOM 6317 O O . LYS A 1 829 ? 0.866 17.465 -0.919 1.00 98.69 829 LYS A O 1
ATOM 6322 N N . SER A 1 830 ? -0.668 17.183 -2.518 1.00 98.62 830 SER A N 1
ATOM 6323 C CA . SER A 1 830 ? 0.049 16.085 -3.177 1.00 98.62 830 SER A CA 1
ATOM 6324 C C . SER A 1 830 ? 1.033 16.599 -4.229 1.00 98.62 830 SER A C 1
ATOM 6326 O O . SER A 1 830 ? 0.767 17.608 -4.889 1.00 98.62 830 SER A O 1
ATOM 6328 N N . GLY A 1 831 ? 2.128 15.865 -4.434 1.00 97.56 831 GLY A N 1
ATOM 6329 C CA . GLY A 1 831 ? 3.088 16.122 -5.506 1.00 97.56 831 GLY A CA 1
ATOM 6330 C C . GLY A 1 831 ? 2.461 16.008 -6.901 1.00 97.56 831 GLY A C 1
ATOM 6331 O O . GLY A 1 831 ? 1.450 15.326 -7.103 1.00 97.56 831 GLY A O 1
ATOM 6332 N N . LEU A 1 832 ? 3.068 16.687 -7.872 1.00 98.25 832 LEU A N 1
ATOM 6333 C CA . LEU A 1 832 ? 2.654 16.694 -9.273 1.00 98.25 832 LEU A CA 1
ATOM 6334 C C . LEU A 1 832 ? 3.856 16.823 -10.207 1.00 98.25 832 LEU A C 1
ATOM 6336 O O . LEU A 1 832 ? 4.928 17.245 -9.778 1.00 98.25 832 LEU A O 1
ATOM 6340 N N . SER A 1 833 ? 3.630 16.552 -11.494 1.00 96.50 833 SER A N 1
ATOM 6341 C CA . SER A 1 833 ? 4.488 17.111 -12.540 1.00 96.50 833 SER A CA 1
ATOM 6342 C C . SER A 1 833 ? 4.334 18.630 -12.557 1.00 96.50 833 SER A C 1
ATOM 6344 O O . SER A 1 833 ? 3.207 19.125 -12.646 1.00 96.50 833 SER A O 1
ATOM 6346 N N . GLU A 1 834 ? 5.442 19.355 -12.476 1.00 96.94 834 GLU A N 1
ATOM 6347 C CA . GLU A 1 834 ? 5.456 20.814 -12.389 1.00 96.94 834 GLU A CA 1
ATOM 6348 C C . GLU A 1 834 ? 4.651 21.486 -13.503 1.00 96.94 834 GLU A C 1
ATOM 6350 O O . GLU A 1 834 ? 4.654 21.020 -14.644 1.00 96.94 834 GLU A O 1
ATOM 6355 N N . TRP A 1 835 ? 3.920 22.550 -13.158 1.00 97.25 835 TRP A N 1
ATOM 6356 C CA . TRP A 1 835 ? 3.014 23.251 -14.079 1.00 97.25 835 TRP A CA 1
ATOM 6357 C C . TRP A 1 835 ? 2.036 22.308 -14.784 1.00 97.25 835 TRP A C 1
ATOM 6359 O O . TRP A 1 835 ? 1.693 22.472 -15.950 1.00 97.25 835 TRP A O 1
ATOM 6369 N N . ALA A 1 836 ? 1.612 21.269 -14.061 1.00 96.12 836 ALA A N 1
ATOM 6370 C CA . ALA A 1 836 ? 0.760 20.209 -14.570 1.00 96.12 836 ALA A CA 1
ATOM 6371 C C . ALA A 1 836 ? 1.313 19.517 -15.838 1.00 96.12 836 ALA A C 1
ATOM 6373 O O . ALA A 1 836 ? 0.526 18.982 -16.618 1.00 96.12 836 ALA A O 1
ATOM 6374 N N . PHE A 1 837 ? 2.648 19.437 -15.957 1.00 93.44 837 PHE A N 1
ATOM 6375 C CA . PHE A 1 837 ? 3.434 18.927 -17.093 1.00 93.44 837 PHE A CA 1
ATOM 6376 C C . PHE A 1 837 ? 3.520 19.881 -18.302 1.00 93.44 837 PHE A C 1
ATOM 6378 O O . PHE A 1 837 ? 4.135 19.551 -19.313 1.00 93.44 837 PHE A O 1
ATOM 6385 N N . TRP A 1 838 ? 2.971 21.094 -18.197 1.00 93.69 838 TRP A N 1
ATOM 6386 C CA . TRP A 1 838 ? 3.011 22.095 -19.260 1.00 93.69 838 TRP A CA 1
ATOM 6387 C C . TRP A 1 838 ? 4.193 23.051 -19.098 1.00 93.69 838 TRP A C 1
ATOM 6389 O O . TRP A 1 838 ? 4.009 24.229 -18.809 1.00 93.69 838 TRP A O 1
ATOM 6399 N N . ARG A 1 839 ? 5.416 22.524 -19.241 1.00 92.06 839 ARG A N 1
ATOM 6400 C CA . ARG A 1 839 ? 6.670 23.292 -19.120 1.00 92.06 839 ARG A CA 1
ATOM 6401 C C . ARG A 1 839 ? 7.590 23.155 -20.339 1.00 92.06 839 ARG A C 1
ATOM 6403 O O . ARG A 1 839 ? 8.042 24.162 -20.870 1.00 92.06 839 ARG A O 1
ATOM 6410 N N . GLY A 1 840 ? 7.858 21.931 -20.790 1.00 88.81 840 GLY A N 1
ATOM 6411 C CA . GLY A 1 840 ? 8.758 21.659 -21.917 1.00 88.81 840 GLY A CA 1
ATOM 6412 C C . GLY A 1 840 ? 8.970 20.166 -22.181 1.00 88.81 840 GLY A C 1
ATOM 6413 O O . GLY A 1 840 ? 8.547 19.333 -21.372 1.00 88.81 840 GLY A O 1
ATOM 6414 N N . THR A 1 841 ? 9.652 19.825 -23.277 1.00 84.00 841 THR A N 1
ATOM 6415 C CA . THR A 1 841 ? 9.897 18.446 -23.740 1.00 84.00 841 THR A CA 1
ATOM 6416 C C . THR A 1 841 ? 11.008 17.684 -23.022 1.00 84.00 841 THR A C 1
ATOM 6418 O O . THR A 1 841 ? 11.253 16.548 -23.416 1.00 84.00 841 THR A O 1
ATOM 6421 N N . ASN A 1 842 ? 11.733 18.277 -22.064 1.00 85.94 842 ASN A N 1
ATOM 6422 C CA . ASN A 1 842 ? 12.744 17.598 -21.238 1.00 85.94 842 ASN A CA 1
ATOM 6423 C C . ASN A 1 842 ? 12.440 17.712 -19.730 1.00 85.94 842 ASN A C 1
ATOM 6425 O O . ASN A 1 842 ? 13.212 18.264 -18.953 1.00 85.94 842 ASN A O 1
ATOM 6429 N N . ASN A 1 843 ? 11.278 17.216 -19.325 1.00 83.12 843 ASN A N 1
ATOM 6430 C CA . ASN A 1 843 ? 10.782 16.978 -17.982 1.00 83.12 843 ASN A CA 1
ATOM 6431 C C . ASN A 1 843 ? 10.507 15.476 -17.719 1.00 83.12 843 ASN A C 1
ATOM 6433 O O . ASN A 1 843 ? 10.759 14.600 -18.536 1.00 83.12 843 ASN A O 1
ATOM 6437 N N . SER A 1 844 ? 10.004 15.156 -16.532 1.00 88.69 844 SER A N 1
ATOM 6438 C CA . SER A 1 844 ? 9.599 13.805 -16.147 1.00 88.69 844 SER A CA 1
ATOM 6439 C C . SER A 1 844 ? 8.287 13.889 -15.388 1.00 88.69 844 SER A C 1
ATOM 6441 O O . SER A 1 844 ? 8.044 14.834 -14.628 1.00 88.69 844 SER A O 1
ATOM 6443 N N . ASN A 1 845 ? 7.433 12.900 -15.605 1.00 92.19 845 ASN A N 1
ATOM 6444 C CA . ASN A 1 845 ? 6.194 12.741 -14.865 1.00 92.19 845 ASN A CA 1
ATOM 6445 C C . ASN A 1 845 ? 6.454 12.683 -13.359 1.00 92.19 845 ASN A C 1
ATOM 6447 O O . ASN A 1 845 ? 7.412 12.059 -12.916 1.00 92.19 845 ASN A O 1
ATOM 6451 N N . GLY A 1 846 ? 5.626 13.360 -12.566 1.00 93.44 846 GLY A N 1
ATOM 6452 C CA . GLY A 1 846 ? 5.731 13.380 -11.109 1.00 93.44 846 GLY A CA 1
ATOM 6453 C C . GLY A 1 846 ? 6.866 14.236 -10.540 1.00 93.44 846 GLY A C 1
ATOM 6454 O O . GLY A 1 846 ? 6.978 14.315 -9.320 1.00 93.44 846 GLY A O 1
ATOM 6455 N N . TRP A 1 847 ? 7.696 14.879 -11.366 1.00 94.94 847 TRP A N 1
ATOM 6456 C CA . TRP A 1 847 ? 8.749 15.769 -10.877 1.00 94.94 847 TRP A CA 1
ATOM 6457 C C . TRP A 1 847 ? 8.301 17.222 -10.777 1.00 94.94 847 TRP A C 1
ATOM 6459 O O . TRP A 1 847 ? 7.663 17.752 -11.686 1.00 94.94 847 TRP A O 1
ATOM 6469 N N . SER A 1 848 ? 8.741 17.892 -9.714 1.00 96.44 848 SER A N 1
ATOM 6470 C CA . SER A 1 848 ? 8.730 19.351 -9.618 1.00 96.44 848 SER A CA 1
ATOM 6471 C C . SER A 1 848 ? 9.928 19.885 -8.844 1.00 96.44 848 SER A C 1
ATOM 6473 O O . SER A 1 848 ? 10.485 19.169 -8.006 1.00 96.44 848 SER A O 1
ATOM 6475 N N . ALA A 1 849 ? 10.319 21.138 -9.088 1.00 95.19 849 ALA A N 1
ATOM 6476 C CA . ALA A 1 849 ? 11.458 21.757 -8.417 1.00 95.19 849 ALA A CA 1
ATOM 6477 C C . ALA A 1 849 ? 11.301 21.750 -6.890 1.00 95.19 849 ALA A C 1
ATOM 6479 O O . ALA A 1 849 ? 12.254 21.466 -6.163 1.00 95.19 849 ALA A O 1
ATOM 6480 N N . ARG A 1 850 ? 10.083 22.012 -6.400 1.00 95.50 850 ARG A N 1
ATOM 6481 C CA . ARG A 1 850 ? 9.774 22.046 -4.967 1.00 95.50 850 ARG A CA 1
ATOM 6482 C C . ARG A 1 850 ? 9.548 20.653 -4.368 1.00 95.50 850 ARG A C 1
ATOM 6484 O O . ARG A 1 850 ? 10.009 20.385 -3.261 1.00 95.50 850 ARG A O 1
ATOM 6491 N N . GLY A 1 851 ? 8.827 19.774 -5.067 1.00 93.81 851 GLY A N 1
ATOM 6492 C CA . GLY A 1 851 ? 8.425 18.460 -4.540 1.00 93.81 851 GLY A CA 1
ATOM 6493 C C . GLY A 1 851 ? 9.437 17.335 -4.770 1.00 93.81 851 GLY A C 1
ATOM 6494 O O . GLY A 1 851 ? 9.398 16.308 -4.089 1.00 93.81 851 GLY A O 1
ATOM 6495 N N . GLY A 1 852 ? 10.375 17.516 -5.699 1.00 94.94 852 GLY A N 1
ATOM 6496 C CA . GLY A 1 852 ? 11.223 16.439 -6.201 1.00 94.94 852 GLY A CA 1
ATOM 6497 C C . GLY A 1 852 ? 10.442 15.451 -7.071 1.00 94.94 852 GLY A C 1
ATOM 6498 O O . GLY A 1 852 ? 9.376 15.772 -7.589 1.00 94.94 852 GLY A O 1
ATOM 6499 N N . GLN A 1 853 ? 11.004 14.254 -7.256 1.00 95.38 853 GLN A N 1
ATOM 6500 C CA . GLN A 1 853 ? 10.452 13.199 -8.110 1.00 95.38 853 GLN A CA 1
ATOM 6501 C C . GLN A 1 853 ? 9.496 12.294 -7.324 1.00 95.38 853 GLN A C 1
ATOM 6503 O O . GLN A 1 853 ? 9.947 11.538 -6.463 1.00 95.38 853 GLN A O 1
ATOM 6508 N N . VAL A 1 854 ? 8.205 12.325 -7.658 1.00 97.94 854 VAL A N 1
ATOM 6509 C CA . VAL A 1 854 ? 7.246 11.293 -7.239 1.00 97.94 854 VAL A CA 1
ATOM 6510 C C . VAL A 1 854 ? 7.577 9.979 -7.955 1.00 97.94 854 VAL A C 1
ATOM 6512 O O . VAL A 1 854 ? 7.905 10.005 -9.140 1.00 97.94 854 VAL A O 1
ATOM 6515 N N . LYS A 1 855 ? 7.473 8.833 -7.280 1.00 97.25 855 LYS A N 1
ATOM 6516 C CA . LYS A 1 855 ? 7.645 7.502 -7.894 1.00 97.25 855 LYS A CA 1
ATOM 6517 C C . LYS A 1 855 ? 6.453 6.600 -7.584 1.00 97.25 855 LYS A C 1
ATOM 6519 O O . LYS A 1 855 ? 5.867 6.712 -6.506 1.00 97.25 855 LYS A O 1
ATOM 6524 N N . GLY A 1 856 ? 6.094 5.728 -8.526 1.00 97.50 856 GLY A N 1
ATOM 6525 C CA . GLY A 1 856 ? 5.091 4.681 -8.318 1.00 97.50 856 GLY A CA 1
ATOM 6526 C C . GLY A 1 856 ? 5.590 3.581 -7.373 1.00 97.50 856 GLY A C 1
ATOM 6527 O O . GLY A 1 856 ? 6.779 3.504 -7.069 1.00 97.50 856 GLY A O 1
ATOM 6528 N N . ALA A 1 857 ? 4.674 2.742 -6.881 1.00 97.62 857 ALA A N 1
ATOM 6529 C CA . ALA A 1 857 ? 4.959 1.799 -5.794 1.00 97.62 857 ALA A CA 1
ATOM 6530 C C . ALA A 1 857 ? 4.945 0.308 -6.189 1.00 97.62 857 ALA A C 1
ATOM 6532 O O . ALA A 1 857 ? 5.210 -0.542 -5.342 1.00 97.62 857 ALA A O 1
ATOM 6533 N N . TYR A 1 858 ? 4.638 -0.035 -7.440 1.00 97.50 858 TYR A N 1
ATOM 6534 C CA . TYR A 1 858 ? 4.532 -1.425 -7.913 1.00 97.50 858 TYR A CA 1
ATOM 6535 C C . TYR A 1 858 ? 5.810 -1.937 -8.575 1.00 97.50 858 TYR A C 1
ATOM 6537 O O . TYR A 1 858 ? 6.013 -3.144 -8.663 1.00 97.50 858 TYR A O 1
ATOM 6545 N N . TYR A 1 859 ? 6.692 -1.034 -8.995 1.00 97.00 859 TYR A N 1
ATOM 6546 C CA . TYR A 1 859 ? 8.001 -1.374 -9.532 1.00 97.00 859 TYR A CA 1
ATOM 6547 C C . TYR A 1 859 ? 9.046 -0.338 -9.101 1.00 97.00 859 TYR A C 1
ATOM 6549 O O . TYR A 1 859 ? 8.716 0.801 -8.766 1.00 97.00 859 TYR A O 1
ATOM 6557 N N . GLU A 1 860 ? 10.315 -0.734 -9.064 1.00 94.00 860 GLU A N 1
ATOM 6558 C CA . GLU A 1 860 ? 11.405 0.179 -8.721 1.00 94.00 860 GLU A CA 1
ATOM 6559 C C . GLU A 1 860 ? 11.556 1.269 -9.780 1.00 94.00 860 GLU A C 1
ATOM 6561 O O . GLU A 1 860 ? 11.498 1.001 -10.979 1.00 94.00 860 GLU A O 1
ATOM 6566 N N . ASP A 1 861 ? 11.696 2.515 -9.328 1.00 92.94 861 ASP A N 1
ATOM 6567 C CA . ASP A 1 861 ? 11.721 3.690 -10.201 1.00 92.94 861 ASP A CA 1
ATOM 6568 C C . ASP A 1 861 ? 10.528 3.751 -11.168 1.00 92.94 861 ASP A C 1
ATOM 6570 O O . ASP A 1 861 ? 10.631 4.271 -12.273 1.00 92.94 861 ASP A O 1
ATOM 6574 N N . GLN A 1 862 ? 9.369 3.228 -10.761 1.00 96.06 862 GLN A N 1
ATOM 6575 C CA . GLN A 1 862 ? 8.154 3.321 -11.558 1.00 96.06 862 GLN A CA 1
ATOM 6576 C C . GLN A 1 862 ? 7.801 4.789 -11.839 1.00 96.06 862 GLN A C 1
ATOM 6578 O O . GLN A 1 862 ? 7.711 5.610 -10.919 1.00 96.06 862 GLN A O 1
ATOM 6583 N N . ASP A 1 863 ? 7.525 5.097 -13.106 1.00 95.38 863 ASP A N 1
ATOM 6584 C CA . ASP A 1 863 ? 6.899 6.354 -13.502 1.00 95.38 863 ASP A CA 1
ATOM 6585 C C . ASP A 1 863 ? 5.492 6.420 -12.874 1.00 95.38 863 ASP A C 1
ATOM 6587 O O . ASP A 1 863 ? 4.671 5.551 -13.169 1.00 95.38 863 ASP A O 1
ATOM 6591 N N . PRO A 1 864 ? 5.173 7.412 -12.013 1.00 96.06 864 PRO A N 1
ATOM 6592 C CA . PRO A 1 864 ? 3.835 7.569 -11.440 1.00 96.06 864 PRO A CA 1
ATOM 6593 C C . PRO A 1 864 ? 2.806 8.101 -12.455 1.00 96.06 864 PRO A C 1
ATOM 6595 O O . PRO A 1 864 ? 1.649 8.321 -12.083 1.00 96.06 864 PRO A O 1
ATOM 6598 N N . SER A 1 865 ? 3.214 8.292 -13.715 1.00 95.12 865 SER A N 1
ATOM 6599 C CA . SER A 1 865 ? 2.538 9.084 -14.731 1.00 95.12 865 SER A CA 1
ATOM 6600 C C . SER A 1 865 ? 2.222 10.478 -14.180 1.00 95.12 865 SER A C 1
ATOM 6602 O O . SER A 1 865 ? 2.796 10.946 -13.187 1.00 95.12 865 SER A O 1
ATOM 6604 N N . GLY A 1 866 ? 1.359 11.227 -14.842 1.00 91.56 866 GLY A N 1
ATOM 6605 C CA . GLY A 1 866 ? 1.174 12.607 -14.476 1.00 91.56 866 GLY A CA 1
ATOM 6606 C C . GLY A 1 866 ? 0.039 13.296 -15.203 1.00 91.56 866 GLY A C 1
ATOM 6607 O O . GLY A 1 866 ? -0.569 12.746 -16.104 1.00 91.56 866 GLY A O 1
ATOM 6608 N N . SER A 1 867 ? -0.288 14.517 -14.794 1.00 95.94 867 SER A N 1
ATOM 6609 C CA . SER A 1 867 ? 0.437 15.272 -13.763 1.00 95.94 867 SER A CA 1
ATOM 6610 C C . SER A 1 867 ? -0.014 15.031 -12.319 1.00 95.94 867 SER A C 1
ATOM 6612 O O . SER A 1 867 ? 0.675 15.484 -11.415 1.00 95.94 867 SER A O 1
ATOM 6614 N N . SER A 1 868 ? -1.107 14.307 -12.042 1.00 98.56 868 SER A N 1
ATOM 6615 C CA . SER A 1 868 ? -1.569 14.018 -10.659 1.00 98.56 868 SER A CA 1
ATOM 6616 C C . SER A 1 868 ? -0.938 12.749 -10.050 1.00 98.56 868 SER A C 1
ATOM 6618 O O . SER A 1 868 ? -1.617 11.963 -9.382 1.00 98.56 868 SER A O 1
ATOM 6620 N N . GLY A 1 869 ? 0.362 12.537 -10.284 1.00 97.69 869 GLY A N 1
ATOM 6621 C CA . GLY A 1 869 ? 1.091 11.349 -9.824 1.00 97.69 869 GLY A CA 1
ATOM 6622 C C . GLY A 1 869 ? 1.076 11.192 -8.300 1.00 97.69 869 GLY A C 1
ATOM 6623 O O . GLY A 1 869 ? 0.727 10.130 -7.792 1.00 97.69 869 GLY A O 1
ATOM 6624 N N . GLY A 1 870 ? 1.343 12.269 -7.549 1.00 98.62 870 GLY A N 1
ATOM 6625 C CA . GLY A 1 870 ? 1.352 12.223 -6.082 1.00 98.62 870 GLY A CA 1
ATOM 6626 C C . GLY A 1 870 ? -0.014 11.885 -5.481 1.00 98.62 870 GLY A C 1
ATOM 6627 O O . GLY A 1 870 ? -0.087 11.104 -4.535 1.00 98.62 870 GLY A O 1
ATOM 6628 N N . SER A 1 871 ? -1.106 12.400 -6.062 1.00 98.88 871 SER A N 1
ATOM 6629 C CA . SER A 1 871 ? -2.476 12.060 -5.642 1.00 98.88 871 SER A CA 1
ATOM 6630 C C . SER A 1 871 ? -2.756 10.562 -5.802 1.00 98.88 871 SER A C 1
ATOM 6632 O O . SER A 1 871 ? -3.331 9.940 -4.909 1.00 98.88 871 SER A O 1
ATOM 6634 N N . SER A 1 872 ? -2.310 9.977 -6.918 1.00 98.62 872 SER A N 1
ATOM 6635 C CA . SER A 1 872 ? -2.540 8.565 -7.246 1.00 98.62 872 SER A CA 1
ATOM 6636 C C . SER A 1 872 ? -1.702 7.627 -6.384 1.00 98.62 872 SER A C 1
ATOM 6638 O O . SER A 1 872 ? -2.241 6.674 -5.827 1.00 98.62 872 SER A O 1
ATOM 6640 N N . VAL A 1 873 ? -0.417 7.935 -6.185 1.00 98.75 873 VAL A N 1
ATOM 6641 C CA . VAL A 1 873 ? 0.468 7.164 -5.295 1.00 98.75 873 VAL A CA 1
ATOM 6642 C C . VAL A 1 873 ? -0.014 7.238 -3.842 1.00 98.75 873 VAL A C 1
ATOM 6644 O O . VAL A 1 873 ? -0.067 6.218 -3.154 1.00 98.75 873 VAL A O 1
ATOM 6647 N N . ALA A 1 874 ? -0.439 8.419 -3.374 1.00 98.62 874 ALA A N 1
ATOM 6648 C CA . ALA A 1 874 ? -0.980 8.579 -2.024 1.00 98.62 874 ALA A CA 1
ATOM 6649 C C . ALA A 1 874 ? -2.269 7.771 -1.805 1.00 98.62 874 ALA A C 1
ATOM 6651 O O . ALA A 1 874 ? -2.422 7.129 -0.763 1.00 98.62 874 ALA A O 1
ATOM 6652 N N . ALA A 1 875 ? -3.178 7.761 -2.786 1.00 98.25 875 ALA A N 1
ATOM 6653 C CA . ALA A 1 875 ? -4.369 6.919 -2.741 1.00 98.25 875 ALA A CA 1
ATOM 6654 C C . ALA A 1 875 ? -3.999 5.426 -2.751 1.00 98.25 875 ALA A C 1
ATOM 6656 O O . ALA A 1 875 ? -4.536 4.663 -1.942 1.00 98.25 875 ALA A O 1
ATOM 6657 N N . ALA A 1 876 ? -3.050 5.028 -3.608 1.00 98.06 876 ALA A N 1
ATOM 6658 C CA . ALA A 1 876 ? -2.634 3.642 -3.797 1.00 98.06 876 ALA A CA 1
ATOM 6659 C C . ALA A 1 876 ? -2.027 3.016 -2.536 1.00 98.06 876 ALA A C 1
ATOM 6661 O O . ALA A 1 876 ? -2.285 1.844 -2.282 1.00 98.06 876 ALA A O 1
ATOM 6662 N N . LEU A 1 877 ? -1.285 3.787 -1.736 1.00 97.81 877 LEU A N 1
ATOM 6663 C CA . LEU A 1 877 ? -0.629 3.319 -0.508 1.00 97.81 877 LEU A CA 1
ATOM 6664 C C . LEU A 1 877 ? -1.449 3.549 0.774 1.00 97.81 877 LEU A C 1
ATOM 6666 O O . LEU A 1 877 ? -0.991 3.213 1.869 1.00 97.81 877 LEU A O 1
ATOM 6670 N N . GLY A 1 878 ? -2.646 4.137 0.673 1.00 96.62 878 GLY A N 1
ATOM 6671 C CA . GLY A 1 878 ? -3.439 4.498 1.852 1.00 96.62 878 GLY A CA 1
ATOM 6672 C C . GLY A 1 878 ? -2.749 5.566 2.709 1.00 96.62 878 GLY A C 1
ATOM 6673 O O . GLY A 1 878 ? -2.658 5.418 3.925 1.00 96.62 878 GLY A O 1
ATOM 6674 N N . LEU A 1 879 ? -2.208 6.617 2.082 1.00 97.94 879 LEU A N 1
ATOM 6675 C CA . LEU A 1 879 ? -1.627 7.789 2.770 1.00 97.94 879 LEU A CA 1
ATOM 6676 C C . LEU A 1 879 ? -2.664 8.890 3.030 1.00 97.94 879 LEU A C 1
ATOM 6678 O O . LEU A 1 879 ? -2.386 9.890 3.681 1.00 97.94 879 LEU A O 1
ATOM 6682 N N . THR A 1 880 ? -3.860 8.721 2.481 1.00 98.00 880 THR A N 1
ATOM 6683 C CA . THR A 1 880 ? -5.024 9.573 2.693 1.00 98.00 880 THR A CA 1
ATOM 6684 C C . THR A 1 880 ? -6.288 8.755 2.448 1.00 98.00 880 THR A C 1
ATOM 6686 O O . THR A 1 880 ? -6.242 7.731 1.754 1.00 98.00 880 THR A O 1
ATOM 6689 N N . ALA A 1 881 ? -7.430 9.203 2.974 1.00 97.62 881 ALA A N 1
ATOM 6690 C CA . ALA A 1 881 ? -8.695 8.548 2.665 1.00 97.62 881 ALA A CA 1
ATOM 6691 C C . ALA A 1 881 ? -9.083 8.809 1.203 1.00 97.62 881 ALA A C 1
ATOM 6693 O O . ALA A 1 881 ? -9.428 7.862 0.500 1.00 97.62 881 ALA A O 1
ATOM 6694 N N . LEU A 1 882 ? -8.956 10.062 0.748 1.00 98.62 882 LEU A N 1
ATOM 6695 C CA . LEU A 1 882 ? -9.352 10.518 -0.586 1.00 98.62 882 LEU A CA 1
ATOM 6696 C C . LEU A 1 882 ? -8.316 11.493 -1.167 1.00 98.62 882 LEU A C 1
ATOM 6698 O O . LEU A 1 882 ? -7.687 12.249 -0.425 1.00 98.62 882 LEU A O 1
ATOM 6702 N N . ALA A 1 883 ? -8.166 11.540 -2.490 1.00 98.81 883 ALA A N 1
ATOM 6703 C CA . ALA A 1 883 ? -7.303 12.515 -3.152 1.00 98.81 883 ALA A CA 1
ATOM 6704 C C . ALA A 1 883 ? -8.011 13.203 -4.327 1.00 98.81 883 ALA A C 1
ATOM 6706 O O . ALA A 1 883 ? -8.922 12.652 -4.941 1.00 98.81 883 ALA A O 1
ATOM 6707 N N . VAL A 1 884 ? -7.580 14.423 -4.647 1.00 98.88 884 VAL A N 1
ATOM 6708 C CA . VAL A 1 884 ? -8.119 15.228 -5.750 1.00 98.88 884 VAL A CA 1
ATOM 6709 C C . VAL A 1 884 ? -6.999 15.603 -6.710 1.00 98.88 884 VAL A C 1
ATOM 6711 O O . VAL A 1 884 ? -5.996 16.189 -6.299 1.00 98.88 884 VAL A O 1
ATOM 6714 N N . GLY A 1 885 ? -7.202 15.308 -7.992 1.00 98.62 885 GLY A N 1
ATOM 6715 C CA . GLY A 1 885 ? -6.315 15.674 -9.090 1.00 98.62 885 GLY A CA 1
ATOM 6716 C C . GLY A 1 885 ? -6.938 16.691 -10.049 1.00 98.62 885 GLY A C 1
ATOM 6717 O O . GLY A 1 885 ? -8.089 17.108 -9.911 1.00 98.62 885 GLY A O 1
ATOM 6718 N N . THR A 1 886 ? -6.159 17.081 -11.055 1.00 98.50 886 THR A N 1
ATOM 6719 C CA . THR A 1 886 ? -6.597 17.961 -12.152 1.00 98.50 886 THR A CA 1
ATOM 6720 C C . THR A 1 886 ? -6.200 17.358 -13.490 1.00 98.50 886 THR A C 1
ATOM 6722 O O . THR A 1 886 ? -5.127 16.758 -13.592 1.00 98.50 886 THR A O 1
ATOM 6725 N N . ASP A 1 887 ? -7.071 17.495 -14.489 1.00 96.94 887 ASP A N 1
ATOM 6726 C CA . ASP A 1 887 ? -6.969 16.838 -15.789 1.00 96.94 887 ASP A CA 1
ATOM 6727 C C . ASP A 1 887 ? -7.151 17.825 -16.948 1.00 96.94 887 ASP A C 1
ATOM 6729 O O . ASP A 1 887 ? -8.214 18.426 -17.103 1.00 96.94 887 ASP A O 1
ATOM 6733 N N . THR A 1 888 ? -6.123 17.938 -17.786 1.00 94.31 888 THR A N 1
ATOM 6734 C CA . THR A 1 888 ? -6.131 18.710 -19.043 1.00 94.31 888 THR A CA 1
ATOM 6735 C C . THR A 1 888 ? -5.976 17.801 -20.262 1.00 94.31 888 THR A C 1
ATOM 6737 O O . THR A 1 888 ? -6.325 18.184 -21.369 1.00 94.31 888 THR A O 1
ATOM 6740 N N . GLY A 1 889 ? -5.434 16.599 -20.063 1.00 89.44 889 GLY A N 1
ATOM 6741 C CA . GLY A 1 889 ? -4.919 15.726 -21.114 1.00 89.44 889 GLY A CA 1
ATOM 6742 C C . GLY A 1 889 ? -4.620 14.308 -20.636 1.00 89.44 889 GLY A C 1
ATOM 6743 O O . GLY A 1 889 ? -3.725 13.693 -21.197 1.00 89.44 889 GLY A O 1
ATOM 6744 N N . GLY A 1 890 ? -5.320 13.832 -19.596 1.00 92.31 890 GLY A N 1
ATOM 6745 C CA . GLY A 1 890 ? -5.080 12.532 -18.952 1.00 92.31 890 GLY A CA 1
ATOM 6746 C C . GLY A 1 890 ? -4.585 12.613 -17.516 1.00 92.31 890 GLY A C 1
ATOM 6747 O O . GLY A 1 890 ? -4.498 11.601 -16.831 1.00 92.31 890 GLY A O 1
ATOM 6748 N N . SER A 1 891 ? -4.317 13.820 -17.015 1.00 96.81 891 SER A N 1
ATOM 6749 C CA . SER A 1 891 ? -3.637 14.030 -15.738 1.00 96.81 891 SER A CA 1
ATOM 6750 C C . SER A 1 891 ? -4.353 13.523 -14.480 1.00 96.81 891 SER A C 1
ATOM 6752 O O . SER A 1 891 ? -3.749 13.588 -13.412 1.00 96.81 891 SER A O 1
ATOM 6754 N N . VAL A 1 892 ? -5.586 13.018 -14.555 1.00 98.50 892 VAL A N 1
ATOM 6755 C CA . VAL A 1 892 ? -6.260 12.227 -13.505 1.00 98.50 892 VAL A CA 1
ATOM 6756 C C . VAL A 1 892 ? -6.338 10.752 -13.894 1.00 98.50 892 VAL A C 1
ATOM 6758 O O . VAL A 1 892 ? -6.056 9.889 -13.067 1.00 98.50 892 VAL A O 1
ATOM 6761 N N . ILE A 1 893 ? -6.698 10.467 -15.145 1.00 98.00 893 ILE A N 1
ATOM 6762 C CA . ILE A 1 893 ? -6.946 9.110 -15.643 1.00 98.00 893 ILE A CA 1
ATOM 6763 C C . ILE A 1 893 ? -5.656 8.287 -15.771 1.00 98.00 893 ILE A C 1
ATOM 6765 O O . ILE A 1 893 ? -5.596 7.170 -15.265 1.00 98.00 893 ILE A O 1
ATOM 6769 N N . ASP A 1 894 ? -4.608 8.834 -16.381 1.00 96.88 894 ASP A N 1
ATOM 6770 C CA . ASP A 1 894 ? -3.339 8.136 -16.613 1.00 96.88 894 ASP A CA 1
ATOM 6771 C C . ASP A 1 894 ? -2.566 7.800 -15.328 1.00 96.88 894 ASP A C 1
ATOM 6773 O O . ASP A 1 894 ? -2.104 6.663 -15.199 1.00 96.88 894 ASP A O 1
ATOM 6777 N N . PRO A 1 895 ? -2.422 8.703 -14.337 1.00 98.19 895 PRO A N 1
ATOM 6778 C CA . PRO A 1 895 ? -1.790 8.320 -13.082 1.00 98.19 895 PRO A CA 1
ATOM 6779 C C . PRO A 1 895 ? -2.671 7.374 -12.256 1.00 98.19 895 PRO A C 1
ATOM 6781 O O . PRO A 1 895 ? -2.127 6.513 -11.567 1.00 98.19 895 PRO A O 1
ATOM 6784 N N . ALA A 1 896 ? -4.003 7.438 -12.355 1.00 98.62 896 ALA A N 1
ATOM 6785 C CA . ALA A 1 896 ? -4.863 6.461 -11.687 1.00 98.62 896 ALA A CA 1
ATOM 6786 C C . ALA A 1 896 ? -4.720 5.051 -12.293 1.00 98.62 896 ALA A C 1
ATOM 6788 O O . ALA A 1 896 ? -4.554 4.076 -11.556 1.00 98.62 896 ALA A O 1
ATOM 6789 N N . ASN A 1 897 ? -4.688 4.973 -13.629 1.00 97.69 897 ASN A N 1
ATOM 6790 C CA . ASN A 1 897 ? -4.468 3.765 -14.425 1.00 97.69 897 ASN A CA 1
ATOM 6791 C C . ASN A 1 897 ? -3.243 2.974 -13.947 1.00 97.69 897 ASN A C 1
ATOM 6793 O O . ASN A 1 897 ? -3.358 1.815 -13.554 1.00 97.69 897 ASN A O 1
ATOM 6797 N N . ILE A 1 898 ? -2.080 3.629 -13.919 1.00 96.62 898 ILE A N 1
ATOM 6798 C CA . ILE A 1 898 ? -0.805 2.942 -13.687 1.00 96.62 898 ILE A CA 1
ATOM 6799 C C . ILE A 1 898 ? -0.439 2.794 -12.204 1.00 96.62 898 ILE A C 1
ATOM 6801 O O . ILE A 1 898 ? 0.546 2.137 -11.873 1.00 96.62 898 ILE A O 1
ATOM 6805 N N . ASN A 1 899 ? -1.215 3.387 -11.288 1.00 98.12 899 ASN A N 1
ATOM 6806 C CA . ASN A 1 899 ? -1.073 3.185 -9.838 1.00 98.12 899 ASN A CA 1
ATOM 6807 C C . ASN A 1 899 ? -2.182 2.282 -9.256 1.00 98.12 899 ASN A C 1
ATOM 6809 O O . ASN A 1 899 ? -2.267 2.103 -8.036 1.00 98.12 899 ASN A O 1
ATOM 6813 N N . GLY A 1 900 ? -3.028 1.695 -10.111 1.00 97.44 900 GLY A N 1
ATOM 6814 C CA . GLY A 1 900 ? -4.036 0.714 -9.709 1.00 97.44 900 GLY A CA 1
ATOM 6815 C C . GLY A 1 900 ? -5.123 1.310 -8.814 1.00 97.44 900 GLY A C 1
ATOM 6816 O O . GLY A 1 900 ? -5.562 0.667 -7.859 1.00 97.44 900 GLY A O 1
ATOM 6817 N N . VAL A 1 901 ? -5.523 2.555 -9.076 1.00 98.69 901 VAL A N 1
ATOM 6818 C CA . VAL A 1 901 ? -6.567 3.278 -8.332 1.00 98.69 901 VAL A CA 1
ATOM 6819 C C . VAL A 1 901 ? -7.666 3.765 -9.275 1.00 98.69 901 VAL A C 1
ATOM 6821 O O . VAL A 1 901 ? -7.518 3.751 -10.496 1.00 98.69 901 VAL A O 1
ATOM 6824 N N . VAL A 1 902 ? -8.789 4.190 -8.704 1.00 98.88 902 VAL A N 1
ATOM 6825 C CA . VAL A 1 902 ? -9.904 4.773 -9.445 1.00 98.88 902 VAL A CA 1
ATOM 6826 C C . VAL A 1 902 ? -9.641 6.253 -9.683 1.00 98.88 902 VAL A C 1
ATOM 6828 O O . VAL A 1 902 ? -9.258 6.979 -8.765 1.00 98.88 902 VAL A O 1
ATOM 6831 N N . GLY A 1 903 ? -9.878 6.711 -10.908 1.00 98.69 903 GLY A N 1
ATOM 6832 C CA . GLY A 1 903 ? -9.810 8.123 -11.277 1.00 98.69 903 GLY A CA 1
ATOM 6833 C C . GLY A 1 903 ? -11.035 8.519 -12.083 1.00 98.69 903 GLY A C 1
ATOM 6834 O O . GLY A 1 903 ? -11.401 7.812 -13.022 1.00 98.69 903 GLY A O 1
ATOM 6835 N N . ILE A 1 904 ? -11.662 9.645 -11.739 1.00 98.69 904 ILE A N 1
ATOM 6836 C CA . ILE A 1 904 ? -12.757 10.215 -12.532 1.00 98.69 904 ILE A CA 1
ATOM 6837 C C . ILE A 1 904 ? -12.302 11.555 -13.080 1.00 98.69 904 ILE A C 1
ATOM 6839 O O . ILE A 1 904 ? -12.035 12.477 -12.313 1.00 98.69 904 ILE A O 1
ATOM 6843 N N . ARG A 1 905 ? -12.275 11.685 -14.405 1.00 98.00 905 ARG A N 1
ATOM 6844 C CA . ARG A 1 905 ? -12.277 12.974 -15.094 1.00 98.00 905 ARG A CA 1
ATOM 6845 C C . ARG A 1 905 ? -13.742 13.369 -15.286 1.00 98.00 905 ARG A C 1
ATOM 6847 O O . ARG A 1 905 ? -14.407 12.744 -16.108 1.00 98.00 905 ARG A O 1
ATOM 6854 N N . PRO A 1 906 ? -14.272 14.372 -14.568 1.00 97.31 906 PRO A N 1
ATOM 6855 C CA . PRO A 1 906 ? -15.646 14.815 -14.768 1.00 97.31 906 PRO A CA 1
ATOM 6856 C C . PRO A 1 906 ? -15.788 15.593 -16.075 1.00 97.31 906 PRO A C 1
ATOM 6858 O O . PRO A 1 906 ? -14.802 16.126 -16.601 1.00 97.31 906 PRO A O 1
ATOM 6861 N N . SER A 1 907 ? -17.026 15.732 -16.547 1.00 96.44 907 SER A N 1
ATOM 6862 C CA . SER A 1 907 ? -17.359 16.614 -17.663 1.00 96.44 907 SER A CA 1
ATOM 6863 C C . SER A 1 907 ? -16.821 18.014 -17.395 1.00 96.44 907 SER A C 1
ATOM 6865 O O . SER A 1 907 ? -16.982 18.547 -16.292 1.00 96.44 907 SER A O 1
ATOM 6867 N N . THR A 1 908 ? -16.202 18.636 -18.399 1.00 94.62 908 THR A N 1
ATOM 6868 C CA . THR A 1 908 ? -15.674 19.997 -18.245 1.00 94.62 908 THR A CA 1
ATOM 6869 C C . THR A 1 908 ? -16.818 20.947 -17.888 1.00 94.62 908 THR A C 1
ATOM 6871 O O . THR A 1 908 ? -17.741 21.149 -18.680 1.00 94.62 908 THR A O 1
ATOM 6874 N N . GLY A 1 909 ? -16.754 21.516 -16.683 1.00 93.25 909 GLY A N 1
ATOM 6875 C CA . GLY A 1 909 ? -17.800 22.364 -16.112 1.00 93.25 909 GLY A CA 1
ATOM 6876 C C . GLY A 1 909 ? -18.622 21.726 -14.988 1.00 93.25 909 GLY A C 1
ATOM 6877 O O . GLY A 1 909 ? -19.341 22.457 -14.320 1.00 93.25 909 GLY A O 1
ATOM 6878 N N . LEU A 1 910 ? -18.526 20.419 -14.718 1.00 96.75 910 LEU A N 1
ATOM 6879 C CA . LEU A 1 910 ? -19.212 19.824 -13.560 1.00 96.75 910 LEU A CA 1
ATOM 6880 C C . LEU A 1 910 ? -18.574 20.263 -12.230 1.00 96.75 910 LEU A C 1
ATOM 6882 O O . LEU A 1 910 ? -19.268 20.634 -11.284 1.00 96.75 910 LEU A O 1
ATOM 6886 N N . THR A 1 911 ? -17.244 20.239 -12.161 1.00 96.94 911 THR A N 1
ATOM 6887 C CA . THR A 1 911 ? -16.469 20.768 -11.035 1.00 96.94 911 THR A CA 1
ATOM 6888 C C . THR A 1 911 ? -15.840 22.101 -11.435 1.00 96.94 911 THR A C 1
ATOM 6890 O O . THR A 1 911 ? -15.344 22.273 -12.552 1.00 96.94 911 THR A O 1
ATOM 6893 N N . SER A 1 912 ? -15.901 23.079 -10.531 1.00 96.88 912 SER A N 1
ATOM 6894 C CA . SER A 1 912 ? -15.374 24.419 -10.801 1.00 96.88 912 SER A CA 1
ATOM 6895 C C . SER A 1 912 ? -13.843 24.432 -10.784 1.00 96.88 912 SER A C 1
ATOM 6897 O O . SER A 1 912 ? -13.216 23.866 -9.889 1.00 96.88 912 SER A O 1
ATOM 6899 N N . ARG A 1 913 ? -13.244 25.128 -11.753 1.00 95.81 913 ARG A N 1
ATOM 6900 C CA . ARG A 1 913 ? -11.798 25.377 -11.882 1.00 95.81 913 ARG A CA 1
ATOM 6901 C C . ARG A 1 913 ? -11.384 26.735 -11.310 1.00 95.81 913 ARG A C 1
ATOM 6903 O O . ARG A 1 913 ? -10.243 27.168 -11.461 1.00 95.81 913 ARG A O 1
ATOM 6910 N N . SER A 1 914 ? -12.293 27.439 -10.639 1.00 95.44 914 SER A N 1
ATOM 6911 C CA . SER A 1 914 ? -11.982 28.732 -10.035 1.00 95.44 914 SER A CA 1
ATOM 6912 C C . SER A 1 914 ? -10.882 28.602 -8.970 1.00 95.44 914 SER A C 1
ATOM 6914 O O . SER A 1 914 ? -11.026 27.840 -8.016 1.00 95.44 914 SER A O 1
ATOM 6916 N N . VAL A 1 915 ? -9.841 29.440 -9.071 1.00 96.50 915 VAL A N 1
ATOM 6917 C CA . VAL A 1 915 ? -8.652 29.444 -8.186 1.00 96.50 915 VAL A CA 1
ATOM 6918 C C . VAL A 1 915 ? -7.869 28.119 -8.231 1.00 96.50 915 VAL A C 1
ATOM 6920 O O . VAL A 1 915 ? -7.300 27.671 -7.240 1.00 96.50 915 VAL A O 1
ATOM 6923 N N . VAL A 1 916 ? -7.837 27.482 -9.396 1.00 97.94 916 VAL A N 1
ATOM 6924 C CA . VAL A 1 916 ? -6.900 26.404 -9.729 1.00 97.94 916 VAL A CA 1
ATOM 6925 C C . VAL A 1 916 ? -5.887 26.986 -10.713 1.00 97.94 916 VAL A C 1
ATOM 6927 O O . VAL A 1 916 ? -6.291 27.721 -11.614 1.00 97.94 916 VAL A O 1
ATOM 6930 N N . VAL A 1 917 ? -4.590 26.714 -10.531 1.00 98.25 917 VAL A N 1
ATOM 6931 C CA . VAL A 1 917 ? -3.560 27.137 -11.496 1.00 98.25 917 VAL A CA 1
ATOM 6932 C C . VAL A 1 917 ? -3.852 26.421 -12.823 1.00 98.25 917 VAL A C 1
ATOM 6934 O O . VAL A 1 917 ? -3.829 25.183 -12.835 1.00 98.25 917 VAL A O 1
ATOM 6937 N N . PRO A 1 918 ? -4.174 27.160 -13.901 1.00 96.62 918 PRO A N 1
ATOM 6938 C CA . PRO A 1 918 ? -4.700 26.570 -15.126 1.00 96.62 918 PRO A CA 1
ATOM 6939 C C . PRO A 1 918 ? -3.585 26.076 -16.054 1.00 96.62 918 PRO A C 1
ATOM 6941 O O . PRO A 1 918 ? -2.449 26.542 -15.968 1.00 96.62 918 PRO A O 1
ATOM 6944 N N . ILE A 1 919 ? -3.947 25.200 -16.992 1.00 95.31 919 ILE A N 1
ATOM 6945 C CA . ILE A 1 919 ? -3.292 25.135 -18.306 1.00 95.31 919 ILE A CA 1
ATOM 6946 C C . ILE A 1 919 ? -4.202 25.811 -19.331 1.00 95.31 919 ILE A C 1
ATOM 6948 O O . ILE A 1 919 ? -3.804 26.785 -19.958 1.00 95.31 919 ILE A O 1
ATOM 6952 N N . THR A 1 920 ? -5.437 25.329 -19.484 1.00 91.88 920 THR A N 1
ATOM 6953 C CA . THR A 1 920 ? -6.448 25.983 -20.324 1.00 91.88 920 THR A CA 1
ATOM 6954 C C . THR A 1 920 ? -7.848 25.735 -19.785 1.00 91.88 920 THR A C 1
ATOM 6956 O O . THR A 1 920 ? -8.282 24.596 -19.588 1.00 91.88 920 THR A O 1
ATOM 6959 N N . VAL A 1 921 ? -8.629 26.800 -19.614 1.00 89.56 921 VAL A N 1
ATOM 6960 C CA . VAL A 1 921 ? -10.005 26.687 -19.105 1.00 89.56 921 VAL A CA 1
ATOM 6961 C C . VAL A 1 921 ? -10.925 25.872 -20.018 1.00 89.56 921 VAL A C 1
ATOM 6963 O O . VAL A 1 921 ? -11.973 25.414 -19.558 1.00 89.56 921 VAL A O 1
ATOM 6966 N N . VAL A 1 922 ? -10.545 25.677 -21.288 1.00 88.31 922 VAL A N 1
ATOM 6967 C CA . VAL A 1 922 ? -11.310 24.905 -22.280 1.00 88.31 922 VAL A CA 1
ATOM 6968 C C . VAL A 1 922 ? -11.309 23.407 -21.977 1.00 88.31 922 VAL A C 1
ATOM 6970 O O . VAL A 1 922 ? -12.295 22.727 -22.262 1.00 88.31 922 VAL A O 1
ATOM 6973 N N . GLN A 1 923 ? -10.229 22.885 -21.391 1.00 90.06 923 GLN A N 1
ATOM 6974 C CA . GLN A 1 923 ? -10.022 21.441 -21.220 1.00 90.06 923 GLN A CA 1
ATOM 6975 C C . GLN A 1 923 ? -9.825 21.032 -19.761 1.00 90.06 923 GLN A C 1
ATOM 6977 O O . GLN A 1 923 ? -10.121 19.883 -19.420 1.00 90.06 923 GLN A O 1
ATOM 6982 N N . ASP A 1 924 ? -9.388 21.954 -18.902 1.00 95.19 924 ASP A N 1
ATOM 6983 C CA . ASP A 1 924 ? -9.134 21.684 -17.491 1.00 95.19 924 ASP A CA 1
ATOM 6984 C C . ASP A 1 924 ? -10.393 21.196 -16.763 1.00 95.19 924 ASP A C 1
ATOM 6986 O O . ASP A 1 924 ? -11.486 21.752 -16.897 1.00 95.19 924 ASP A O 1
ATOM 6990 N N . SER A 1 925 ? -10.217 20.161 -15.948 1.00 95.56 925 SER A N 1
ATOM 6991 C CA . SER A 1 925 ? -11.234 19.588 -15.067 1.00 95.56 925 SER A CA 1
ATOM 6992 C C . SER A 1 925 ? -10.599 19.171 -13.736 1.00 95.56 925 SER A C 1
ATOM 6994 O O . SER A 1 925 ? -9.413 18.843 -13.690 1.00 95.56 925 SER A O 1
ATOM 6996 N N . VAL A 1 926 ? -11.363 19.192 -12.640 1.00 98.38 926 VAL A N 1
ATOM 6997 C CA . VAL A 1 926 ? -10.893 18.782 -11.301 1.00 98.38 926 VAL A CA 1
ATOM 6998 C C . VAL A 1 926 ? -11.618 17.504 -10.903 1.00 98.38 926 VAL A C 1
ATOM 7000 O O . VAL A 1 926 ? -12.846 17.499 -10.845 1.00 98.38 926 VAL A O 1
ATOM 7003 N N . GLY A 1 927 ? -10.883 16.427 -10.631 1.00 98.38 927 GLY A N 1
ATOM 7004 C CA . GLY A 1 927 ? -11.447 15.082 -10.507 1.00 98.38 927 GLY A CA 1
ATOM 7005 C C . GLY A 1 927 ? -10.972 14.309 -9.272 1.00 98.38 927 GLY A C 1
ATOM 7006 O O . GLY A 1 927 ? -9.862 14.559 -8.791 1.00 98.38 927 GLY A O 1
ATOM 7007 N N . PRO A 1 928 ? -11.788 13.382 -8.739 1.00 98.75 928 PRO A N 1
ATOM 7008 C CA . PRO A 1 928 ? -11.392 12.507 -7.641 1.00 98.75 928 PRO A CA 1
ATOM 7009 C C . PRO A 1 928 ? -10.422 11.404 -8.092 1.00 98.75 928 PRO A C 1
ATOM 7011 O O . PRO A 1 928 ? -10.528 10.881 -9.205 1.00 98.75 928 PRO A O 1
ATOM 7014 N N . ILE A 1 929 ? -9.515 11.028 -7.188 1.00 98.88 929 ILE A N 1
ATOM 7015 C CA . ILE A 1 929 ? -8.623 9.867 -7.285 1.00 98.88 929 ILE A CA 1
ATOM 7016 C C . ILE A 1 929 ? -8.688 9.105 -5.955 1.00 98.88 929 ILE A C 1
ATOM 7018 O O . ILE A 1 929 ? -8.332 9.640 -4.902 1.00 98.88 929 ILE A O 1
ATOM 7022 N N . THR A 1 930 ? -9.175 7.867 -5.976 1.00 98.75 930 THR A N 1
ATOM 7023 C CA . THR A 1 930 ? -9.496 7.088 -4.766 1.00 98.75 930 THR A CA 1
ATOM 7024 C C . THR A 1 930 ? -9.220 5.602 -4.966 1.00 98.75 930 THR A C 1
ATOM 7026 O O . THR A 1 930 ? -8.993 5.137 -6.077 1.00 98.75 930 THR A O 1
ATOM 7029 N N . ARG A 1 931 ? -9.241 4.816 -3.885 1.00 97.88 931 ARG A N 1
ATOM 7030 C CA . ARG A 1 931 ? -9.051 3.357 -3.975 1.00 97.88 931 ARG A CA 1
ATOM 7031 C C . ARG A 1 931 ? -10.263 2.629 -4.548 1.00 97.88 931 ARG A C 1
ATOM 7033 O O . ARG A 1 931 ? -10.066 1.606 -5.191 1.00 97.88 931 ARG A O 1
ATOM 7040 N N . THR A 1 932 ? -11.467 3.147 -4.299 1.00 98.56 932 THR A N 1
ATOM 7041 C CA . THR A 1 932 ? -12.728 2.527 -4.723 1.00 98.56 932 THR A CA 1
ATOM 7042 C C . THR A 1 932 ? -13.611 3.493 -5.511 1.00 98.56 932 THR A C 1
ATOM 7044 O O . THR A 1 932 ? -13.542 4.713 -5.308 1.00 98.56 932 THR A O 1
ATOM 7047 N N . VAL A 1 933 ? -14.486 2.964 -6.372 1.00 98.81 933 VAL A N 1
ATOM 7048 C CA . VAL A 1 933 ? -15.459 3.756 -7.147 1.00 98.81 933 VAL A CA 1
ATOM 7049 C C . VAL A 1 933 ? -16.430 4.492 -6.230 1.00 98.81 933 VAL A C 1
ATOM 7051 O O . VAL A 1 933 ? -16.756 5.654 -6.477 1.00 98.81 933 VAL A O 1
ATOM 7054 N N . LYS A 1 934 ? -16.864 3.855 -5.139 1.00 98.62 934 LYS A N 1
ATOM 7055 C CA . LYS A 1 934 ? -17.807 4.471 -4.199 1.00 98.62 934 LYS A CA 1
ATOM 7056 C C . LYS A 1 934 ? -17.193 5.655 -3.452 1.00 98.62 934 LYS A C 1
ATOM 7058 O O . LYS A 1 934 ? -17.846 6.685 -3.298 1.00 98.62 934 LYS A O 1
ATOM 7063 N N . ASP A 1 935 ? -15.921 5.555 -3.072 1.00 98.69 935 ASP A N 1
ATOM 7064 C CA . ASP A 1 935 ? -15.181 6.673 -2.484 1.00 98.69 935 ASP A CA 1
ATOM 7065 C C . ASP A 1 935 ? -15.028 7.835 -3.483 1.00 98.69 935 ASP A C 1
ATOM 7067 O O . ASP A 1 935 ? -15.207 8.999 -3.110 1.00 98.69 935 ASP A O 1
ATOM 7071 N N . ALA A 1 936 ? -14.765 7.539 -4.766 1.00 98.75 936 ALA A N 1
ATOM 7072 C CA . ALA A 1 936 ? -14.718 8.559 -5.819 1.00 98.75 936 ALA A CA 1
ATOM 7073 C C . ALA A 1 936 ? -16.077 9.248 -5.991 1.00 98.75 936 ALA A C 1
ATOM 7075 O O . ALA A 1 936 ? -16.132 10.459 -6.200 1.00 98.75 936 ALA A O 1
ATOM 7076 N N . ALA A 1 937 ? -17.170 8.491 -5.876 1.00 98.62 937 ALA A N 1
ATOM 7077 C CA . ALA A 1 937 ? -18.527 9.001 -5.983 1.00 98.62 937 ALA A CA 1
ATOM 7078 C C . ALA A 1 937 ? -18.894 9.925 -4.808 1.00 98.62 937 ALA A C 1
ATOM 7080 O O . ALA A 1 937 ? -19.399 11.023 -5.042 1.00 98.62 937 ALA A O 1
ATOM 7081 N N . TYR A 1 938 ? -18.572 9.547 -3.562 1.00 98.50 938 TYR A N 1
ATOM 7082 C CA . TYR A 1 938 ? -18.725 10.439 -2.402 1.00 98.50 938 TYR A CA 1
ATOM 7083 C C . TYR A 1 938 ? -17.938 11.738 -2.582 1.00 98.50 938 TYR A C 1
ATOM 7085 O O . TYR A 1 938 ? -18.457 12.828 -2.326 1.00 98.50 938 TYR A O 1
ATOM 7093 N N . LEU A 1 939 ? -16.691 11.625 -3.047 1.00 98.56 939 LEU A N 1
ATOM 7094 C CA . LEU A 1 939 ? -15.832 12.777 -3.265 1.00 98.56 939 LEU A CA 1
ATOM 7095 C C . LEU A 1 939 ? -16.378 13.682 -4.383 1.00 98.56 939 LEU A C 1
ATOM 7097 O O . LEU A 1 939 ? -16.487 14.890 -4.183 1.00 98.56 939 LEU A O 1
ATOM 7101 N N . LEU A 1 940 ? -16.802 13.122 -5.520 1.00 98.50 940 LEU A N 1
ATOM 7102 C CA . LEU A 1 940 ? -17.380 13.886 -6.629 1.00 98.50 940 LEU A CA 1
ATOM 7103 C C . LEU A 1 940 ? -18.657 14.630 -6.218 1.00 98.50 940 LEU A C 1
ATOM 7105 O O . LEU A 1 940 ? -18.803 15.802 -6.572 1.00 98.50 940 LEU A O 1
ATOM 7109 N N . SER A 1 941 ? -19.542 13.990 -5.442 1.00 95.81 941 SER A N 1
ATOM 7110 C CA . SER A 1 941 ? -20.759 14.622 -4.905 1.00 95.81 941 SER A CA 1
ATOM 7111 C C . SER A 1 941 ? -20.440 15.868 -4.081 1.00 95.81 941 SER A C 1
ATOM 7113 O O . SER A 1 941 ? -21.156 16.861 -4.167 1.00 95.81 941 SER A O 1
ATOM 7115 N N . ALA A 1 942 ? -19.357 15.832 -3.299 1.00 96.50 942 ALA A N 1
ATOM 7116 C CA . ALA A 1 942 ? -18.924 16.964 -2.490 1.00 96.50 942 ALA A CA 1
ATOM 7117 C C . ALA A 1 942 ? -18.151 18.022 -3.294 1.00 96.50 942 ALA A C 1
ATOM 7119 O O . ALA A 1 942 ? -18.182 19.193 -2.939 1.00 96.50 942 ALA A O 1
ATOM 7120 N N . MET A 1 943 ? -17.444 17.641 -4.362 1.00 97.12 943 MET A N 1
ATOM 7121 C CA . MET A 1 943 ? -16.684 18.580 -5.197 1.00 97.12 943 MET A CA 1
ATOM 7122 C C . MET A 1 943 ? -17.581 19.378 -6.149 1.00 97.12 943 MET A C 1
ATOM 7124 O O . MET A 1 943 ? -17.339 20.569 -6.371 1.00 97.12 943 MET A O 1
ATOM 7128 N N . ALA A 1 944 ? -18.585 18.726 -6.739 1.00 94.06 944 ALA A N 1
ATOM 7129 C CA . ALA A 1 944 ? -19.485 19.341 -7.704 1.00 94.06 944 ALA A CA 1
ATOM 7130 C C . ALA A 1 944 ? -20.303 20.464 -7.043 1.00 94.06 944 ALA A C 1
ATOM 7132 O O . ALA A 1 944 ? -20.926 20.286 -5.999 1.00 94.06 944 ALA A O 1
ATOM 7133 N N . GLY A 1 945 ? -20.261 21.650 -7.649 1.00 81.12 945 GLY A N 1
ATOM 7134 C CA . GLY A 1 945 ? -20.936 22.848 -7.153 1.00 81.12 945 GLY A CA 1
ATOM 7135 C C . GLY A 1 945 ? -22.210 23.145 -7.941 1.00 81.12 945 GLY A C 1
ATOM 7136 O O . GLY A 1 945 ? -22.349 22.672 -9.069 1.00 81.12 945 GLY A O 1
ATOM 7137 N N . PRO A 1 946 ? -23.139 23.945 -7.388 1.00 80.44 946 PRO A N 1
ATOM 7138 C CA . PRO A 1 946 ? -24.351 24.328 -8.099 1.00 80.44 946 PRO A CA 1
ATOM 7139 C C . PRO A 1 946 ? -24.018 25.029 -9.422 1.00 80.44 946 PRO A C 1
ATOM 7141 O O . PRO A 1 946 ? -22.977 25.669 -9.572 1.00 80.44 946 PRO A O 1
ATOM 7144 N N . LYS A 1 947 ? -24.947 24.929 -10.373 1.00 88.88 947 LYS A N 1
ATOM 7145 C CA . LYS A 1 947 ? -24.859 25.592 -11.674 1.00 88.88 947 LYS A CA 1
ATOM 7146 C C . LYS A 1 947 ? -24.533 27.084 -11.534 1.00 88.88 947 LYS A C 1
ATOM 7148 O O . LYS A 1 947 ? -25.230 27.801 -10.817 1.00 88.88 947 LYS A O 1
ATOM 7153 N N . GLY A 1 948 ? -23.559 27.548 -12.315 1.00 90.50 948 GLY A N 1
ATOM 7154 C CA . GLY A 1 948 ? -23.253 28.970 -12.477 1.00 90.50 948 GLY A CA 1
ATOM 7155 C C . GLY A 1 948 ? -22.387 29.568 -11.369 1.00 90.50 948 GLY A C 1
ATOM 7156 O O . GLY A 1 948 ? -22.705 30.639 -10.856 1.00 90.50 948 GLY A O 1
ATOM 7157 N N . ASP A 1 949 ? -21.281 28.906 -11.023 1.00 92.69 949 ASP A N 1
ATOM 7158 C CA . ASP A 1 949 ? -20.202 29.512 -10.240 1.00 92.69 949 ASP A CA 1
ATOM 7159 C C . ASP A 1 949 ? -19.711 30.799 -10.941 1.00 92.69 949 ASP A C 1
ATOM 7161 O O . ASP A 1 949 ? -19.216 30.736 -12.070 1.00 92.69 949 ASP A O 1
ATOM 7165 N N . PRO A 1 950 ? -19.791 31.977 -10.291 1.00 91.12 950 PRO A N 1
ATOM 7166 C CA . PRO A 1 950 ? -19.306 33.232 -10.863 1.00 91.12 950 PRO A CA 1
ATOM 7167 C C . PRO A 1 950 ? -17.813 33.223 -11.215 1.00 91.12 950 PRO A C 1
ATOM 7169 O O . PRO A 1 950 ? -17.375 34.005 -12.056 1.00 91.12 950 PRO A O 1
ATOM 7172 N N . GLY A 1 951 ? -17.020 32.374 -10.554 1.00 89.75 951 GLY A N 1
ATOM 7173 C CA . GLY A 1 951 ? -15.594 32.210 -10.826 1.00 89.75 951 GLY A CA 1
ATOM 7174 C C . GLY A 1 951 ? -15.280 31.322 -12.032 1.00 89.75 951 GLY A C 1
ATOM 7175 O O . GLY A 1 951 ? -14.116 31.270 -12.430 1.00 89.75 951 GLY A O 1
ATOM 7176 N N . ASP A 1 952 ? -16.279 30.633 -12.594 1.00 94.62 952 ASP A N 1
ATOM 7177 C CA . ASP A 1 952 ? -16.110 29.652 -13.666 1.00 94.62 952 ASP A CA 1
ATOM 7178 C C . ASP A 1 952 ? -17.392 29.484 -14.505 1.00 94.62 952 ASP A C 1
ATOM 7180 O O . ASP A 1 952 ? -18.318 28.737 -14.169 1.00 94.62 952 ASP A O 1
ATOM 7184 N N . ASN A 1 953 ? -17.423 30.151 -15.658 1.00 94.12 953 ASN A N 1
ATOM 7185 C CA . ASN A 1 953 ? -18.587 30.196 -16.540 1.00 94.12 953 ASN A CA 1
ATOM 7186 C C . ASN A 1 953 ? -18.952 28.850 -17.193 1.00 94.12 953 ASN A C 1
ATOM 7188 O O . ASN A 1 953 ? -20.087 28.705 -17.647 1.00 94.12 953 ASN A O 1
ATOM 7192 N N . TYR A 1 954 ? -18.059 27.861 -17.233 1.00 93.69 954 TYR A N 1
ATOM 7193 C CA . TYR A 1 954 ? -18.373 26.540 -17.798 1.00 93.69 954 TYR A CA 1
ATOM 7194 C C . TYR A 1 954 ? -19.335 25.752 -16.909 1.00 93.69 954 TYR A C 1
ATOM 7196 O O . TYR A 1 954 ? -20.068 24.899 -17.405 1.00 93.69 954 TYR A O 1
ATOM 7204 N N . THR A 1 955 ? -19.421 26.087 -15.619 1.00 95.69 955 THR A N 1
ATOM 7205 C CA . THR A 1 955 ? -20.430 25.513 -14.715 1.00 95.69 955 THR A CA 1
ATOM 7206 C C . THR A 1 955 ? -21.865 25.891 -15.099 1.00 95.69 955 THR A C 1
ATOM 7208 O O . THR A 1 955 ? -22.818 25.262 -14.643 1.00 95.69 955 THR A O 1
ATOM 7211 N N . ASN A 1 956 ? -22.059 26.863 -16.000 1.00 95.00 956 ASN A N 1
ATOM 7212 C CA . ASN A 1 956 ? -23.369 27.155 -16.592 1.00 95.00 956 ASN A CA 1
ATOM 7213 C C . ASN A 1 956 ? -23.878 26.038 -17.512 1.00 95.00 956 ASN A C 1
ATOM 7215 O O . ASN A 1 956 ? -25.070 26.007 -17.824 1.00 95.00 956 ASN A O 1
ATOM 7219 N N . ALA A 1 957 ? -23.003 25.131 -17.953 1.00 92.94 957 ALA A N 1
ATOM 7220 C CA . ALA A 1 957 ? -23.389 23.990 -18.770 1.00 92.94 957 ALA A CA 1
ATOM 7221 C C . ALA A 1 957 ? -24.054 22.869 -17.954 1.00 92.94 957 ALA A C 1
ATOM 7223 O O . ALA A 1 957 ? -24.679 21.998 -18.555 1.00 92.94 957 ALA A O 1
ATOM 7224 N N . ILE A 1 958 ? -23.975 22.905 -16.614 1.00 95.25 958 ILE A N 1
ATOM 7225 C CA . ILE A 1 958 ? -24.615 21.911 -15.744 1.00 95.25 958 ILE A CA 1
ATOM 7226 C C . ILE A 1 958 ? -26.129 21.857 -16.053 1.00 95.25 958 ILE A C 1
ATOM 7228 O O . ILE A 1 958 ? -26.817 22.889 -15.975 1.00 95.25 958 ILE A O 1
ATOM 7232 N N . PRO A 1 959 ? -26.670 20.677 -16.420 1.00 93.44 959 PRO A N 1
ATOM 7233 C CA . PRO A 1 959 ? -28.050 20.556 -16.884 1.00 93.44 959 PRO A CA 1
ATOM 7234 C C . PRO A 1 959 ? -29.062 20.390 -15.742 1.00 93.44 959 PRO A C 1
ATOM 7236 O O . PRO A 1 959 ? -30.260 20.546 -15.966 1.00 93.44 959 PRO A O 1
ATOM 7239 N N . PHE A 1 960 ? -28.605 20.101 -14.522 1.00 90.56 960 PHE A N 1
ATOM 7240 C CA . PHE A 1 960 ? -29.448 19.861 -13.350 1.00 90.56 960 PHE A CA 1
ATOM 7241 C C . PHE A 1 960 ? -29.392 21.006 -12.328 1.00 90.56 960 PHE A C 1
ATOM 7243 O O . PHE A 1 960 ? -28.391 21.707 -12.192 1.00 90.56 960 PHE A O 1
ATOM 7250 N N . SER A 1 961 ? -30.489 21.196 -11.588 1.00 84.38 961 SER A N 1
ATOM 7251 C CA . SER A 1 961 ? -30.596 22.192 -10.509 1.00 84.38 961 SER A CA 1
ATOM 7252 C C . SER A 1 961 ? -29.989 21.724 -9.186 1.00 84.38 961 SER A C 1
ATOM 7254 O O . SER A 1 961 ? -29.654 22.543 -8.335 1.00 84.38 961 SER A O 1
ATOM 7256 N N . THR A 1 962 ? -29.877 20.410 -9.001 1.00 87.44 962 THR A N 1
ATOM 7257 C CA . THR A 1 962 ? -29.353 19.770 -7.795 1.00 87.44 962 THR A CA 1
ATOM 7258 C C . THR A 1 962 ? -28.334 18.733 -8.223 1.00 87.44 962 THR A C 1
ATOM 7260 O O . THR A 1 962 ? -28.594 17.969 -9.151 1.00 87.44 962 THR A O 1
ATOM 7263 N N . ILE A 1 963 ? -27.177 18.734 -7.566 1.00 89.19 963 ILE A N 1
ATOM 7264 C CA . ILE A 1 963 ? -26.111 17.772 -7.837 1.00 89.19 963 ILE A CA 1
ATOM 7265 C C . ILE A 1 963 ? -26.612 16.366 -7.486 1.00 89.19 963 ILE A C 1
ATOM 7267 O O . ILE A 1 963 ? -27.150 16.186 -6.390 1.00 89.19 963 ILE A O 1
ATOM 7271 N N . PRO A 1 964 ? -26.476 15.383 -8.393 1.00 91.06 964 PRO A N 1
ATOM 7272 C CA . PRO A 1 964 ? -26.778 13.998 -8.075 1.00 91.06 964 PRO A CA 1
ATOM 7273 C C . PRO A 1 964 ? -25.941 13.513 -6.890 1.00 91.06 964 PRO A C 1
ATOM 7275 O O . PRO A 1 964 ? -24.743 13.779 -6.821 1.00 91.06 964 PRO A O 1
ATOM 7278 N N . ASP A 1 965 ? -26.551 12.746 -5.989 1.00 92.56 965 ASP A N 1
ATOM 7279 C CA . ASP A 1 965 ? -25.782 11.951 -5.036 1.00 92.56 965 ASP A CA 1
ATOM 7280 C C . ASP A 1 965 ? -25.167 10.760 -5.779 1.00 92.56 965 ASP A C 1
ATOM 7282 O O . ASP A 1 965 ? -25.791 9.707 -5.917 1.00 92.56 965 ASP A O 1
ATOM 7286 N N . TYR A 1 966 ? -23.959 10.935 -6.308 1.00 97.38 966 TYR A N 1
ATOM 7287 C CA . TYR A 1 966 ? -23.285 9.922 -7.115 1.00 97.38 966 TYR A CA 1
ATOM 7288 C C . TYR A 1 966 ? -23.058 8.607 -6.355 1.00 97.38 966 TYR A C 1
ATOM 7290 O O . TYR A 1 966 ? -23.095 7.540 -6.967 1.00 97.38 966 TYR A O 1
ATOM 7298 N N . ALA A 1 967 ? -22.880 8.646 -5.029 1.00 95.88 967 ALA A N 1
ATOM 7299 C CA . ALA A 1 967 ? -22.685 7.438 -4.226 1.00 95.88 967 ALA A CA 1
ATOM 7300 C C . ALA A 1 967 ? -23.934 6.539 -4.223 1.00 95.88 967 ALA A C 1
ATOM 7302 O O . ALA A 1 967 ? -23.810 5.316 -4.155 1.00 95.88 967 ALA A O 1
ATOM 7303 N N . SER A 1 968 ? -25.129 7.118 -4.387 1.00 95.81 968 SER A N 1
ATOM 7304 C CA . SER A 1 968 ? -26.384 6.360 -4.498 1.00 95.81 968 SER A CA 1
ATOM 7305 C C . SER A 1 968 ? -26.487 5.505 -5.771 1.00 95.81 968 SER A C 1
ATOM 7307 O O . SER A 1 968 ? -27.258 4.546 -5.804 1.00 95.81 968 SER A O 1
ATOM 7309 N N . TYR A 1 969 ? -25.679 5.796 -6.799 1.00 96.00 969 TYR A N 1
ATOM 7310 C CA . TYR A 1 969 ? -25.630 5.029 -8.050 1.00 96.00 969 TYR A CA 1
ATOM 7311 C C . TYR A 1 969 ? -24.715 3.796 -7.968 1.00 96.00 969 TYR A C 1
ATOM 7313 O O . TYR A 1 969 ? -24.743 2.945 -8.860 1.00 96.00 969 TYR A O 1
ATOM 7321 N N . CYS A 1 970 ? -23.938 3.657 -6.889 1.00 97.44 970 CYS A N 1
ATOM 7322 C CA . CYS A 1 970 ? -23.048 2.521 -6.654 1.00 97.44 970 CYS A CA 1
ATOM 7323 C C . CYS A 1 970 ? -23.857 1.268 -6.279 1.00 97.44 970 CYS A C 1
ATOM 7325 O O . CYS A 1 970 ? -24.056 0.951 -5.106 1.00 97.44 970 CYS A O 1
ATOM 7327 N N . THR A 1 971 ? -24.342 0.558 -7.299 1.00 95.00 971 THR A N 1
ATOM 7328 C CA . THR A 1 971 ? -25.152 -0.659 -7.162 1.00 95.00 971 THR A CA 1
ATOM 7329 C C . THR A 1 971 ? -24.458 -1.855 -7.824 1.00 95.00 971 THR A C 1
ATOM 7331 O O . THR A 1 971 ? -24.016 -1.728 -8.966 1.00 95.00 971 THR A O 1
ATOM 7334 N N . PRO A 1 972 ? -24.377 -3.039 -7.177 1.00 93.62 972 PRO A N 1
ATOM 7335 C CA . PRO A 1 972 ? -23.714 -4.206 -7.778 1.00 93.62 972 PRO A CA 1
ATOM 7336 C C . PRO A 1 972 ? -24.358 -4.676 -9.093 1.00 93.62 972 PRO A C 1
ATOM 7338 O O . PRO A 1 972 ? -23.698 -5.264 -9.939 1.00 93.62 972 PRO A O 1
ATOM 7341 N N . SER A 1 973 ? -25.648 -4.387 -9.293 1.00 94.56 973 SER A N 1
ATOM 7342 C CA . SER A 1 973 ? -26.389 -4.673 -10.528 1.00 94.56 973 SER A CA 1
ATOM 7343 C C . SER A 1 973 ? -26.281 -3.563 -11.582 1.00 94.56 973 SER A C 1
ATOM 7345 O O . SER A 1 973 ? -27.083 -3.528 -12.512 1.00 94.56 973 SER A O 1
ATOM 7347 N N . GLY A 1 974 ? -25.349 -2.622 -11.426 1.00 94.69 974 GLY A N 1
ATOM 7348 C CA . GLY A 1 974 ? -25.276 -1.402 -12.226 1.00 94.69 974 GLY A CA 1
ATOM 7349 C C . GLY A 1 974 ? -25.104 -1.607 -13.734 1.00 94.69 974 GLY A C 1
ATOM 7350 O O . GLY A 1 974 ? -25.530 -0.759 -14.510 1.00 94.69 974 GLY A O 1
ATOM 7351 N N . LEU A 1 975 ? -24.544 -2.742 -14.160 1.00 97.31 975 LEU A N 1
ATOM 7352 C CA . LEU A 1 975 ? -24.353 -3.090 -15.574 1.00 97.31 975 LEU A CA 1
ATOM 7353 C C . LEU A 1 975 ? -25.582 -3.739 -16.235 1.00 97.31 975 LEU A C 1
ATOM 7355 O O . LEU A 1 975 ? -25.597 -3.908 -17.454 1.00 97.31 975 LEU A O 1
ATOM 7359 N N . HIS A 1 976 ? -26.617 -4.099 -15.472 1.00 97.31 976 HIS A N 1
ATOM 7360 C CA . HIS A 1 976 ? -27.771 -4.813 -16.010 1.00 97.31 976 HIS A CA 1
ATOM 7361 C C . HIS A 1 976 ? -28.561 -3.952 -17.009 1.00 97.31 976 HIS A C 1
ATOM 7363 O O . HIS A 1 976 ? -29.206 -2.970 -16.639 1.00 97.31 976 HIS A O 1
ATOM 7369 N N . GLY A 1 977 ? -28.554 -4.361 -18.278 1.00 95.75 977 GLY A N 1
ATOM 7370 C CA . GLY A 1 977 ? -29.204 -3.660 -19.384 1.00 95.75 977 GLY A CA 1
ATOM 7371 C C . GLY A 1 977 ? -28.370 -2.539 -20.013 1.00 95.75 977 GLY A C 1
ATOM 7372 O O . GLY A 1 977 ? -28.854 -1.919 -20.959 1.00 95.75 977 GLY A O 1
ATOM 7373 N N . ALA A 1 978 ? -27.144 -2.295 -19.535 1.00 97.81 978 ALA A N 1
ATOM 7374 C CA . ALA A 1 978 ? -26.261 -1.255 -20.062 1.00 97.81 978 ALA A CA 1
ATOM 7375 C C . ALA A 1 978 ? -25.844 -1.553 -21.508 1.00 97.81 978 ALA A C 1
ATOM 7377 O O . ALA A 1 978 ? -25.429 -2.670 -21.809 1.00 97.81 978 ALA A O 1
ATOM 7378 N N . LYS A 1 979 ? -25.903 -0.568 -22.406 1.00 98.44 979 LYS A N 1
ATOM 7379 C CA . LYS A 1 979 ? -25.438 -0.696 -23.795 1.00 98.44 979 LYS A CA 1
ATOM 7380 C C . LYS A 1 979 ? -24.045 -0.103 -23.942 1.00 98.44 979 LYS A C 1
ATOM 7382 O O . LYS A 1 979 ? -23.887 1.116 -23.987 1.00 98.44 979 LYS A O 1
ATOM 7387 N N . LEU A 1 980 ? -23.042 -0.967 -24.029 1.00 98.56 980 LEU A N 1
ATOM 7388 C CA . LEU A 1 980 ? -21.637 -0.566 -24.040 1.00 98.56 980 LEU A CA 1
ATOM 7389 C C . LEU A 1 980 ? -21.022 -0.769 -25.423 1.00 98.56 980 LEU A C 1
ATOM 7391 O O . LEU A 1 980 ? -21.075 -1.870 -25.963 1.00 98.56 980 LEU A O 1
ATOM 7395 N N . GLY A 1 981 ? -20.421 0.267 -26.001 1.00 98.25 981 GLY A N 1
ATOM 7396 C CA . GLY A 1 981 ? -19.709 0.162 -27.278 1.00 98.25 981 GLY A CA 1
ATOM 7397 C C . GLY A 1 981 ? -18.210 -0.029 -27.111 1.00 98.25 981 GLY A C 1
ATOM 7398 O O . GLY A 1 981 ? -17.603 0.576 -26.230 1.00 98.25 981 GLY A O 1
ATOM 7399 N N . ILE A 1 982 ? -17.604 -0.821 -27.996 1.00 98.38 982 ILE A N 1
ATOM 7400 C CA . ILE A 1 982 ? -16.151 -1.012 -28.052 1.00 98.38 982 ILE A CA 1
ATOM 7401 C C . ILE A 1 982 ? -15.606 -0.381 -29.346 1.00 98.38 982 ILE A C 1
ATOM 7403 O O . ILE A 1 982 ? -15.763 -0.973 -30.422 1.00 98.38 982 ILE A O 1
ATOM 7407 N N . PRO A 1 983 ? -14.958 0.797 -29.283 1.00 96.31 983 PRO A N 1
ATOM 7408 C CA . PRO A 1 983 ? -14.438 1.489 -30.463 1.00 96.31 983 PRO A CA 1
ATOM 7409 C C . PRO A 1 983 ? -13.105 0.881 -30.926 1.00 96.31 983 PRO A C 1
ATOM 7411 O O . PRO A 1 983 ? -12.040 1.439 -30.699 1.00 96.31 983 PRO A O 1
ATOM 7414 N N . ARG A 1 984 ? -13.131 -0.285 -31.580 1.00 94.94 984 ARG A N 1
ATOM 7415 C CA . ARG A 1 984 ? -11.921 -1.046 -31.959 1.00 94.94 984 ARG A CA 1
ATOM 7416 C C . ARG A 1 984 ? -10.944 -0.284 -32.848 1.00 94.94 984 ARG A C 1
ATOM 7418 O O . ARG A 1 984 ? -9.748 -0.550 -32.789 1.00 94.94 984 ARG A O 1
ATOM 7425 N N . ASN A 1 985 ? -11.435 0.643 -33.665 1.00 93.56 985 ASN A N 1
ATOM 7426 C CA . ASN A 1 985 ? -10.613 1.410 -34.597 1.00 93.56 985 ASN A CA 1
ATOM 7427 C C . ASN A 1 985 ? -9.686 2.449 -33.943 1.00 93.56 985 ASN A C 1
ATOM 7429 O O . ASN A 1 985 ? -8.844 2.992 -34.653 1.00 93.56 985 ASN A O 1
ATOM 7433 N N . ILE A 1 986 ? -9.799 2.706 -32.633 1.00 92.38 986 ILE A N 1
ATOM 7434 C CA . ILE A 1 986 ? -8.805 3.499 -31.884 1.00 92.38 986 ILE A CA 1
ATOM 7435 C C . ILE A 1 986 ? -7.587 2.664 -31.460 1.00 92.38 986 ILE A C 1
ATOM 7437 O O . ILE A 1 986 ? -6.541 3.220 -31.139 1.00 92.38 986 ILE A O 1
ATOM 7441 N N . PHE A 1 987 ? -7.699 1.331 -31.441 1.00 93.62 987 PHE A N 1
ATOM 7442 C CA . PHE A 1 987 ? -6.597 0.471 -31.014 1.00 93.62 987 PHE A CA 1
ATOM 7443 C C . PHE A 1 987 ? -5.516 0.407 -32.094 1.00 93.62 987 PHE A C 1
ATOM 7445 O O . PHE A 1 987 ? -5.849 0.345 -33.284 1.00 93.62 987 PHE A O 1
ATOM 7452 N N . PRO A 1 988 ? -4.226 0.332 -31.714 1.00 90.44 988 PRO A N 1
ATOM 7453 C CA . PRO A 1 988 ? -3.161 0.146 -32.683 1.00 90.44 988 PRO A CA 1
ATOM 7454 C C . PRO A 1 988 ? -3.413 -1.096 -33.544 1.00 90.44 988 PRO A C 1
ATOM 7456 O O . PRO A 1 988 ? -3.831 -2.159 -33.052 1.00 90.44 988 PRO A O 1
ATOM 7459 N N . ALA A 1 989 ? -3.144 -0.963 -34.845 1.00 87.62 989 ALA A N 1
ATOM 7460 C CA . ALA A 1 989 ? -3.178 -2.088 -35.771 1.00 87.62 989 ALA A CA 1
ATOM 7461 C C . ALA A 1 989 ? -2.258 -3.211 -35.253 1.00 87.62 989 ALA A C 1
ATOM 7463 O O . ALA A 1 989 ? -1.206 -2.893 -34.701 1.00 87.62 989 ALA A O 1
ATOM 7464 N N . PRO A 1 990 ? -2.589 -4.505 -35.444 1.00 88.06 990 PRO A N 1
ATOM 7465 C CA . PRO A 1 990 ? -1.823 -5.612 -34.861 1.00 88.06 990 PRO A CA 1
ATOM 7466 C C . PRO A 1 990 ? -0.308 -5.553 -35.100 1.00 88.06 990 PRO A C 1
ATOM 7468 O O . PRO A 1 990 ? 0.460 -5.894 -34.211 1.00 88.06 990 PRO A O 1
ATOM 7471 N N . ILE A 1 991 ? 0.119 -5.063 -36.268 1.00 87.12 991 ILE A N 1
ATOM 7472 C CA . ILE A 1 991 ? 1.535 -4.908 -36.641 1.00 87.12 991 ILE A CA 1
ATOM 7473 C C . ILE A 1 991 ? 2.280 -3.795 -35.882 1.00 87.12 991 ILE A C 1
ATOM 7475 O O . ILE A 1 991 ? 3.504 -3.794 -35.871 1.00 87.12 991 ILE A O 1
ATOM 7479 N N . ASN A 1 992 ? 1.553 -2.860 -35.264 1.00 88.88 992 ASN A N 1
ATOM 7480 C CA . ASN A 1 992 ? 2.092 -1.696 -34.555 1.00 88.88 992 ASN A CA 1
ATOM 7481 C C . ASN A 1 992 ? 1.919 -1.809 -33.032 1.00 88.88 992 ASN A C 1
ATOM 7483 O O . ASN A 1 992 ? 2.166 -0.836 -32.324 1.00 88.88 992 ASN A O 1
ATOM 7487 N N . ARG A 1 993 ? 1.441 -2.951 -32.521 1.00 92.31 993 ARG A N 1
ATOM 7488 C CA . ARG A 1 993 ? 1.229 -3.150 -31.084 1.00 92.31 993 ARG A CA 1
ATOM 7489 C C . ARG A 1 993 ? 2.546 -3.453 -30.387 1.00 92.31 993 ARG A C 1
ATOM 7491 O O . ARG A 1 993 ? 3.278 -4.353 -30.794 1.00 92.31 993 ARG A O 1
ATOM 7498 N N . THR A 1 994 ? 2.804 -2.733 -29.306 1.00 92.56 994 THR A N 1
ATOM 7499 C CA . THR A 1 994 ? 3.839 -3.086 -28.334 1.00 92.56 994 THR A CA 1
ATOM 7500 C C . THR A 1 994 ? 3.397 -4.287 -27.494 1.00 92.56 994 THR A C 1
ATOM 7502 O O . THR A 1 994 ? 2.221 -4.657 -27.479 1.00 92.56 994 THR A O 1
ATOM 7505 N N . GLU A 1 995 ? 4.323 -4.891 -26.746 1.00 92.38 995 GLU A N 1
ATOM 7506 C CA . GLU A 1 995 ? 3.977 -5.938 -25.774 1.00 92.38 995 GLU A CA 1
ATOM 7507 C C . GLU A 1 995 ? 2.941 -5.439 -24.748 1.00 92.38 995 GLU A C 1
ATOM 7509 O O . GLU A 1 995 ? 1.982 -6.145 -24.435 1.00 92.38 995 GLU A O 1
ATOM 7514 N N . ALA A 1 996 ? 3.082 -4.191 -24.291 1.00 92.44 996 ALA A N 1
ATOM 7515 C CA . ALA A 1 996 ? 2.146 -3.565 -23.365 1.00 92.44 996 ALA A CA 1
ATOM 7516 C C . ALA A 1 996 ? 0.742 -3.397 -23.970 1.00 92.44 996 ALA A C 1
ATOM 7518 O O . ALA A 1 996 ? -0.251 -3.606 -23.272 1.00 92.44 996 ALA A O 1
ATOM 7519 N N . ASP A 1 997 ? 0.648 -3.042 -25.258 1.00 94.81 997 ASP A N 1
ATOM 7520 C CA . ASP A 1 997 ? -0.634 -2.958 -25.971 1.00 94.81 997 ASP A CA 1
ATOM 7521 C C . ASP A 1 997 ? -1.299 -4.333 -26.062 1.00 94.81 997 ASP A C 1
ATOM 7523 O O . ASP A 1 997 ? -2.501 -4.458 -25.838 1.00 94.81 997 ASP A O 1
ATOM 7527 N N . ILE A 1 998 ? -0.520 -5.375 -26.377 1.00 95.75 998 ILE A N 1
ATOM 7528 C CA . ILE A 1 998 ? -1.023 -6.750 -26.483 1.00 95.75 998 ILE A CA 1
ATOM 7529 C C . ILE A 1 998 ? -1.613 -7.189 -25.143 1.00 95.75 998 ILE A C 1
ATOM 7531 O O . ILE A 1 998 ? -2.775 -7.581 -25.103 1.00 95.75 998 ILE A O 1
ATOM 7535 N N . GLN A 1 999 ? -0.864 -7.052 -24.044 1.00 96.69 999 GLN A N 1
ATOM 7536 C CA . GLN A 1 999 ? -1.325 -7.489 -22.723 1.00 96.69 999 GLN A CA 1
ATOM 7537 C C . GLN A 1 999 ? -2.590 -6.747 -22.267 1.00 96.69 999 GLN A C 1
ATOM 7539 O O . GLN A 1 999 ? -3.536 -7.376 -21.796 1.00 96.69 999 GLN A O 1
ATOM 7544 N N . GLN A 1 1000 ? -2.649 -5.425 -22.456 1.00 96.69 1000 GLN A N 1
ATOM 7545 C CA . GLN A 1 1000 ? -3.825 -4.630 -22.090 1.00 96.69 1000 GLN A CA 1
ATOM 7546 C C . GLN A 1 1000 ? -5.054 -4.988 -22.935 1.00 96.69 1000 GLN A C 1
ATOM 7548 O O . GLN A 1 1000 ? -6.155 -5.139 -22.401 1.00 96.69 1000 GLN A O 1
ATOM 7553 N N . ILE A 1 1001 ? -4.884 -5.136 -24.254 1.00 97.19 1001 ILE A N 1
ATOM 7554 C CA . ILE A 1 1001 ? -5.975 -5.499 -25.166 1.00 97.19 1001 ILE A CA 1
ATOM 7555 C C . ILE A 1 1001 ? -6.455 -6.929 -24.895 1.00 97.19 1001 ILE A C 1
ATOM 7557 O O . ILE A 1 1001 ? -7.661 -7.172 -24.933 1.00 97.19 1001 ILE A O 1
ATOM 7561 N N . ASP A 1 1002 ? -5.552 -7.863 -24.604 1.00 97.12 1002 ASP A N 1
ATOM 7562 C CA . ASP A 1 1002 ? -5.895 -9.254 -24.309 1.00 97.12 1002 ASP A CA 1
ATOM 7563 C C . ASP A 1 1002 ? -6.622 -9.382 -22.969 1.00 97.12 1002 ASP A C 1
ATOM 7565 O O . ASP A 1 1002 ? -7.673 -10.025 -22.914 1.00 97.12 1002 ASP A O 1
ATOM 7569 N N . ALA A 1 1003 ? -6.150 -8.699 -21.920 1.00 97.50 1003 ALA A N 1
ATOM 7570 C CA . ALA A 1 1003 ? -6.850 -8.623 -20.636 1.00 97.50 1003 ALA A CA 1
ATOM 7571 C C . ALA A 1 1003 ? -8.255 -8.019 -20.798 1.00 97.50 1003 ALA A C 1
ATOM 7573 O O . ALA A 1 1003 ? -9.242 -8.565 -20.301 1.00 97.50 1003 ALA A O 1
ATOM 7574 N N . PHE A 1 1004 ? -8.372 -6.937 -21.573 1.00 98.31 1004 PHE A N 1
ATOM 7575 C CA . PHE A 1 1004 ? -9.658 -6.319 -21.886 1.00 98.31 1004 PHE A CA 1
ATOM 7576 C C . PHE A 1 1004 ? -10.587 -7.259 -22.662 1.00 98.31 1004 PHE A C 1
ATOM 7578 O O . PHE A 1 1004 ? -11.757 -7.399 -22.320 1.00 98.31 1004 PHE A O 1
ATOM 7585 N N . ASN A 1 1005 ? -10.084 -7.951 -23.685 1.00 97.12 1005 ASN A N 1
ATOM 7586 C CA . ASN A 1 1005 ? -10.871 -8.937 -24.424 1.00 97.12 1005 ASN A CA 1
ATOM 7587 C C . ASN A 1 1005 ? -11.337 -10.084 -23.523 1.00 97.12 1005 ASN A C 1
ATOM 7589 O O . ASN A 1 1005 ? -12.480 -10.530 -23.641 1.00 97.12 1005 ASN A O 1
ATOM 7593 N N . GLY A 1 1006 ? -10.475 -10.524 -22.603 1.00 96.81 1006 GLY A N 1
ATOM 7594 C CA . GLY A 1 1006 ? -10.776 -11.554 -21.615 1.00 96.81 1006 GLY A CA 1
ATOM 7595 C C . GLY A 1 1006 ? -11.912 -11.180 -20.661 1.00 96.81 1006 GLY A C 1
ATOM 7596 O O . GLY A 1 1006 ? -12.616 -12.073 -20.193 1.00 96.81 1006 GLY A O 1
ATOM 7597 N N . ILE A 1 1007 ? -12.150 -9.883 -20.421 1.00 96.25 1007 ILE A N 1
ATOM 7598 C CA . ILE A 1 1007 ? -13.188 -9.406 -19.493 1.00 96.25 1007 ILE A CA 1
ATOM 7599 C C . ILE A 1 1007 ? -14.553 -9.154 -20.151 1.00 96.25 1007 ILE A C 1
ATOM 7601 O O . ILE A 1 1007 ? -15.559 -8.995 -19.457 1.00 96.25 1007 ILE A O 1
ATOM 7605 N N . LEU A 1 1008 ? -14.645 -9.171 -21.485 1.00 95.88 1008 LEU A N 1
ATOM 7606 C CA . LEU A 1 1008 ? -15.914 -8.945 -22.192 1.00 95.88 1008 LEU A CA 1
ATOM 7607 C C . LEU A 1 1008 ? -17.010 -9.972 -21.846 1.00 95.88 1008 LEU A C 1
ATOM 7609 O O . LEU A 1 1008 ? -18.155 -9.553 -21.650 1.00 95.88 1008 LEU A O 1
ATOM 7613 N N . PRO A 1 1009 ? -16.716 -11.285 -21.710 1.00 96.88 1009 PRO A N 1
ATOM 7614 C CA . PRO A 1 1009 ? -17.707 -12.253 -21.243 1.00 96.88 1009 PRO A CA 1
ATOM 7615 C C . PRO A 1 1009 ? -18.218 -11.951 -19.829 1.00 96.88 1009 PRO A C 1
ATOM 7617 O O . PRO A 1 1009 ? -19.397 -12.173 -19.553 1.00 96.88 1009 PRO A O 1
ATOM 7620 N N . LEU A 1 1010 ? -17.367 -11.408 -18.948 1.00 96.81 1010 LEU A N 1
ATOM 7621 C CA . LEU A 1 1010 ? -17.777 -10.999 -17.604 1.00 96.81 1010 LEU A CA 1
ATOM 7622 C C . LEU A 1 1010 ? -18.766 -9.832 -17.676 1.00 96.81 1010 LEU A C 1
ATOM 7624 O O . LEU A 1 1010 ? -19.838 -9.927 -17.083 1.00 96.81 1010 LEU A O 1
ATOM 7628 N N . LEU A 1 1011 ? -18.464 -8.783 -18.450 1.00 96.38 1011 LEU A N 1
ATOM 7629 C CA . LEU A 1 1011 ? -19.386 -7.654 -18.653 1.00 96.38 1011 LEU A CA 1
ATOM 7630 C C . LEU A 1 1011 ? -20.756 -8.128 -19.160 1.00 96.38 1011 LEU A C 1
ATOM 7632 O O . LEU A 1 1011 ? -21.789 -7.706 -18.638 1.00 96.38 1011 LEU A O 1
ATOM 7636 N N . ALA A 1 1012 ? -20.768 -9.061 -20.116 1.00 95.00 1012 ALA A N 1
ATOM 7637 C CA . ALA A 1 1012 ? -22.000 -9.668 -20.613 1.00 95.00 1012 ALA A CA 1
ATOM 7638 C C . ALA A 1 1012 ? -22.742 -10.468 -19.526 1.00 95.00 1012 ALA A C 1
ATOM 7640 O O . ALA A 1 1012 ? -23.962 -10.358 -19.400 1.00 95.00 1012 ALA A O 1
ATOM 7641 N N . SER A 1 1013 ? -22.022 -11.235 -18.698 1.00 96.62 1013 SER A N 1
ATOM 7642 C CA . SER A 1 1013 ? -22.614 -12.004 -17.591 1.00 96.62 1013 SER A CA 1
ATOM 7643 C C . SER A 1 1013 ? -23.223 -11.126 -16.489 1.00 96.62 1013 SER A C 1
ATOM 7645 O O . SER A 1 1013 ? -24.201 -11.526 -15.861 1.00 96.62 1013 SER A O 1
ATOM 7647 N N . LEU A 1 1014 ? -22.703 -9.907 -16.306 1.00 96.69 1014 LEU A N 1
ATOM 7648 C CA . LEU A 1 1014 ? -23.255 -8.883 -15.409 1.00 96.69 1014 LEU A CA 1
ATOM 7649 C C . LEU A 1 1014 ? -24.478 -8.162 -16.012 1.00 96.69 1014 LEU A C 1
ATOM 7651 O O . LEU A 1 1014 ? -25.067 -7.290 -15.374 1.00 96.69 1014 LEU A O 1
ATOM 7655 N N . GLY A 1 1015 ? -24.886 -8.545 -17.226 1.00 95.69 1015 GLY A N 1
ATOM 7656 C CA . GLY A 1 1015 ? -26.085 -8.062 -17.901 1.00 95.69 1015 GLY A CA 1
ATOM 7657 C C . GLY A 1 1015 ? -25.857 -6.900 -18.866 1.00 95.69 1015 GLY A C 1
ATOM 7658 O O . GLY A 1 1015 ? -26.846 -6.350 -19.354 1.00 95.69 1015 GLY A O 1
ATOM 7659 N N . ALA A 1 1016 ? -24.608 -6.526 -19.164 1.00 97.44 1016 ALA A N 1
ATOM 7660 C CA . ALA A 1 1016 ? -24.325 -5.507 -20.170 1.00 97.44 1016 ALA A CA 1
ATOM 7661 C C . ALA A 1 1016 ? -24.478 -6.070 -21.592 1.00 97.44 1016 ALA A C 1
ATOM 7663 O O . ALA A 1 1016 ? -24.022 -7.166 -21.910 1.00 97.44 1016 ALA A O 1
ATOM 7664 N N . ASN A 1 1017 ? -25.081 -5.287 -22.479 1.00 97.12 1017 ASN A N 1
ATOM 7665 C CA . ASN A 1 1017 ? -25.131 -5.545 -23.908 1.00 97.12 1017 ASN A CA 1
ATOM 7666 C C . ASN A 1 1017 ? -23.947 -4.851 -24.595 1.00 97.12 1017 ASN A C 1
ATOM 7668 O O . ASN A 1 1017 ? -23.971 -3.638 -24.825 1.00 97.12 1017 ASN A O 1
ATOM 7672 N N . THR A 1 1018 ? -22.900 -5.615 -24.899 1.00 96.25 1018 THR A N 1
ATOM 7673 C CA . THR A 1 1018 ? -21.686 -5.101 -25.538 1.00 96.25 1018 THR A CA 1
ATOM 7674 C C . THR A 1 1018 ? -21.810 -5.129 -27.064 1.00 96.25 1018 THR A C 1
ATOM 7676 O O . THR A 1 1018 ? -22.050 -6.166 -27.677 1.00 96.25 1018 THR A O 1
ATOM 7679 N N . THR A 1 1019 ? -21.631 -3.971 -27.699 1.00 97.25 1019 THR A N 1
ATOM 7680 C CA . THR A 1 1019 ? -21.547 -3.831 -29.157 1.00 97.25 1019 THR A CA 1
ATOM 7681 C C . THR A 1 1019 ? -20.082 -3.738 -29.556 1.00 97.25 1019 THR A C 1
ATOM 7683 O O . THR A 1 1019 ? -19.438 -2.698 -29.388 1.00 97.25 1019 THR A O 1
ATOM 7686 N N . ASP A 1 1020 ? -19.545 -4.844 -30.065 1.00 95.31 1020 ASP A N 1
ATOM 7687 C CA . ASP A 1 1020 ? -18.189 -4.864 -30.605 1.00 95.31 1020 ASP A CA 1
ATOM 7688 C C . ASP A 1 1020 ? -18.114 -4.099 -31.936 1.00 95.31 1020 ASP A C 1
ATOM 7690 O O . ASP A 1 1020 ? -19.085 -4.052 -32.693 1.00 95.31 1020 ASP A O 1
ATOM 7694 N N . ASN A 1 1021 ? -16.957 -3.506 -32.233 1.00 94.50 1021 ASN A N 1
ATOM 7695 C CA . ASN A 1 1021 ? -16.748 -2.618 -33.385 1.00 94.50 1021 ASN A CA 1
ATOM 7696 C C . ASN A 1 1021 ? -17.710 -1.415 -33.441 1.00 94.50 1021 ASN A C 1
ATOM 7698 O O . ASN A 1 1021 ? -18.056 -0.955 -34.532 1.00 94.50 1021 ASN A O 1
ATOM 7702 N N . ALA A 1 1022 ? -18.098 -0.862 -32.287 1.00 96.19 1022 ALA A N 1
ATOM 7703 C CA . ALA A 1 1022 ? -18.768 0.438 -32.189 1.00 96.19 1022 ALA A CA 1
ATOM 7704 C C . ALA A 1 1022 ? -17.772 1.577 -32.483 1.00 96.19 1022 ALA A C 1
ATOM 7706 O O . ALA A 1 1022 ? -17.408 2.376 -31.623 1.00 96.19 1022 ALA A O 1
ATOM 7707 N N . ASN A 1 1023 ? -17.251 1.563 -33.706 1.00 96.06 1023 ASN A N 1
ATOM 7708 C CA . ASN A 1 1023 ? -16.102 2.334 -34.146 1.00 96.06 1023 ASN A CA 1
ATOM 7709 C C . ASN A 1 1023 ? -16.397 3.833 -34.195 1.00 96.06 1023 ASN A C 1
ATOM 7711 O O . ASN A 1 1023 ? -17.494 4.250 -34.570 1.00 96.06 1023 ASN A O 1
ATOM 7715 N N . TYR A 1 1024 ? -15.372 4.634 -33.902 1.00 95.00 1024 TYR A N 1
ATOM 7716 C CA . TYR A 1 1024 ? -15.413 6.079 -34.093 1.00 95.00 1024 TYR A CA 1
ATOM 7717 C C . TYR A 1 1024 ? -15.669 6.423 -35.568 1.00 95.00 1024 TYR A C 1
ATOM 7719 O O . TYR A 1 1024 ? -14.914 5.937 -36.419 1.00 95.00 1024 TYR A O 1
ATOM 7727 N N . PRO A 1 1025 ? -16.707 7.222 -35.891 1.00 94.44 1025 PRO A N 1
ATOM 7728 C CA . PRO A 1 1025 ? -17.109 7.469 -37.278 1.00 94.44 1025 PRO A CA 1
ATOM 7729 C C . PRO A 1 1025 ? -16.036 8.108 -38.164 1.00 94.44 1025 PRO A C 1
ATOM 7731 O O . PRO A 1 1025 ? -15.970 7.794 -39.351 1.00 94.44 1025 PRO A O 1
ATOM 7734 N N . ASP A 1 1026 ? -15.190 8.978 -37.605 1.00 91.75 1026 ASP A N 1
ATOM 7735 C CA . ASP A 1 1026 ? -14.150 9.708 -38.338 1.00 91.75 1026 ASP A CA 1
ATOM 7736 C C . ASP A 1 1026 ? -12.802 9.657 -37.600 1.00 91.75 1026 ASP A C 1
ATOM 7738 O O . ASP A 1 1026 ? -12.220 10.660 -37.182 1.00 91.75 1026 ASP A O 1
ATOM 7742 N N . ILE A 1 1027 ? -12.292 8.434 -37.431 1.00 88.75 1027 ILE A N 1
ATOM 7743 C CA . ILE A 1 1027 ? -10.979 8.187 -36.819 1.00 88.75 1027 ILE A CA 1
ATOM 7744 C C . ILE A 1 1027 ? -9.821 8.816 -37.613 1.00 88.75 1027 ILE A C 1
ATOM 7746 O O . ILE A 1 1027 ? -8.793 9.175 -37.045 1.00 88.75 1027 ILE A O 1
ATOM 7750 N N . ASN A 1 1028 ? -9.977 8.978 -38.930 1.00 86.44 1028 ASN A N 1
ATOM 7751 C CA . ASN A 1 1028 ? -8.933 9.551 -39.776 1.00 86.44 1028 ASN A CA 1
ATOM 7752 C C . ASN A 1 1028 ? -8.735 11.040 -39.489 1.00 86.44 1028 ASN A C 1
ATOM 7754 O O . ASN A 1 1028 ? -7.589 11.476 -39.416 1.00 86.44 1028 ASN A O 1
ATOM 7758 N N . ALA A 1 1029 ? -9.816 11.803 -39.282 1.00 81.00 1029 ALA A N 1
ATOM 7759 C CA . ALA A 1 1029 ? -9.700 13.186 -38.829 1.00 81.00 1029 ALA A CA 1
ATOM 7760 C C . ALA A 1 1029 ? -9.025 13.269 -37.452 1.00 81.00 1029 ALA A C 1
ATOM 7762 O O . ALA A 1 1029 ? -8.144 14.106 -37.258 1.00 81.00 1029 ALA A O 1
ATOM 7763 N N . TYR A 1 1030 ? -9.367 12.366 -36.526 1.00 79.06 1030 TYR A N 1
ATOM 7764 C CA . TYR A 1 1030 ? -8.733 12.301 -35.204 1.00 79.06 1030 TYR A CA 1
ATOM 7765 C C . TYR A 1 1030 ? -7.210 12.103 -35.291 1.00 79.06 1030 TYR A C 1
ATOM 7767 O O . TYR A 1 1030 ? -6.462 12.813 -34.626 1.00 79.06 1030 TYR A O 1
ATOM 7775 N N . ASN A 1 1031 ? -6.734 11.233 -36.186 1.00 73.94 1031 ASN A N 1
ATOM 7776 C CA . ASN A 1 1031 ? -5.305 10.950 -36.362 1.00 73.94 1031 ASN A CA 1
ATOM 7777 C C . ASN A 1 1031 ? -4.479 12.122 -36.946 1.00 73.94 1031 ASN A C 1
ATOM 7779 O O . ASN A 1 1031 ? -3.266 11.993 -37.098 1.00 73.94 1031 ASN A O 1
ATOM 7783 N N . THR A 1 1032 ? -5.092 13.264 -37.282 1.00 66.12 1032 THR A N 1
ATOM 7784 C CA . THR A 1 1032 ? -4.404 14.455 -37.828 1.00 66.12 1032 THR A CA 1
ATOM 7785 C C . THR A 1 1032 ? -4.087 15.535 -36.770 1.00 66.12 1032 THR A C 1
ATOM 7787 O O . THR A 1 1032 ? -4.065 16.718 -37.093 1.00 66.12 1032 THR A O 1
ATOM 7790 N N . GLU A 1 1033 ? -3.790 15.103 -35.530 1.00 59.44 1033 GLU A N 1
ATOM 7791 C CA . GLU A 1 1033 ? -3.624 15.769 -34.202 1.00 59.44 1033 GLU A CA 1
ATOM 7792 C C . GLU A 1 1033 ? -2.966 17.174 -34.058 1.00 59.44 1033 GLU A C 1
ATOM 7794 O O . GLU A 1 1033 ? -2.784 17.653 -32.936 1.00 59.44 1033 GLU A O 1
ATOM 7799 N N . ALA A 1 1034 ? -2.641 17.909 -35.121 1.00 56.78 1034 ALA A N 1
ATOM 7800 C CA . ALA A 1 1034 ? -1.860 19.154 -35.074 1.00 56.78 1034 ALA A CA 1
ATOM 7801 C C . ALA A 1 1034 ? -2.472 20.325 -34.255 1.00 56.78 1034 ALA A C 1
ATOM 7803 O O . ALA A 1 1034 ? -1.824 21.357 -34.103 1.00 56.78 1034 ALA A O 1
ATOM 7804 N N . GLN A 1 1035 ? -3.703 20.207 -33.741 1.00 69.75 1035 GLN A N 1
ATOM 7805 C CA . GLN A 1 1035 ? -4.460 21.302 -33.108 1.00 69.75 1035 GLN A CA 1
ATOM 7806 C C . GLN A 1 1035 ? -4.596 21.193 -31.574 1.00 69.75 1035 GLN A C 1
ATOM 7808 O O . GLN A 1 1035 ? -5.087 22.130 -30.940 1.00 69.75 1035 GLN A O 1
ATOM 7813 N N . PHE A 1 1036 ? -4.157 20.091 -30.948 1.00 78.31 1036 PHE A N 1
ATOM 7814 C CA . PHE A 1 1036 ? -4.201 19.952 -29.483 1.00 78.31 1036 PHE A CA 1
ATOM 7815 C C . PHE A 1 1036 ? -3.200 20.881 -28.788 1.00 78.31 1036 PHE A C 1
ATOM 7817 O O . PHE A 1 1036 ? -3.579 21.638 -27.898 1.00 78.31 1036 PHE A O 1
ATOM 7824 N N . THR A 1 1037 ? -1.940 20.863 -29.228 1.00 83.94 1037 THR A N 1
ATOM 7825 C CA . THR A 1 1037 ? -0.860 21.675 -28.643 1.00 83.94 1037 THR A CA 1
ATOM 7826 C C . THR A 1 1037 ? -1.176 23.167 -28.734 1.00 83.94 1037 THR A C 1
ATOM 7828 O O . THR A 1 1037 ? -1.065 23.872 -27.739 1.00 83.94 1037 THR A O 1
ATOM 7831 N N . LEU A 1 1038 ? -1.722 23.626 -29.869 1.00 87.06 1038 LEU A N 1
ATOM 7832 C CA . LEU A 1 1038 ? -2.091 25.031 -30.066 1.00 87.06 1038 LEU A CA 1
ATOM 7833 C C . LEU A 1 1038 ? -3.126 25.535 -29.040 1.00 87.06 1038 LEU A C 1
ATOM 7835 O O . LEU A 1 1038 ? -3.060 26.689 -28.612 1.00 87.06 1038 LEU A O 1
ATOM 7839 N N . ALA A 1 1039 ? -4.081 24.688 -28.637 1.00 85.62 1039 ALA A N 1
ATOM 7840 C CA . ALA A 1 1039 ? -5.078 25.045 -27.627 1.00 85.62 1039 ALA A CA 1
ATOM 7841 C C . ALA A 1 1039 ? -4.445 25.264 -26.242 1.00 85.62 1039 ALA A C 1
ATOM 7843 O O . ALA A 1 1039 ? -4.860 26.160 -25.505 1.00 85.62 1039 ALA A O 1
ATOM 7844 N N . LEU A 1 1040 ? -3.428 24.467 -25.908 1.00 90.19 1040 LEU A N 1
ATOM 7845 C CA . LEU A 1 1040 ? -2.698 24.556 -24.648 1.00 90.19 1040 LEU A CA 1
ATOM 7846 C C . LEU A 1 1040 ? -1.679 25.703 -24.650 1.00 90.19 1040 LEU A C 1
ATOM 7848 O O . LEU A 1 1040 ? -1.621 26.451 -23.678 1.00 90.19 1040 LEU A O 1
ATOM 7852 N N . ASP A 1 1041 ? -0.939 25.899 -25.746 1.00 89.00 1041 ASP A N 1
ATOM 7853 C CA . ASP A 1 1041 ? 0.056 26.972 -25.888 1.00 89.00 1041 ASP A CA 1
ATOM 7854 C C . ASP A 1 1041 ? -0.576 28.345 -25.663 1.00 89.00 1041 ASP A C 1
ATOM 7856 O O . ASP A 1 1041 ? -0.119 29.137 -24.834 1.00 89.00 1041 ASP A O 1
ATOM 7860 N N . ILE A 1 1042 ? -1.653 28.622 -26.401 1.00 91.31 1042 ILE A N 1
ATOM 7861 C CA . ILE A 1 1042 ? -2.346 29.910 -26.355 1.00 91.31 1042 ILE A CA 1
ATOM 7862 C C . ILE A 1 1042 ? -3.230 30.007 -25.110 1.00 91.31 1042 ILE A C 1
ATOM 7864 O O . ILE A 1 1042 ? -3.329 31.085 -24.523 1.00 91.31 1042 ILE A O 1
ATOM 7868 N N . GLY A 1 1043 ? -3.825 28.888 -24.681 1.00 91.94 1043 GLY A N 1
ATOM 7869 C CA . GLY A 1 1043 ? -4.606 28.804 -23.450 1.00 91.94 1043 GLY A CA 1
ATOM 7870 C C . GLY A 1 1043 ? -3.780 29.196 -22.229 1.00 91.94 1043 GLY A C 1
ATOM 7871 O O . GLY A 1 1043 ? -4.164 30.117 -21.515 1.00 91.94 1043 GLY A O 1
ATOM 7872 N N . PHE A 1 1044 ? -2.595 28.607 -22.051 1.00 94.50 1044 PHE A N 1
ATOM 7873 C CA . PHE A 1 1044 ? -1.741 28.900 -20.899 1.00 94.50 1044 PHE A CA 1
ATOM 7874 C C . PHE A 1 1044 ? -1.245 30.347 -20.909 1.00 94.50 1044 PHE A C 1
ATOM 7876 O O . PHE A 1 1044 ? -1.335 31.039 -19.895 1.00 94.50 1044 PHE A O 1
ATOM 7883 N N . LYS A 1 1045 ? -0.817 30.849 -22.076 1.00 94.00 1045 LYS A N 1
ATOM 7884 C CA . LYS A 1 1045 ? -0.402 32.251 -22.264 1.00 94.00 1045 LYS A CA 1
ATOM 7885 C C . LYS A 1 1045 ? -1.492 33.256 -21.887 1.00 94.00 1045 LYS A C 1
ATOM 7887 O O . LYS A 1 1045 ? -1.172 34.352 -21.436 1.00 94.00 1045 LYS A O 1
ATOM 7892 N N . HIS A 1 1046 ? -2.761 32.898 -22.072 1.00 94.38 1046 HIS A N 1
ATOM 7893 C CA . HIS A 1 1046 ? -3.906 33.737 -21.726 1.00 94.38 1046 HIS A CA 1
ATOM 7894 C C . HIS A 1 1046 ? -4.370 33.552 -20.270 1.00 94.38 1046 HIS A C 1
ATOM 7896 O O . HIS A 1 1046 ? -4.589 34.531 -19.553 1.00 94.38 1046 HIS A O 1
ATOM 7902 N N . ASP A 1 1047 ? -4.521 32.307 -19.822 1.00 95.19 1047 ASP A N 1
ATOM 7903 C CA . ASP A 1 1047 ? -5.175 31.969 -18.557 1.00 95.19 1047 ASP A CA 1
ATOM 7904 C C . ASP A 1 1047 ? -4.238 32.105 -17.350 1.00 95.19 1047 ASP A C 1
ATOM 7906 O O . ASP A 1 1047 ? -4.700 32.443 -16.255 1.00 95.19 1047 ASP A O 1
ATOM 7910 N N . PHE A 1 1048 ? -2.925 31.909 -17.528 1.00 96.06 1048 PHE A N 1
ATOM 7911 C CA . PHE A 1 1048 ? -1.949 32.085 -16.451 1.00 96.06 1048 PHE A CA 1
ATOM 7912 C C . PHE A 1 1048 ? -1.924 33.532 -15.920 1.00 96.06 1048 PHE A C 1
ATOM 7914 O O . PHE A 1 1048 ? -2.165 33.707 -14.721 1.00 96.06 1048 PHE A O 1
ATOM 7921 N N . PRO A 1 1049 ? -1.765 34.589 -16.749 1.00 96.44 1049 PRO A N 1
ATOM 7922 C CA . PRO A 1 1049 ? -1.860 35.970 -16.266 1.00 96.44 1049 PRO A CA 1
ATOM 7923 C C . PRO A 1 1049 ? -3.196 36.285 -15.573 1.00 96.44 1049 PRO A C 1
ATOM 7925 O O . PRO A 1 1049 ? -3.230 36.993 -14.565 1.00 96.44 1049 PRO A O 1
ATOM 7928 N N . ALA A 1 1050 ? -4.305 35.720 -16.066 1.00 95.19 1050 ALA A N 1
ATOM 7929 C CA . ALA A 1 1050 ? -5.630 35.897 -15.468 1.00 95.19 1050 ALA A CA 1
ATOM 7930 C C . ALA A 1 1050 ? -5.775 35.213 -14.094 1.00 95.19 1050 ALA A C 1
ATOM 7932 O O . ALA A 1 1050 ? -6.577 35.649 -13.261 1.00 95.19 1050 ALA A O 1
ATOM 7933 N N . TYR A 1 1051 ? -5.027 34.136 -13.838 1.00 96.19 1051 TYR A N 1
ATOM 7934 C CA . TYR A 1 1051 ? -4.882 33.555 -12.504 1.00 96.19 1051 TYR A CA 1
ATOM 7935 C C . TYR A 1 1051 ? -4.009 34.450 -11.615 1.00 96.19 1051 TYR A C 1
ATOM 7937 O O . TYR A 1 1051 ? -4.426 34.802 -10.508 1.00 96.19 1051 TYR A O 1
ATOM 7945 N N . MET A 1 1052 ? -2.846 34.882 -12.116 1.00 97.00 1052 MET A N 1
ATOM 7946 C CA . MET A 1 1052 ? -1.895 35.712 -11.367 1.00 97.00 1052 MET A CA 1
ATOM 7947 C C . MET A 1 1052 ? -2.515 37.031 -10.900 1.00 97.00 1052 MET A C 1
ATOM 7949 O O . MET A 1 1052 ? -2.328 37.425 -9.749 1.00 97.00 1052 MET A O 1
ATOM 7953 N N . SER A 1 1053 ? -3.342 37.671 -11.733 1.00 96.31 1053 SER A N 1
ATOM 7954 C CA . SER A 1 1053 ? -4.014 38.932 -11.392 1.00 96.31 1053 SER A CA 1
ATOM 7955 C C . SER A 1 1053 ? -5.014 38.818 -10.233 1.00 96.31 1053 SER A C 1
ATOM 7957 O O . SER A 1 1053 ? -5.472 39.836 -9.715 1.00 96.31 1053 SER A O 1
ATOM 7959 N N . LYS A 1 1054 ? -5.412 37.596 -9.851 1.00 94.31 1054 LYS A N 1
ATOM 7960 C CA . LYS A 1 1054 ? -6.355 37.335 -8.752 1.00 94.31 1054 LYS A CA 1
ATOM 7961 C C . LYS A 1 1054 ? -5.651 37.096 -7.416 1.00 94.31 1054 LYS A C 1
ATOM 7963 O O . LYS A 1 1054 ? -6.331 37.089 -6.388 1.00 94.31 1054 LYS A O 1
ATOM 7968 N N . LEU A 1 1055 ? -4.336 36.868 -7.408 1.00 96.19 1055 LEU A N 1
ATOM 7969 C CA . LEU A 1 1055 ? -3.577 36.633 -6.181 1.00 96.19 1055 LEU A CA 1
ATOM 7970 C C . LEU A 1 1055 ? -3.613 37.878 -5.285 1.00 96.19 1055 LEU A C 1
ATOM 7972 O O . LEU A 1 1055 ? -3.458 39.005 -5.747 1.00 96.19 1055 LEU A O 1
ATOM 7976 N N . LYS A 1 1056 ? -3.806 37.672 -3.979 1.00 96.31 1056 LYS A N 1
ATOM 7977 C CA . LYS A 1 1056 ? -3.742 38.750 -2.976 1.00 96.31 1056 LYS A CA 1
ATOM 7978 C C . LYS A 1 1056 ? -2.312 39.211 -2.734 1.00 96.31 1056 LYS A C 1
ATOM 7980 O O . LYS A 1 1056 ? -2.083 40.380 -2.439 1.00 96.31 1056 LYS A O 1
ATOM 7985 N N . PHE A 1 1057 ? -1.373 38.276 -2.811 1.00 96.31 1057 PHE A N 1
ATOM 7986 C CA . PHE A 1 1057 ? 0.045 38.523 -2.627 1.00 96.31 1057 PHE A CA 1
ATOM 7987 C C . PHE A 1 1057 ? 0.834 37.587 -3.535 1.00 96.31 1057 PHE A C 1
ATOM 7989 O O . PHE A 1 1057 ? 0.521 36.400 -3.625 1.00 96.31 1057 PHE A O 1
ATOM 7996 N N . ASN A 1 1058 ? 1.845 38.139 -4.195 1.00 95.62 1058 ASN A N 1
ATOM 7997 C CA . ASN A 1 1058 ? 2.747 37.430 -5.086 1.00 95.62 1058 ASN A CA 1
ATOM 7998 C C . ASN A 1 1058 ? 4.182 37.875 -4.750 1.00 95.62 1058 ASN A C 1
ATOM 8000 O O . ASN A 1 1058 ? 4.542 39.010 -5.071 1.00 95.62 1058 ASN A O 1
ATOM 8004 N N . PRO A 1 1059 ? 4.981 37.036 -4.068 1.00 93.12 1059 PRO A N 1
ATOM 8005 C CA . PRO A 1 1059 ? 6.299 37.431 -3.579 1.00 93.12 1059 PRO A CA 1
ATOM 8006 C C . PRO A 1 1059 ? 7.374 37.504 -4.668 1.00 93.12 1059 PRO A C 1
ATOM 8008 O O . PRO A 1 1059 ? 8.363 38.210 -4.481 1.00 93.12 1059 PRO A O 1
ATOM 8011 N N . THR A 1 1060 ? 7.217 36.784 -5.781 1.00 94.06 1060 THR A N 1
ATOM 8012 C CA . THR A 1 1060 ? 8.241 36.700 -6.839 1.00 94.06 1060 THR A CA 1
ATOM 8013 C C . THR A 1 1060 ? 8.090 37.796 -7.887 1.00 94.06 1060 THR A C 1
ATOM 8015 O O . THR A 1 1060 ? 9.036 38.092 -8.611 1.00 94.06 1060 THR A O 1
ATOM 8018 N N . GLY A 1 1061 ? 6.910 38.421 -7.960 1.00 93.38 1061 GLY A N 1
ATOM 8019 C CA . GLY A 1 1061 ? 6.600 39.444 -8.955 1.00 93.38 1061 GLY A CA 1
ATOM 8020 C C . GLY A 1 1061 ? 6.337 38.888 -10.356 1.00 93.38 1061 GLY A C 1
ATOM 8021 O O . GLY A 1 1061 ? 6.154 39.680 -11.270 1.00 93.38 1061 GLY A O 1
ATOM 8022 N N . VAL A 1 1062 ? 6.278 37.563 -10.529 1.00 96.81 1062 VAL A N 1
ATOM 8023 C CA . VAL A 1 1062 ? 5.920 36.929 -11.806 1.00 96.81 1062 VAL A CA 1
ATOM 8024 C C . VAL A 1 1062 ? 4.461 37.233 -12.129 1.00 96.81 1062 VAL A C 1
ATOM 8026 O O . VAL A 1 1062 ? 3.586 36.831 -11.367 1.00 96.81 1062 VAL A O 1
ATOM 8029 N N . THR A 1 1063 ? 4.168 37.935 -13.222 1.00 95.69 1063 THR A N 1
ATOM 8030 C CA . THR A 1 1063 ? 2.782 38.314 -13.561 1.00 95.69 1063 THR A CA 1
ATOM 8031 C C . THR A 1 1063 ? 2.264 37.714 -14.857 1.00 95.69 1063 THR A C 1
ATOM 8033 O O . THR A 1 1063 ? 1.052 37.551 -15.006 1.00 95.69 1063 THR A O 1
ATOM 8036 N N . ASP A 1 1064 ? 3.161 37.327 -15.758 1.00 96.00 1064 ASP A N 1
ATOM 8037 C CA . ASP A 1 1064 ? 2.823 36.717 -17.034 1.00 96.00 1064 ASP A CA 1
ATOM 8038 C C . ASP A 1 1064 ? 3.799 35.594 -17.430 1.00 96.00 1064 ASP A C 1
ATOM 8040 O O . ASP A 1 1064 ? 4.704 35.223 -16.678 1.00 96.00 1064 ASP A O 1
ATOM 8044 N N . LEU A 1 1065 ? 3.577 35.003 -18.609 1.00 96.12 1065 LEU A N 1
ATOM 8045 C CA . LEU A 1 1065 ? 4.384 33.890 -19.107 1.00 96.12 1065 LEU A CA 1
ATOM 8046 C C . LEU A 1 1065 ? 5.841 34.291 -19.403 1.00 96.12 1065 LEU A C 1
ATOM 8048 O O . LEU A 1 1065 ? 6.735 33.460 -19.262 1.00 96.12 1065 LEU A O 1
ATOM 8052 N N . ALA A 1 1066 ? 6.096 35.543 -19.797 1.00 97.00 1066 ALA A N 1
ATOM 8053 C CA . ALA A 1 1066 ? 7.450 36.019 -20.072 1.00 97.00 1066 ALA A CA 1
ATOM 8054 C C . ALA A 1 1066 ? 8.240 36.197 -18.769 1.00 97.00 1066 ALA A C 1
ATOM 8056 O O . ALA A 1 1066 ? 9.396 35.774 -18.687 1.00 97.00 1066 ALA A O 1
ATOM 8057 N N . ASP A 1 1067 ? 7.597 36.745 -17.734 1.00 97.75 1067 ASP A N 1
ATOM 8058 C CA . ASP A 1 1067 ? 8.158 36.800 -16.386 1.00 97.75 1067 ASP A CA 1
ATOM 8059 C C . ASP A 1 1067 ? 8.441 35.394 -15.847 1.00 97.75 1067 ASP A C 1
ATOM 8061 O O . ASP A 1 1067 ? 9.512 35.158 -15.288 1.00 97.75 1067 ASP A O 1
ATOM 8065 N N . LEU A 1 1068 ? 7.498 34.457 -16.023 1.00 97.56 1068 LEU A N 1
ATOM 8066 C CA . LEU A 1 1068 ? 7.641 33.076 -15.561 1.00 97.56 1068 LEU A CA 1
ATOM 8067 C C . LEU A 1 1068 ? 8.822 32.388 -16.246 1.00 97.56 1068 LEU A C 1
ATOM 8069 O O . LEU A 1 1068 ? 9.670 31.821 -15.560 1.00 97.56 1068 LEU A O 1
ATOM 8073 N N . LEU A 1 1069 ? 8.917 32.491 -17.576 1.00 97.81 1069 LEU A N 1
ATOM 8074 C CA . LEU A 1 1069 ? 10.039 31.953 -18.342 1.00 97.81 1069 LEU A CA 1
ATOM 8075 C C . LEU A 1 1069 ? 11.368 32.508 -17.816 1.00 97.81 1069 LEU A C 1
ATOM 8077 O O . LEU A 1 1069 ? 12.274 31.745 -17.481 1.00 97.81 1069 LEU A O 1
ATOM 8081 N N . ASN A 1 1070 ? 11.467 33.833 -17.688 1.00 97.50 1070 ASN A N 1
ATOM 8082 C CA . ASN A 1 1070 ? 12.679 34.487 -17.210 1.00 97.50 1070 ASN A CA 1
ATOM 8083 C C . ASN A 1 1070 ? 13.024 34.075 -15.769 1.00 97.50 1070 ASN A C 1
ATOM 8085 O O . ASN A 1 1070 ? 14.186 33.816 -15.460 1.00 97.50 1070 ASN A O 1
ATOM 8089 N N . TRP A 1 1071 ? 12.036 33.975 -14.879 1.00 97.12 1071 TRP A N 1
ATOM 8090 C CA . TRP A 1 1071 ? 12.247 33.529 -13.503 1.00 97.12 1071 TRP A CA 1
ATOM 8091 C C . TRP A 1 1071 ? 12.755 32.086 -13.450 1.00 97.12 1071 TRP A C 1
ATOM 8093 O O . TRP A 1 1071 ? 13.791 31.816 -12.839 1.00 97.12 1071 TRP A O 1
ATOM 8103 N N . THR A 1 1072 ? 12.072 31.168 -14.135 1.00 96.88 1072 THR A N 1
ATOM 8104 C CA . THR A 1 1072 ? 12.407 29.741 -14.162 1.00 96.88 1072 THR A CA 1
ATOM 8105 C C . THR A 1 1072 ? 13.795 29.486 -14.747 1.00 96.88 1072 THR A C 1
ATOM 8107 O O . THR A 1 1072 ? 14.548 28.685 -14.196 1.00 96.88 1072 THR A O 1
ATOM 8110 N N . GLN A 1 1073 ? 14.185 30.195 -15.811 1.00 96.88 1073 GLN A N 1
ATOM 8111 C CA . GLN A 1 1073 ? 15.512 30.035 -16.416 1.00 96.88 1073 GLN A CA 1
ATOM 8112 C C . GLN A 1 1073 ? 16.656 30.567 -15.535 1.00 96.88 1073 GLN A C 1
ATOM 8114 O O . GLN A 1 1073 ? 17.791 30.105 -15.661 1.00 96.88 1073 GLN A O 1
ATOM 8119 N N . ASN A 1 1074 ? 16.373 31.506 -14.624 1.00 96.69 1074 ASN A N 1
ATOM 8120 C CA . ASN A 1 1074 ? 17.378 32.119 -13.751 1.00 96.69 1074 ASN A CA 1
ATOM 8121 C C . ASN A 1 1074 ? 17.392 31.559 -12.315 1.00 96.69 1074 ASN A C 1
ATOM 8123 O O . ASN A 1 1074 ? 18.378 31.742 -11.595 1.00 96.69 1074 ASN A O 1
ATOM 8127 N N . PHE A 1 1075 ? 16.342 30.863 -11.870 1.00 96.06 1075 PHE A N 1
ATOM 8128 C CA . PHE A 1 1075 ? 16.287 30.282 -10.529 1.00 96.06 1075 PHE A CA 1
ATOM 8129 C C . PHE A 1 1075 ? 16.852 28.858 -10.513 1.00 96.06 1075 PHE A C 1
ATOM 8131 O O . PHE A 1 1075 ? 16.196 27.902 -10.911 1.00 96.06 1075 PHE A O 1
ATOM 8138 N N . ARG A 1 1076 ? 18.076 28.684 -9.995 1.00 94.62 1076 ARG A N 1
ATOM 8139 C CA . ARG A 1 1076 ? 18.829 27.412 -10.050 1.00 94.62 1076 ARG A CA 1
ATOM 8140 C C . ARG A 1 1076 ? 18.040 26.166 -9.612 1.00 94.62 1076 ARG A C 1
ATOM 8142 O O . ARG A 1 1076 ? 18.266 25.095 -10.172 1.00 94.62 1076 ARG A O 1
ATOM 8149 N N . ALA A 1 1077 ? 17.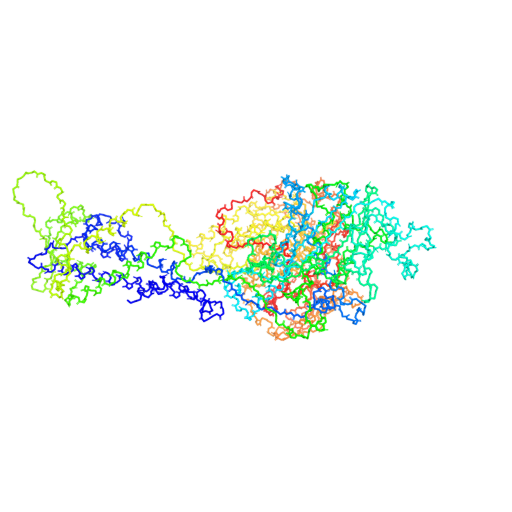160 26.272 -8.614 1.00 93.50 1077 ALA A N 1
ATOM 8150 C CA . ALA A 1 1077 ? 16.398 25.120 -8.120 1.00 93.50 1077 ALA A CA 1
ATOM 8151 C C . ALA A 1 1077 ? 15.372 24.587 -9.138 1.00 93.50 1077 ALA A C 1
ATOM 8153 O O . ALA A 1 1077 ? 14.992 23.426 -9.049 1.00 93.50 1077 ALA A O 1
ATOM 8154 N N . GLU A 1 1078 ? 14.989 25.393 -10.131 1.00 94.19 1078 GLU A N 1
ATOM 8155 C CA . GLU A 1 1078 ? 14.129 24.996 -11.254 1.00 94.19 1078 GLU A CA 1
ATOM 8156 C C . GLU A 1 1078 ? 14.872 24.152 -12.302 1.00 94.19 1078 GLU A C 1
ATOM 8158 O O . GLU A 1 1078 ? 14.263 23.658 -13.246 1.00 94.19 1078 GLU A O 1
ATOM 8163 N N . GLN A 1 1079 ? 16.188 23.966 -12.149 1.00 92.38 1079 GLN A N 1
ATOM 8164 C CA . GLN A 1 1079 ? 17.023 23.061 -12.950 1.00 92.38 1079 GLN A CA 1
ATOM 8165 C C . GLN A 1 1079 ? 17.057 23.341 -14.465 1.00 92.38 1079 GLN A C 1
ATOM 8167 O O . GLN A 1 1079 ? 17.385 22.448 -15.242 1.00 92.38 1079 GLN A O 1
ATOM 8172 N N . TYR A 1 1080 ? 16.788 24.564 -14.921 1.00 92.19 1080 TYR A N 1
ATOM 8173 C CA . TYR A 1 1080 ? 17.074 24.951 -16.309 1.00 92.19 1080 TYR A CA 1
ATOM 8174 C C . TYR A 1 1080 ? 18.604 25.010 -16.566 1.00 92.19 1080 TYR A C 1
ATOM 8176 O O . TYR A 1 1080 ? 19.341 25.443 -15.675 1.00 92.19 1080 TYR A O 1
ATOM 8184 N N . PRO A 1 1081 ? 19.130 24.585 -17.738 1.00 90.75 1081 PRO A N 1
ATOM 8185 C CA . PRO A 1 1081 ? 18.430 24.043 -18.909 1.00 90.75 1081 PRO A CA 1
ATOM 8186 C C . PRO A 1 1081 ? 18.250 22.519 -18.901 1.00 90.75 1081 PRO A C 1
ATOM 8188 O O . PRO A 1 1081 ? 17.751 21.969 -19.878 1.00 90.75 1081 PRO A O 1
ATOM 8191 N N . LEU A 1 1082 ? 18.645 21.818 -17.830 1.00 88.19 1082 LEU A N 1
ATOM 8192 C CA . LEU A 1 1082 ? 18.425 20.371 -17.728 1.00 88.19 1082 LEU A CA 1
ATOM 8193 C C . LEU A 1 1082 ? 16.924 20.040 -17.829 1.00 88.19 1082 LEU A C 1
ATOM 8195 O O . LEU A 1 1082 ? 16.561 19.075 -18.489 1.00 88.19 1082 LEU A O 1
ATOM 8199 N N . ARG A 1 1083 ? 16.069 20.871 -17.223 1.00 89.75 1083 ARG A N 1
ATOM 8200 C CA . ARG A 1 1083 ? 14.608 20.859 -17.361 1.00 89.75 1083 ARG A CA 1
ATOM 8201 C C . ARG A 1 1083 ? 14.166 21.972 -18.310 1.00 89.75 1083 ARG A C 1
ATOM 8203 O O . ARG A 1 1083 ? 14.234 23.149 -17.936 1.00 89.75 1083 ARG A O 1
ATOM 8210 N N . SER A 1 1084 ? 13.756 21.610 -19.526 1.00 90.56 1084 SER A N 1
ATOM 8211 C CA . SER A 1 1084 ? 13.487 22.571 -20.608 1.00 90.56 1084 SER A CA 1
ATOM 8212 C C . SER A 1 1084 ? 12.229 23.414 -20.369 1.00 90.56 1084 SER A C 1
ATOM 8214 O O . SER A 1 1084 ? 11.389 23.065 -19.538 1.00 90.56 1084 SER A O 1
ATOM 8216 N N . THR A 1 1085 ? 12.130 24.535 -21.089 1.00 94.75 1085 THR A N 1
ATOM 8217 C CA . THR A 1 1085 ? 11.024 25.517 -21.055 1.00 94.75 1085 THR A CA 1
ATOM 8218 C C . THR A 1 1085 ? 10.459 25.815 -22.451 1.00 94.75 1085 THR A C 1
ATOM 8220 O O . THR A 1 1085 ? 9.812 26.835 -22.676 1.00 94.75 1085 THR A O 1
ATOM 8223 N N . ASP A 1 1086 ? 10.724 24.931 -23.407 1.00 92.50 1086 ASP A N 1
ATOM 8224 C CA . ASP A 1 1086 ? 10.482 25.112 -24.839 1.00 92.50 1086 ASP A CA 1
ATOM 8225 C C . ASP A 1 1086 ? 8.998 25.298 -25.196 1.00 92.50 1086 ASP A C 1
ATOM 8227 O O . ASP A 1 1086 ? 8.689 26.121 -26.051 1.00 92.50 1086 ASP A O 1
ATOM 8231 N N . PHE A 1 1087 ? 8.059 24.676 -24.469 1.00 91.94 1087 PHE A N 1
ATOM 8232 C CA . PHE A 1 1087 ? 6.622 24.939 -24.672 1.00 91.94 1087 PHE A CA 1
ATOM 8233 C C . PHE A 1 1087 ? 6.258 26.409 -24.417 1.00 91.94 1087 PHE A C 1
ATOM 8235 O O . PHE A 1 1087 ? 5.431 26.999 -25.113 1.00 91.94 1087 PHE A O 1
ATOM 8242 N N . TRP A 1 1088 ? 6.877 27.033 -23.413 1.00 95.19 1088 TRP A N 1
ATOM 8243 C CA . TRP A 1 1088 ? 6.632 28.442 -23.103 1.00 95.19 1088 TRP A CA 1
ATOM 8244 C C . TRP A 1 1088 ? 7.311 29.368 -24.106 1.00 95.19 1088 TRP A C 1
ATOM 8246 O O . TRP A 1 1088 ? 6.732 30.387 -24.482 1.00 95.19 1088 TRP A O 1
ATOM 8256 N N . GLU A 1 1089 ? 8.512 29.011 -24.556 1.00 95.00 1089 GLU A N 1
ATOM 8257 C CA . GLU A 1 1089 ? 9.246 29.737 -25.595 1.00 95.00 1089 GLU A CA 1
ATOM 8258 C C . GLU A 1 1089 ? 8.463 29.754 -26.913 1.00 95.00 1089 GLU A C 1
ATOM 8260 O O . GLU A 1 1089 ? 8.260 30.828 -27.487 1.00 95.00 1089 GLU A O 1
ATOM 8265 N N . ASP A 1 1090 ? 7.934 28.604 -27.335 1.00 90.81 1090 ASP A N 1
ATOM 8266 C CA . ASP A 1 1090 ? 7.112 28.464 -28.541 1.00 90.81 1090 ASP A CA 1
ATOM 8267 C C . ASP A 1 1090 ? 5.810 29.273 -28.436 1.00 90.81 1090 ASP A C 1
ATOM 8269 O O . ASP A 1 1090 ? 5.434 30.017 -29.353 1.00 90.81 1090 ASP A O 1
ATOM 8273 N N . SER A 1 1091 ? 5.145 29.214 -27.278 1.00 91.62 1091 SER A N 1
ATOM 8274 C CA . SER A 1 1091 ? 3.942 30.008 -27.012 1.00 91.62 1091 SER A CA 1
ATOM 8275 C C . SER A 1 1091 ? 4.217 31.522 -27.034 1.00 91.62 1091 SER A C 1
ATOM 8277 O O . SER A 1 1091 ? 3.431 32.308 -27.582 1.00 91.62 1091 SER A O 1
ATOM 8279 N N . LEU A 1 1092 ? 5.356 31.969 -26.496 1.00 94.12 1092 LEU A N 1
ATOM 8280 C CA . LEU A 1 1092 ? 5.769 33.376 -26.531 1.00 94.12 1092 LEU A CA 1
ATOM 8281 C C . LEU A 1 1092 ? 6.176 33.834 -27.937 1.00 94.12 1092 LEU A C 1
ATOM 8283 O O . LEU A 1 1092 ? 5.849 34.963 -28.306 1.00 94.12 1092 LEU A O 1
ATOM 8287 N N . ALA A 1 1093 ? 6.811 32.968 -28.732 1.00 93.12 1093 ALA A N 1
ATOM 8288 C CA . ALA A 1 1093 ? 7.171 33.239 -30.125 1.00 93.12 1093 ALA A CA 1
ATOM 8289 C C . ALA A 1 1093 ? 5.942 33.364 -31.048 1.00 93.12 1093 ALA A C 1
ATOM 8291 O O . ALA A 1 1093 ? 5.998 34.034 -32.084 1.00 93.12 1093 ALA A O 1
ATOM 8292 N N . SER A 1 1094 ? 4.816 32.752 -30.673 1.00 89.44 1094 SER A N 1
ATOM 8293 C CA . SER A 1 1094 ? 3.553 32.858 -31.402 1.00 89.44 1094 SER A CA 1
ATOM 8294 C C . SER A 1 1094 ? 2.853 34.208 -31.186 1.00 89.44 1094 SER A C 1
ATOM 8296 O O . SER A 1 1094 ? 2.600 34.639 -30.060 1.00 89.44 1094 SER A O 1
ATOM 8298 N N . ASN A 1 1095 ? 2.428 34.847 -32.282 1.00 90.69 1095 ASN A N 1
ATOM 8299 C CA . ASN A 1 1095 ? 1.593 36.059 -32.254 1.00 90.69 1095 ASN A CA 1
ATOM 8300 C C . ASN A 1 1095 ? 0.086 35.763 -32.121 1.00 90.69 1095 ASN A C 1
ATOM 8302 O O . ASN A 1 1095 ? -0.731 36.680 -32.218 1.00 90.69 1095 ASN A O 1
ATOM 8306 N N . LEU A 1 1096 ? -0.298 34.493 -31.955 1.00 91.81 1096 LEU A N 1
ATOM 8307 C CA . LEU A 1 1096 ? -1.697 34.100 -31.813 1.00 91.81 1096 LEU A CA 1
ATOM 8308 C C . LEU A 1 1096 ? -2.227 34.426 -30.408 1.00 91.81 1096 LEU A C 1
ATOM 8310 O O . LEU A 1 1096 ? -1.499 34.450 -29.417 1.00 91.81 1096 LEU A O 1
ATOM 8314 N N . THR A 1 1097 ? -3.530 34.671 -30.346 1.00 91.69 1097 THR A N 1
ATOM 8315 C CA . THR A 1 1097 ? -4.310 34.950 -29.134 1.00 91.69 1097 THR A CA 1
ATOM 8316 C C . THR A 1 1097 ? -5.572 34.093 -29.127 1.00 91.69 1097 THR A C 1
ATOM 8318 O O . THR A 1 1097 ? -5.928 33.495 -30.145 1.00 91.69 1097 THR A O 1
ATOM 8321 N N . THR A 1 1098 ? -6.297 34.080 -28.010 1.00 91.12 1098 THR A N 1
ATOM 8322 C CA . THR A 1 1098 ? -7.589 33.385 -27.884 1.00 91.12 1098 THR A CA 1
ATOM 8323 C C . THR A 1 1098 ? -8.672 33.905 -28.841 1.00 91.12 1098 THR A C 1
ATOM 8325 O O . THR A 1 1098 ? -9.626 33.192 -29.133 1.00 91.12 1098 THR A O 1
ATOM 8328 N N . GLU A 1 1099 ? -8.497 35.107 -29.398 1.00 92.81 1099 GLU A N 1
ATOM 8329 C CA . GLU A 1 1099 ? -9.390 35.715 -30.397 1.00 92.81 1099 GLU A CA 1
ATOM 8330 C C . GLU A 1 1099 ? -8.940 35.458 -31.846 1.00 92.81 1099 GLU A C 1
ATOM 8332 O O . GLU A 1 1099 ? -9.612 35.836 -32.808 1.00 92.81 1099 GLU A O 1
ATOM 8337 N N . SER A 1 1100 ? -7.767 34.848 -32.038 1.00 94.44 1100 SER A N 1
ATOM 8338 C CA . SER A 1 1100 ? -7.224 34.611 -33.373 1.00 94.44 1100 SER A CA 1
ATOM 8339 C C . SER A 1 1100 ? -8.054 33.559 -34.121 1.00 94.44 1100 SER A C 1
ATOM 8341 O O . SER A 1 1100 ? -8.328 32.497 -33.557 1.00 94.44 1100 SER A O 1
ATOM 8343 N N . PRO A 1 1101 ? -8.381 33.762 -35.416 1.00 92.44 1101 PRO A N 1
ATOM 8344 C CA . PRO A 1 1101 ? -9.160 32.793 -36.191 1.00 92.44 1101 PRO A CA 1
ATOM 8345 C C . PRO A 1 1101 ? -8.565 31.380 -36.197 1.00 92.44 1101 PRO A C 1
ATOM 8347 O O . PRO A 1 1101 ? -9.308 30.406 -36.164 1.00 92.44 1101 PRO A O 1
ATOM 8350 N N . ALA A 1 1102 ? -7.232 31.266 -36.196 1.00 89.38 1102 ALA A N 1
ATOM 8351 C CA . ALA A 1 1102 ? -6.538 29.982 -36.127 1.00 89.38 1102 ALA A CA 1
ATOM 8352 C C . ALA A 1 1102 ? -6.791 29.246 -34.799 1.00 89.38 1102 ALA A C 1
ATOM 8354 O O . ALA A 1 1102 ? -7.063 28.051 -34.815 1.00 89.38 1102 ALA A O 1
ATOM 8355 N N . TYR A 1 1103 ? -6.773 29.956 -33.665 1.00 90.62 1103 TYR A N 1
ATOM 8356 C CA . TYR A 1 1103 ? -7.077 29.372 -32.356 1.00 90.62 1103 TYR A CA 1
ATOM 8357 C C . TYR A 1 1103 ? -8.548 28.951 -32.265 1.00 90.62 1103 TYR A C 1
ATOM 8359 O O . TYR A 1 1103 ? -8.847 27.823 -31.891 1.00 90.62 1103 TYR A O 1
ATOM 8367 N N . LEU A 1 1104 ? -9.480 29.815 -32.682 1.00 91.81 1104 LEU A N 1
ATOM 8368 C CA . LEU A 1 1104 ? -10.909 29.482 -32.681 1.00 91.81 1104 LEU A CA 1
ATOM 8369 C C . LEU A 1 1104 ? -11.220 28.278 -33.585 1.00 91.81 1104 LEU A C 1
ATOM 8371 O O . LEU A 1 1104 ? -12.016 27.416 -33.211 1.00 91.81 1104 LEU A O 1
ATOM 8375 N N . ALA A 1 1105 ? -10.560 28.182 -34.745 1.00 89.88 1105 ALA A N 1
ATOM 8376 C CA . ALA A 1 1105 ? -10.652 27.021 -35.623 1.00 89.88 1105 ALA A CA 1
ATOM 8377 C C . ALA A 1 1105 ? -10.083 25.754 -34.965 1.00 89.88 1105 ALA A C 1
ATOM 8379 O O . ALA A 1 1105 ? -10.696 24.696 -35.085 1.00 89.88 1105 ALA A O 1
ATOM 8380 N N . ALA A 1 1106 ? -8.971 25.859 -34.231 1.00 88.06 1106 ALA A N 1
ATOM 8381 C CA . ALA A 1 1106 ? -8.387 24.753 -33.475 1.00 88.06 1106 ALA A CA 1
ATOM 8382 C C . ALA A 1 1106 ? -9.334 24.238 -32.382 1.00 88.06 1106 ALA A C 1
ATOM 8384 O O . ALA A 1 1106 ? -9.579 23.037 -32.295 1.00 88.06 1106 ALA A O 1
ATOM 8385 N N . ILE A 1 1107 ? -9.941 25.139 -31.598 1.00 89.75 1107 ILE A N 1
ATOM 8386 C CA . ILE A 1 1107 ? -10.928 24.774 -30.571 1.00 89.75 1107 ILE A CA 1
ATOM 8387 C C . ILE A 1 1107 ? -12.160 24.112 -31.197 1.00 89.75 1107 ILE A C 1
ATOM 8389 O O . ILE A 1 1107 ? -12.606 23.069 -30.718 1.00 89.75 1107 ILE A O 1
ATOM 8393 N N . ALA A 1 1108 ? -12.695 24.672 -32.287 1.00 89.75 1108 ALA A N 1
ATOM 8394 C CA . ALA A 1 1108 ? -13.828 24.081 -32.998 1.00 89.75 1108 ALA A CA 1
ATOM 8395 C C . ALA A 1 1108 ? -13.486 22.702 -33.590 1.00 89.75 1108 ALA A C 1
ATOM 8397 O O . ALA A 1 1108 ? -14.312 21.788 -33.549 1.00 89.75 1108 ALA A O 1
ATOM 8398 N N . HIS A 1 1109 ? -12.266 22.536 -34.105 1.00 88.31 1109 HIS A N 1
ATOM 8399 C CA . HIS A 1 1109 ? -11.786 21.263 -34.624 1.00 88.31 1109 HIS A CA 1
ATOM 8400 C C . HIS A 1 1109 ? -11.639 20.220 -33.512 1.00 88.31 1109 HIS A C 1
ATOM 8402 O O . HIS A 1 1109 ? -12.194 19.135 -33.640 1.00 88.31 1109 HIS A O 1
ATOM 8408 N N . ASN A 1 1110 ? -11.003 20.560 -32.385 1.00 88.50 1110 ASN A N 1
ATOM 8409 C CA . ASN A 1 1110 ? -10.902 19.672 -31.223 1.00 88.50 1110 ASN A CA 1
ATOM 8410 C C . ASN A 1 1110 ? -12.297 19.261 -30.726 1.00 88.50 1110 ASN A C 1
ATOM 8412 O O . ASN A 1 1110 ? -12.552 18.079 -30.495 1.00 88.50 1110 ASN A O 1
ATOM 8416 N N . ALA A 1 1111 ? -13.243 20.203 -30.652 1.00 88.94 1111 ALA A N 1
ATOM 8417 C CA . ALA A 1 1111 ? -14.621 19.884 -30.298 1.00 88.94 1111 ALA A CA 1
ATOM 8418 C C . ALA A 1 1111 ? -15.244 18.862 -31.267 1.00 88.94 1111 ALA A C 1
ATOM 8420 O O . ALA A 1 1111 ? -15.819 17.880 -30.799 1.00 88.94 1111 ALA A O 1
ATOM 8421 N N . TYR A 1 1112 ? -15.096 19.032 -32.590 1.00 91.12 1112 TYR A N 1
ATOM 8422 C CA . TYR A 1 1112 ? -15.529 18.039 -33.590 1.00 91.12 1112 TYR A CA 1
ATOM 8423 C C . TYR A 1 1112 ? -14.868 16.669 -33.376 1.00 91.12 1112 TYR A C 1
ATOM 8425 O O . TYR A 1 1112 ? -15.563 15.649 -33.364 1.00 91.12 1112 TYR A O 1
ATOM 8433 N N . LEU A 1 1113 ? -13.549 16.652 -33.146 1.00 89.38 1113 LEU A N 1
ATOM 8434 C CA . LEU A 1 1113 ? -12.781 15.432 -32.912 1.00 89.38 1113 LEU A CA 1
ATOM 8435 C C . LEU A 1 1113 ? -13.259 14.661 -31.679 1.00 89.38 1113 LEU A C 1
ATOM 8437 O O . LEU A 1 1113 ? -13.356 13.443 -31.744 1.00 89.38 1113 LEU A O 1
ATOM 8441 N N . GLY A 1 1114 ? -13.586 15.338 -30.574 1.00 87.88 1114 GLY A N 1
ATOM 8442 C CA . GLY A 1 1114 ? -14.085 14.691 -29.353 1.00 87.88 1114 GLY A CA 1
ATOM 8443 C C . GLY A 1 1114 ? -15.584 14.358 -29.368 1.00 87.88 1114 GLY A C 1
ATOM 8444 O O . GLY A 1 1114 ? -16.038 13.552 -28.562 1.00 87.88 1114 GLY A O 1
ATOM 8445 N N . THR A 1 1115 ? -16.368 14.969 -30.265 1.00 92.12 1115 THR A N 1
ATOM 8446 C CA . THR A 1 1115 ? -17.825 14.761 -30.385 1.00 92.12 1115 THR A CA 1
ATOM 8447 C C . THR A 1 1115 ? -18.166 13.860 -31.575 1.00 92.12 1115 THR A C 1
ATOM 8449 O O . THR A 1 1115 ? -18.110 12.635 -31.467 1.00 92.12 1115 THR A O 1
ATOM 8452 N N . ASN A 1 1116 ? -18.541 14.451 -32.710 1.00 92.75 1116 ASN A N 1
ATOM 8453 C CA . ASN A 1 1116 ? -19.098 13.774 -33.875 1.00 92.75 1116 ASN A CA 1
ATOM 8454 C C . ASN A 1 1116 ? -18.110 12.801 -34.525 1.00 92.75 1116 ASN A C 1
ATOM 8456 O O . ASN A 1 1116 ? -18.535 11.770 -35.039 1.00 92.75 1116 ASN A O 1
ATOM 8460 N N . ALA A 1 1117 ? -16.810 13.108 -34.502 1.00 91.12 1117 ALA A N 1
ATOM 8461 C CA . ALA A 1 1117 ? -15.807 12.225 -35.088 1.00 91.12 1117 ALA A CA 1
ATOM 8462 C C . ALA A 1 1117 ? -15.578 10.953 -34.255 1.00 91.12 1117 ALA A C 1
ATOM 8464 O O . ALA A 1 1117 ? -15.220 9.915 -34.815 1.00 91.12 1117 ALA A O 1
ATOM 8465 N N . THR A 1 1118 ? -15.778 11.027 -32.932 1.00 93.94 1118 THR A N 1
ATOM 8466 C CA . THR A 1 1118 ? -15.448 9.950 -31.988 1.00 93.94 1118 THR A CA 1
ATOM 8467 C C . THR A 1 1118 ? -16.603 9.622 -31.036 1.00 93.94 1118 THR A C 1
ATOM 8469 O O . THR A 1 1118 ? -17.476 8.841 -31.413 1.00 93.94 1118 THR A O 1
ATOM 8472 N N . ILE A 1 1119 ? -16.618 10.171 -29.815 1.00 95.19 1119 ILE A N 1
ATOM 8473 C CA . ILE A 1 1119 ? -17.457 9.710 -28.701 1.00 95.19 1119 ILE A CA 1
ATOM 8474 C C . ILE A 1 1119 ? -18.939 9.884 -29.020 1.00 95.19 1119 ILE A C 1
ATOM 8476 O O . ILE A 1 1119 ? -19.654 8.889 -29.092 1.00 95.19 1119 ILE A O 1
ATOM 8480 N N . GLN A 1 1120 ? -19.404 11.116 -29.257 1.00 95.88 1120 GLN A N 1
ATOM 8481 C CA . GLN A 1 1120 ? -20.824 11.361 -29.546 1.00 95.88 1120 GLN A CA 1
ATOM 8482 C C . GLN A 1 1120 ? -21.275 10.618 -30.798 1.00 95.88 1120 GLN A C 1
ATOM 8484 O O . GLN A 1 1120 ? -22.335 10.003 -30.803 1.00 95.88 1120 GLN A O 1
ATOM 8489 N N . GLY A 1 1121 ? -20.443 10.646 -31.843 1.00 95.50 1121 GLY A N 1
ATOM 8490 C CA . GLY A 1 1121 ? -20.739 9.968 -33.097 1.00 95.50 1121 GLY A CA 1
ATOM 8491 C C . GLY A 1 1121 ? -20.946 8.465 -32.914 1.00 95.50 1121 GLY A C 1
ATOM 8492 O O . GLY A 1 1121 ? -21.885 7.910 -33.477 1.00 95.50 1121 GLY A O 1
ATOM 8493 N N . ALA A 1 1122 ? -20.117 7.809 -32.096 1.00 97.19 1122 ALA A N 1
ATOM 8494 C CA . ALA A 1 1122 ? -20.279 6.395 -31.775 1.00 97.19 1122 ALA A CA 1
ATOM 8495 C C . ALA A 1 1122 ? -21.497 6.138 -30.871 1.00 97.19 1122 ALA A C 1
ATOM 8497 O O . ALA A 1 1122 ? -22.267 5.215 -31.140 1.00 97.19 1122 ALA A O 1
ATOM 8498 N N . LEU A 1 1123 ? -21.718 6.955 -29.835 1.00 97.94 1123 LEU A N 1
ATOM 8499 C CA . LEU A 1 1123 ? -22.893 6.814 -28.966 1.00 97.94 1123 LEU A CA 1
ATOM 8500 C C . LEU A 1 1123 ? -24.199 6.896 -29.774 1.00 97.94 1123 LEU A C 1
ATOM 8502 O O . LEU A 1 1123 ? -25.066 6.035 -29.625 1.00 97.94 1123 LEU A O 1
ATOM 8506 N N . ASP A 1 1124 ? -24.301 7.870 -30.682 1.00 97.50 1124 ASP A N 1
ATOM 8507 C CA . ASP A 1 1124 ? -25.488 8.096 -31.509 1.00 97.50 1124 ASP A CA 1
ATOM 8508 C C . ASP A 1 1124 ? -25.658 7.020 -32.592 1.00 97.50 1124 ASP A C 1
ATOM 8510 O O . ASP A 1 1124 ? -26.760 6.503 -32.782 1.00 97.50 1124 ASP A O 1
ATOM 8514 N N . ALA A 1 1125 ? -24.579 6.654 -33.296 1.00 97.00 1125 ALA A N 1
ATOM 8515 C CA . ALA A 1 1125 ? -24.637 5.698 -34.405 1.00 97.00 1125 ALA A CA 1
ATOM 8516 C C . ALA A 1 1125 ? -25.061 4.291 -33.962 1.00 97.00 1125 ALA A C 1
ATOM 8518 O O . ALA A 1 1125 ? -25.729 3.582 -34.717 1.00 97.00 1125 ALA A O 1
ATOM 8519 N N . TYR A 1 1126 ? -24.683 3.896 -32.744 1.00 97.44 1126 TYR A N 1
ATOM 8520 C CA . TYR A 1 1126 ? -24.937 2.557 -32.212 1.00 97.44 1126 TYR A CA 1
ATOM 8521 C C . TYR A 1 1126 ? -25.978 2.539 -31.076 1.00 97.44 1126 TYR A C 1
ATOM 8523 O O . TYR A 1 1126 ? -26.337 1.464 -30.597 1.00 97.44 1126 TYR A O 1
ATOM 8531 N N . GLY A 1 1127 ? -26.507 3.699 -30.663 1.00 96.88 1127 GLY A N 1
ATOM 8532 C CA . GLY A 1 1127 ? -27.534 3.817 -29.621 1.00 96.88 1127 GLY A CA 1
ATOM 8533 C C . GLY A 1 1127 ? -27.065 3.327 -28.247 1.00 96.88 1127 GLY A C 1
ATOM 8534 O O . GLY A 1 1127 ? -27.758 2.520 -27.618 1.00 96.88 1127 GLY A O 1
ATOM 8535 N N . LEU A 1 1128 ? -25.880 3.776 -27.828 1.00 98.25 1128 LEU A N 1
ATOM 8536 C CA . LEU A 1 1128 ? -25.148 3.297 -26.651 1.00 98.25 1128 LEU A CA 1
ATOM 8537 C C . LEU A 1 1128 ? -25.318 4.215 -25.437 1.00 98.25 1128 LEU A C 1
ATOM 8539 O O . LEU A 1 1128 ? -25.491 5.422 -25.583 1.00 98.25 1128 LEU A O 1
ATOM 8543 N N . ASP A 1 1129 ? -25.178 3.639 -24.243 1.00 98.19 1129 ASP A N 1
ATOM 8544 C CA . ASP A 1 1129 ? -25.158 4.384 -22.980 1.00 98.19 1129 ASP A CA 1
ATOM 8545 C C . ASP A 1 1129 ? -23.740 4.868 -22.635 1.00 98.19 1129 ASP A C 1
ATOM 8547 O O . ASP A 1 1129 ? -23.567 5.942 -22.063 1.00 98.19 1129 ASP A O 1
ATOM 8551 N N . ALA A 1 1130 ? -22.714 4.082 -22.978 1.00 98.31 1130 ALA A N 1
ATOM 8552 C CA . ALA A 1 1130 ? -21.310 4.422 -22.760 1.00 98.31 1130 ALA A CA 1
ATOM 8553 C C . ALA A 1 1130 ? -20.386 3.650 -23.716 1.00 98.31 1130 ALA A C 1
ATOM 8555 O O . ALA A 1 1130 ? -20.777 2.658 -24.336 1.00 98.31 1130 ALA A O 1
ATOM 8556 N N . LEU A 1 1131 ? -19.132 4.086 -23.805 1.00 98.50 1131 LEU A N 1
ATOM 8557 C CA . LEU A 1 1131 ? -18.047 3.330 -24.428 1.00 98.50 1131 LEU A CA 1
ATOM 8558 C C . LEU A 1 1131 ? -17.192 2.663 -23.353 1.00 98.50 1131 LEU A C 1
ATOM 8560 O O . LEU A 1 1131 ? -16.995 3.232 -22.280 1.00 98.50 1131 LEU A O 1
ATOM 8564 N N . VAL A 1 1132 ? -16.667 1.478 -23.656 1.00 98.44 1132 VAL A N 1
ATOM 8565 C CA . VAL A 1 1132 ? -15.786 0.717 -22.767 1.00 98.44 1132 VAL A CA 1
ATOM 8566 C C . VAL A 1 1132 ? -14.541 0.259 -23.525 1.00 98.44 1132 VAL A C 1
ATOM 8568 O O . VAL A 1 1132 ? -14.636 -0.286 -24.627 1.00 98.44 1132 VAL A O 1
ATOM 8571 N N . LEU A 1 1133 ? -13.364 0.533 -22.964 1.00 97.88 1133 LEU A N 1
ATOM 8572 C CA . LEU A 1 1133 ? -12.067 0.286 -23.604 1.00 97.88 1133 LEU A CA 1
ATOM 8573 C C . LEU A 1 1133 ? -10.920 0.304 -22.576 1.00 97.88 1133 LEU A C 1
ATOM 8575 O O . LEU A 1 1133 ? -11.108 0.841 -21.483 1.00 97.88 1133 LEU A O 1
ATOM 8579 N N . PRO A 1 1134 ? -9.729 -0.241 -22.898 1.00 97.94 1134 PRO A N 1
ATOM 8580 C CA . PRO A 1 1134 ? -8.545 -0.070 -22.058 1.00 97.94 1134 PRO A CA 1
ATOM 8581 C C . PRO A 1 1134 ? -8.251 1.411 -21.813 1.00 97.94 1134 PRO A C 1
ATOM 8583 O O . PRO A 1 1134 ? -8.366 2.235 -22.730 1.00 97.94 1134 PRO A O 1
ATOM 8586 N N . THR A 1 1135 ? -7.844 1.752 -20.591 1.00 97.19 1135 THR A N 1
ATOM 8587 C CA . THR A 1 1135 ? -7.688 3.152 -20.176 1.00 97.19 1135 THR A CA 1
ATOM 8588 C C . THR A 1 1135 ? -6.703 3.923 -21.053 1.00 97.19 1135 THR A C 1
ATOM 8590 O O . THR A 1 1135 ? -6.990 5.072 -21.401 1.00 97.19 1135 THR A O 1
ATOM 8593 N N . ALA A 1 1136 ? -5.627 3.271 -21.509 1.00 92.81 1136 ALA A N 1
ATOM 8594 C CA . ALA A 1 1136 ? -4.609 3.849 -22.390 1.00 92.81 1136 ALA A CA 1
ATOM 8595 C C . ALA A 1 1136 ? -5.169 4.476 -23.686 1.00 92.81 1136 ALA A C 1
ATOM 8597 O O . ALA A 1 1136 ? -4.541 5.359 -24.264 1.00 92.81 1136 ALA A O 1
ATOM 8598 N N . TYR A 1 1137 ? -6.364 4.070 -24.129 1.00 93.31 1137 TYR A N 1
ATOM 8599 C CA . TYR A 1 1137 ? -6.995 4.573 -25.355 1.00 93.31 1137 TYR A CA 1
ATOM 8600 C C . TYR A 1 1137 ? -8.226 5.463 -25.095 1.00 93.31 1137 TYR A C 1
ATOM 8602 O O . TYR A 1 1137 ? -8.927 5.846 -26.031 1.00 93.31 1137 TYR A O 1
ATOM 8610 N N . SER A 1 1138 ? -8.515 5.788 -23.830 1.00 92.38 1138 SER A N 1
ATOM 8611 C CA . SER A 1 1138 ? -9.746 6.486 -23.420 1.00 92.38 1138 SER A CA 1
ATOM 8612 C C . SER A 1 1138 ? -9.609 8.005 -23.261 1.00 92.38 1138 SER A C 1
ATOM 8614 O O . SER A 1 1138 ? -10.605 8.728 -23.272 1.00 92.38 1138 SER A O 1
ATOM 8616 N N . VAL A 1 1139 ? -8.379 8.500 -23.121 1.00 88.31 1139 VAL A N 1
ATOM 8617 C CA . VAL A 1 1139 ? -8.102 9.854 -22.623 1.00 88.31 1139 VAL A CA 1
ATOM 8618 C C . VAL A 1 1139 ? -8.345 10.944 -23.665 1.00 88.31 1139 VAL A C 1
ATOM 8620 O O . VAL A 1 1139 ? -9.117 11.879 -23.438 1.00 88.31 1139 VAL A O 1
ATOM 8623 N N . ARG A 1 1140 ? -7.666 10.854 -24.812 1.00 86.19 1140 ARG A N 1
ATOM 8624 C CA . ARG A 1 1140 ? -7.541 11.970 -25.761 1.00 86.19 1140 ARG A CA 1
ATOM 8625 C C . ARG A 1 1140 ? -8.878 12.413 -26.372 1.00 86.19 1140 ARG A C 1
ATOM 8627 O O . ARG A 1 1140 ? -9.177 13.606 -26.264 1.00 86.19 1140 ARG A O 1
ATOM 8634 N N . PRO A 1 1141 ? -9.730 11.514 -26.915 1.00 87.19 1141 PRO A N 1
ATOM 8635 C CA . PRO A 1 1141 ? -11.030 11.925 -27.446 1.00 87.19 1141 PRO A CA 1
ATOM 8636 C C . PRO A 1 1141 ? -11.913 12.601 -26.387 1.00 87.19 1141 PRO A C 1
ATOM 8638 O O . PRO A 1 1141 ? -12.574 13.602 -26.667 1.00 87.19 1141 PRO A O 1
ATOM 8641 N N . ALA A 1 1142 ? -11.883 12.101 -25.146 1.00 91.06 1142 ALA A N 1
ATOM 8642 C CA . ALA A 1 1142 ? -12.715 12.621 -24.065 1.00 91.06 1142 ALA A CA 1
ATOM 8643 C C . ALA A 1 1142 ? -12.289 14.023 -23.622 1.00 91.06 1142 ALA A C 1
ATOM 8645 O O . ALA A 1 1142 ? -13.131 14.876 -23.341 1.00 91.06 1142 ALA A O 1
ATOM 8646 N N . VAL A 1 1143 ? -10.986 14.290 -23.604 1.00 89.19 1143 VAL A N 1
ATOM 8647 C CA . VAL A 1 1143 ? -10.422 15.590 -23.240 1.00 89.19 1143 VAL A CA 1
ATOM 8648 C C . VAL A 1 1143 ? -10.822 16.690 -24.227 1.00 89.19 1143 VAL A C 1
ATOM 8650 O O . VAL A 1 1143 ? -11.170 17.787 -23.792 1.00 89.19 1143 VAL A O 1
ATOM 8653 N N . TYR A 1 1144 ? -10.807 16.420 -25.537 1.00 87.94 1144 TYR A N 1
ATOM 8654 C CA . TYR A 1 1144 ? -11.063 17.442 -26.563 1.00 87.94 1144 TYR A CA 1
ATOM 8655 C C . TYR A 1 1144 ? -12.454 18.071 -26.479 1.00 87.94 1144 TYR A C 1
ATOM 8657 O O . TYR A 1 1144 ? -12.621 19.257 -26.757 1.00 87.94 1144 TYR A O 1
ATOM 8665 N N . ALA A 1 1145 ? -13.445 17.282 -26.071 1.00 87.00 1145 ALA A N 1
ATOM 8666 C CA . ALA A 1 1145 ? -14.822 17.729 -25.928 1.00 87.00 1145 ALA A CA 1
ATOM 8667 C C . ALA A 1 1145 ? -15.325 17.676 -24.480 1.00 87.00 1145 ALA A C 1
ATOM 8669 O O . ALA A 1 1145 ? -16.512 17.888 -24.243 1.00 87.00 1145 ALA A O 1
ATOM 8670 N N . GLY A 1 1146 ? -14.459 17.446 -23.491 1.00 92.19 1146 GLY A N 1
ATOM 8671 C CA . GLY A 1 1146 ? -14.819 17.463 -22.071 1.00 92.19 1146 GLY A CA 1
ATOM 8672 C C . GLY A 1 1146 ? -15.861 16.416 -21.667 1.00 92.19 1146 GLY A C 1
ATOM 8673 O O . GLY A 1 1146 ? -16.777 16.752 -20.918 1.00 92.19 1146 GLY A O 1
ATOM 8674 N N . TYR A 1 1147 ? -15.751 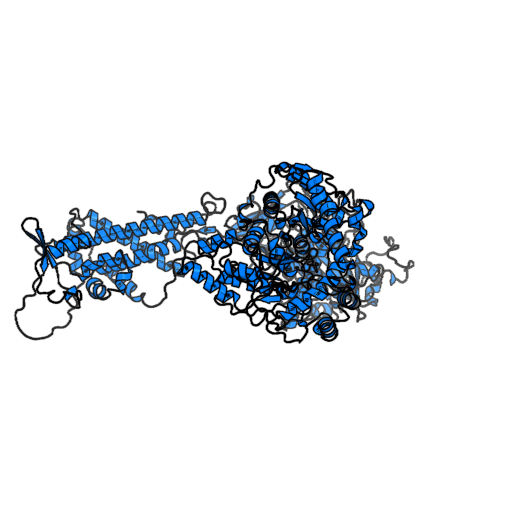15.192 -22.188 1.00 96.44 1147 TYR A N 1
ATOM 8675 C CA . TYR A 1 1147 ? -16.568 14.047 -21.772 1.00 96.44 1147 TYR A CA 1
ATOM 8676 C C . TYR A 1 1147 ? -16.058 13.440 -20.458 1.00 96.44 1147 TYR A C 1
ATOM 8678 O O . TYR A 1 1147 ? -14.850 13.495 -20.194 1.00 96.44 1147 TYR A O 1
ATOM 8686 N N . PRO A 1 1148 ? -16.954 12.853 -19.644 1.00 97.75 1148 PRO A N 1
ATOM 8687 C CA . PRO A 1 1148 ? -16.559 12.207 -18.412 1.00 97.75 1148 PRO A CA 1
ATOM 8688 C C . PRO A 1 1148 ? -15.966 10.821 -18.671 1.00 97.75 1148 PRO A C 1
ATOM 8690 O O . PRO A 1 1148 ? -16.490 10.041 -19.471 1.00 97.75 1148 PRO A O 1
ATOM 8693 N N . VAL A 1 1149 ? -14.893 10.512 -17.948 1.00 98.50 1149 VAL A N 1
ATOM 8694 C CA . VAL A 1 1149 ? -14.220 9.209 -17.973 1.00 98.50 1149 VAL A CA 1
ATOM 8695 C C . VAL A 1 1149 ? -14.016 8.735 -16.547 1.00 98.50 1149 VAL A C 1
ATOM 8697 O O . VAL A 1 1149 ? -13.603 9.516 -15.691 1.00 98.50 1149 VAL A O 1
ATOM 8700 N N . ILE A 1 1150 ? -14.269 7.455 -16.302 1.00 98.69 1150 ILE A N 1
ATOM 8701 C CA . ILE A 1 1150 ? -13.856 6.768 -15.079 1.00 98.69 1150 ILE A CA 1
ATOM 8702 C C . ILE A 1 1150 ? -12.949 5.606 -15.450 1.00 98.69 1150 ILE A C 1
ATOM 8704 O O . ILE A 1 1150 ? -13.342 4.768 -16.258 1.00 98.69 1150 ILE A O 1
ATOM 8708 N N . THR A 1 1151 ? -11.756 5.565 -14.860 1.00 98.62 1151 THR A N 1
ATOM 8709 C CA . THR A 1 1151 ? -10.846 4.419 -14.945 1.00 98.62 1151 THR A CA 1
ATOM 8710 C C . THR A 1 1151 ? -10.929 3.593 -13.673 1.00 98.62 1151 THR A C 1
ATOM 8712 O O . THR A 1 1151 ? -10.965 4.147 -12.573 1.00 98.62 1151 THR A O 1
ATOM 8715 N N . VAL A 1 1152 ? -10.922 2.274 -13.827 1.00 98.50 1152 VAL A N 1
ATOM 8716 C CA . VAL A 1 1152 ? -10.878 1.283 -12.746 1.00 98.50 1152 VAL A CA 1
ATOM 8717 C C . VAL A 1 1152 ? -9.797 0.238 -13.044 1.00 98.50 1152 VAL A C 1
ATOM 8719 O O . VAL A 1 1152 ? -9.522 -0.018 -14.219 1.00 98.50 1152 VAL A O 1
ATOM 8722 N N . PRO A 1 1153 ? -9.162 -0.370 -12.026 1.00 98.44 1153 PRO A N 1
ATOM 8723 C CA . PRO A 1 1153 ? -8.146 -1.403 -12.241 1.00 98.44 1153 PRO A CA 1
ATOM 8724 C C . PRO A 1 1153 ? -8.678 -2.589 -13.058 1.00 98.44 1153 PRO A C 1
ATOM 8726 O O . PRO A 1 1153 ? -9.782 -3.067 -12.804 1.00 98.44 1153 PRO A O 1
ATOM 8729 N N . LEU A 1 1154 ? -7.889 -3.051 -14.031 1.00 97.81 1154 LEU A N 1
ATOM 8730 C CA . LEU A 1 1154 ? -8.207 -4.186 -14.908 1.00 97.81 1154 LEU A CA 1
ATOM 8731 C C . LEU A 1 1154 ? -7.210 -5.338 -14.745 1.00 97.81 1154 LEU A C 1
ATOM 8733 O O . LEU A 1 1154 ? -7.587 -6.491 -14.917 1.00 97.81 1154 LEU A O 1
ATOM 8737 N N . GLY A 1 1155 ? -5.942 -5.036 -14.466 1.00 97.00 1155 GLY A N 1
ATOM 8738 C CA . GLY A 1 1155 ? -4.907 -6.052 -14.332 1.00 97.00 1155 GLY A CA 1
ATOM 8739 C C . GLY A 1 1155 ? -3.518 -5.455 -14.147 1.00 97.00 1155 GLY A C 1
ATOM 8740 O O . GLY A 1 1155 ? -3.369 -4.263 -13.877 1.00 97.00 1155 GLY A O 1
ATOM 8741 N N . TYR A 1 1156 ? -2.506 -6.305 -14.296 1.00 97.94 1156 TYR A N 1
ATOM 8742 C CA . TYR A 1 1156 ? -1.098 -5.971 -14.099 1.00 97.94 1156 TYR A CA 1
ATOM 8743 C C . TYR A 1 1156 ? -0.262 -6.579 -15.216 1.00 97.94 1156 TYR A C 1
ATOM 8745 O O . TYR A 1 1156 ? -0.595 -7.645 -15.735 1.00 97.94 1156 TYR A O 1
ATOM 8753 N N . PHE A 1 1157 ? 0.835 -5.919 -15.577 1.00 97.31 1157 PHE A N 1
ATOM 8754 C CA . PHE A 1 1157 ? 1.777 -6.484 -16.535 1.00 97.31 1157 PHE A CA 1
ATOM 8755 C C . PHE A 1 1157 ? 2.421 -7.759 -15.983 1.00 97.31 1157 PHE A C 1
ATOM 8757 O O . PHE A 1 1157 ? 2.813 -7.831 -14.814 1.00 97.31 1157 PHE A O 1
ATOM 8764 N N . ASN A 1 1158 ? 2.553 -8.763 -16.848 1.00 94.62 1158 ASN A N 1
ATOM 8765 C CA . ASN A 1 1158 ? 3.062 -10.085 -16.493 1.00 94.62 1158 ASN A CA 1
ATOM 8766 C C . ASN A 1 1158 ? 4.504 -10.035 -15.970 1.00 94.62 1158 ASN A C 1
ATOM 8768 O O . ASN A 1 1158 ? 5.278 -9.141 -16.316 1.00 94.62 1158 ASN A O 1
ATOM 8772 N N . THR A 1 1159 ? 4.909 -11.064 -15.221 1.00 90.19 1159 THR A N 1
ATOM 8773 C CA . THR A 1 1159 ? 6.264 -11.187 -14.648 1.00 90.19 1159 THR A CA 1
ATOM 8774 C C . THR A 1 1159 ? 7.385 -11.217 -15.688 1.00 90.19 1159 THR A C 1
ATOM 8776 O O . THR A 1 1159 ? 8.527 -10.908 -15.365 1.00 90.19 1159 THR A O 1
ATOM 8779 N N . THR A 1 1160 ? 7.064 -11.562 -16.937 1.00 89.62 1160 THR A N 1
ATOM 8780 C CA . THR A 1 1160 ? 8.004 -11.629 -18.066 1.00 89.62 1160 THR A CA 1
ATOM 8781 C C . THR A 1 1160 ? 8.028 -10.368 -18.928 1.00 89.62 1160 THR A C 1
ATOM 8783 O O . THR A 1 1160 ? 8.773 -10.338 -19.903 1.00 89.62 1160 THR A O 1
ATOM 8786 N N . THR A 1 1161 ? 7.196 -9.369 -18.622 1.00 90.94 1161 THR A N 1
ATOM 8787 C CA . THR A 1 1161 ? 7.077 -8.147 -19.432 1.00 90.94 1161 THR A CA 1
ATOM 8788 C C . THR A 1 1161 ? 8.414 -7.428 -19.502 1.00 90.94 1161 THR A C 1
ATOM 8790 O O . THR A 1 1161 ? 9.035 -7.183 -18.465 1.00 90.94 1161 THR A O 1
ATOM 8793 N N . ALA A 1 1162 ? 8.853 -7.061 -20.706 1.00 91.31 1162 ALA A N 1
ATOM 8794 C CA . ALA A 1 1162 ? 10.072 -6.282 -20.851 1.00 91.31 1162 ALA A CA 1
ATOM 8795 C C . ALA A 1 1162 ? 9.917 -4.899 -20.199 1.00 91.31 1162 ALA A C 1
ATOM 8797 O O . ALA A 1 1162 ? 8.901 -4.221 -20.364 1.00 91.31 1162 ALA A O 1
ATOM 8798 N N . VAL A 1 1163 ? 10.946 -4.469 -19.467 1.00 93.12 1163 VAL A N 1
ATOM 8799 C CA . VAL A 1 1163 ? 10.960 -3.141 -18.851 1.00 93.12 1163 VAL A CA 1
ATOM 8800 C C . VAL A 1 1163 ? 11.119 -2.085 -19.941 1.00 93.12 1163 VAL A C 1
ATOM 8802 O O . VAL A 1 1163 ? 12.084 -2.106 -20.706 1.00 93.12 1163 VAL A O 1
ATOM 8805 N N . VAL A 1 1164 ? 10.179 -1.145 -19.992 1.00 90.38 1164 VAL A N 1
ATOM 8806 C CA . VAL A 1 1164 ? 10.215 0.022 -20.872 1.00 90.38 1164 VAL A CA 1
ATOM 8807 C C . VAL A 1 1164 ? 10.411 1.258 -20.011 1.00 90.38 1164 VAL A C 1
ATOM 8809 O O . VAL A 1 1164 ? 9.616 1.548 -19.113 1.00 90.38 1164 VAL A O 1
ATOM 8812 N N . GLN A 1 1165 ? 11.476 2.000 -20.301 1.00 86.38 1165 GLN A N 1
ATOM 8813 C CA . GLN A 1 1165 ? 11.724 3.278 -19.652 1.00 86.38 1165 GLN A CA 1
ATOM 8814 C C . GLN A 1 1165 ? 10.767 4.348 -20.180 1.00 86.38 1165 GLN A C 1
ATOM 8816 O O . GLN A 1 1165 ? 10.454 4.410 -21.372 1.00 86.38 1165 GLN A O 1
ATOM 8821 N N . ALA A 1 1166 ? 10.311 5.211 -19.281 1.00 77.44 1166 ALA A N 1
ATOM 8822 C CA . ALA A 1 1166 ? 9.450 6.328 -19.601 1.00 77.44 1166 ALA A CA 1
ATOM 8823 C C . ALA A 1 1166 ? 10.206 7.342 -20.470 1.00 77.44 1166 ALA A C 1
ATOM 8825 O O . ALA A 1 1166 ? 11.145 7.992 -20.019 1.00 77.44 1166 ALA A O 1
ATOM 8826 N N . GLY A 1 1167 ? 9.762 7.503 -21.717 1.00 59.53 1167 GLY A N 1
ATOM 8827 C CA . GLY A 1 1167 ? 10.200 8.587 -22.606 1.00 59.53 1167 GLY A CA 1
ATOM 8828 C C . GLY A 1 1167 ? 9.287 9.809 -22.574 1.00 59.53 1167 GLY A C 1
ATOM 8829 O O . GLY A 1 1167 ? 9.419 10.691 -23.419 1.00 59.53 1167 GLY A O 1
ATOM 8830 N N . GLY A 1 1168 ? 8.326 9.839 -21.642 1.00 49.78 1168 GLY A N 1
ATOM 8831 C CA . GLY A 1 1168 ? 7.316 10.883 -21.507 1.00 49.78 1168 GLY A CA 1
ATOM 8832 C C . GLY A 1 1168 ? 7.940 12.211 -21.109 1.00 49.78 1168 GLY A C 1
ATOM 8833 O O . GLY A 1 1168 ? 7.958 12.565 -19.934 1.00 49.78 1168 GLY A O 1
ATOM 8834 N N . GLY A 1 1169 ? 8.440 12.919 -22.117 1.00 49.38 1169 GLY A N 1
ATOM 8835 C CA . GLY A 1 1169 ? 8.921 14.281 -22.031 1.00 49.38 1169 GLY A CA 1
ATOM 8836 C C . GLY A 1 1169 ? 10.382 14.431 -21.664 1.00 49.38 1169 GLY A C 1
ATOM 8837 O O . GLY A 1 1169 ? 10.667 15.462 -21.111 1.00 49.38 1169 GLY A O 1
ATOM 8838 N N . GLY A 1 1170 ? 11.301 13.506 -21.945 1.00 50.84 1170 GLY A N 1
ATOM 8839 C CA . GLY A 1 1170 ? 12.744 13.744 -21.794 1.00 50.84 1170 GLY A CA 1
ATOM 8840 C C . GLY A 1 1170 ? 13.574 12.529 -22.192 1.00 50.84 1170 GLY A C 1
ATOM 8841 O O . GLY A 1 1170 ? 13.003 11.479 -22.478 1.00 50.84 1170 GLY A O 1
ATOM 8842 N N . ASP A 1 1171 ? 14.905 12.657 -22.235 1.00 52.84 1171 ASP A N 1
ATOM 8843 C CA . ASP A 1 1171 ? 15.788 11.525 -22.560 1.00 52.84 1171 ASP A CA 1
ATOM 8844 C C . ASP A 1 1171 ? 15.592 10.401 -21.514 1.00 52.84 1171 ASP A C 1
ATOM 8846 O O . ASP A 1 1171 ? 15.895 10.616 -20.333 1.00 52.84 1171 ASP A O 1
ATOM 8850 N N . PRO A 1 1172 ? 15.085 9.210 -21.902 1.00 57.75 1172 PRO A N 1
ATOM 8851 C CA . PRO A 1 1172 ? 14.869 8.094 -20.980 1.00 57.75 1172 PRO A CA 1
ATOM 8852 C C . PRO A 1 1172 ? 16.137 7.715 -20.201 1.00 57.75 1172 PRO A C 1
ATOM 8854 O O . PRO A 1 1172 ? 16.051 7.294 -19.045 1.00 57.75 1172 PRO A O 1
ATOM 8857 N N . ALA A 1 1173 ? 17.317 7.936 -20.799 1.00 56.44 1173 ALA A N 1
ATOM 8858 C CA . ALA A 1 1173 ? 18.609 7.687 -20.170 1.00 56.44 1173 ALA A CA 1
ATOM 8859 C C . ALA A 1 1173 ? 18.920 8.648 -19.007 1.00 56.44 1173 ALA A C 1
ATOM 8861 O O . ALA A 1 1173 ? 19.784 8.347 -18.184 1.00 56.44 1173 ALA A O 1
ATOM 8862 N N . VAL A 1 1174 ? 18.238 9.796 -18.925 1.00 63.22 1174 VAL A N 1
ATOM 8863 C CA . VAL A 1 1174 ? 18.486 10.841 -17.918 1.00 63.22 1174 VAL A CA 1
ATOM 8864 C C . VAL A 1 1174 ? 17.633 10.639 -16.667 1.00 63.22 1174 VAL A C 1
ATOM 8866 O O . VAL A 1 1174 ? 18.114 10.875 -15.559 1.00 63.22 1174 VAL A O 1
ATOM 8869 N N . TRP A 1 1175 ? 16.379 10.202 -16.818 1.00 78.31 1175 TRP A N 1
ATOM 8870 C CA . TRP A 1 1175 ? 15.442 10.106 -15.689 1.00 78.31 1175 TRP A CA 1
ATOM 8871 C C . TRP A 1 1175 ? 15.308 8.699 -15.111 1.00 78.31 1175 TRP A C 1
ATOM 8873 O O . TRP A 1 1175 ? 14.998 8.574 -13.928 1.00 78.31 1175 TRP A O 1
ATOM 8883 N N . GLY A 1 1176 ? 15.553 7.657 -15.916 1.00 82.31 1176 GLY A N 1
ATOM 8884 C CA . GLY A 1 1176 ? 15.601 6.267 -15.452 1.00 82.31 1176 GLY A CA 1
ATOM 8885 C C . GLY A 1 1176 ? 14.288 5.719 -14.883 1.00 82.31 1176 GLY A C 1
ATOM 8886 O O . GLY A 1 1176 ? 14.321 4.721 -14.171 1.00 82.31 1176 GLY A O 1
ATOM 8887 N N . LEU A 1 1177 ? 13.147 6.362 -15.166 1.00 91.50 1177 LEU A N 1
ATOM 8888 C CA . LEU A 1 1177 ? 11.838 5.893 -14.708 1.00 91.50 1177 LEU A CA 1
ATOM 8889 C C . LEU A 1 1177 ? 11.297 4.787 -15.618 1.00 91.50 1177 LEU A C 1
ATOM 8891 O O . LEU A 1 1177 ? 11.523 4.816 -16.824 1.00 91.50 1177 LEU A O 1
ATOM 8895 N N . ASN A 1 1178 ? 10.530 3.856 -15.058 1.00 93.38 1178 ASN A N 1
ATOM 8896 C CA . ASN A 1 1178 ? 9.960 2.708 -15.765 1.00 93.38 1178 ASN A CA 1
ATOM 8897 C C . ASN A 1 1178 ? 8.448 2.898 -15.963 1.00 93.38 1178 ASN A C 1
ATOM 8899 O O . ASN A 1 1178 ? 7.701 2.938 -14.986 1.00 93.38 1178 ASN A O 1
ATOM 8903 N N . SER A 1 1179 ? 7.993 3.030 -17.214 1.00 90.12 1179 SER A N 1
ATOM 8904 C CA . SER A 1 1179 ? 6.569 3.207 -17.556 1.00 90.12 1179 SER A CA 1
ATOM 8905 C C . SER A 1 1179 ? 5.837 1.883 -17.770 1.00 90.12 1179 SER A C 1
ATOM 8907 O O . SER A 1 1179 ? 4.633 1.801 -17.538 1.00 90.12 1179 SER A O 1
ATOM 8909 N N . VAL A 1 1180 ? 6.561 0.842 -18.187 1.00 93.38 1180 VAL A N 1
ATOM 8910 C CA . VAL A 1 1180 ? 6.064 -0.535 -18.286 1.00 93.38 1180 VAL A CA 1
ATOM 8911 C C . VAL A 1 1180 ? 7.092 -1.442 -17.635 1.00 93.38 1180 VAL A C 1
ATOM 8913 O O . VAL A 1 1180 ? 8.278 -1.360 -17.940 1.00 93.38 1180 VAL A O 1
ATOM 8916 N N . ALA A 1 1181 ? 6.647 -2.292 -16.724 1.00 95.56 1181 ALA A N 1
ATOM 8917 C CA . ALA A 1 1181 ? 7.479 -3.265 -16.038 1.00 95.56 1181 ALA A CA 1
ATOM 8918 C C . ALA A 1 1181 ? 6.580 -4.329 -15.392 1.00 95.56 1181 ALA A C 1
ATOM 8920 O O . ALA A 1 1181 ? 5.390 -4.065 -15.181 1.00 95.56 1181 ALA A O 1
ATOM 8921 N N . PRO A 1 1182 ? 7.129 -5.503 -15.043 1.00 96.44 1182 PRO A N 1
ATOM 8922 C CA . PRO A 1 1182 ? 6.414 -6.520 -14.286 1.00 96.44 1182 PRO A CA 1
ATOM 8923 C C . PRO A 1 1182 ? 5.679 -5.958 -13.066 1.00 96.44 1182 PRO A C 1
ATOM 8925 O O . PRO A 1 1182 ? 6.257 -5.229 -12.263 1.00 96.44 1182 PRO A O 1
ATOM 8928 N N . GLY A 1 1183 ? 4.403 -6.311 -12.917 1.00 95.88 1183 GLY A N 1
ATOM 8929 C CA . GLY A 1 1183 ? 3.595 -5.931 -11.761 1.00 95.88 1183 GLY A CA 1
ATOM 8930 C C . GLY A 1 1183 ? 3.052 -4.498 -11.767 1.00 95.88 1183 GLY A C 1
ATOM 8931 O O . GLY A 1 1183 ? 2.245 -4.194 -10.892 1.00 95.88 1183 GLY A O 1
ATOM 8932 N N . ILE A 1 1184 ? 3.409 -3.634 -12.729 1.00 97.38 1184 ILE A N 1
ATOM 8933 C CA . ILE A 1 1184 ? 2.759 -2.319 -12.882 1.00 97.38 1184 ILE A CA 1
ATOM 8934 C C . ILE A 1 1184 ? 1.293 -2.529 -13.323 1.00 97.38 1184 ILE A C 1
ATOM 8936 O O . ILE A 1 1184 ? 1.053 -3.296 -14.262 1.00 97.38 1184 ILE A O 1
ATOM 8940 N N . PRO A 1 1185 ? 0.305 -1.886 -12.667 1.00 98.12 1185 PRO A N 1
ATOM 8941 C CA . PRO A 1 1185 ? -1.102 -2.030 -13.025 1.00 98.12 1185 PRO A CA 1
ATOM 8942 C C . PRO A 1 1185 ? -1.482 -1.289 -14.309 1.00 98.12 1185 PRO A C 1
ATOM 8944 O O . PRO A 1 1185 ? -0.830 -0.336 -14.733 1.00 98.12 1185 PRO A O 1
ATOM 8947 N N . PHE A 1 1186 ? -2.600 -1.710 -14.888 1.00 97.81 1186 PHE A N 1
ATOM 8948 C CA . PHE A 1 1186 ? -3.329 -1.007 -15.934 1.00 97.81 1186 PHE A CA 1
ATOM 8949 C C . PHE A 1 1186 ? -4.842 -1.203 -15.749 1.00 97.81 1186 PHE A C 1
ATOM 8951 O O . PHE A 1 1186 ? -5.313 -2.065 -15.000 1.00 97.81 1186 PHE A O 1
ATOM 8958 N N . GLY A 1 1187 ? -5.623 -0.376 -16.431 1.00 97.69 1187 GLY A N 1
ATOM 8959 C CA . GLY A 1 1187 ? -7.031 -0.150 -16.160 1.00 97.69 1187 GLY A CA 1
ATOM 8960 C C . GLY A 1 1187 ? -7.937 -0.274 -17.377 1.00 97.69 1187 GLY A C 1
ATOM 8961 O O . GLY A 1 1187 ? -7.511 -0.357 -18.534 1.00 97.69 1187 GLY A O 1
ATOM 8962 N N . LEU A 1 1188 ? -9.226 -0.264 -17.067 1.00 97.94 1188 LEU A N 1
ATOM 8963 C CA . LEU A 1 1188 ? -10.343 -0.190 -17.992 1.00 97.94 1188 LEU A CA 1
ATOM 8964 C C . LEU A 1 1188 ? -11.099 1.112 -17.735 1.00 97.94 1188 LEU A C 1
ATOM 8966 O O . LEU A 1 1188 ? -11.358 1.467 -16.584 1.00 97.94 1188 LEU A O 1
ATOM 8970 N N . SER A 1 1189 ? -11.503 1.784 -18.809 1.00 98.38 1189 SER A N 1
ATOM 8971 C CA . SER A 1 1189 ? -12.267 3.024 -18.741 1.00 98.38 1189 SER A CA 1
ATOM 8972 C C . SER A 1 1189 ? -13.683 2.868 -19.276 1.00 98.38 1189 SER A C 1
ATOM 8974 O O . SER A 1 1189 ? -13.901 2.243 -20.317 1.00 98.38 1189 SER A O 1
ATOM 8976 N N . PHE A 1 1190 ? -14.622 3.542 -18.613 1.00 98.62 1190 PHE A N 1
ATOM 8977 C CA . PHE A 1 1190 ? -15.942 3.853 -19.156 1.00 98.62 1190 PHE A CA 1
ATOM 8978 C C . PHE A 1 1190 ? -16.002 5.334 -19.539 1.00 98.62 1190 PHE A C 1
ATOM 8980 O O . PHE A 1 1190 ? -15.687 6.201 -18.721 1.00 98.62 1190 PHE A O 1
ATOM 8987 N N . ILE A 1 1191 ? -16.427 5.622 -20.771 1.00 98.38 1191 ILE A N 1
ATOM 8988 C CA . ILE A 1 1191 ? -16.660 6.982 -21.273 1.00 98.38 1191 ILE A CA 1
ATOM 8989 C C . ILE A 1 1191 ? -18.162 7.168 -21.462 1.00 98.38 1191 ILE A C 1
ATOM 8991 O O . ILE A 1 1191 ? -18.783 6.462 -22.257 1.00 98.38 1191 ILE A O 1
ATOM 8995 N N . GLY A 1 1192 ? -18.743 8.108 -20.723 1.00 97.19 1192 GLY A N 1
ATOM 8996 C CA . GLY A 1 1192 ? -20.177 8.401 -20.768 1.00 97.19 1192 GLY A CA 1
ATOM 8997 C C . GLY A 1 1192 ? -20.484 9.610 -21.642 1.00 97.19 1192 GLY A C 1
ATOM 8998 O O . GLY A 1 1192 ? -19.557 10.299 -22.067 1.00 97.19 1192 GLY A O 1
ATOM 8999 N N . PRO A 1 1193 ? -21.766 9.926 -21.884 1.00 95.94 1193 PRO A N 1
ATOM 9000 C CA . PRO A 1 1193 ? -22.157 11.211 -22.452 1.00 95.94 1193 PRO A CA 1
ATOM 9001 C C . PRO A 1 1193 ? -21.797 12.362 -21.499 1.00 95.94 1193 PRO A C 1
ATOM 9003 O O . PRO A 1 1193 ? -21.584 12.160 -20.301 1.00 95.94 1193 PRO A O 1
ATOM 9006 N N . ARG A 1 1194 ? -21.754 13.600 -22.008 1.00 94.44 1194 ARG A N 1
ATOM 9007 C CA . ARG A 1 1194 ? -21.565 14.790 -21.161 1.00 94.44 1194 ARG A CA 1
ATOM 9008 C C . ARG A 1 1194 ? -22.612 14.838 -20.045 1.00 94.44 1194 ARG A C 1
ATOM 9010 O O . ARG A 1 1194 ? -23.803 14.690 -20.305 1.00 94.44 1194 ARG A O 1
ATOM 9017 N N . PHE A 1 1195 ? -22.148 15.101 -18.827 1.00 95.88 1195 PHE A N 1
ATOM 9018 C CA . PHE A 1 1195 ? -22.918 15.069 -17.579 1.00 95.88 1195 PHE A CA 1
ATOM 9019 C C . PHE A 1 1195 ? -23.523 13.691 -17.229 1.00 95.88 1195 PHE A C 1
ATOM 9021 O O . PHE A 1 1195 ? -24.496 13.603 -16.479 1.00 95.88 1195 PHE A O 1
ATOM 9028 N N . GLY A 1 1196 ? -22.962 12.614 -17.795 1.00 96.69 1196 GLY A N 1
ATOM 9029 C CA . GLY A 1 1196 ? -23.342 11.217 -17.570 1.00 96.69 1196 GLY A CA 1
ATOM 9030 C C . GLY A 1 1196 ? -22.544 10.505 -16.471 1.00 96.69 1196 GLY A C 1
ATOM 9031 O O . GLY A 1 1196 ? -22.476 9.277 -16.475 1.00 96.69 1196 GLY A O 1
ATOM 9032 N N . GLU A 1 1197 ? -21.925 11.230 -15.533 1.00 98.12 1197 GLU A N 1
ATOM 9033 C CA . GLU A 1 1197 ? -21.057 10.664 -14.487 1.00 98.12 1197 GLU A CA 1
ATOM 9034 C C . GLU A 1 1197 ? -21.776 9.598 -13.654 1.00 98.12 1197 GLU A C 1
ATOM 9036 O O . GLU A 1 1197 ? -21.195 8.563 -13.341 1.00 98.12 1197 GLU A O 1
ATOM 9041 N N . ALA A 1 1198 ? -23.060 9.806 -13.351 1.00 97.31 1198 ALA A N 1
ATOM 9042 C CA . ALA A 1 1198 ? -23.867 8.851 -12.596 1.00 97.31 1198 ALA A CA 1
ATOM 9043 C C . ALA A 1 1198 ? -23.950 7.471 -13.278 1.00 97.31 1198 ALA A C 1
ATOM 9045 O O . ALA A 1 1198 ? -23.849 6.449 -12.602 1.00 97.31 1198 ALA A O 1
ATOM 9046 N N . GLN A 1 1199 ? -24.075 7.435 -14.611 1.00 97.38 1199 GLN A N 1
ATOM 9047 C CA . GLN A 1 1199 ? -24.144 6.185 -15.375 1.00 97.38 1199 GLN A CA 1
ATOM 9048 C C . GLN A 1 1199 ? -22.796 5.464 -15.387 1.00 97.38 1199 GLN A C 1
ATOM 9050 O O . GLN A 1 1199 ? -22.726 4.276 -15.086 1.00 97.38 1199 GLN A O 1
ATOM 9055 N N . ILE A 1 1200 ? -21.705 6.174 -15.685 1.00 98.44 1200 ILE A N 1
ATOM 9056 C CA . ILE A 1 1200 ? -20.387 5.530 -15.729 1.00 98.44 1200 ILE A CA 1
ATOM 9057 C C . ILE A 1 1200 ? -19.908 5.092 -14.342 1.00 98.44 1200 ILE A C 1
ATOM 9059 O O . ILE A 1 1200 ? -19.270 4.050 -14.240 1.00 98.44 1200 ILE A O 1
ATOM 9063 N N . ILE A 1 1201 ? -20.265 5.814 -13.272 1.00 98.81 1201 ILE A N 1
ATOM 9064 C CA . ILE A 1 1201 ? -20.019 5.389 -11.883 1.00 98.81 1201 ILE A CA 1
ATOM 9065 C C . ILE A 1 1201 ? -20.790 4.107 -11.580 1.00 98.81 1201 ILE A C 1
ATOM 9067 O O . ILE A 1 1201 ? -20.227 3.174 -11.013 1.00 98.81 1201 ILE A O 1
ATOM 9071 N N . GLN A 1 1202 ? -22.056 4.028 -11.993 1.00 98.38 1202 GLN A N 1
ATOM 9072 C CA . GLN A 1 1202 ? -22.870 2.827 -11.827 1.00 98.38 1202 GLN A CA 1
ATOM 9073 C C . GLN A 1 1202 ? -22.247 1.610 -12.534 1.00 98.38 1202 GLN A C 1
ATOM 9075 O O . GLN A 1 1202 ? -22.162 0.530 -11.944 1.00 98.38 1202 GLN A O 1
ATOM 9080 N N . PHE A 1 1203 ? -21.779 1.781 -13.773 1.00 98.69 1203 PHE A N 1
ATOM 9081 C CA . PHE A 1 1203 ? -21.137 0.715 -14.548 1.00 98.69 1203 PHE A CA 1
ATOM 9082 C C . PHE A 1 1203 ? -19.797 0.290 -13.944 1.00 98.69 1203 PHE A C 1
ATOM 9084 O O . PHE A 1 1203 ? -19.557 -0.900 -13.734 1.00 98.69 1203 PHE A O 1
ATOM 9091 N N . ALA A 1 1204 ? -18.954 1.265 -13.609 1.00 98.69 1204 ALA A N 1
ATOM 9092 C CA . ALA A 1 1204 ? -17.647 1.035 -13.014 1.00 98.69 1204 ALA A CA 1
ATOM 9093 C C . ALA A 1 1204 ? -17.742 0.370 -11.639 1.00 98.69 1204 ALA A C 1
ATOM 9095 O O . ALA A 1 1204 ? -16.957 -0.526 -11.354 1.00 98.69 1204 ALA A O 1
ATOM 9096 N N . TYR A 1 1205 ? -18.712 0.757 -10.805 1.00 98.75 1205 TYR A N 1
ATOM 9097 C CA . TYR A 1 1205 ? -18.907 0.145 -9.493 1.00 98.75 1205 TYR A CA 1
ATOM 9098 C C . TYR A 1 1205 ? -19.315 -1.324 -9.620 1.00 98.75 1205 TYR A C 1
ATOM 9100 O O . TYR A 1 1205 ? -18.731 -2.181 -8.968 1.00 98.75 1205 TYR A O 1
ATOM 9108 N N . ALA A 1 1206 ? -20.274 -1.646 -10.492 1.00 98.38 1206 ALA A N 1
ATOM 9109 C CA . ALA A 1 1206 ? -20.668 -3.035 -10.725 1.00 98.38 1206 ALA A CA 1
ATOM 9110 C C . ALA A 1 1206 ? -19.498 -3.890 -11.245 1.00 98.38 1206 ALA A C 1
ATOM 9112 O O . ALA A 1 1206 ? -19.335 -5.032 -10.818 1.00 98.38 1206 ALA A O 1
ATOM 9113 N N . PHE A 1 1207 ? -18.661 -3.327 -12.122 1.00 98.56 1207 PHE A N 1
ATOM 9114 C CA . PHE A 1 1207 ? -17.435 -3.975 -12.580 1.00 98.56 1207 PHE A CA 1
ATOM 9115 C C . PHE A 1 1207 ? -16.419 -4.178 -11.446 1.00 98.56 1207 PHE A C 1
ATOM 9117 O O . PHE A 1 1207 ? -15.932 -5.289 -11.260 1.00 98.56 1207 PHE A O 1
ATOM 9124 N N . GLU A 1 1208 ? -16.121 -3.130 -10.675 1.00 98.50 1208 GLU A N 1
ATOM 9125 C CA . GLU A 1 1208 ? -15.185 -3.171 -9.547 1.00 98.50 1208 GLU A CA 1
ATOM 9126 C C . GLU A 1 1208 ? -15.604 -4.222 -8.518 1.00 98.50 1208 GLU A C 1
ATOM 9128 O O . GLU A 1 1208 ? -14.785 -5.044 -8.124 1.00 98.50 1208 GLU A O 1
ATOM 9133 N N . GLN A 1 1209 ? -16.878 -4.246 -8.118 1.00 97.75 1209 GLN A N 1
ATOM 9134 C CA . GLN A 1 1209 ? -17.374 -5.197 -7.119 1.00 97.75 1209 GLN A CA 1
ATOM 9135 C C . GLN A 1 1209 ? -17.347 -6.651 -7.611 1.00 97.75 1209 GLN A C 1
ATOM 9137 O O . GLN A 1 1209 ? -17.265 -7.571 -6.799 1.00 97.75 1209 GLN A O 1
ATOM 9142 N N . ALA A 1 1210 ? -17.427 -6.872 -8.925 1.00 97.12 1210 ALA A N 1
ATOM 9143 C CA . ALA A 1 1210 ? -17.354 -8.207 -9.508 1.00 97.12 1210 ALA A CA 1
ATOM 9144 C C . ALA A 1 1210 ? -15.915 -8.732 -9.631 1.00 97.12 1210 ALA A C 1
ATOM 9146 O O . ALA A 1 1210 ? -15.727 -9.947 -9.678 1.00 97.12 1210 ALA A O 1
ATOM 9147 N N . THR A 1 1211 ? -14.920 -7.844 -9.711 1.00 96.62 1211 THR A N 1
ATOM 9148 C CA . THR A 1 1211 ? -13.529 -8.217 -10.016 1.00 96.62 1211 THR A CA 1
ATOM 9149 C C . THR A 1 1211 ? -12.578 -8.010 -8.850 1.00 96.62 1211 THR A C 1
ATOM 9151 O O . THR A 1 1211 ? -11.729 -8.856 -8.601 1.00 96.62 1211 THR A O 1
ATOM 9154 N N . MET A 1 1212 ? -12.706 -6.899 -8.122 1.00 96.12 1212 MET A N 1
ATOM 9155 C CA . MET A 1 1212 ? -11.804 -6.493 -7.044 1.00 96.12 1212 MET A CA 1
ATOM 9156 C C . MET A 1 1212 ? -10.315 -6.486 -7.461 1.00 96.12 1212 MET A C 1
ATOM 9158 O O . MET A 1 1212 ? -9.437 -6.636 -6.610 1.00 96.12 1212 MET A O 1
ATOM 9162 N N . PHE A 1 1213 ? -10.027 -6.250 -8.754 1.00 96.31 1213 PHE A N 1
ATOM 9163 C CA . PHE A 1 1213 ? -8.697 -6.396 -9.378 1.00 96.31 1213 PHE A CA 1
ATOM 9164 C C . PHE A 1 1213 ? -7.564 -5.681 -8.641 1.00 96.31 1213 PHE A C 1
ATOM 9166 O O . PHE A 1 1213 ? -6.445 -6.182 -8.594 1.00 96.31 1213 PHE A O 1
ATOM 9173 N N . ARG A 1 1214 ? -7.854 -4.533 -8.017 1.00 94.88 1214 ARG A N 1
ATOM 9174 C CA . ARG A 1 1214 ? -6.892 -3.757 -7.218 1.00 94.88 1214 ARG A CA 1
ATOM 9175 C C . ARG A 1 1214 ? -6.135 -4.593 -6.177 1.00 94.88 1214 ARG A C 1
ATOM 9177 O O . ARG A 1 1214 ? -5.028 -4.225 -5.794 1.00 94.88 1214 ARG A O 1
ATOM 9184 N N . TYR A 1 1215 ? -6.755 -5.650 -5.662 1.00 92.12 1215 TYR A N 1
ATOM 9185 C CA . TYR A 1 1215 ? -6.210 -6.454 -4.571 1.00 92.12 1215 TYR A CA 1
ATOM 9186 C C . TYR A 1 1215 ? -5.534 -7.748 -5.046 1.00 92.12 1215 TYR A C 1
ATOM 9188 O O . TYR A 1 1215 ? -5.069 -8.515 -4.207 1.00 92.12 1215 TYR A O 1
ATOM 9196 N N . GLU A 1 1216 ? -5.453 -7.998 -6.358 1.00 91.19 1216 GLU A N 1
ATOM 9197 C CA . GLU A 1 1216 ? -4.778 -9.187 -6.899 1.00 91.19 1216 GLU A CA 1
ATOM 9198 C C . GLU A 1 1216 ? -3.251 -9.087 -6.837 1.00 91.19 1216 GLU A C 1
ATOM 9200 O O . GLU A 1 1216 ? -2.575 -10.105 -6.697 1.00 91.19 1216 GLU A O 1
ATOM 9205 N N . ASN A 1 1217 ? -2.702 -7.872 -6.906 1.00 90.69 1217 ASN A N 1
ATOM 9206 C CA . ASN A 1 1217 ? -1.280 -7.629 -6.712 1.00 90.69 1217 ASN A CA 1
ATOM 9207 C C . ASN A 1 1217 ? -1.058 -6.387 -5.844 1.00 90.69 1217 ASN A C 1
ATOM 9209 O O . ASN A 1 1217 ? -1.738 -5.368 -5.991 1.00 90.69 1217 ASN A O 1
ATOM 9213 N N . LEU A 1 1218 ? -0.097 -6.480 -4.929 1.00 92.81 1218 LEU A N 1
ATOM 9214 C CA . LEU A 1 1218 ? 0.200 -5.430 -3.962 1.00 92.81 1218 LEU A CA 1
ATOM 9215 C C . LEU A 1 1218 ? 1.386 -4.578 -4.433 1.00 92.81 1218 LEU A C 1
ATOM 9217 O O . LEU A 1 1218 ? 2.242 -5.067 -5.175 1.00 92.81 1218 LEU A O 1
ATOM 9221 N N . PRO A 1 1219 ? 1.481 -3.316 -3.979 1.00 95.69 1219 PRO A N 1
ATOM 9222 C CA . PRO A 1 1219 ? 2.717 -2.554 -4.089 1.00 95.69 1219 PRO A CA 1
ATOM 9223 C C . PRO A 1 1219 ? 3.905 -3.331 -3.503 1.00 95.69 1219 PRO A C 1
ATOM 9225 O O . PRO A 1 1219 ? 3.735 -4.173 -2.617 1.00 95.69 1219 PRO A O 1
ATOM 9228 N N . LEU A 1 1220 ? 5.122 -3.023 -3.958 1.00 95.38 1220 LEU A N 1
ATOM 9229 C CA . LEU A 1 1220 ? 6.335 -3.661 -3.449 1.00 95.38 1220 LEU A CA 1
ATOM 9230 C C . LEU A 1 1220 ? 6.407 -3.524 -1.924 1.00 95.38 1220 LEU A C 1
ATOM 9232 O O . LEU A 1 1220 ? 6.228 -2.432 -1.385 1.00 95.38 1220 LEU A O 1
ATOM 9236 N N . ALA A 1 1221 ? 6.744 -4.614 -1.231 1.00 92.38 1221 ALA A N 1
ATOM 9237 C CA . ALA A 1 1221 ? 6.761 -4.652 0.233 1.00 92.38 1221 ALA A CA 1
ATOM 9238 C C . ALA A 1 1221 ? 7.634 -3.543 0.857 1.00 92.38 1221 ALA A C 1
ATOM 9240 O O . ALA A 1 1221 ? 7.256 -2.969 1.872 1.00 92.38 1221 ALA A O 1
ATOM 9241 N N . LYS A 1 1222 ? 8.748 -3.168 0.203 1.00 89.88 1222 LYS A N 1
ATOM 9242 C CA . LYS A 1 1222 ? 9.631 -2.061 0.630 1.00 89.88 1222 LYS A CA 1
ATOM 9243 C C . LYS A 1 1222 ? 8.963 -0.679 0.639 1.00 89.88 1222 LYS A C 1
ATOM 9245 O O . LYS A 1 1222 ? 9.488 0.244 1.251 1.00 89.88 1222 LYS A O 1
ATOM 9250 N N . TYR A 1 1223 ? 7.845 -0.524 -0.064 1.00 94.44 1223 TYR A N 1
ATOM 9251 C CA . TYR A 1 1223 ? 7.097 0.724 -0.199 1.00 94.44 1223 TYR A CA 1
ATOM 9252 C C . TYR A 1 1223 ? 5.764 0.716 0.553 1.00 94.44 1223 TYR A C 1
ATOM 9254 O O . TYR A 1 1223 ? 5.088 1.743 0.584 1.00 94.44 1223 TYR A O 1
ATOM 9262 N N . MET A 1 1224 ? 5.378 -0.409 1.157 1.00 95.31 1224 MET A N 1
ATOM 9263 C CA . MET A 1 1224 ? 4.140 -0.523 1.922 1.00 95.31 1224 MET A CA 1
ATOM 9264 C C . MET A 1 1224 ? 4.322 0.056 3.335 1.00 95.31 1224 MET A C 1
ATOM 9266 O O . MET A 1 1224 ? 5.093 -0.504 4.113 1.00 95.31 1224 MET A O 1
ATOM 9270 N N . PRO A 1 1225 ? 3.609 1.141 3.706 1.00 93.06 1225 PRO A N 1
ATOM 9271 C CA . PRO A 1 1225 ? 3.716 1.706 5.046 1.00 93.06 1225 PRO A CA 1
ATOM 9272 C C . PRO A 1 1225 ? 3.107 0.773 6.095 1.00 93.06 1225 PRO A C 1
ATOM 9274 O O . PRO A 1 1225 ? 2.033 0.190 5.896 1.00 93.06 1225 PRO A O 1
ATOM 9277 N N . THR A 1 1226 ? 3.764 0.702 7.244 1.00 92.12 1226 THR A N 1
ATOM 9278 C CA . THR A 1 1226 ? 3.452 -0.194 8.360 1.00 92.12 1226 THR A CA 1
ATOM 9279 C C . THR A 1 1226 ? 2.575 0.451 9.433 1.00 92.12 1226 THR A C 1
ATOM 9281 O O . THR A 1 1226 ? 1.847 -0.272 10.114 1.00 92.12 1226 THR A O 1
ATOM 9284 N N . THR A 1 1227 ? 2.566 1.786 9.566 1.00 91.38 1227 THR A N 1
ATOM 9285 C CA . THR A 1 1227 ? 1.731 2.480 10.563 1.00 91.38 1227 THR A CA 1
ATOM 9286 C C . THR A 1 1227 ? 0.245 2.233 10.324 1.00 91.38 1227 THR A C 1
ATOM 9288 O O . THR A 1 1227 ? -0.268 2.455 9.227 1.00 91.38 1227 THR A O 1
ATOM 9291 N N . GLN A 1 1228 ? -0.477 1.842 11.373 1.00 92.69 1228 GLN A N 1
ATOM 9292 C CA . GLN A 1 1228 ? -1.924 1.612 11.358 1.00 92.69 1228 GLN A CA 1
ATOM 9293 C C . GLN A 1 1228 ? -2.630 2.471 12.420 1.00 92.69 1228 GLN A C 1
ATOM 9295 O O . GLN A 1 1228 ? -1.983 3.087 13.270 1.00 92.69 1228 GLN A O 1
ATOM 9300 N N . LEU A 1 1229 ? -3.971 2.504 12.409 1.00 87.12 1229 LEU A N 1
ATOM 9301 C CA . LEU A 1 1229 ? -4.764 3.288 13.374 1.00 87.12 1229 LEU A CA 1
ATOM 9302 C C . LEU A 1 1229 ? -4.411 2.969 14.835 1.00 87.12 1229 LEU A C 1
ATOM 9304 O O . LEU A 1 1229 ? -4.242 3.879 15.642 1.00 87.12 1229 LEU A O 1
ATOM 9308 N N . HIS A 1 1230 ? -4.239 1.687 15.173 1.00 82.62 1230 HIS A N 1
ATOM 9309 C CA . HIS A 1 1230 ? -3.891 1.276 16.536 1.00 82.62 1230 HIS A CA 1
ATOM 9310 C C . HIS A 1 1230 ? -2.517 1.806 16.981 1.00 82.62 1230 HIS A C 1
ATOM 9312 O O . HIS A 1 1230 ? -2.350 2.148 18.150 1.00 82.62 1230 HIS A O 1
ATOM 9318 N N . THR A 1 1231 ? -1.555 1.908 16.057 1.00 76.00 1231 THR A N 1
ATOM 9319 C CA . THR A 1 1231 ? -0.215 2.457 16.302 1.00 76.00 1231 THR A CA 1
ATOM 9320 C C . THR A 1 1231 ? -0.311 3.946 16.636 1.00 76.00 1231 THR A C 1
ATOM 9322 O O . THR A 1 1231 ? 0.156 4.378 17.686 1.00 76.00 1231 THR A O 1
ATOM 9325 N N . ALA A 1 1232 ? -1.029 4.714 15.810 1.00 67.06 1232 ALA A N 1
ATOM 9326 C CA . ALA A 1 1232 ? -1.195 6.159 15.989 1.00 67.06 1232 ALA A CA 1
ATOM 9327 C C . ALA A 1 1232 ? -2.016 6.541 17.237 1.00 67.06 1232 ALA A C 1
ATOM 9329 O O . ALA A 1 1232 ? -1.855 7.632 17.786 1.00 67.06 1232 ALA A O 1
ATOM 9330 N N . MET A 1 1233 ? -2.909 5.655 17.690 1.00 74.00 1233 MET A N 1
ATOM 9331 C CA . MET A 1 1233 ? -3.686 5.838 18.921 1.00 74.00 1233 MET A CA 1
ATOM 9332 C C . MET A 1 1233 ? -2.883 5.512 20.188 1.00 74.00 1233 MET A C 1
ATOM 9334 O O . MET A 1 1233 ? -3.160 6.083 21.243 1.00 74.00 1233 MET A O 1
ATOM 9338 N N . ALA A 1 1234 ? -1.906 4.604 20.108 1.00 58.00 1234 ALA A N 1
ATOM 9339 C CA . ALA A 1 1234 ? -1.089 4.195 21.251 1.00 58.00 1234 ALA A CA 1
ATOM 9340 C C . ALA A 1 1234 ? -0.022 5.235 21.635 1.00 58.00 1234 ALA A C 1
ATOM 9342 O O . ALA A 1 1234 ? 0.379 5.293 22.796 1.00 58.00 1234 ALA A O 1
ATOM 9343 N N . GLU A 1 1235 ? 0.422 6.057 20.682 1.00 51.06 1235 GLU A N 1
ATOM 9344 C CA . GLU A 1 1235 ? 1.593 6.924 20.851 1.00 51.06 1235 GLU A CA 1
ATOM 9345 C C . GLU A 1 1235 ? 1.332 8.291 21.497 1.00 51.06 1235 GLU A C 1
ATOM 9347 O O . GLU A 1 1235 ? 2.308 8.956 21.803 1.00 51.06 1235 GLU A O 1
ATOM 9352 N N . GLY A 1 1236 ? 0.077 8.688 21.764 1.00 41.69 1236 GLY A N 1
ATOM 9353 C CA . GLY A 1 1236 ? -0.294 9.865 22.576 1.00 41.69 1236 GLY A CA 1
ATOM 9354 C C . GLY A 1 1236 ? 0.586 11.120 22.405 1.00 41.69 1236 GLY A C 1
ATOM 9355 O O . GLY A 1 1236 ? 1.601 11.254 23.077 1.00 41.69 1236 GLY A O 1
ATOM 9356 N N . ASP A 1 1237 ? 0.140 12.079 21.584 1.00 37.69 1237 ASP A N 1
ATOM 9357 C CA . ASP A 1 1237 ? 0.895 13.288 21.194 1.00 37.69 1237 ASP A CA 1
ATOM 9358 C C . ASP A 1 1237 ? 2.226 12.986 20.480 1.00 37.69 1237 ASP A C 1
ATOM 9360 O O . ASP A 1 1237 ? 3.318 13.338 20.927 1.00 37.69 1237 ASP A O 1
ATOM 9364 N N . ILE A 1 1238 ? 2.122 12.440 19.263 1.00 41.03 1238 ILE A N 1
ATOM 9365 C CA . ILE A 1 1238 ? 3.125 12.715 18.230 1.00 41.03 1238 ILE A CA 1
ATOM 9366 C C . ILE A 1 1238 ? 2.971 14.205 17.899 1.00 41.03 1238 ILE A C 1
ATOM 9368 O O . ILE A 1 1238 ? 2.117 14.588 17.095 1.00 41.03 1238 ILE A O 1
ATOM 9372 N N . GLY A 1 1239 ? 3.741 15.070 18.563 1.00 35.41 1239 GLY A N 1
ATOM 9373 C CA . GLY A 1 1239 ? 3.929 16.436 18.080 1.00 35.41 1239 GLY A CA 1
ATOM 9374 C C . GLY A 1 1239 ? 4.323 16.360 16.606 1.00 35.41 1239 GLY A C 1
ATOM 9375 O O . GLY A 1 1239 ? 5.123 15.489 16.261 1.00 35.41 1239 GLY A O 1
ATOM 9376 N N . CYS A 1 1240 ? 3.727 17.200 15.745 1.00 32.28 1240 CYS A N 1
ATOM 9377 C CA . CYS A 1 1240 ? 4.118 17.304 14.334 1.00 32.28 1240 CYS A CA 1
ATOM 9378 C C . CYS A 1 1240 ? 5.646 17.213 14.260 1.00 32.28 1240 CYS A C 1
ATOM 9380 O O . CYS A 1 1240 ? 6.296 18.109 14.807 1.00 32.28 1240 CYS A O 1
ATOM 9382 N N . PRO A 1 1241 ? 6.222 16.145 13.671 1.00 35.19 1241 PRO A N 1
ATOM 9383 C CA . PRO A 1 1241 ? 7.663 16.040 13.560 1.00 35.19 1241 PRO A CA 1
ATOM 9384 C C . PRO A 1 1241 ? 8.153 17.322 12.899 1.00 35.19 1241 PRO A C 1
ATOM 9386 O O . PRO A 1 1241 ? 7.584 17.732 11.882 1.00 35.19 1241 PRO A O 1
ATOM 9389 N N . ASP A 1 1242 ? 9.143 17.982 13.503 1.00 33.34 1242 ASP A N 1
ATOM 9390 C CA . ASP A 1 1242 ? 9.827 19.118 12.893 1.00 33.34 1242 ASP A CA 1
ATOM 9391 C C . ASP A 1 1242 ? 10.235 18.706 11.476 1.00 33.34 1242 ASP A C 1
ATOM 9393 O O . ASP A 1 1242 ? 11.150 17.910 11.319 1.00 33.34 1242 ASP A O 1
ATOM 9397 N N . ALA A 1 1243 ? 9.473 19.205 10.494 1.00 37.09 1243 ALA A N 1
ATOM 9398 C CA . ALA A 1 1243 ? 9.578 19.041 9.047 1.00 37.09 1243 ALA A CA 1
ATOM 9399 C C . ALA A 1 1243 ? 10.117 17.681 8.552 1.00 37.09 1243 ALA A C 1
ATOM 9401 O O . ALA A 1 1243 ? 11.285 17.366 8.722 1.00 37.09 1243 ALA A O 1
ATOM 9402 N N . LEU A 1 1244 ? 9.275 16.958 7.804 1.00 39.94 1244 LEU A N 1
ATOM 9403 C CA . LEU A 1 1244 ? 9.475 15.752 6.966 1.00 39.94 1244 LEU A CA 1
ATOM 9404 C C . LEU A 1 1244 ? 10.747 15.687 6.057 1.00 39.94 1244 LEU A C 1
ATOM 9406 O O . LEU A 1 1244 ? 10.729 15.046 5.009 1.00 39.94 1244 LEU A O 1
ATOM 9410 N N . GLY A 1 1245 ? 11.849 16.375 6.363 1.00 34.06 1245 GLY A N 1
ATOM 9411 C CA . GLY A 1 1245 ? 12.958 16.636 5.445 1.00 34.06 1245 GLY A CA 1
ATOM 9412 C C . GLY A 1 1245 ? 12.530 17.452 4.220 1.00 34.06 1245 GLY A C 1
ATOM 9413 O O . GLY A 1 1245 ? 13.272 17.519 3.243 1.00 34.06 1245 GLY A O 1
ATOM 9414 N N . LEU A 1 1246 ? 11.329 18.042 4.248 1.00 35.62 1246 LEU A N 1
ATOM 9415 C CA . LEU A 1 1246 ? 10.816 18.886 3.177 1.00 35.62 1246 LEU A CA 1
ATOM 9416 C C . LEU A 1 1246 ? 11.610 20.201 3.183 1.00 35.62 1246 LEU A C 1
ATOM 9418 O O . LEU A 1 1246 ? 11.752 20.800 4.254 1.00 35.62 1246 LEU A O 1
ATOM 9422 N N . PRO A 1 1247 ? 12.142 20.660 2.036 1.00 27.64 1247 PRO A N 1
ATOM 9423 C CA . PRO A 1 1247 ? 12.734 21.988 1.963 1.00 27.64 1247 PRO A CA 1
ATOM 9424 C C . PRO A 1 1247 ? 11.664 23.015 2.364 1.00 27.64 1247 PRO A C 1
ATOM 9426 O O . PRO A 1 1247 ? 10.596 23.058 1.750 1.00 27.64 1247 PRO A O 1
ATOM 9429 N N . LYS A 1 1248 ? 11.932 23.768 3.440 1.00 28.45 1248 LYS A N 1
ATOM 9430 C CA . LYS A 1 1248 ? 11.102 24.905 3.861 1.00 28.45 1248 LYS A CA 1
ATOM 9431 C C . LYS A 1 1248 ? 11.057 25.970 2.780 1.00 28.45 1248 LYS A C 1
ATOM 9433 O O . LYS A 1 1248 ? 12.125 26.220 2.172 1.00 28.45 1248 LYS A O 1
#

Foldseek 3Di:
DLLVVLLVQLVVWDFCQQCEWDPHPHDLVRLLVVLLVSLLVLLVVLLVLLLQLLLQVLLVLQAPPPDHLFAFLLSLCLNCCQVPVCVCVVVVVSCVQQCPAPSNVLSNLNSVLSVCRSVLSSQFNRWDWAWDDKDWDKFKFFFWFAFLDLQVLLVPQDDPQDCVNPVPCSSLVRLLVVLLVFLVVQLVVLVVVLVVCLVVVPFDLDQQPHAFGWGDDPNFETEGKGKPPADQQLVVCVVLVWRKGKIKTWTFQCSVVRRCVDCVRVFDACNRNVLFKKKKKKFQFWTKMKIKMKIKDFPVLCLLQELVNDPPNPDDDAPVCQDPPPVPDDQASPDGSCCVVQVADPVSHALRGHHHHHHAFAALAKAKDLDDPDPPRFDQWIWMWAHHRPDSIIMIMIIWMFTALQWIWMWMDGSRHIYIYIDGDDPPPCSRNCNVPVPADDDPVGTDSSNSVLVVSSCVSNCRRVSSVNPNDPVSNVLSNLDDPDSTGDRSDDHSRSSVRSSCNVVSNSSSVSHDSGSDDPDPDSTHPPVGDMDMTMMIMMIIGIIGNRDDPVSVCSSVSSVSSVVSSVVSVVLCVLDVDGGPSCSDPVNVVLQAVLEDDDPLCPPCPPPHDDDCSRVWRWHWDDDPNDIYIDTDDDPPDDDDDDDDDDDDDSPPSVCVSCVSVVVPDDDDDPPPVVVVVVVVSVVVVVVPDDDDDDDDDDDDDDQDFLLPDALVSVVVCLVVVVDFLLLLLLLLLQLCLLQCVPQLFALWFAPCLNVLRVVLSCCCPVVVDALASQASFEEEEALLFDAQGPAFNQLQAPQRPPFGFPHGFLLVVLSVSNNHRHGHHTFFFRLFVLFALAGATRAGLQRGRHAAFQDVLARLHAGSSSQQRCQLQSSGNWYKWKDQFCRFLLSVFQNQWKKKQAFLQQAACQSGQDLFSLQMGMAIIHRALLRRLQSSLSRGDAADDVRRPSSVVQPDRHRDSLSVLLDLLLLAAAEAEAACVLQDDPVPDDPVSVVLQVLVVVCPVVSVVSHHHYDYNLHQQAVVLLVVPPLSLVNRLQRNQPVNLVSQVRIPDRPNPQRGLVSVVVCLCPPVSNPPPSPPRVSSVVSVVDPDHCPRPSNVVSLVSLLCQLDCRGFVVSCVVRVGQKYKGWSVSVGRSCSSNRWMKMKHWRAWDAQPDDWDFDSRRHDSVPSVHTHHHGRRTGTMMITGGRVSSSSRSSSRSSVCVVCVRSPPGGGDPSNRRDRGSVNSVVPPDPDSPPDSPRDD

Secondary structure (DSSP, 8-state):
-HHHHHHHHHHH--B-GGGBSTTSSB-HHHHHHHHHHHHHHHHHHHHHHHHHHHHHHHHHHHH-TTT---EEHHHHTHHHHHH-TTHHHHTHHHHHHHTTSHHHHHHHHHHHHHHHHHHHHHHHHS-EEEPPPPEEEEEEEEE-B-TT-HHHHHHHS--S--TTT-TTTHHHHHHHHHHHHHHHHHHHHHHHHHHHHHHHT---SSGGGSPPEEEEETTTEEEEE-EES---HHHHHHHHSSEEEEEEEEPP-THHHHHHHSGGG-PPPGGGGTT---EEEEEE-PEEEEEEEEEEE-HHHHGGGBGGGSTT--S---TT------TTS-TTTT--TTHHHHT-STTT-TT-PPP-BSSPPPTT-EEEE----STTS--S-EEEEEE-SSSS-EEEEEEEEEEETTEEEEEEEETTEEEEEEEES-TT-TTSHHHH-TT---GGGGB-SSHHHHHHHHHHHTTTTGGGTT---HHHHHHHHT---SSS--SSS--HHHHHHHHHHHHHHHTTTT--SSSS--SSSSB--TT-EEEEEEEEEEE-EEESS-SSGGGTTHHHHHHHHHHHHHHHHHHHHH-------TTSHHHHHHHHHTSPPPGGGTT-TTT---GGGGG-EEEEEEETTEEEEEE------------------TTHHHHHHSTTGGGT-----TTHHHHHHHHHHHHHHTTSSS-PPPP-PPP-PPPPPTTT--HHHHHHHHHTTSS-HHHHHHHHHHHHHHHHHHH--EEEE-TTHHHHHHHHHHHHHTS----STTTT-EEEEETTB--SSS----TT-GGGTT-B-SS--HHHHHHHHTT-EEEEEE--SGGGG-S-SS--TTEETTTEE---SSSTTB---SSSHHHHHHHHTTSSSEEEEEESSSTTHHHHHHTT-EEEE--BTTB--TTB--S-TTT-EEEEEESSHHHHHHHHHHHPPPS--TT-GGGGG---SS---GGGG--TTTTTT-EEEE-GGGSPPGGG--HHHHHHHHHHHHHHHHHHHTT-EEEET---TTHHHHTT-TTHHHHHHHHHHHHHHHHHTT-SB-SS---SHHHHHHHHHH-GGG-TTTS--HHHHHHHH----TTSHHHHHHHHHHHHHHTTTTHHHHHHHHT-SEEEEEGGGTHHHHHHHT--EEEEEEEE--TTPPPEE--TTS-HHHH--EEE-TT-EEEEEEEPSTT-HHHHHHHHHHHHHHH-GGGSSPPPGGGS----HHHHHHS------S-SS---

Radius of gyration: 42.23 Å; chains: 1; bounding box: 111×88×127 Å

Organism: NCBI:txid329884

Sequence (1248 aa):
MLSAIVLIIALRGPRYGKTIHTNGPLTASSAAFLTSVLAKLIELSFVTVLVAFIGQALGRRAFKRQAGRGVTLAELSMRSWITQPGSMLTQWHTVRYAGITLLGGLALLGAISAMLYTSAATALVQPQLKWPKWHSRVMAGLVKTEFANPVYIEANCKTPVTELRDPTYYDSTCIQMEHAAMGYHNYFSYLGTWTDLINNGTGSSDQAQRPKGYAMLNDITTITAPWVEQTNITALYATHSVVVNNVSLAMPHPGVIQAAMDPINKIMQPADLDGLGTYNIRASVPSPVVHVLCATLTQAQLQPFVYELWVNATTPVNMSNLPLPLGDYDPYLDGTPLDDIFGWGPIYGEGKWPPIFAKLPGNYNTLINDTTYDEQYGRDSIYLLGKSGTEEYYALCQLKVSLTPACSTSYNASSSGGTLQAICEDPNDDLAYISSLRNATSGNSSLSKDWPNIASEWSRSLALNDGAVNANGSNARLLTQLILTTPELNPALPSMAEALAVMAGCTLLSSSIDSPFVEFWNYTLPSLNAGGQFQFFNASVRAQQYASGGTEPYQKPFYIILFAVFGLNLVALLYFITHREWYTDFSEPANLFSLAVNSPPSKELAGCCGGGPEGEHYKVGWKLNSDNEHVFLESLERDDGEGAGSPGMKRRRFSEGFDLMMSPVRKATGRFSSASLRMALLSFLMTCIAAAAVTATPSTQIPFQPLPDLFTLTVDDILTGFSTHQFSSADLVRAYIARTAEVQQVLRPVIEINPDALSIAQALDTERLVHNTTRGPLHGVPVLLKDNIGTADQLNTTAGSYALHGSIVPRDSTVAANLRAAGAVILGKSGLSEWAFWRGTNNSNGWSARGGQVKGAYYEDQDPSGSSGGSSVAAALGLTALAVGTDTGGSVIDPANINGVVGIRPSTGLTSRSVVVPITVVQDSVGPITRTVKDAAYLLSAMAGPKGDPGDNYTNAIPFSTIPDYASYCTPSGLHGAKLGIPRNIFPAPINRTEADIQQIDAFNGILPLLASLGANTTDNANYPDINAYNTEAQFTLALDIGFKHDFPAYMSKLKFNPTGVTDLADLLNWTQNFRAEQYPLRSTDFWEDSLASNLTTESPAYLAAIAHNAYLGTNATIQGALDAYGLDALVLPTAYSVRPAVYAGYPVITVPLGYFNTTTAVVQAGGGGDPAVWGLNSVAPGIPFGLSFIGPRFGEAQIIQFAYAFEQATMFRYENLPLAKYMPTTQLHTAMAEGDIGCPDALGLPK

InterPro domains:
  IPR023631 Amidase signature domain [PF01425] (731-1200)
  IPR036928 Amidase signature (AS) superfamily [G3DSA:3.90.1300.10] (689-1217)
  IPR036928 Amidase signature (AS) superfamily [SSF75304] (709-1211)

pLDDT: mean 85.47, std 16.07, range [25.5, 98.88]